Protein AF-0000000073254241 (afdb_homodimer)

Organism: Gibberella zeae (strain ATCC MYA-4620 / CBS 123657 / FGSC 9075 / NRRL 31084 / PH-1) (NCBI:txid229533)

Structure (mmCIF, N/CA/C/O backbone):
data_AF-0000000073254241-model_v1
#
loop_
_entity.id
_entity.type
_entity.pdbx_description
1 polymer 'Chromosome 3, complete genome'
#
loop_
_atom_site.group_PDB
_atom_site.id
_atom_site.type_symbol
_atom_site.label_atom_id
_atom_site.label_alt_id
_atom_site.label_comp_id
_atom_site.label_asym_id
_atom_site.label_entity_id
_atom_site.label_seq_id
_atom_site.pdbx_PDB_ins_code
_atom_site.Cartn_x
_atom_site.Cartn_y
_atom_site.Cartn_z
_atom_site.occupancy
_atom_site.B_iso_or_equiv
_atom_site.auth_seq_id
_atom_site.auth_comp_id
_atom_site.auth_asym_id
_atom_site.auth_atom_id
_atom_site.pdbx_PDB_model_num
ATOM 1 N N . MET A 1 1 ? 5.535 -63.312 48.656 1 21.28 1 MET A N 1
ATOM 2 C CA . MET A 1 1 ? 4.633 -62.281 48.156 1 21.28 1 MET A CA 1
ATOM 3 C C . MET A 1 1 ? 5.238 -60.875 48.312 1 21.28 1 MET A C 1
ATOM 5 O O . MET A 1 1 ? 4.641 -60.031 48.969 1 21.28 1 MET A O 1
ATOM 9 N N . ALA A 1 2 ? 6.594 -60.812 48.25 1 23.25 2 ALA A N 1
ATOM 10 C CA . ALA A 1 2 ? 7.57 -59.844 48.781 1 23.25 2 ALA A CA 1
ATOM 11 C C . ALA A 1 2 ? 7.418 -58.5 48.062 1 23.25 2 ALA A C 1
ATOM 13 O O . ALA A 1 2 ? 7.258 -58.438 46.844 1 23.25 2 ALA A O 1
ATOM 14 N N . GLN A 1 3 ? 6.992 -57.406 48.781 1 22.98 3 GLN A N 1
ATOM 15 C CA . GLN A 1 3 ? 6.508 -56.031 48.625 1 22.98 3 GLN A CA 1
ATOM 16 C C . GLN A 1 3 ? 7.594 -55.125 48.062 1 22.98 3 GLN A C 1
ATOM 18 O O . GLN A 1 3 ? 8.578 -54.844 48.75 1 22.98 3 GLN A O 1
ATOM 23 N N . THR A 1 4 ? 8.086 -55.438 46.844 1 27.8 4 THR A N 1
ATOM 24 C CA . THR A 1 4 ? 9.336 -54.875 46.312 1 27.8 4 THR A CA 1
ATOM 25 C C . THR A 1 4 ? 9.242 -53.344 46.219 1 27.8 4 THR A C 1
ATOM 27 O O . THR A 1 4 ? 8.375 -52.844 45.5 1 27.8 4 THR A O 1
ATOM 30 N N . ARG A 1 5 ? 9.727 -52.625 47.281 1 26.31 5 ARG A N 1
ATOM 31 C CA . ARG A 1 5 ? 9.656 -51.188 47.594 1 26.31 5 ARG A CA 1
ATOM 32 C C . ARG A 1 5 ? 10.297 -50.344 46.5 1 26.31 5 ARG A C 1
ATOM 34 O O . ARG A 1 5 ? 11.398 -50.656 46.062 1 26.31 5 ARG A O 1
ATOM 41 N N . PRO A 1 6 ? 9.484 -49.562 45.656 1 28.75 6 PRO A N 1
ATOM 42 C CA . PRO A 1 6 ? 9.828 -48.844 44.438 1 28.75 6 PRO A CA 1
ATOM 43 C C . PRO A 1 6 ? 10.867 -47.75 44.656 1 28.75 6 PRO A C 1
ATOM 45 O O . PRO A 1 6 ? 10.766 -47 45.625 1 28.75 6 PRO A O 1
ATOM 48 N N . HIS A 1 7 ? 12.18 -48.062 44.562 1 26.11 7 HIS A N 1
ATOM 49 C CA . HIS A 1 7 ? 13.367 -47.281 44.875 1 26.11 7 HIS A CA 1
ATOM 50 C C . HIS A 1 7 ? 13.305 -45.906 44.25 1 26.11 7 HIS A C 1
ATOM 52 O O . HIS A 1 7 ? 12.992 -45.781 43.062 1 26.11 7 HIS A O 1
ATOM 58 N N . ASP A 1 8 ? 13.023 -44.844 45 1 26.89 8 ASP A N 1
ATOM 59 C CA . ASP A 1 8 ? 12.797 -43.406 44.938 1 26.89 8 ASP A CA 1
ATOM 60 C C . ASP A 1 8 ? 14.016 -42.688 44.375 1 26.89 8 ASP A C 1
ATOM 62 O O . ASP A 1 8 ? 14.688 -41.938 45.094 1 26.89 8 ASP A O 1
ATOM 66 N N . PRO A 1 9 ? 14.695 -43.188 43.281 1 27.33 9 PRO A N 1
ATOM 67 C CA . PRO A 1 9 ? 16.062 -42.719 43.094 1 27.33 9 PRO A CA 1
ATOM 68 C C . PRO A 1 9 ? 16.156 -41.219 42.844 1 27.33 9 PRO A C 1
ATOM 70 O O . PRO A 1 9 ? 16.047 -40.75 41.719 1 27.33 9 PRO A O 1
ATOM 73 N N . GLN A 1 10 ? 15.375 -40.375 43.594 1 25.48 10 GLN A N 1
ATOM 74 C CA . GLN A 1 10 ? 15.289 -38.969 43.281 1 25.48 10 GLN A CA 1
ATOM 75 C C . GLN A 1 10 ? 16.641 -38.281 43.438 1 25.48 10 GLN A C 1
ATOM 77 O O . GLN A 1 10 ? 17.078 -38.031 44.562 1 25.48 10 GLN A O 1
ATOM 82 N N . GLY A 1 11 ? 17.703 -38.844 42.969 1 25 11 GLY A N 1
ATOM 83 C CA . GLY A 1 11 ? 18.969 -38.281 43.406 1 25 11 GLY A CA 1
ATOM 84 C C . GLY A 1 11 ? 19.078 -36.812 43.125 1 25 11 GLY A C 1
ATOM 85 O O . GLY A 1 11 ? 18.359 -36.25 42.281 1 25 11 GLY A O 1
ATOM 86 N N . PRO A 1 12 ? 19.453 -36.031 44.125 1 26.36 12 PRO A N 1
ATOM 87 C CA . PRO A 1 12 ? 19.453 -34.562 44.25 1 26.36 12 PRO A CA 1
ATOM 88 C C . PRO A 1 12 ? 20.281 -33.875 43.156 1 26.36 12 PRO A C 1
ATOM 90 O O . PRO A 1 12 ? 21.281 -34.438 42.719 1 26.36 12 PRO A O 1
ATOM 93 N N . LEU A 1 13 ? 19.625 -33.25 42.281 1 26.23 13 LEU A N 1
ATOM 94 C CA . LEU A 1 13 ? 20.172 -32.531 41.156 1 26.23 13 LEU A CA 1
ATOM 95 C C . LEU A 1 13 ? 21.312 -31.609 41.594 1 26.23 13 LEU A C 1
ATOM 97 O O . LEU A 1 13 ? 21.156 -30.859 42.562 1 26.23 13 LEU A O 1
ATOM 101 N N . ARG A 1 14 ? 22.5 -32.125 41.531 1 26.58 14 ARG A N 1
ATOM 102 C CA . ARG A 1 14 ? 23.781 -31.5 41.875 1 26.58 14 ARG A CA 1
ATOM 103 C C . ARG A 1 14 ? 23.844 -30.047 41.469 1 26.58 14 ARG A C 1
ATOM 105 O O . ARG A 1 14 ? 23.531 -29.703 40.312 1 26.58 14 ARG A O 1
ATOM 112 N N . ASN A 1 15 ? 23.672 -29.094 42.438 1 22.91 15 ASN A N 1
ATOM 113 C CA . ASN A 1 15 ? 23.719 -27.641 42.375 1 22.91 15 ASN A CA 1
ATOM 114 C C . ASN A 1 15 ? 25.031 -27.156 41.781 1 22.91 15 ASN A C 1
ATOM 116 O O . ASN A 1 15 ? 26.094 -27.266 42.406 1 22.91 15 ASN A O 1
ATOM 120 N N . VAL A 1 16 ? 25.344 -27.531 40.625 1 25.67 16 VAL A N 1
ATOM 121 C CA . VAL A 1 16 ? 26.641 -27.172 40.062 1 25.67 16 VAL A CA 1
ATOM 122 C C . VAL A 1 16 ? 26.828 -25.656 40.125 1 25.67 16 VAL A C 1
ATOM 124 O O . VAL A 1 16 ? 26.016 -24.891 39.594 1 25.67 16 VAL A O 1
ATOM 127 N N . SER A 1 17 ? 27.328 -25.172 41.25 1 24.12 17 SER A N 1
ATOM 128 C CA . SER A 1 17 ? 27.656 -23.781 41.531 1 24.12 17 SER A CA 1
ATOM 129 C C . SER A 1 17 ? 28.547 -23.203 40.438 1 24.12 17 SER A C 1
ATOM 131 O O . SER A 1 17 ? 29.625 -23.734 40.156 1 24.12 17 SER A O 1
ATOM 133 N N . LEU A 1 18 ? 28.031 -22.828 39.438 1 24.7 18 LEU A N 1
ATOM 134 C CA . LEU A 1 18 ? 28.75 -22.219 38.344 1 24.7 18 LEU A CA 1
ATOM 135 C C . LEU A 1 18 ? 29.656 -21.078 38.844 1 24.7 18 LEU A C 1
ATOM 137 O O . LEU A 1 18 ? 29.172 -20.078 39.344 1 24.7 18 LEU A O 1
ATOM 141 N N . ARG A 1 19 ? 30.828 -21.422 39.375 1 24.72 19 ARG A N 1
ATOM 142 C CA . ARG A 1 19 ? 31.844 -20.484 39.844 1 24.72 19 ARG A CA 1
ATOM 143 C C . ARG A 1 19 ? 32.312 -19.562 38.719 1 24.72 19 ARG A C 1
ATOM 145 O O . ARG A 1 19 ? 32.875 -20.016 37.719 1 24.72 19 ARG A O 1
ATOM 152 N N . VAL A 1 20 ? 31.641 -18.516 38.531 1 25.73 20 VAL A N 1
ATOM 153 C CA . VAL A 1 20 ? 32.031 -17.469 37.594 1 25.73 20 VAL A CA 1
ATOM 154 C C . VAL A 1 20 ? 33.281 -16.766 38.094 1 25.73 20 VAL A C 1
ATOM 156 O O . VAL A 1 20 ? 33.281 -16.156 39.156 1 25.73 20 VAL A O 1
ATOM 159 N N . SER A 1 21 ? 34.438 -17.281 37.844 1 28.47 21 SER A N 1
ATOM 160 C CA . SER A 1 21 ? 35.719 -16.672 38.281 1 28.47 21 SER A CA 1
ATOM 161 C C . SER A 1 21 ? 35.812 -15.219 37.844 1 28.47 21 SER A C 1
ATOM 163 O O . SER A 1 21 ? 35.531 -14.898 36.688 1 28.47 21 SER A O 1
ATOM 165 N N . GLN A 1 22 ? 35.75 -14.359 38.75 1 30.56 22 GLN A N 1
ATOM 166 C CA . GLN A 1 22 ? 35.906 -12.914 38.625 1 30.56 22 GLN A CA 1
ATOM 167 C C . GLN A 1 22 ? 37.281 -12.547 38.094 1 30.56 22 GLN A C 1
ATOM 169 O O . GLN A 1 22 ? 38.312 -12.852 38.719 1 30.56 22 GLN A O 1
ATOM 174 N N . VAL A 1 23 ? 37.531 -12.641 36.875 1 36.66 23 VAL A N 1
ATOM 175 C CA . VAL A 1 23 ? 38.844 -12.305 36.344 1 36.66 23 VAL A CA 1
ATOM 176 C C . VAL A 1 23 ? 39.219 -10.867 36.688 1 36.66 23 VAL A C 1
ATOM 178 O O . VAL A 1 23 ? 38.5 -9.93 36.312 1 36.66 23 VAL A O 1
ATOM 181 N N . PHE A 1 24 ? 39.906 -10.672 37.781 1 43.16 24 PHE A N 1
ATOM 182 C CA . PHE A 1 24 ? 40.406 -9.375 38.188 1 43.16 24 PHE A CA 1
ATOM 183 C C . PHE A 1 24 ? 41.562 -8.945 37.312 1 43.16 24 PHE A C 1
ATOM 185 O O . PHE A 1 24 ? 42.344 -9.781 36.875 1 43.16 24 PHE A O 1
ATOM 192 N N . SER A 1 25 ? 41.531 -7.809 36.812 1 55.34 25 SER A N 1
ATOM 193 C CA . SER A 1 25 ? 42.656 -7.258 36.062 1 55.34 25 SER A CA 1
ATOM 194 C C . SER A 1 25 ? 43.875 -7.027 36.938 1 55.34 25 SER A C 1
ATOM 196 O O . SER A 1 25 ? 43.75 -6.52 38.062 1 55.34 25 SER A O 1
ATOM 198 N N . ALA A 1 26 ? 44.938 -7.512 36.531 1 69.56 26 ALA A N 1
ATOM 199 C CA . ALA A 1 26 ? 46.219 -7.422 37.188 1 69.56 26 ALA A CA 1
ATOM 200 C C . ALA A 1 26 ? 46.688 -5.973 37.312 1 69.56 26 ALA A C 1
ATOM 202 O O . ALA A 1 26 ? 46.281 -5.125 36.5 1 69.56 26 ALA A O 1
ATOM 203 N N . CYS A 1 27 ? 47.375 -5.566 38.281 1 68.88 27 CYS A N 1
ATOM 204 C CA . CYS A 1 27 ? 47.906 -4.219 38.438 1 68.88 27 CYS A CA 1
ATOM 205 C C . CYS A 1 27 ? 48.938 -3.916 37.344 1 68.88 27 CYS A C 1
ATOM 207 O O . CYS A 1 27 ? 49.531 -4.832 36.781 1 68.88 27 CYS A O 1
ATOM 209 N N . SER A 1 28 ? 49.125 -2.652 36.906 1 73.62 28 SER A N 1
ATOM 210 C CA . SER A 1 28 ? 50 -2.23 35.812 1 73.62 28 SER A CA 1
ATOM 211 C C . SER A 1 28 ? 51.438 -2.76 36.031 1 73.62 28 SER A C 1
ATOM 213 O O . SER A 1 28 ? 52.125 -3.068 35.031 1 73.62 28 SER A O 1
ATOM 215 N N . PHE A 1 29 ? 51.812 -2.998 37.125 1 76.75 29 PHE A N 1
ATOM 216 C CA . PHE A 1 29 ? 53.156 -3.477 37.438 1 76.75 29 PHE A CA 1
ATOM 217 C C . PHE A 1 29 ? 53.281 -4.973 37.156 1 76.75 29 PHE A C 1
ATOM 219 O O . PHE A 1 29 ? 54.25 -5.422 36.531 1 76.75 29 PHE A O 1
ATOM 226 N N . CYS A 1 30 ? 52.344 -5.672 37.625 1 75.12 30 CYS A N 1
ATOM 227 C CA . CYS A 1 30 ? 52.344 -7.113 37.406 1 75.12 30 CYS A CA 1
ATOM 228 C C . CYS A 1 30 ? 52.125 -7.434 35.906 1 75.12 30 CYS A C 1
ATOM 230 O O . CYS A 1 30 ? 52.75 -8.367 35.406 1 75.12 30 CYS A O 1
ATOM 232 N N . LYS A 1 31 ? 51.344 -6.57 35.219 1 72.88 31 LYS A N 1
ATOM 233 C CA . LYS A 1 31 ? 51.094 -6.711 33.781 1 72.88 31 LYS A CA 1
ATOM 234 C C . LYS A 1 31 ? 52.344 -6.469 32.969 1 72.88 31 LYS A C 1
ATOM 236 O O . LYS A 1 31 ? 52.625 -7.195 32 1 72.88 31 LYS A O 1
ATOM 241 N N . SER A 1 32 ? 53.094 -5.547 33.375 1 73.06 32 SER A N 1
ATOM 242 C CA . SER A 1 32 ? 54.312 -5.203 32.625 1 73.06 32 SER A CA 1
ATOM 243 C C . SER A 1 32 ? 55.375 -6.266 32.812 1 73.06 32 SER A C 1
ATOM 245 O O . SER A 1 32 ? 56.188 -6.484 31.906 1 73.06 32 SER A O 1
ATOM 247 N N . ARG A 1 33 ? 55.312 -6.973 33.875 1 74 33 ARG A N 1
ATOM 248 C CA . ARG A 1 33 ? 56.375 -7.957 34.156 1 74 33 ARG A CA 1
ATOM 249 C C . ARG A 1 33 ? 55.844 -9.375 33.969 1 74 33 ARG A C 1
ATOM 251 O O . ARG A 1 33 ? 56.562 -10.344 34.219 1 74 33 ARG A O 1
ATOM 258 N N . LYS A 1 34 ? 54.594 -9.453 33.406 1 68.94 34 LYS A N 1
ATOM 259 C CA . LYS A 1 34 ? 53.906 -10.695 33.062 1 68.94 34 LYS A CA 1
ATOM 260 C C . LYS A 1 34 ? 53.938 -11.688 34.219 1 68.94 34 LYS A C 1
ATOM 262 O O . LYS A 1 34 ? 54.156 -12.883 34 1 68.94 34 LYS A O 1
ATOM 267 N N . ILE A 1 35 ? 53.844 -11.039 35.469 1 76.81 35 ILE A N 1
ATOM 268 C CA . ILE A 1 35 ? 53.812 -11.922 36.625 1 76.81 35 ILE A CA 1
ATOM 269 C C . ILE A 1 35 ? 52.375 -12.008 37.156 1 76.81 35 ILE A C 1
ATOM 271 O O . ILE A 1 35 ? 51.594 -11.102 36.969 1 76.81 35 ILE A O 1
ATOM 275 N N . LYS A 1 36 ? 52.031 -13.062 37.781 1 74.69 36 LYS A N 1
ATOM 276 C CA . LYS A 1 36 ? 50.688 -13.336 38.312 1 74.69 36 LYS A CA 1
ATOM 277 C C . LYS A 1 36 ? 50.375 -12.383 39.469 1 74.69 36 LYS A C 1
ATOM 279 O O . LYS A 1 36 ? 51.094 -12.312 40.469 1 74.69 36 LYS A O 1
ATOM 284 N N . CYS A 1 37 ? 49.344 -11.445 39.25 1 71.88 37 CYS A N 1
ATOM 285 C CA . CYS A 1 37 ? 48.906 -10.461 40.219 1 71.88 37 CYS A CA 1
ATOM 286 C C . CYS A 1 37 ? 47.781 -11.039 41.125 1 71.88 37 CYS A C 1
ATOM 288 O O . CYS A 1 37 ? 46.906 -11.75 40.625 1 71.88 37 CYS A O 1
ATOM 290 N N . ASP A 1 38 ? 47.781 -11.039 42.312 1 74.75 38 ASP A N 1
ATOM 291 C CA . ASP A 1 38 ? 46.812 -11.633 43.219 1 74.75 38 ASP A CA 1
ATOM 292 C C . ASP A 1 38 ? 45.594 -10.727 43.375 1 74.75 38 ASP A C 1
ATOM 294 O O . ASP A 1 38 ? 44.625 -11.086 44.062 1 74.75 38 ASP A O 1
ATOM 298 N N . GLY A 1 39 ? 45.562 -9.539 42.719 1 69 39 GLY A N 1
ATOM 299 C CA . GLY A 1 39 ? 44.438 -8.617 42.594 1 69 39 GLY A CA 1
ATOM 300 C C . GLY A 1 39 ? 43.938 -8.078 43.938 1 69 39 GLY A C 1
ATOM 301 O O . GLY A 1 39 ? 42.875 -7.508 44 1 69 39 GLY A O 1
ATOM 302 N N . ALA A 1 40 ? 44.719 -8.117 44.938 1 74.75 40 ALA A N 1
ATOM 303 C CA . ALA A 1 40 ? 44.281 -7.676 46.281 1 74.75 40 ALA A CA 1
ATOM 304 C C . ALA A 1 40 ? 44.25 -6.152 46.375 1 74.75 40 ALA A C 1
ATOM 306 O O . ALA A 1 40 ? 45.062 -5.469 45.719 1 74.75 40 ALA A O 1
ATOM 307 N N . THR A 1 41 ? 43.062 -5.488 46.875 1 72.12 41 THR A N 1
ATOM 308 C CA . THR A 1 41 ? 42.938 -4.059 47.156 1 72.12 41 THR A CA 1
ATOM 309 C C . THR A 1 41 ? 43.219 -3.756 48.625 1 72.12 41 THR A C 1
ATOM 311 O O . THR A 1 41 ? 42.875 -4.555 49.5 1 72.12 41 THR A O 1
ATOM 314 N N . PRO A 1 42 ? 44 -2.604 48.719 1 71.25 42 PRO A N 1
ATOM 315 C CA . PRO A 1 42 ? 44.281 -1.495 47.781 1 71.25 42 PRO A CA 1
ATOM 316 C C . PRO A 1 42 ? 45.531 -1.72 46.969 1 71.25 42 PRO A C 1
ATOM 318 O O . PRO A 1 42 ? 45.75 -1.028 45.969 1 71.25 42 PRO A O 1
ATOM 321 N N . ALA A 1 43 ? 46.344 -2.643 47.281 1 76 43 ALA A N 1
ATOM 322 C CA . ALA A 1 43 ? 47.562 -2.947 46.5 1 76 43 ALA A CA 1
ATOM 323 C C . ALA A 1 43 ? 47.781 -4.453 46.406 1 76 43 ALA A C 1
ATOM 325 O O . ALA A 1 43 ? 47.531 -5.191 47.375 1 76 43 ALA A O 1
ATOM 326 N N . CYS A 1 44 ? 48.188 -4.914 45.188 1 75.25 44 CYS A N 1
ATOM 327 C CA . CYS A 1 44 ? 48.406 -6.344 45 1 75.25 44 CYS A CA 1
ATOM 328 C C . CYS A 1 44 ? 49.594 -6.824 45.812 1 75.25 44 CYS A C 1
ATOM 330 O O . CYS A 1 44 ? 50.469 -6.027 46.156 1 75.25 44 CYS A O 1
ATOM 332 N N . GLY A 1 45 ? 49.562 -8.078 46.344 1 80.5 45 GLY A N 1
ATOM 333 C CA . GLY A 1 45 ? 50.594 -8.672 47.188 1 80.5 45 GLY A CA 1
ATOM 334 C C . GLY A 1 45 ? 52 -8.5 46.625 1 80.5 45 GLY A C 1
ATOM 335 O O . GLY A 1 45 ? 52.938 -8.336 47.375 1 80.5 45 GLY A O 1
ATOM 336 N N . ARG A 1 46 ? 52.094 -8.422 45.344 1 78 46 ARG A N 1
ATOM 337 C CA . ARG A 1 46 ? 53.406 -8.25 44.719 1 78 46 ARG A CA 1
ATOM 338 C C . ARG A 1 46 ? 53.875 -6.809 44.812 1 78 46 ARG A C 1
ATOM 340 O O . ARG A 1 46 ? 55.062 -6.559 45.094 1 78 46 ARG A O 1
ATOM 347 N N . CYS A 1 47 ? 52.969 -5.918 44.531 1 78.62 47 CYS A N 1
ATOM 348 C CA . CYS A 1 47 ? 53.312 -4.508 44.719 1 78.62 47 CYS A CA 1
ATOM 349 C C . CYS A 1 47 ? 53.688 -4.207 46.156 1 78.62 47 CYS A C 1
ATOM 351 O O . CYS A 1 47 ? 54.594 -3.434 46.438 1 78.62 47 CYS A O 1
ATOM 353 N N . VAL A 1 48 ? 53.031 -4.863 47.094 1 81.62 48 VAL A N 1
ATOM 354 C CA . VAL A 1 48 ? 53.344 -4.707 48.5 1 81.62 48 VAL A CA 1
ATOM 355 C C . VAL A 1 48 ? 54.719 -5.242 48.781 1 81.62 48 VAL A C 1
ATOM 357 O O . VAL A 1 48 ? 55.531 -4.586 49.469 1 81.62 48 VAL A O 1
ATOM 360 N N . ARG A 1 49 ? 55.094 -6.367 48.188 1 80.56 49 ARG A N 1
ATOM 361 C CA . ARG A 1 49 ? 56.375 -6.984 48.438 1 80.56 49 ARG A CA 1
ATOM 362 C C . ARG A 1 49 ? 57.5 -6.188 47.781 1 80.56 49 ARG A C 1
ATOM 364 O O . ARG A 1 49 ? 58.625 -6.145 48.281 1 80.56 49 ARG A O 1
ATOM 371 N N . SER A 1 50 ? 57.156 -5.613 46.656 1 78.25 50 SER A N 1
ATOM 372 C CA . SER A 1 50 ? 58.156 -4.855 45.938 1 78.25 50 SER A CA 1
ATOM 373 C C . SER A 1 50 ? 58.219 -3.41 46.406 1 78.25 50 SER A C 1
ATOM 375 O O . SER A 1 50 ? 58.938 -2.592 45.812 1 78.25 50 SER A O 1
ATOM 377 N N . GLY A 1 51 ? 57.438 -2.998 47.469 1 77.75 51 GLY A N 1
ATOM 378 C CA . GLY A 1 51 ? 57.438 -1.689 48.094 1 77.75 51 GLY A CA 1
ATOM 379 C C . GLY A 1 51 ? 56.688 -0.638 47.312 1 77.75 51 GLY A C 1
ATOM 380 O O . GLY A 1 51 ? 56.906 0.561 47.5 1 77.75 51 GLY A O 1
ATOM 381 N N . ARG A 1 52 ? 56 -0.978 46.312 1 72.56 52 ARG A N 1
ATOM 382 C CA . ARG A 1 52 ? 55.25 -0.045 45.469 1 72.56 52 ARG A CA 1
ATOM 383 C C . ARG A 1 52 ? 53.781 -0.022 45.844 1 72.56 52 ARG A C 1
ATOM 385 O O . ARG A 1 52 ? 52.906 0.169 45 1 72.56 52 ARG A O 1
ATOM 392 N N . GLN A 1 53 ? 53.375 -0.243 47 1 75.56 53 GLN A N 1
ATOM 393 C CA . GLN A 1 53 ? 52.031 -0.298 47.531 1 75.56 53 GLN A CA 1
ATOM 394 C C . GLN A 1 53 ? 51.25 0.978 47.188 1 75.56 53 GLN A C 1
ATOM 396 O O . GLN A 1 53 ? 50.062 0.924 46.844 1 75.56 53 GLN A O 1
ATOM 401 N N . GLU A 1 54 ? 51.719 2.188 47.312 1 74.25 54 GLU A N 1
ATOM 402 C CA . GLU A 1 54 ? 51.062 3.482 47.125 1 74.25 54 GLU A CA 1
ATOM 403 C C . GLU A 1 54 ? 50.875 3.789 45.625 1 74.25 54 GLU A C 1
ATOM 405 O O . GLU A 1 54 ? 50.031 4.594 45.25 1 74.25 54 GLU A O 1
ATOM 410 N N . THR A 1 55 ? 51.656 3.234 44.75 1 70.69 55 THR A N 1
ATOM 411 C CA . THR A 1 55 ? 51.594 3.506 43.344 1 70.69 55 THR A CA 1
ATOM 412 C C . THR A 1 55 ? 50.906 2.352 42.594 1 70.69 55 THR A C 1
ATOM 414 O O . THR A 1 55 ? 50.906 2.309 41.375 1 70.69 55 THR A O 1
ATOM 417 N N . CYS A 1 56 ? 50.406 1.357 43.312 1 70.25 56 CYS A N 1
ATOM 418 C CA . CYS A 1 56 ? 49.688 0.253 42.688 1 70.25 56 CYS A CA 1
ATOM 419 C C . CYS A 1 56 ? 48.438 0.747 41.969 1 70.25 56 CYS A C 1
ATOM 421 O O . CYS A 1 56 ? 47.625 1.45 42.562 1 70.25 56 CYS A O 1
ATOM 423 N N . SER A 1 57 ? 48.438 0.511 40.656 1 68.75 57 SER A N 1
ATOM 424 C CA . SER A 1 57 ? 47.344 1.05 39.844 1 68.75 57 SER A CA 1
ATOM 425 C C . SER A 1 57 ? 46 0.572 40.344 1 68.75 57 SER A C 1
ATOM 427 O O . SER A 1 57 ? 44.938 1.118 39.969 1 68.75 57 SER A O 1
ATOM 429 N N . LEU A 1 58 ? 46 -0.37 41.188 1 67 58 LEU A N 1
ATOM 430 C CA . LEU A 1 58 ? 44.75 -0.878 41.719 1 67 58 LEU A CA 1
ATOM 431 C C . LEU A 1 58 ? 44.219 0.038 42.844 1 67 58 LEU A C 1
ATOM 433 O O . LEU A 1 58 ? 43.031 0.003 43.156 1 67 58 LEU A O 1
ATOM 437 N N . MET A 1 59 ? 45 0.809 43.438 1 62.12 59 MET A N 1
ATOM 438 C CA . MET A 1 59 ? 44.625 1.766 44.469 1 62.12 59 MET A CA 1
ATOM 439 C C . MET A 1 59 ? 43.844 2.932 43.844 1 62.12 59 MET A C 1
ATOM 441 O O . MET A 1 59 ? 42.906 3.434 44.469 1 62.12 59 MET A O 1
ATOM 445 N N . THR A 1 60 ? 44.344 3.688 42.844 1 48.75 60 THR A N 1
ATOM 446 C CA . THR A 1 60 ? 43.781 4.895 42.25 1 48.75 60 THR A CA 1
ATOM 447 C C . THR A 1 60 ? 42.719 4.539 41.219 1 48.75 60 THR A C 1
ATOM 449 O O . THR A 1 60 ? 42.094 5.426 40.656 1 48.75 60 THR A O 1
ATOM 452 N N . ASP A 1 61 ? 42.656 3.412 40.656 1 39.97 61 ASP A N 1
ATOM 453 C CA . ASP A 1 61 ? 41.812 3.039 39.531 1 39.97 61 ASP A CA 1
ATOM 454 C C . ASP A 1 61 ? 40.344 2.936 39.969 1 39.97 61 ASP A C 1
ATOM 456 O O . ASP A 1 61 ? 39.812 1.834 40.125 1 39.97 61 ASP A O 1
ATOM 460 N N . THR A 1 62 ? 39.844 3.732 40.781 1 38.28 62 THR A N 1
ATOM 461 C CA . THR A 1 62 ? 38.406 3.875 40.938 1 38.28 62 THR A CA 1
ATOM 462 C C . THR A 1 62 ? 37.719 3.949 39.594 1 38.28 62 THR A C 1
ATOM 464 O O . THR A 1 62 ? 36.5 3.705 39.5 1 38.28 62 THR A O 1
ATOM 467 N N . SER A 1 63 ? 38.344 4.543 38.656 1 34.41 63 SER A N 1
ATOM 468 C CA . SER A 1 63 ? 37.812 4.852 37.344 1 34.41 63 SER A CA 1
ATOM 469 C C . SER A 1 63 ? 37.688 3.598 36.5 1 34.41 63 SER A C 1
ATOM 471 O O . SER A 1 63 ? 36.969 3.588 35.5 1 34.41 63 SER A O 1
ATOM 473 N N . SER A 1 64 ? 38.406 2.635 36.594 1 32.44 64 SER A N 1
ATOM 474 C CA . SER A 1 64 ? 38.375 1.4 35.812 1 32.44 64 SER A CA 1
ATOM 475 C C . SER A 1 64 ? 37.219 0.512 36.25 1 32.44 64 SER A C 1
ATOM 477 O O . SER A 1 64 ? 36.906 -0.481 35.594 1 32.44 64 SER A O 1
ATOM 479 N N . ARG A 1 65 ? 36.812 0.501 37.406 1 33.12 65 ARG A N 1
ATOM 480 C CA . ARG A 1 65 ? 35.625 -0.188 37.906 1 33.12 65 ARG A CA 1
ATOM 481 C C . ARG A 1 65 ? 34.344 0.346 37.219 1 33.12 65 ARG A C 1
ATOM 483 O O . ARG A 1 65 ? 33.312 -0.312 37.219 1 33.12 65 ARG A O 1
ATOM 490 N N . ALA A 1 66 ? 34.25 1.608 36.969 1 31.28 66 ALA A N 1
ATOM 491 C CA . ALA A 1 66 ? 33.156 2.293 36.281 1 31.28 66 ALA A CA 1
ATOM 492 C C . ALA A 1 66 ? 33 1.775 34.844 1 31.28 66 ALA A C 1
ATOM 494 O O . ALA A 1 66 ? 32.062 2.154 34.156 1 31.28 66 ALA A O 1
ATOM 495 N N . ARG A 1 67 ? 33.906 1.117 34.344 1 33.69 67 ARG A N 1
ATOM 496 C CA . ARG A 1 67 ? 33.969 0.525 33.031 1 33.69 67 ARG A CA 1
ATOM 497 C C . ARG A 1 67 ? 33.062 -0.704 32.938 1 33.69 67 ARG A C 1
ATOM 499 O O . ARG A 1 67 ? 32.875 -1.271 31.859 1 33.69 67 ARG A O 1
ATOM 506 N N . ASP A 1 68 ? 32.938 -1.361 34.125 1 31.53 68 ASP A N 1
ATOM 507 C CA . ASP A 1 68 ? 31.969 -2.439 34 1 31.53 68 ASP A CA 1
ATOM 508 C C . ASP A 1 68 ? 30.547 -1.903 34.094 1 31.53 68 ASP A C 1
ATOM 510 O O . ASP A 1 68 ? 30.141 -1.394 35.156 1 31.53 68 ASP A O 1
ATOM 514 N N . TYR A 1 69 ? 29.984 -1.514 33 1 32.19 69 TYR A N 1
ATOM 515 C CA . TYR A 1 69 ? 28.656 -0.934 32.812 1 32.19 69 TYR A CA 1
ATOM 516 C C . TYR A 1 69 ? 27.625 -1.695 33.656 1 32.19 69 TYR A C 1
ATOM 518 O O . TYR A 1 69 ? 26.734 -1.091 34.25 1 32.19 69 TYR A O 1
ATOM 526 N N . HIS A 1 70 ? 27.797 -2.939 33.812 1 33.75 70 HIS A N 1
ATOM 527 C CA . HIS A 1 70 ? 26.859 -3.73 34.625 1 33.75 70 HIS A CA 1
ATOM 528 C C . HIS A 1 70 ? 26.938 -3.34 36.094 1 33.75 70 HIS A C 1
ATOM 530 O O . HIS A 1 70 ? 25.891 -3.137 36.719 1 33.75 70 HIS A O 1
ATOM 536 N N . THR A 1 71 ? 28.109 -3.205 36.531 1 40.69 71 THR A N 1
ATOM 537 C CA . THR A 1 71 ? 28.234 -2.836 37.938 1 40.69 71 THR A CA 1
ATOM 538 C C . THR A 1 71 ? 27.781 -1.394 38.156 1 40.69 71 THR A C 1
ATOM 540 O O . THR A 1 71 ? 27.125 -1.087 39.156 1 40.69 71 THR A O 1
ATOM 543 N N . PHE A 1 72 ? 28.016 -0.532 37.188 1 38.84 72 PHE A N 1
ATOM 544 C CA . PHE A 1 72 ? 27.516 0.837 37.25 1 38.84 72 PHE A CA 1
ATOM 545 C C . PHE A 1 72 ? 25.984 0.861 37.188 1 38.84 72 PHE A C 1
ATOM 547 O O . PHE A 1 72 ? 25.344 1.554 37.969 1 38.84 72 PHE A O 1
ATOM 554 N N . LEU A 1 73 ? 25.375 0.046 36.312 1 42.28 73 LEU A N 1
ATOM 555 C CA . LEU A 1 73 ? 23.922 -0.02 36.25 1 42.28 73 LEU A CA 1
ATOM 556 C C . LEU A 1 73 ? 23.359 -0.644 37.531 1 42.28 73 LEU A C 1
ATOM 558 O O . LEU A 1 73 ? 22.359 -0.162 38.062 1 42.28 73 LEU A O 1
ATOM 562 N N . LEU A 1 74 ? 24.062 -1.538 38.094 1 44.25 74 LEU A N 1
ATOM 563 C CA . LEU A 1 74 ? 23.625 -2.145 39.344 1 44.25 74 LEU A CA 1
ATOM 564 C C . LEU A 1 74 ? 23.781 -1.167 40.5 1 44.25 74 LEU A C 1
ATOM 566 O O . LEU A 1 74 ? 22.891 -1.069 41.375 1 44.25 74 LEU A O 1
ATOM 570 N N . GLN A 1 75 ? 24.75 -0.346 40.375 1 48.09 75 GLN A N 1
ATOM 571 C CA . GLN A 1 75 ? 24.938 0.661 41.438 1 48.09 75 GLN A CA 1
ATOM 572 C C . GLN A 1 75 ? 23.938 1.807 41.281 1 48.09 75 GLN A C 1
ATOM 574 O O . GLN A 1 75 ? 23.391 2.295 42.25 1 48.09 75 GLN A O 1
ATOM 579 N N . ARG A 1 76 ? 23.672 2.189 40.062 1 44.91 76 ARG A N 1
ATOM 580 C CA . ARG A 1 76 ? 22.688 3.238 39.812 1 44.91 76 ARG A CA 1
ATOM 581 C C . ARG A 1 76 ? 21.281 2.762 40.156 1 44.91 76 ARG A C 1
ATOM 583 O O . ARG A 1 76 ? 20.484 3.51 40.719 1 44.91 76 ARG A O 1
ATOM 590 N N . ILE A 1 77 ? 20.969 1.521 39.875 1 48.09 77 ILE A N 1
ATOM 591 C CA . ILE A 1 77 ? 19.734 0.899 40.312 1 48.09 77 ILE A CA 1
ATOM 592 C C . ILE A 1 77 ? 19.703 0.836 41.844 1 48.09 77 ILE A C 1
ATOM 594 O O . ILE A 1 77 ? 18.703 1.185 42.469 1 48.09 77 ILE A O 1
ATOM 598 N N . ALA A 1 78 ? 20.844 0.517 42.406 1 51.22 78 ALA A N 1
ATOM 599 C CA . ALA A 1 78 ? 20.922 0.459 43.875 1 51.22 78 ALA A CA 1
ATOM 600 C C . ALA A 1 78 ? 20.797 1.851 44.5 1 51.22 78 ALA A C 1
ATOM 602 O O . ALA A 1 78 ? 20.078 2.033 45.469 1 51.22 78 ALA A O 1
ATOM 603 N N . ASN A 1 79 ? 21.359 2.818 43.844 1 50.12 79 ASN A N 1
ATOM 604 C CA . ASN A 1 79 ? 21.234 4.195 44.312 1 50.12 79 ASN A CA 1
ATOM 605 C C . ASN A 1 79 ? 19.828 4.727 44.094 1 50.12 79 ASN A C 1
ATOM 607 O O . ASN A 1 79 ? 19.266 5.406 44.969 1 50.12 79 ASN A O 1
ATOM 611 N N . ALA A 1 80 ? 19.203 4.438 42.938 1 48.59 80 ALA A N 1
ATOM 612 C CA . ALA A 1 80 ? 17.828 4.844 42.688 1 48.59 80 ALA A CA 1
ATOM 613 C C . ALA A 1 80 ? 16.859 4.137 43.625 1 48.59 80 ALA A C 1
ATOM 615 O O . ALA A 1 80 ? 15.93 4.754 44.125 1 48.59 80 ALA A O 1
ATOM 616 N N . LYS A 1 81 ? 17.125 2.932 43.938 1 49.62 81 LYS A N 1
ATOM 617 C CA . LYS A 1 81 ? 16.344 2.199 44.938 1 49.62 81 LYS A CA 1
ATOM 618 C C . LYS A 1 81 ? 16.547 2.781 46.312 1 49.62 81 LYS A C 1
ATOM 620 O O . LYS A 1 81 ? 15.586 2.918 47.094 1 49.62 81 LYS A O 1
ATOM 625 N N . ARG A 1 82 ? 17.75 3.189 46.531 1 52.47 82 ARG A N 1
ATOM 626 C CA . ARG A 1 82 ? 18.047 3.848 47.781 1 52.47 82 ARG A CA 1
ATOM 627 C C . ARG A 1 82 ? 17.328 5.195 47.875 1 52.47 82 ARG A C 1
ATOM 629 O O . ARG A 1 82 ? 16.734 5.52 48.906 1 52.47 82 ARG A O 1
ATOM 636 N N . ARG A 1 83 ? 17.328 5.902 46.781 1 48.78 83 ARG A N 1
ATOM 637 C CA . ARG A 1 83 ? 16.656 7.195 46.781 1 48.78 83 ARG A CA 1
ATOM 638 C C . ARG A 1 83 ? 15.141 7.02 46.875 1 48.78 83 ARG A C 1
ATOM 640 O O . ARG A 1 83 ? 14.461 7.781 47.562 1 48.78 83 ARG A O 1
ATOM 647 N N . LEU A 1 84 ? 14.625 6.027 46.25 1 46.75 84 LEU A N 1
ATOM 648 C CA . LEU A 1 84 ? 13.211 5.684 46.344 1 46.75 84 LEU A CA 1
ATOM 649 C C . LEU A 1 84 ? 12.859 5.227 47.781 1 46.75 84 LEU A C 1
ATOM 651 O O . LEU A 1 84 ? 11.836 5.633 48.312 1 46.75 84 LEU A O 1
ATOM 655 N N . ALA A 1 85 ? 13.711 4.473 48.312 1 48.44 85 ALA A N 1
ATOM 656 C CA . ALA A 1 85 ? 13.523 4.051 49.688 1 48.44 85 ALA A CA 1
ATOM 657 C C . ALA A 1 85 ? 13.633 5.238 50.656 1 48.44 85 ALA A C 1
ATOM 659 O O . ALA A 1 85 ? 12.852 5.359 51.594 1 48.44 85 ALA A O 1
ATOM 660 N N . GLU A 1 86 ? 14.539 6.129 50.375 1 49.28 86 GLU A N 1
ATOM 661 C CA . GLU A 1 86 ? 14.688 7.324 51.188 1 49.28 86 GLU A CA 1
ATOM 662 C C . GLU A 1 86 ? 13.469 8.242 51.062 1 49.28 86 GLU A C 1
ATOM 664 O O . GLU A 1 86 ? 13 8.812 52.062 1 49.28 86 GLU A O 1
ATOM 669 N N . ASN A 1 87 ? 13.008 8.344 49.844 1 42.72 87 ASN A N 1
ATOM 670 C CA . ASN A 1 87 ? 11.828 9.172 49.656 1 42.72 87 ASN A CA 1
ATOM 671 C C . ASN A 1 87 ? 10.586 8.539 50.281 1 42.72 87 ASN A C 1
ATOM 673 O O . ASN A 1 87 ? 9.734 9.234 50.844 1 42.72 87 ASN A O 1
ATOM 677 N N . GLN A 1 88 ? 10.484 7.266 50.188 1 42.47 88 GLN A N 1
ATOM 678 C CA . GLN A 1 88 ? 9.422 6.582 50.906 1 42.47 88 GLN A CA 1
ATOM 679 C C . GLN A 1 88 ? 9.562 6.773 52.406 1 42.47 88 GLN A C 1
ATOM 681 O O . GLN A 1 88 ? 8.562 6.914 53.125 1 42.47 88 GLN A O 1
ATOM 686 N N . ALA A 1 89 ? 10.797 6.828 52.781 1 40.84 89 ALA A N 1
ATOM 687 C CA . ALA A 1 89 ? 11.016 7.039 54.219 1 40.84 89 ALA A CA 1
ATOM 688 C C . ALA A 1 89 ? 10.656 8.461 54.625 1 40.84 89 ALA A C 1
ATOM 690 O O . ALA A 1 89 ? 10.172 8.695 55.719 1 40.84 89 ALA A O 1
ATOM 691 N N . ARG A 1 90 ? 10.945 9.375 53.75 1 40.12 90 ARG A N 1
ATOM 692 C CA . ARG A 1 90 ? 10.602 10.734 54.125 1 40.12 90 ARG A CA 1
ATOM 693 C C . ARG A 1 90 ? 9.086 10.922 54.219 1 40.12 90 ARG A C 1
ATOM 695 O O . ARG A 1 90 ? 8.602 11.812 54.906 1 40.12 90 ARG A O 1
ATOM 702 N N . HIS A 1 91 ? 8.383 10.234 53.25 1 34.22 91 HIS A N 1
ATOM 703 C CA . HIS A 1 91 ? 6.941 10.414 53.312 1 34.22 91 HIS A CA 1
ATOM 704 C C . HIS A 1 91 ? 6.359 9.812 54.594 1 34.22 91 HIS A C 1
ATOM 706 O O . HIS A 1 91 ? 5.156 9.914 54.844 1 34.22 91 HIS A O 1
ATOM 712 N N . ASP A 1 92 ? 7.09 8.922 55.219 1 33.34 92 ASP A N 1
ATOM 713 C CA . ASP A 1 92 ? 6.461 8.344 56.406 1 33.34 92 ASP A CA 1
ATOM 714 C C . ASP A 1 92 ? 6.348 9.383 57.531 1 33.34 92 ASP A C 1
ATOM 716 O O . ASP A 1 92 ? 5.773 9.102 58.562 1 33.34 92 ASP A O 1
ATOM 720 N N . ASN A 1 93 ? 7.23 10.367 57.594 1 28.95 93 ASN A N 1
ATOM 721 C CA . ASN A 1 93 ? 7.117 11.086 58.875 1 28.95 93 ASN A CA 1
ATOM 722 C C . ASN A 1 93 ? 5.891 12 58.875 1 28.95 93 ASN A C 1
ATOM 724 O O . ASN A 1 93 ? 5.828 12.945 59.656 1 28.95 93 ASN A O 1
ATOM 728 N N . ARG A 1 94 ? 5.281 12.406 57.688 1 27.45 94 ARG A N 1
ATOM 729 C CA . ARG A 1 94 ? 4.309 13.438 58.031 1 27.45 94 ARG A CA 1
ATOM 730 C C . ARG A 1 94 ? 3.217 12.859 58.938 1 27.45 94 ARG A C 1
ATOM 732 O O . ARG A 1 94 ? 2.955 11.656 58.906 1 27.45 94 ARG A O 1
ATOM 739 N N . THR A 1 95 ? 2.527 13.727 59.688 1 25.91 95 THR A N 1
ATOM 740 C CA . THR A 1 95 ? 1.587 13.703 60.812 1 25.91 95 THR A CA 1
ATOM 741 C C . THR A 1 95 ? 0.353 12.875 60.469 1 25.91 95 THR A C 1
ATOM 743 O O . THR A 1 95 ? -0.077 12.859 59.312 1 25.91 95 THR A O 1
ATOM 746 N N . PRO A 1 96 ? -0.281 12.109 61.406 1 28.22 96 PRO A N 1
ATOM 747 C CA . PRO A 1 96 ? -1.328 11.102 61.594 1 28.22 96 PRO A CA 1
ATOM 748 C C . PRO A 1 96 ? -2.693 11.57 61.094 1 28.22 96 PRO A C 1
ATOM 750 O O . PRO A 1 96 ? -3.713 10.938 61.406 1 28.22 96 PRO A O 1
ATOM 753 N N . SER A 1 97 ? -2.902 12.914 60.656 1 25.81 97 SER A N 1
ATOM 754 C CA . SER A 1 97 ? -4.309 13.25 60.844 1 25.81 97 SER A CA 1
ATOM 755 C C . SER A 1 97 ? -5.219 12.219 60.188 1 25.81 97 SER A C 1
ATOM 757 O O . SER A 1 97 ? -4.762 11.406 59.375 1 25.81 97 SER A O 1
ATOM 759 N N . SER A 1 98 ? -6.523 12.695 59.75 1 27.17 98 SER A N 1
ATOM 760 C C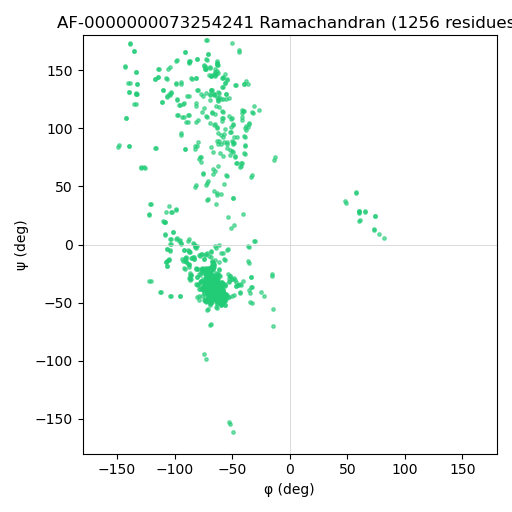A . SER A 1 98 ? -7.793 12 59.562 1 27.17 98 SER A CA 1
ATOM 761 C C . SER A 1 98 ? -7.684 10.938 58.469 1 27.17 98 SER A C 1
ATOM 763 O O . SER A 1 98 ? -7.016 11.148 57.438 1 27.17 98 SER A O 1
ATOM 765 N N . HIS A 1 99 ? -8.055 9.656 58.719 1 25.14 99 HIS A N 1
ATOM 766 C CA . HIS A 1 99 ? -7.906 8.266 58.312 1 25.14 99 HIS A CA 1
ATOM 767 C C . HIS A 1 99 ? -8.453 8.039 56.906 1 25.14 99 HIS A C 1
ATOM 769 O O . HIS A 1 99 ? -8.656 6.898 56.469 1 25.14 99 HIS A O 1
ATOM 775 N N . VAL A 1 100 ? -9.062 9.125 56.25 1 25.33 100 VAL A N 1
ATOM 776 C CA . VAL A 1 100 ? -9.93 8.539 55.219 1 25.33 100 VAL A CA 1
ATOM 777 C C . VAL A 1 100 ? -9.094 7.676 54.281 1 25.33 100 VAL A C 1
ATOM 779 O O . VAL A 1 100 ? -8.016 8.086 53.844 1 25.33 100 VAL A O 1
ATOM 782 N N . GLN A 1 101 ? -9.305 6.332 54.25 1 23.28 101 GLN A N 1
ATOM 783 C CA . GLN A 1 101 ? -8.828 5.086 53.656 1 23.28 101 GLN A CA 1
ATOM 784 C C . GLN A 1 101 ? -8.664 5.215 52.156 1 23.28 101 GLN A C 1
ATOM 786 O O . GLN A 1 101 ? -9.328 4.508 51.375 1 23.28 101 GLN A O 1
ATOM 791 N N . HIS A 1 102 ? -8.625 6.445 51.594 1 22.91 102 HIS A N 1
ATOM 792 C CA . HIS A 1 102 ? -8.734 6.266 50.156 1 22.91 102 HIS A CA 1
ATOM 793 C C . HIS A 1 102 ? -7.551 5.48 49.594 1 22.91 102 HIS A C 1
ATOM 795 O O . HIS A 1 102 ? -6.398 5.887 49.781 1 22.91 102 HIS A O 1
ATOM 801 N N . GLN A 1 103 ? -7.691 4.102 49.562 1 24.31 103 GLN A N 1
ATOM 802 C CA . GLN A 1 103 ? -6.84 3.053 49.031 1 24.31 103 GLN A CA 1
ATOM 803 C C . GLN A 1 103 ? -6.27 3.461 47.656 1 24.31 103 GLN A C 1
ATOM 805 O O . GLN A 1 103 ? -6.992 3.504 46.656 1 24.31 103 GLN A O 1
ATOM 810 N N . GLN A 1 104 ? -5.438 4.438 47.688 1 24.19 104 GLN A N 1
ATOM 811 C CA . GLN A 1 104 ? -4.879 4.922 46.406 1 24.19 104 GLN A CA 1
ATOM 812 C C . GLN A 1 104 ? -4.07 3.832 45.719 1 24.19 104 GLN A C 1
ATOM 814 O O . GLN A 1 104 ? -3.135 3.277 46.312 1 24.19 104 GLN A O 1
ATOM 819 N N . PRO A 1 105 ? -4.723 3.076 44.75 1 25.34 105 PRO A N 1
ATOM 820 C CA . PRO A 1 105 ? -4.105 1.989 43.969 1 25.34 105 PRO A CA 1
ATOM 821 C C . PRO A 1 105 ? -2.766 2.389 43.344 1 25.34 105 PRO A C 1
ATOM 823 O O . PRO A 1 105 ? -2.73 2.943 42.25 1 25.34 105 PRO A O 1
ATOM 826 N N . LYS A 1 106 ? -1.928 3.096 43.969 1 27.09 106 LYS A N 1
ATOM 827 C CA . LYS A 1 106 ? -0.659 3.607 43.438 1 27.09 106 LYS A CA 1
ATOM 828 C C . LYS A 1 106 ? 0.303 2.469 43.125 1 27.09 106 LYS A C 1
ATOM 830 O O . LYS A 1 106 ? 1.368 2.693 42.531 1 27.09 106 LYS A O 1
ATOM 835 N N . ALA A 1 107 ? 0.283 1.395 43.875 1 29.41 107 ALA A N 1
ATOM 836 C CA . ALA A 1 107 ? 1.398 0.452 43.906 1 29.41 107 ALA A CA 1
ATOM 837 C C . ALA A 1 107 ? 1.536 -0.275 42.562 1 29.41 107 ALA A C 1
ATOM 839 O O . ALA A 1 107 ? 2.607 -0.792 42.219 1 29.41 107 ALA A O 1
ATOM 840 N N . GLN A 1 108 ? 0.393 -0.487 41.875 1 28.48 108 GLN A N 1
ATOM 841 C CA . GLN A 1 108 ? 0.39 -1.396 40.75 1 28.48 108 GLN A CA 1
ATOM 842 C C . GLN A 1 108 ? 1.14 -0.792 39.562 1 28.48 108 GLN A C 1
ATOM 844 O O . GLN A 1 108 ? 1.377 -1.471 38.562 1 28.48 108 GLN A O 1
ATOM 849 N N . GLU A 1 109 ? 1.51 0.424 39.688 1 28.69 109 GLU A N 1
ATOM 850 C CA . GLU A 1 109 ? 2.045 1.119 38.5 1 28.69 109 GLU A CA 1
ATOM 851 C C . GLU A 1 109 ? 3.51 0.762 38.281 1 28.69 109 GLU A C 1
ATOM 853 O O . GLU A 1 109 ? 3.959 0.679 37.125 1 28.69 109 GLU A O 1
ATOM 858 N N . SER A 1 110 ? 4.266 0.543 39.406 1 31.8 110 SER A N 1
ATOM 859 C CA . SER A 1 110 ? 5.695 0.292 39.25 1 31.8 110 SER A CA 1
ATOM 860 C C . SER A 1 110 ? 5.957 -1.024 38.531 1 31.8 110 SER A C 1
ATOM 862 O O . SER A 1 110 ? 6.875 -1.117 37.719 1 31.8 110 SER A O 1
ATOM 864 N N . SER A 1 111 ? 5.133 -1.991 38.875 1 34.56 111 SER A N 1
ATOM 865 C CA . SER A 1 111 ? 5.344 -3.328 38.344 1 34.56 111 SER A CA 1
ATOM 866 C C . SER A 1 111 ? 5.098 -3.361 36.812 1 34.56 111 SER A C 1
ATOM 868 O O . SER A 1 111 ? 5.742 -4.125 36.094 1 34.56 111 SER A O 1
ATOM 870 N N . MET A 1 112 ? 4.27 -2.48 36.406 1 29 112 MET A N 1
ATOM 871 C CA . MET A 1 112 ? 3.9 -2.498 35 1 29 112 MET A CA 1
ATOM 872 C C . MET A 1 112 ? 5.004 -1.887 34.125 1 29 112 MET A C 1
ATOM 874 O O . MET A 1 112 ? 5.238 -2.332 33 1 29 112 MET A O 1
ATOM 878 N N . ILE A 1 113 ? 5.746 -0.921 34.656 1 29.34 113 ILE A N 1
ATOM 879 C CA . ILE A 1 113 ? 6.859 -0.331 33.906 1 29.34 113 ILE A CA 1
ATOM 880 C C . ILE A 1 113 ? 7.98 -1.354 33.75 1 29.34 113 ILE A C 1
ATOM 882 O O . ILE A 1 113 ? 8.547 -1.515 32.688 1 29.34 113 ILE A O 1
ATOM 886 N N . ASP A 1 114 ? 8.32 -2.041 34.875 1 34.53 114 ASP A N 1
ATOM 887 C CA . ASP A 1 114 ? 9.367 -3.055 34.812 1 34.53 114 ASP A CA 1
ATOM 888 C C . ASP A 1 114 ? 9.023 -4.152 33.812 1 34.53 114 ASP A C 1
ATOM 890 O O . ASP A 1 114 ? 9.891 -4.617 33.062 1 34.53 114 ASP A O 1
ATOM 894 N N . SER A 1 115 ? 7.766 -4.43 33.688 1 33.19 115 SER A N 1
ATOM 895 C CA . SER A 1 115 ? 7.32 -5.43 32.75 1 33.19 115 SER A CA 1
ATOM 896 C C . SER A 1 115 ? 7.41 -4.902 31.312 1 33.19 115 SER A C 1
ATOM 898 O O . SER A 1 115 ? 7.676 -5.664 30.375 1 33.19 115 SER A O 1
ATOM 900 N N . LEU A 1 116 ? 7.172 -3.684 31.125 1 29.66 116 LEU A N 1
ATOM 901 C CA . LEU A 1 116 ? 7.242 -3.086 29.797 1 29.66 116 LEU A CA 1
ATOM 902 C C . LEU A 1 116 ? 8.68 -3.041 29.297 1 29.66 116 LEU A C 1
ATOM 904 O O . LEU A 1 116 ? 8.953 -3.357 28.141 1 29.66 116 LEU A O 1
ATOM 908 N N . VAL A 1 117 ? 9.602 -2.488 30.203 1 33.16 117 VAL A N 1
ATOM 909 C CA . VAL A 1 117 ? 11.016 -2.545 29.844 1 33.16 117 VAL A CA 1
ATOM 910 C C . VAL A 1 117 ? 11.414 -3.988 29.531 1 33.16 117 VAL A C 1
ATOM 912 O O . VAL A 1 117 ? 12.102 -4.254 28.547 1 33.16 117 VAL A O 1
ATOM 915 N N . ASN A 1 118 ? 10.945 -4.875 30.375 1 33.62 118 ASN A N 1
ATOM 916 C CA . ASN A 1 118 ? 11.18 -6.289 30.125 1 33.62 118 ASN A CA 1
ATOM 917 C C . ASN A 1 118 ? 10.492 -6.754 28.844 1 33.62 118 ASN A C 1
ATOM 919 O O . ASN A 1 118 ? 11.047 -7.559 28.094 1 33.62 118 ASN A O 1
ATOM 923 N N . ASP A 1 119 ? 9.32 -6.25 28.719 1 31.97 119 ASP A N 1
ATOM 924 C CA . ASP A 1 119 ? 8.578 -6.645 27.531 1 31.97 119 ASP A CA 1
ATOM 925 C C . ASP A 1 119 ? 9.172 -6.012 26.266 1 31.97 119 ASP A C 1
ATOM 927 O O . ASP A 1 119 ? 9.203 -6.637 25.203 1 31.97 119 ASP A O 1
ATOM 931 N N . ILE A 1 120 ? 9.469 -4.734 26.297 1 32.38 120 ILE A N 1
ATOM 932 C CA . ILE A 1 120 ? 10.258 -4.195 25.188 1 32.38 120 ILE A CA 1
ATOM 933 C C . ILE A 1 120 ? 11.555 -4.98 25.047 1 32.38 120 ILE A C 1
ATOM 935 O O . ILE A 1 120 ? 11.977 -5.305 23.938 1 32.38 120 ILE A O 1
ATOM 939 N N . GLU A 1 121 ? 12.234 -5.176 26.297 1 31.06 121 GLU A N 1
ATOM 940 C CA . GLU A 1 121 ? 13.398 -6.051 26.297 1 31.06 121 GLU A CA 1
ATOM 941 C C . GLU A 1 121 ? 13.047 -7.453 25.812 1 31.06 121 GLU A C 1
ATOM 943 O O . GLU A 1 121 ? 13.891 -8.148 25.25 1 31.06 121 GLU A O 1
ATOM 948 N N . ALA A 1 122 ? 11.891 -7.867 26.234 1 29.67 122 ALA A N 1
ATOM 949 C CA . ALA A 1 122 ? 11.383 -9.164 25.797 1 29.67 122 ALA A CA 1
ATOM 950 C C . ALA A 1 122 ? 10.852 -9.078 24.359 1 29.67 122 ALA A C 1
ATOM 952 O O . ALA A 1 122 ? 10.32 -10.055 23.828 1 29.67 122 ALA A O 1
ATOM 953 N N . LEU A 1 123 ? 10.555 -7.914 24.078 1 29.44 123 LEU A N 1
ATOM 954 C CA . LEU A 1 123 ? 10.266 -7.879 22.656 1 29.44 123 LEU A CA 1
ATOM 955 C C . LEU A 1 123 ? 11.391 -8.523 21.859 1 29.44 123 LEU A C 1
ATOM 957 O O . LEU A 1 123 ? 12.562 -8.172 22.031 1 29.44 123 LEU A O 1
ATOM 961 N N . PRO A 1 124 ? 11.227 -9.711 21.531 1 28.12 124 PRO A N 1
ATOM 962 C CA . PRO A 1 124 ? 12.352 -10.344 20.828 1 28.12 124 PRO A CA 1
ATOM 963 C C . PRO A 1 124 ? 13.039 -9.406 19.844 1 28.12 124 PRO A C 1
ATOM 965 O O . PRO A 1 124 ? 12.383 -8.82 18.984 1 28.12 124 PRO A O 1
ATOM 968 N N . ILE A 1 125 ? 14 -8.609 20.438 1 28.14 125 ILE A N 1
ATOM 969 C CA . ILE A 1 125 ? 14.953 -8.102 19.469 1 28.14 125 ILE A CA 1
ATOM 970 C C . ILE A 1 125 ? 15.32 -9.203 18.484 1 28.14 125 ILE A C 1
ATOM 972 O O . ILE A 1 125 ? 15.953 -10.195 18.844 1 28.14 125 ILE A O 1
ATOM 976 N N . ILE A 1 126 ? 14.555 -9.57 17.719 1 27.78 126 ILE A N 1
ATOM 977 C CA . ILE A 1 126 ? 14.992 -10.492 16.672 1 27.78 126 ILE A CA 1
ATOM 978 C C . ILE A 1 126 ? 16.25 -9.953 16 1 27.78 126 ILE A C 1
ATOM 980 O O . ILE A 1 126 ? 16.234 -8.867 15.422 1 27.78 126 ILE A O 1
ATOM 984 N N . PRO A 1 127 ? 17.391 -10.312 16.625 1 27.16 127 PRO A N 1
ATOM 985 C CA . PRO A 1 127 ? 18.578 -9.898 15.883 1 27.16 127 PRO A CA 1
ATOM 986 C C . PRO A 1 127 ? 18.391 -9.984 14.375 1 27.16 127 PRO A C 1
ATOM 988 O O . PRO A 1 127 ? 17.766 -10.93 13.883 1 27.16 127 PRO A O 1
ATOM 991 N N . CYS A 1 128 ? 18.219 -8.914 13.891 1 27.75 128 CYS A N 1
ATOM 992 C CA . CYS A 1 128 ? 18.219 -8.859 12.438 1 27.75 128 CYS A CA 1
ATOM 993 C C . CYS A 1 128 ? 19.391 -9.633 11.852 1 27.75 128 CYS A C 1
ATOM 995 O O . CYS A 1 128 ? 20.547 -9.344 12.164 1 27.75 128 CYS A O 1
ATOM 997 N N . SER A 1 129 ? 19.359 -10.828 11.938 1 28.86 129 SER A N 1
ATOM 998 C CA . SER A 1 129 ? 20.391 -11.648 11.305 1 28.86 129 SER A CA 1
ATOM 999 C C . SER A 1 129 ? 20.844 -11.039 9.977 1 28.86 129 SER A C 1
ATOM 1001 O O . SER A 1 129 ? 21.531 -11.695 9.188 1 28.86 129 SER A O 1
ATOM 1003 N N . TYR A 1 130 ? 20.219 -9.961 9.633 1 28.7 130 TYR A N 1
ATOM 1004 C CA . TYR A 1 130 ? 20.766 -9.406 8.406 1 28.7 130 TYR A CA 1
ATOM 1005 C C . TYR A 1 130 ? 22.141 -8.797 8.648 1 28.7 130 TYR A C 1
ATOM 1007 O O . TYR A 1 130 ? 22.25 -7.688 9.18 1 28.7 130 TYR A O 1
ATOM 1015 N N . ALA A 1 131 ? 23.047 -9.461 9.188 1 28.48 131 ALA A N 1
ATOM 1016 C CA . ALA A 1 131 ? 24.438 -9.016 9.117 1 28.48 131 ALA A CA 1
ATOM 1017 C C . ALA A 1 131 ? 24.719 -8.297 7.805 1 28.48 131 ALA A C 1
ATOM 1019 O O . ALA A 1 131 ? 24.297 -8.75 6.738 1 28.48 131 ALA A O 1
ATOM 1020 N N . SER A 1 132 ? 25 -7.035 7.875 1 33.28 132 SER A N 1
ATOM 1021 C CA . SER A 1 132 ? 25.531 -6.055 6.934 1 33.28 132 SER A CA 1
ATOM 1022 C C . SER A 1 132 ? 26.578 -6.672 6.02 1 33.28 132 SER A C 1
ATOM 1024 O O . SER A 1 132 ? 27.219 -5.969 5.23 1 33.28 132 SER A O 1
ATOM 1026 N N . ASP A 1 133 ? 26.969 -7.711 6.375 1 30.61 133 ASP A N 1
ATOM 1027 C CA . ASP A 1 133 ? 28.141 -7.941 5.539 1 30.61 133 ASP A CA 1
ATOM 1028 C C . ASP A 1 133 ? 27.781 -7.957 4.059 1 30.61 133 ASP A C 1
ATOM 1030 O O . ASP A 1 133 ? 28.656 -8 3.193 1 30.61 133 ASP A O 1
ATOM 1034 N N . THR A 1 134 ? 26.469 -8.555 3.76 1 32.41 134 THR A N 1
ATOM 1035 C CA . THR A 1 134 ? 26.344 -8.82 2.33 1 32.41 134 THR A CA 1
ATOM 1036 C C . THR A 1 134 ? 25.672 -7.645 1.624 1 32.41 134 THR A C 1
ATOM 1038 O O . THR A 1 134 ? 24.781 -7.004 2.188 1 32.41 134 THR A O 1
ATOM 1041 N N . GLY A 1 135 ? 26.266 -6.766 0.766 1 36.72 135 GLY A N 1
ATOM 1042 C CA . GLY A 1 135 ? 26.219 -5.594 -0.095 1 36.72 135 GLY A CA 1
ATOM 1043 C C . GLY A 1 135 ? 24.844 -5.359 -0.708 1 36.72 135 GLY A C 1
ATOM 1044 O O . GLY A 1 135 ? 24.703 -4.602 -1.672 1 36.72 135 GLY A O 1
ATOM 1045 N N . GLY A 1 136 ? 23.703 -6.176 -0.407 1 38.44 136 GLY A N 1
ATOM 1046 C CA . GLY A 1 136 ? 22.5 -5.969 -1.195 1 38.44 136 GLY A CA 1
ATOM 1047 C C . GLY A 1 136 ? 21.594 -4.895 -0.627 1 38.44 136 GLY A C 1
ATOM 1048 O O . GLY A 1 136 ? 21.859 -4.363 0.455 1 38.44 136 GLY A O 1
ATOM 1049 N N . PRO A 1 137 ? 20.766 -4.309 -1.51 1 41.38 137 PRO A N 1
ATOM 1050 C CA . PRO A 1 137 ? 19.828 -3.279 -1.041 1 41.38 137 PRO A CA 1
ATOM 1051 C C . PRO A 1 137 ? 18.891 -3.787 0.049 1 41.38 137 PRO A C 1
ATOM 1053 O O . PRO A 1 137 ? 18.484 -4.953 0.032 1 41.38 137 PRO A O 1
ATOM 1056 N N . THR A 1 138 ? 18.859 -3.068 1.265 1 51.62 138 THR A N 1
ATOM 1057 C CA . THR A 1 138 ? 18.016 -3.352 2.416 1 51.62 138 THR A CA 1
ATOM 1058 C C . THR A 1 138 ? 16.656 -2.656 2.277 1 51.62 138 THR A C 1
ATOM 1060 O O . THR A 1 138 ? 16.5 -1.773 1.435 1 51.62 138 THR A O 1
ATOM 1063 N N . LEU A 1 139 ? 15.508 -3.051 2.943 1 51.22 139 LEU A N 1
ATOM 1064 C CA . LEU A 1 139 ? 14.211 -2.389 3.016 1 51.22 139 LEU A CA 1
ATOM 1065 C C . LEU A 1 139 ? 14.375 -0.888 3.227 1 51.22 139 LEU A C 1
ATOM 1067 O O . LEU A 1 139 ? 13.664 -0.089 2.609 1 51.22 139 LEU A O 1
ATOM 1071 N N . SER A 1 140 ? 15.344 -0.632 4.102 1 52.53 140 SER A N 1
ATOM 1072 C CA . SER A 1 140 ? 15.547 0.773 4.438 1 52.53 140 SER A CA 1
ATOM 1073 C C . SER A 1 140 ? 15.938 1.584 3.207 1 52.53 140 SER A C 1
ATOM 1075 O O . SER A 1 140 ? 15.445 2.695 3.008 1 52.53 140 SER A O 1
ATOM 1077 N N . THR A 1 141 ? 16.719 0.977 2.471 1 53.53 141 THR A N 1
ATOM 1078 C CA . THR A 1 141 ? 17.172 1.696 1.29 1 53.53 141 THR A CA 1
ATOM 1079 C C . THR A 1 141 ? 16.047 1.849 0.272 1 53.53 141 THR A C 1
ATOM 1081 O O . THR A 1 141 ? 15.898 2.91 -0.335 1 53.53 141 THR A O 1
ATOM 1084 N N . LEU A 1 142 ? 15.203 0.862 0.308 1 48.38 142 LEU A N 1
ATOM 1085 C CA . LEU A 1 142 ? 14.117 0.831 -0.658 1 48.38 142 LEU A CA 1
ATOM 1086 C C . LEU A 1 142 ? 13.047 1.861 -0.306 1 48.38 142 LEU A C 1
ATOM 1088 O O . LEU A 1 142 ? 12.578 2.6 -1.176 1 48.38 142 LEU A O 1
ATOM 1092 N N . VAL A 1 143 ? 12.633 1.894 0.963 1 55.38 143 VAL A N 1
ATOM 1093 C CA . VAL A 1 143 ? 11.609 2.809 1.455 1 55.38 143 VAL A CA 1
ATOM 1094 C C . VAL A 1 143 ? 12.055 4.25 1.23 1 55.38 143 VAL A C 1
ATOM 1096 O O . VAL A 1 143 ? 11.273 5.082 0.757 1 55.38 143 VAL A O 1
ATOM 1099 N N . LEU A 1 144 ? 13.25 4.426 1.42 1 56.88 144 LEU A N 1
ATOM 1100 C CA . LEU A 1 144 ? 13.758 5.789 1.363 1 56.88 144 LEU A CA 1
ATOM 1101 C C . LEU A 1 144 ? 13.93 6.25 -0.082 1 56.88 144 LEU A C 1
ATOM 1103 O O . LEU A 1 144 ? 13.68 7.414 -0.399 1 56.88 144 LEU A O 1
ATOM 1107 N N . ALA A 1 145 ? 14.109 5.297 -0.924 1 52.44 145 ALA A N 1
ATOM 1108 C CA . ALA A 1 145 ? 14.25 5.641 -2.336 1 52.44 145 ALA A CA 1
ATOM 1109 C C . ALA A 1 145 ? 12.906 5.988 -2.957 1 52.44 145 ALA A C 1
ATOM 1111 O O . ALA A 1 145 ? 12.812 6.891 -3.795 1 52.44 145 ALA A O 1
ATOM 1112 N N . THR A 1 146 ? 11.852 5.238 -2.545 1 49.69 146 THR A N 1
ATOM 1113 C CA . THR A 1 146 ? 10.5 5.449 -3.053 1 49.69 146 THR A CA 1
ATOM 1114 C C . THR A 1 146 ? 9.93 6.77 -2.543 1 49.69 146 THR A C 1
ATOM 1116 O O . THR A 1 146 ? 9.25 7.484 -3.279 1 49.69 146 THR A O 1
ATOM 1119 N N . ALA A 1 147 ? 10.289 6.992 -1.333 1 54.53 147 ALA A N 1
ATOM 1120 C CA . ALA A 1 147 ? 9.68 8.141 -0.67 1 54.53 147 ALA A CA 1
ATOM 1121 C C . ALA A 1 147 ? 10.477 9.414 -0.942 1 54.53 147 ALA A C 1
ATOM 1123 O O . ALA A 1 147 ? 9.969 10.523 -0.762 1 54.53 147 ALA A O 1
ATOM 1124 N N . GLY A 1 148 ? 11.734 9.211 -1.418 1 55.59 148 GLY A N 1
ATOM 1125 C CA . GLY A 1 148 ? 12.57 10.383 -1.634 1 55.59 148 GLY A CA 1
ATOM 1126 C C . GLY A 1 148 ? 12.148 11.203 -2.84 1 55.59 148 GLY A C 1
ATOM 1127 O O . GLY A 1 148 ? 11.859 10.648 -3.902 1 55.59 148 GLY A O 1
ATOM 1128 N N . THR A 1 149 ? 11.602 12.406 -2.656 1 47.06 149 THR A N 1
ATOM 1129 C CA . THR A 1 149 ? 11.195 13.258 -3.766 1 47.06 149 THR A CA 1
ATOM 1130 C C . THR A 1 149 ? 12.414 13.781 -4.523 1 47.06 149 THR A C 1
ATOM 1132 O O . THR A 1 149 ? 12.375 13.93 -5.746 1 47.06 149 THR A O 1
ATOM 1135 N N . ASP A 1 150 ? 13.406 14.375 -3.568 1 46.72 150 ASP A N 1
ATOM 1136 C CA . ASP A 1 150 ? 14.641 14.914 -4.145 1 46.72 150 ASP A CA 1
ATOM 1137 C C . ASP A 1 150 ? 15.82 13.977 -3.904 1 46.72 150 ASP A C 1
ATOM 1139 O O . ASP A 1 150 ? 15.812 13.195 -2.945 1 46.72 150 ASP A O 1
ATOM 1143 N N . GLN A 1 151 ? 16.672 13.547 -4.926 1 43.78 151 GLN A N 1
ATOM 1144 C CA . GLN A 1 151 ? 17.844 12.672 -4.836 1 43.78 151 GLN A CA 1
ATOM 1145 C C . GLN A 1 151 ? 18.562 12.867 -3.508 1 43.78 151 GLN A C 1
ATOM 1147 O O . GLN A 1 151 ? 19.297 13.844 -3.324 1 43.78 151 GLN A O 1
ATOM 1152 N N . ILE A 1 152 ? 17.953 12.648 -2.387 1 40.25 152 ILE A N 1
ATOM 1153 C CA . ILE A 1 152 ? 18.719 12.727 -1.15 1 40.25 152 ILE A CA 1
ATOM 1154 C C . ILE A 1 152 ? 19.984 11.891 -1.281 1 40.25 152 ILE A C 1
ATOM 1156 O O . ILE A 1 152 ? 19.922 10.672 -1.476 1 40.25 152 ILE A O 1
ATOM 1160 N N . SER A 1 153 ? 21.141 12.43 -1.783 1 39.03 153 SER A N 1
ATOM 1161 C CA . SER A 1 153 ? 22.453 11.797 -1.825 1 39.03 153 SER A CA 1
ATOM 1162 C C . SER A 1 153 ? 22.812 11.172 -0.481 1 39.03 153 SER A C 1
ATOM 1164 O O . SER A 1 153 ? 23.156 11.875 0.469 1 39.03 153 SER A O 1
ATOM 1166 N N . ILE A 1 154 ? 22.281 10.094 -0.137 1 41.22 154 ILE A N 1
ATOM 1167 C CA . ILE A 1 154 ? 22.672 9.461 1.119 1 41.22 154 ILE A CA 1
ATOM 1168 C C . ILE A 1 154 ? 24.203 9.453 1.236 1 41.22 154 ILE A C 1
ATOM 1170 O O . ILE A 1 154 ? 24.75 9.617 2.328 1 41.22 154 ILE A O 1
ATOM 1174 N N . HIS A 1 155 ? 24.938 9.266 0.042 1 37.34 155 HIS A N 1
ATOM 1175 C CA . HIS A 1 155 ? 26.391 9.141 0.099 1 37.34 155 HIS A CA 1
ATOM 1176 C C . HIS A 1 155 ? 27.047 10.484 0.406 1 37.34 155 HIS A C 1
ATOM 1178 O O . HIS A 1 155 ? 28.234 10.539 0.738 1 37.34 155 HIS A O 1
ATOM 1184 N N . GLN A 1 156 ? 26.406 11.508 0.176 1 37.41 156 GLN A N 1
ATOM 1185 C CA . GLN A 1 156 ? 27.109 12.758 0.433 1 37.41 156 GLN A CA 1
ATOM 1186 C C . GLN A 1 156 ? 27.297 12.984 1.93 1 37.41 156 GLN A C 1
ATOM 1188 O O . GLN A 1 156 ? 28.016 13.898 2.338 1 37.41 156 GLN A O 1
ATOM 1193 N N . ALA A 1 157 ? 26.5 12.383 2.631 1 39.22 157 ALA A N 1
ATOM 1194 C CA . ALA A 1 157 ? 26.734 12.57 4.059 1 39.22 157 ALA A CA 1
ATOM 1195 C C . ALA A 1 157 ? 28.188 12.25 4.422 1 39.22 157 ALA A C 1
ATOM 1197 O O . ALA A 1 157 ? 28.734 12.82 5.371 1 39.22 157 ALA A O 1
ATOM 1198 N N . GLN A 1 158 ? 28.719 11.305 3.658 1 39.12 158 GLN A N 1
ATOM 1199 C CA . GLN A 1 158 ? 30.047 10.867 4.07 1 39.12 158 GLN A CA 1
ATOM 1200 C C . GLN A 1 158 ? 31.094 11.93 3.746 1 39.12 158 GLN A C 1
ATOM 1202 O O . GLN A 1 158 ? 32.219 11.891 4.27 1 39.12 158 GLN A O 1
ATOM 1207 N N . GLN A 1 159 ? 30.812 12.68 2.775 1 38.56 159 GLN A N 1
ATOM 1208 C CA . GLN A 1 159 ? 31.984 13.445 2.385 1 38.56 159 GLN A CA 1
ATOM 1209 C C . GLN A 1 159 ? 32.25 14.594 3.357 1 38.56 159 GLN A C 1
ATOM 1211 O O . GLN A 1 159 ? 33.281 15.227 3.316 1 38.56 159 GLN A O 1
ATOM 1216 N N . ASP A 1 160 ? 31.172 15.234 3.863 1 40.41 160 ASP A N 1
ATOM 1217 C CA . ASP A 1 160 ? 31.656 16.391 4.613 1 40.41 160 ASP A CA 1
ATOM 1218 C C . ASP A 1 160 ? 32.188 15.977 5.98 1 40.41 160 ASP A C 1
ATOM 1220 O O . ASP A 1 160 ? 31.422 15.727 6.906 1 40.41 160 ASP A O 1
ATOM 1224 N N . GLU A 1 161 ? 33.281 15.422 6.078 1 43.5 161 GLU A N 1
ATOM 1225 C CA . GLU A 1 161 ? 34.188 14.938 7.121 1 43.5 161 GLU A CA 1
ATOM 1226 C C . GLU A 1 161 ? 33.969 15.695 8.43 1 43.5 161 GLU A C 1
ATOM 1228 O O . GLU A 1 161 ? 34.125 15.133 9.508 1 43.5 161 GLU A O 1
ATOM 1233 N N . MET A 1 162 ? 33.75 17.062 8.398 1 45.47 162 MET A N 1
ATOM 1234 C CA . MET A 1 162 ? 34 17.875 9.594 1 45.47 162 MET A CA 1
ATOM 1235 C C . MET A 1 162 ? 32.75 18 10.438 1 45.47 162 MET A C 1
ATOM 1237 O O . MET A 1 162 ? 32.781 18.578 11.523 1 45.47 162 MET A O 1
ATOM 1241 N N . THR A 1 163 ? 31.562 17.672 9.961 1 54.19 163 THR A N 1
ATOM 1242 C CA . THR A 1 163 ? 30.422 18.078 10.781 1 54.19 163 THR A CA 1
ATOM 1243 C C . THR A 1 163 ? 29.938 16.922 11.648 1 54.19 163 THR A C 1
ATOM 1245 O O . THR A 1 163 ? 29.766 15.797 11.156 1 54.19 163 THR A O 1
ATOM 1248 N N . PRO A 1 164 ? 29.891 17.188 12.945 1 66.06 164 PRO A N 1
ATOM 1249 C CA . PRO A 1 164 ? 29.469 16.156 13.898 1 66.06 164 PRO A CA 1
ATOM 1250 C C . PRO A 1 164 ? 28.109 15.547 13.562 1 66.06 164 PRO A C 1
ATOM 1252 O O . PRO A 1 164 ? 27.234 16.234 13.039 1 66.06 164 PRO A O 1
ATOM 1255 N N . CYS A 1 165 ? 27.938 14.352 13.742 1 76.69 165 CYS A N 1
ATOM 1256 C CA . CYS A 1 165 ? 26.719 13.578 13.516 1 76.69 165 CYS A CA 1
ATOM 1257 C C . CYS A 1 165 ? 25.594 14.055 14.422 1 76.69 165 CYS A C 1
ATOM 1259 O O . CYS A 1 165 ? 24.438 14.156 13.992 1 76.69 165 CYS A O 1
ATOM 1261 N N . LEU A 1 166 ? 26.031 14.414 15.664 1 85.69 166 LEU A N 1
ATOM 1262 C CA . LEU A 1 166 ? 25.047 14.828 16.672 1 85.69 166 LEU A CA 1
ATOM 1263 C C . LEU A 1 166 ? 25.234 16.297 17.031 1 85.69 166 LEU A C 1
ATOM 1265 O O . LEU A 1 166 ? 26.359 16.797 17.047 1 85.69 166 LEU A O 1
ATOM 1269 N N . PRO A 1 167 ? 24.156 16.969 17.281 1 88.75 167 PRO A N 1
ATOM 12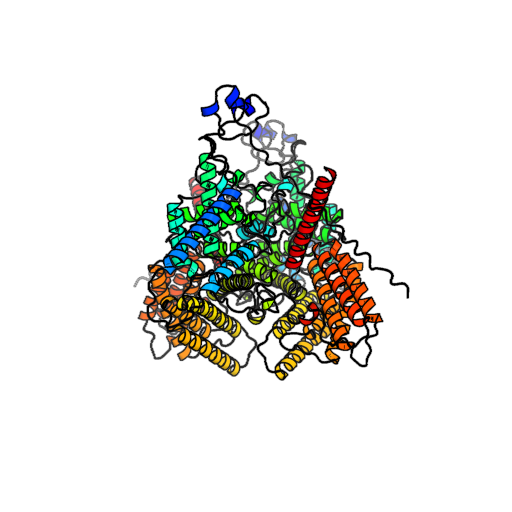70 C CA . PRO A 1 167 ? 24.281 18.312 17.844 1 88.75 167 PRO A CA 1
ATOM 1271 C C . PRO A 1 167 ? 24.703 18.312 19.312 1 88.75 167 PRO A C 1
ATOM 1273 O O . PRO A 1 167 ? 24.875 17.234 19.906 1 88.75 167 PRO A O 1
ATOM 1276 N N . LYS A 1 168 ? 24.906 19.516 19.828 1 87.75 168 LYS A N 1
ATOM 1277 C CA . LYS A 1 168 ? 25.188 19.625 21.266 1 87.75 168 LYS A CA 1
ATOM 1278 C C . LYS A 1 168 ? 24.047 19.016 22.078 1 87.75 168 LYS A C 1
ATOM 1280 O O . LYS A 1 168 ? 22.875 19.141 21.719 1 87.75 168 LYS A O 1
ATOM 1285 N N . GLU A 1 169 ? 24.391 18.359 23.188 1 89.75 169 GLU A N 1
ATOM 1286 C CA . GLU A 1 169 ? 23.406 17.656 24 1 89.75 169 GLU A CA 1
ATOM 1287 C C . GLU A 1 169 ? 22.312 18.609 24.5 1 89.75 169 GLU A C 1
ATOM 1289 O O . GLU A 1 169 ? 21.141 18.234 24.547 1 89.75 169 GLU A O 1
ATOM 1294 N N . SER A 1 170 ? 22.703 19.844 24.859 1 88.25 170 SER A N 1
ATOM 1295 C CA . SER A 1 170 ? 21.734 20.812 25.344 1 88.25 170 SER A CA 1
ATOM 1296 C C . SER A 1 170 ? 20.719 21.172 24.266 1 88.25 170 SER A C 1
ATOM 1298 O O . SER A 1 170 ? 19.516 21.266 24.531 1 88.25 170 SER A O 1
ATOM 1300 N N . THR A 1 171 ? 21.25 21.344 23.062 1 90.56 171 THR A N 1
ATOM 1301 C CA . THR A 1 171 ? 20.375 21.641 21.922 1 90.56 171 THR A CA 1
ATOM 1302 C C . THR A 1 171 ? 19.453 20.453 21.625 1 90.56 171 THR A C 1
ATOM 1304 O O . THR A 1 171 ? 18.266 20.625 21.359 1 90.56 171 THR A O 1
ATOM 1307 N N . ALA A 1 172 ? 20.016 19.281 21.688 1 92.81 172 ALA A N 1
ATOM 1308 C CA . ALA A 1 172 ? 19.234 18.062 21.453 1 92.81 172 ALA A CA 1
ATOM 1309 C C . ALA A 1 172 ? 18.125 17.906 22.469 1 92.81 172 ALA A C 1
ATOM 1311 O O . ALA A 1 172 ? 17.016 17.5 22.141 1 92.81 172 ALA A O 1
ATOM 1312 N N . LEU A 1 173 ? 18.438 18.203 23.703 1 93 173 LEU A N 1
ATOM 1313 C CA . LEU A 1 173 ? 17.453 18.125 24.766 1 93 173 LEU A CA 1
ATOM 1314 C C . LEU A 1 173 ? 16.312 19.109 24.531 1 93 173 LEU A C 1
ATOM 1316 O O . LEU A 1 173 ? 15.141 18.766 24.734 1 93 173 LEU A O 1
ATOM 1320 N N . SER A 1 174 ? 16.641 20.281 24.125 1 92.75 174 SER A N 1
ATOM 1321 C CA . SER A 1 174 ? 15.617 21.281 23.844 1 92.75 174 SER A CA 1
ATOM 1322 C C . SER A 1 174 ? 14.727 20.875 22.688 1 92.75 174 SER A C 1
ATOM 1324 O O . SER A 1 174 ? 13.508 21.062 22.719 1 92.75 174 SER A O 1
ATOM 1326 N N . LEU A 1 175 ? 15.305 20.328 21.672 1 92.94 175 LEU A N 1
ATOM 1327 C CA . LEU A 1 175 ? 14.547 19.859 20.516 1 92.94 175 LEU A CA 1
ATOM 1328 C C . LEU A 1 175 ? 13.648 18.688 20.891 1 92.94 175 LEU A C 1
ATOM 1330 O O . LEU A 1 175 ? 12.492 18.625 20.453 1 92.94 175 LEU A O 1
ATOM 1334 N N . ALA A 1 176 ? 14.242 17.75 21.641 1 95.06 176 ALA A N 1
ATOM 1335 C CA . ALA A 1 176 ? 13.453 16.609 22.078 1 95.06 176 ALA A CA 1
ATOM 1336 C C . ALA A 1 176 ? 12.25 17.062 22.906 1 95.06 176 ALA A C 1
ATOM 1338 O O . ALA A 1 176 ? 11.148 16.531 22.734 1 95.06 176 ALA A O 1
ATOM 1339 N N . LYS A 1 177 ? 12.477 17.984 23.75 1 91.81 177 LYS A N 1
ATOM 1340 C CA . LYS A 1 177 ? 11.383 18.516 24.562 1 91.81 177 LYS A CA 1
ATOM 1341 C C . LYS A 1 177 ? 10.32 19.172 23.703 1 91.81 177 LYS A C 1
ATOM 1343 O O . LYS A 1 177 ? 9.117 18.984 23.938 1 91.81 177 LYS A O 1
ATOM 1348 N N . HIS A 1 178 ? 10.766 19.953 22.75 1 91.12 178 HIS A N 1
ATOM 1349 C CA . HIS A 1 178 ? 9.828 20.562 21.812 1 91.12 178 HIS A CA 1
ATOM 1350 C C . HIS A 1 178 ? 9.008 19.5 21.094 1 91.12 178 HIS A C 1
ATOM 1352 O O . HIS A 1 178 ? 7.801 19.672 20.891 1 91.12 178 HIS A O 1
ATOM 1358 N N . TYR A 1 179 ? 9.625 18.469 20.688 1 94.5 179 TYR A N 1
ATOM 1359 C CA . TYR A 1 179 ? 8.945 17.375 20 1 94.5 179 TYR A CA 1
ATOM 1360 C C . TYR A 1 179 ? 7.84 16.797 20.891 1 94.5 179 TYR A C 1
ATOM 1362 O O . TYR A 1 179 ? 6.715 16.594 20.422 1 94.5 179 TYR A O 1
ATOM 1370 N N . PHE A 1 180 ? 8.086 16.5 22.109 1 92.06 180 PHE A N 1
ATOM 1371 C CA . PHE A 1 180 ? 7.141 15.836 23 1 92.06 180 PHE A CA 1
ATOM 1372 C C . PHE A 1 180 ? 6 16.781 23.375 1 92.06 180 PHE A C 1
ATOM 1374 O O . PHE A 1 180 ? 4.871 16.328 23.609 1 92.06 180 PHE A O 1
ATOM 1381 N N . ASP A 1 181 ? 6.262 18.047 23.266 1 87.75 181 ASP A N 1
ATOM 1382 C CA . ASP A 1 181 ? 5.234 19.016 23.625 1 87.75 181 ASP A CA 1
ATOM 1383 C C . ASP A 1 181 ? 4.309 19.312 22.453 1 87.75 181 ASP A C 1
ATOM 1385 O O . ASP A 1 181 ? 3.123 19.594 22.641 1 87.75 181 ASP A O 1
ATOM 1389 N N . ASN A 1 182 ? 4.844 19.219 21.25 1 86.19 182 ASN A N 1
ATOM 1390 C CA . ASN A 1 182 ? 4.086 19.781 20.141 1 86.19 182 ASN A CA 1
ATOM 1391 C C . ASN A 1 182 ? 3.77 18.719 19.094 1 86.19 182 ASN A C 1
ATOM 1393 O O . ASN A 1 182 ? 2.766 18.812 18.391 1 86.19 182 ASN A O 1
ATOM 1397 N N . VAL A 1 183 ? 4.629 17.75 18.938 1 91.31 183 VAL A N 1
ATOM 1398 C CA . VAL A 1 183 ? 4.473 16.812 17.828 1 91.31 183 VAL A CA 1
ATOM 1399 C C . VAL A 1 183 ? 3.922 15.484 18.359 1 91.31 183 VAL A C 1
ATOM 1401 O O . VAL A 1 183 ? 2.961 14.945 17.797 1 91.31 183 VAL A O 1
ATOM 1404 N N . TYR A 1 184 ? 4.453 15.008 19.453 1 92.19 184 TYR A N 1
ATOM 1405 C CA . TYR A 1 184 ? 4.16 13.688 20 1 92.19 184 TYR A CA 1
ATOM 1406 C C . TYR A 1 184 ? 2.674 13.539 20.297 1 92.19 184 TYR A C 1
ATOM 1408 O O . TYR A 1 184 ? 2.08 12.492 20.016 1 92.19 184 TYR A O 1
ATOM 1416 N N . PRO A 1 185 ? 2.018 14.562 20.797 1 87.81 185 PRO A N 1
ATOM 1417 C CA . PRO A 1 185 ? 0.609 14.391 21.156 1 87.81 185 PRO A CA 1
ATOM 1418 C C . PRO A 1 185 ? -0.292 14.164 19.953 1 87.81 185 PRO A C 1
ATOM 1420 O O . PRO A 1 185 ? -1.415 13.672 20.094 1 87.81 185 PRO A O 1
ATOM 1423 N N . ARG A 1 186 ? 0.17 14.492 18.844 1 87.12 186 ARG A N 1
ATOM 1424 C CA . ARG A 1 186 ? -0.643 14.305 17.656 1 87.12 186 ARG A CA 1
ATOM 1425 C C . ARG A 1 186 ? -0.751 12.828 17.297 1 87.12 186 ARG A C 1
ATOM 1427 O O . ARG A 1 186 ? -1.779 12.375 16.781 1 87.12 186 ARG A O 1
ATOM 1434 N N . LEU A 1 187 ? 0.318 12.148 17.516 1 91.06 187 LEU A N 1
ATOM 1435 C CA . LEU A 1 187 ? 0.352 10.719 17.219 1 91.06 187 LEU A CA 1
ATOM 1436 C C . LEU A 1 187 ? 1.295 9.992 18.172 1 91.06 187 LEU A C 1
ATOM 1438 O O . LEU A 1 187 ? 2.414 9.641 17.797 1 91.06 187 LEU A O 1
ATOM 1442 N N . PRO A 1 188 ? 0.844 9.641 19.312 1 92.81 188 PRO A N 1
ATOM 1443 C CA . PRO A 1 188 ? 1.702 9.008 20.328 1 92.81 188 PRO A CA 1
ATOM 1444 C C . PRO A 1 188 ? 1.896 7.512 20.078 1 92.81 188 PRO A C 1
ATOM 1446 O O . PRO A 1 188 ? 1.312 6.688 20.797 1 92.81 188 PRO A O 1
ATOM 1449 N N . PHE A 1 189 ? 2.84 7.145 19.25 1 93.38 189 PHE A N 1
ATOM 1450 C CA . PHE A 1 189 ? 2.93 5.754 18.828 1 93.38 189 PHE A CA 1
ATOM 1451 C C . PHE A 1 189 ? 4.105 5.051 19.5 1 93.38 189 PHE A C 1
ATOM 1453 O O . PHE A 1 189 ? 4.348 3.867 19.266 1 93.38 189 PHE A O 1
ATOM 1460 N N . PHE A 1 190 ? 4.922 5.734 20.281 1 89.88 190 PHE A N 1
ATOM 1461 C CA . PHE A 1 190 ? 6.031 5.086 20.969 1 89.88 190 PHE A CA 1
ATOM 1462 C C . PHE A 1 190 ? 6.109 5.551 22.422 1 89.88 190 PHE A C 1
ATOM 1464 O O . PHE A 1 190 ? 5.449 6.516 22.797 1 89.88 190 PHE A O 1
ATOM 1471 N N . SER A 1 191 ? 6.871 4.848 23.172 1 85.56 191 SER A N 1
ATOM 1472 C CA . SER A 1 191 ? 7.031 5.145 24.594 1 85.56 191 SER A CA 1
ATOM 1473 C C . SER A 1 191 ? 8.016 6.289 24.812 1 85.56 191 SER A C 1
ATOM 1475 O O . SER A 1 191 ? 9.117 6.281 24.266 1 85.56 191 SER A O 1
ATOM 1477 N N . ILE A 1 192 ? 7.559 7.254 25.703 1 87.88 192 ILE A N 1
ATOM 1478 C CA . ILE A 1 192 ? 8.414 8.391 26.016 1 87.88 192 ILE A CA 1
ATOM 1479 C C . ILE A 1 192 ? 9.609 7.922 26.844 1 87.88 192 ILE A C 1
ATOM 1481 O O . ILE A 1 192 ? 10.742 8.344 26.609 1 87.88 192 ILE A O 1
ATOM 1485 N N . GLN A 1 193 ? 9.344 7.012 27.734 1 82.81 193 GLN A N 1
ATOM 1486 C CA . GLN A 1 193 ? 10.414 6.465 28.562 1 82.81 193 GLN A CA 1
ATOM 1487 C C . GLN A 1 193 ? 11.445 5.73 27.703 1 82.81 193 GLN A C 1
ATOM 1489 O O . GLN A 1 193 ? 12.648 5.863 27.922 1 82.81 193 GLN A O 1
ATOM 1494 N N . GLY A 1 194 ? 10.898 4.984 26.781 1 82 194 GLY A N 1
ATOM 1495 C CA . GLY A 1 194 ? 11.805 4.281 25.875 1 82 194 GLY A CA 1
ATOM 1496 C C . GLY A 1 194 ? 12.695 5.215 25.078 1 82 194 GLY A C 1
ATOM 1497 O O . GLY A 1 194 ? 13.875 4.922 24.875 1 82 194 GLY A O 1
ATOM 1498 N N . PHE A 1 195 ? 12.203 6.348 24.719 1 90.12 195 PHE A N 1
ATOM 1499 C CA . PHE A 1 195 ? 12.984 7.312 23.969 1 90.12 195 PHE A CA 1
ATOM 1500 C C . PHE A 1 195 ? 14.125 7.879 24.812 1 90.12 195 PHE A C 1
ATOM 1502 O O . PHE A 1 195 ? 15.242 8.031 24.328 1 90.12 195 PHE A O 1
ATOM 1509 N N . TRP A 1 196 ? 13.805 8.227 26.031 1 88.06 196 TRP A N 1
ATOM 1510 C CA . TRP A 1 196 ? 14.82 8.867 26.859 1 88.06 196 TRP A CA 1
ATOM 1511 C C . TRP A 1 196 ? 15.945 7.891 27.188 1 88.06 196 TRP A C 1
ATOM 1513 O O . TRP A 1 196 ? 17.109 8.289 27.312 1 88.06 196 TRP A O 1
ATOM 1523 N N . VAL A 1 197 ? 15.609 6.57 27.219 1 82.25 197 VAL A N 1
ATOM 1524 C CA . VAL A 1 197 ? 16.656 5.555 27.375 1 82.25 197 VAL A CA 1
ATOM 1525 C C . VAL A 1 197 ? 17.547 5.555 26.141 1 82.25 197 VAL A C 1
ATOM 1527 O O . VAL A 1 197 ? 18.781 5.48 26.25 1 82.25 197 VAL A O 1
ATOM 1530 N N . GLN A 1 198 ? 16.984 5.641 24.969 1 87.19 198 GLN A N 1
ATOM 1531 C CA . GLN A 1 198 ? 17.75 5.699 23.734 1 87.19 198 GLN A CA 1
ATOM 1532 C C . GLN A 1 198 ? 18.578 6.98 23.656 1 87.19 198 GLN A C 1
ATOM 1534 O O . GLN A 1 198 ? 19.719 6.957 23.203 1 87.19 198 GLN A O 1
ATOM 1539 N N . PHE A 1 199 ? 17.969 8.102 24.109 1 91.56 199 PHE A N 1
ATOM 1540 C CA . PHE A 1 199 ? 18.641 9.398 24.109 1 91.56 199 PHE A CA 1
ATOM 1541 C C . PHE A 1 199 ? 19.906 9.359 24.969 1 91.56 199 PHE A C 1
ATOM 1543 O O . PHE A 1 199 ? 20.969 9.805 24.531 1 91.56 199 PHE A O 1
ATOM 1550 N N . GLN A 1 200 ? 19.781 8.75 26.109 1 87.62 200 GLN A N 1
ATOM 1551 C CA . GLN A 1 200 ? 20.922 8.633 27.016 1 87.62 200 GLN A CA 1
ATOM 1552 C C . GLN A 1 200 ? 21.984 7.723 26.438 1 87.62 200 GLN A C 1
ATOM 1554 O O . GLN A 1 200 ? 23.188 8.008 26.547 1 87.62 200 GLN A O 1
ATOM 1559 N N . HIS A 1 201 ? 21.516 6.695 25.828 1 82.19 201 HIS A N 1
ATOM 1560 C CA . HIS A 1 201 ? 22.453 5.773 25.188 1 82.19 201 HIS A CA 1
ATOM 1561 C C . HIS A 1 201 ? 23.266 6.473 24.109 1 82.19 201 HIS A C 1
ATOM 1563 O O . HIS A 1 201 ? 24.484 6.289 24.031 1 82.19 201 HIS A O 1
ATOM 1569 N N . VAL A 1 202 ? 22.688 7.234 23.25 1 87.12 202 VAL A N 1
ATOM 1570 C CA . VAL A 1 202 ? 23.312 7.895 22.109 1 87.12 202 VAL A CA 1
ATOM 1571 C C . VAL A 1 202 ? 24.281 8.969 22.609 1 87.12 202 VAL A C 1
ATOM 1573 O O . VAL A 1 202 ? 25.406 9.07 22.125 1 87.12 202 VAL A O 1
ATOM 1576 N N . PHE A 1 203 ? 23.969 9.75 23.578 1 87.69 203 PHE A N 1
ATOM 1577 C CA . PHE A 1 203 ? 24.781 10.883 24 1 87.69 203 PHE A CA 1
ATOM 1578 C C . PHE A 1 203 ? 25.766 10.469 25.094 1 87.69 203 PHE A C 1
ATOM 1580 O O . PHE A 1 203 ? 26.766 11.156 25.312 1 87.69 203 PHE A O 1
ATOM 1587 N N . SER A 1 204 ? 25.469 9.367 25.75 1 78 204 SER A N 1
ATOM 1588 C CA . SER A 1 204 ? 26.484 8.82 26.656 1 78 204 SER A CA 1
ATOM 1589 C C . SER A 1 204 ? 27.609 8.148 25.875 1 78 204 SER A C 1
ATOM 1591 O O . SER A 1 204 ? 28.781 8.242 26.25 1 78 204 SER A O 1
ATOM 1593 N N . GLY A 1 205 ? 27.203 7.395 24.812 1 61.53 205 GLY A N 1
ATOM 1594 C CA . GLY A 1 205 ? 28.188 6.75 23.953 1 61.53 205 GLY A CA 1
ATOM 1595 C C . GLY A 1 205 ? 29.031 7.738 23.156 1 61.53 205 GLY A C 1
ATOM 1596 O O . GLY A 1 205 ? 30.219 7.508 22.938 1 61.53 205 GLY A O 1
ATOM 1597 N N . ALA A 1 206 ? 28.516 8.82 22.703 1 52.56 206 ALA A N 1
ATOM 1598 C CA . ALA A 1 206 ? 29.219 9.859 21.953 1 52.56 206 ALA A CA 1
ATOM 1599 C C . ALA A 1 206 ? 30.25 10.562 22.844 1 52.56 206 ALA A C 1
ATOM 1601 O O . ALA A 1 206 ? 31.328 10.945 22.359 1 52.56 206 ALA A O 1
ATOM 1602 N N . SER A 1 207 ? 29.938 10.781 23.984 1 48.59 207 SER A N 1
ATOM 1603 C CA . SER A 1 207 ? 30.875 11.406 24.922 1 48.59 207 SER A CA 1
ATOM 1604 C C . SER A 1 207 ? 32.062 10.484 25.203 1 48.59 207 SER A C 1
ATOM 1606 O O . SER A 1 207 ? 33.188 10.953 25.391 1 48.59 207 SER A O 1
ATOM 1608 N N . ALA A 1 208 ? 31.859 9.195 25.109 1 44.28 208 ALA A N 1
ATOM 1609 C CA . ALA A 1 208 ? 32.938 8.242 25.359 1 44.28 208 ALA A CA 1
ATOM 1610 C C . ALA A 1 208 ? 33.906 8.203 24.203 1 44.28 208 ALA A C 1
ATOM 1612 O O . ALA A 1 208 ? 35.125 8.039 24.406 1 44.28 208 ALA A O 1
ATOM 1613 N N . SER A 1 209 ? 33.438 8.328 22.938 1 44.44 209 SER A N 1
ATOM 1614 C CA . SER A 1 209 ? 34.312 8.289 21.766 1 44.44 209 SER A CA 1
ATOM 1615 C C . SER A 1 209 ? 35.156 9.547 21.688 1 44.44 209 SER A C 1
ATOM 1617 O O . SER A 1 209 ? 36.281 9.492 21.188 1 44.44 209 SER A O 1
ATOM 1619 N N . VAL A 1 210 ? 34.719 10.648 22.109 1 43.31 210 VAL A N 1
ATOM 1620 C CA . VAL A 1 210 ? 35.5 11.891 22.078 1 43.31 210 VAL A CA 1
ATOM 1621 C C . VAL A 1 210 ? 36.656 11.812 23.078 1 43.31 210 VAL A C 1
ATOM 1623 O O . VAL A 1 210 ? 37.719 12.352 22.844 1 43.31 210 VAL A O 1
ATOM 1626 N N . GLN A 1 211 ? 36.531 11.195 24.203 1 39.47 211 GLN A N 1
ATOM 1627 C CA . GLN A 1 211 ? 37.594 11.219 25.203 1 39.47 211 GLN A CA 1
ATOM 1628 C C . GLN A 1 211 ? 38.75 10.297 24.812 1 39.47 211 GLN A C 1
ATOM 1630 O O . GLN A 1 211 ? 39.875 10.531 25.203 1 39.47 211 GLN A O 1
ATOM 1635 N N . ASP A 1 212 ? 38.562 9.164 24.219 1 37.34 212 ASP A N 1
ATOM 1636 C CA . ASP A 1 212 ? 39.688 8.273 23.922 1 37.34 212 ASP A CA 1
ATOM 1637 C C . ASP A 1 212 ? 40.375 8.664 22.625 1 37.34 212 ASP A C 1
ATOM 1639 O O . ASP A 1 212 ? 41.281 7.969 22.156 1 37.34 212 ASP A O 1
ATOM 1643 N N . ARG A 1 213 ? 39.781 9.586 21.812 1 38.22 213 ARG A N 1
ATOM 1644 C CA . ARG A 1 213 ? 40.438 9.883 20.547 1 38.22 213 ARG A CA 1
ATOM 1645 C C . ARG A 1 213 ? 41.656 10.781 20.781 1 38.22 213 ARG A C 1
ATOM 1647 O O . ARG A 1 213 ? 41.594 11.758 21.531 1 38.22 213 ARG A O 1
ATOM 1654 N N . HIS A 1 214 ? 42.875 10.328 20.531 1 33.69 214 HIS A N 1
ATOM 1655 C CA . HIS A 1 214 ? 43.969 11.211 20.094 1 33.69 214 HIS A CA 1
ATOM 1656 C C . HIS A 1 214 ? 43.469 12.281 19.141 1 33.69 214 HIS A C 1
ATOM 1658 O O . HIS A 1 214 ? 42.5 12.047 18.391 1 33.69 214 HIS A O 1
ATOM 1664 N N . PRO A 1 215 ? 43.844 13.68 19.047 1 34.81 215 PRO A N 1
ATOM 1665 C CA . PRO A 1 215 ? 43.375 14.852 18.297 1 34.81 215 PRO A CA 1
ATOM 1666 C C . PRO A 1 215 ? 43.125 14.547 16.828 1 34.81 215 PRO A C 1
ATOM 1668 O O . PRO A 1 215 ? 42.688 15.43 16.078 1 34.81 215 PRO A O 1
ATOM 1671 N N . GLN A 1 216 ? 43.875 13.656 16.094 1 31.84 216 GLN A N 1
ATOM 1672 C CA . GLN A 1 216 ? 43.969 13.75 14.648 1 31.84 216 GLN A CA 1
ATOM 1673 C C . GLN A 1 216 ? 42.688 13.328 13.977 1 31.84 216 GLN A C 1
ATOM 1675 O O . GLN A 1 216 ? 42.219 13.969 13.031 1 31.84 216 GLN A O 1
ATOM 1680 N N . ARG A 1 217 ? 42.594 11.906 13.43 1 33.75 217 ARG A N 1
ATOM 1681 C CA . ARG A 1 217 ? 41.594 11.586 12.398 1 33.75 217 ARG A CA 1
ATOM 1682 C C . ARG A 1 217 ? 40.219 11.383 13 1 33.75 217 ARG A C 1
ATOM 1684 O O . ARG A 1 217 ? 40.062 10.617 13.953 1 33.75 217 ARG A O 1
ATOM 1691 N N . PRO A 1 218 ? 39.344 12.305 12.797 1 32.72 218 PRO A N 1
ATOM 1692 C CA . PRO A 1 218 ? 37.969 12.148 13.234 1 32.72 218 PRO A CA 1
ATOM 1693 C C . PRO A 1 218 ? 37.406 10.75 12.977 1 32.72 218 PRO A C 1
ATOM 1695 O O . PRO A 1 218 ? 37.719 10.141 11.945 1 32.72 218 PRO A O 1
ATOM 1698 N N . PRO A 1 219 ? 37.219 9.898 14.039 1 33.53 219 PRO A N 1
ATOM 1699 C CA . PRO A 1 219 ? 36.781 8.555 13.703 1 33.53 219 PRO A CA 1
ATOM 1700 C C . PRO A 1 219 ? 35.719 8.547 12.594 1 33.53 219 PRO A C 1
ATOM 1702 O O . PRO A 1 219 ? 34.969 9.516 12.43 1 33.53 219 PRO A O 1
ATOM 1705 N N . ASP A 1 220 ? 36.062 7.961 11.445 1 31.55 220 ASP A N 1
ATOM 1706 C CA . ASP A 1 220 ? 35.125 7.777 10.344 1 31.55 220 ASP A CA 1
ATOM 1707 C C . ASP A 1 220 ? 33.719 7.391 10.875 1 31.55 220 ASP A C 1
ATOM 1709 O O . ASP A 1 220 ? 33.594 6.406 11.602 1 31.55 220 ASP A O 1
ATOM 1713 N N . PRO A 1 221 ? 32.969 8.359 11.047 1 31.7 221 PRO A N 1
ATOM 1714 C CA . PRO A 1 221 ? 31.609 8.117 11.562 1 31.7 221 PRO A CA 1
ATOM 1715 C C . PRO A 1 221 ? 31.016 6.789 11.078 1 31.7 221 PRO A C 1
ATOM 1717 O O . PRO A 1 221 ? 30.156 6.211 11.75 1 31.7 221 PRO A O 1
ATOM 1720 N N . ILE A 1 222 ? 31.359 6.488 9.812 1 33.16 222 ILE A N 1
ATOM 1721 C CA . ILE A 1 222 ? 30.859 5.223 9.289 1 33.16 222 ILE A CA 1
ATOM 1722 C C . ILE A 1 222 ? 31.484 4.059 10.055 1 33.16 222 ILE A C 1
ATOM 1724 O O . ILE A 1 222 ? 30.875 2.994 10.188 1 33.16 222 ILE A O 1
ATOM 1728 N N . SER A 1 223 ? 32.75 4.207 10.406 1 33.59 223 SER A N 1
ATOM 1729 C CA . SER A 1 223 ? 33.469 3.146 11.125 1 33.59 223 SER A CA 1
ATOM 1730 C C . SER A 1 223 ? 32.75 2.828 12.445 1 33.59 223 SER A C 1
ATOM 1732 O O . SER A 1 223 ? 32.938 1.733 12.992 1 33.59 223 SER A O 1
ATOM 1734 N N . ILE A 1 224 ? 32.438 3.891 13.117 1 33.06 224 ILE A N 1
ATOM 1735 C CA . ILE A 1 224 ? 31.625 3.693 14.32 1 33.06 224 ILE A CA 1
ATOM 1736 C C . ILE A 1 224 ? 30.266 3.109 13.938 1 33.06 224 ILE A C 1
ATOM 1738 O O . ILE A 1 224 ? 29.578 2.516 14.773 1 33.06 224 ILE A O 1
ATOM 1742 N N . LEU A 1 225 ? 29.891 3.418 12.734 1 33.5 225 LEU A N 1
ATOM 1743 C CA . LEU A 1 225 ? 28.562 3.123 12.219 1 33.5 225 LEU A CA 1
ATOM 1744 C C . LEU A 1 225 ? 28.469 1.671 11.766 1 33.5 225 LEU A C 1
ATOM 1746 O O . LEU A 1 225 ? 27.391 1.21 11.367 1 33.5 225 LEU A O 1
ATOM 1750 N N . SER A 1 226 ? 29.656 1.08 11.336 1 30.69 226 SER A N 1
ATOM 1751 C CA . SER A 1 226 ? 29.516 -0.317 10.945 1 30.69 226 SER A CA 1
ATOM 1752 C C . SER A 1 226 ? 29.141 -1.189 12.133 1 30.69 226 SER A C 1
ATOM 1754 O O . SER A 1 226 ? 29.797 -1.157 13.172 1 30.69 226 SER A O 1
ATOM 1756 N N . PRO A 1 227 ? 27.906 -1.589 12.234 1 30.92 227 PRO A N 1
ATOM 1757 C CA . PRO A 1 227 ? 27.719 -2.525 13.344 1 30.92 227 PRO A CA 1
ATOM 1758 C C . PRO A 1 227 ? 28.891 -3.498 13.5 1 30.92 227 PRO A C 1
ATOM 1760 O O . PRO A 1 227 ? 29.281 -4.156 12.531 1 30.92 227 PRO A O 1
ATOM 1763 N N . SER A 1 228 ? 29.953 -3.133 14.039 1 29.62 228 SER A N 1
ATOM 1764 C CA . SER A 1 228 ? 30.859 -4.23 14.344 1 29.62 228 SER A CA 1
ATOM 1765 C C . SER A 1 228 ? 30.094 -5.477 14.781 1 29.62 228 SER A C 1
ATOM 1767 O O . SER A 1 228 ? 28.969 -5.375 15.281 1 29.62 228 SER A O 1
ATOM 1769 N N . ALA A 1 229 ? 30.547 -6.672 14.273 1 31.11 229 ALA A N 1
ATOM 1770 C CA . ALA A 1 229 ? 30.062 -7.973 14.742 1 31.11 229 ALA A CA 1
ATOM 1771 C C . ALA A 1 229 ? 29.75 -7.941 16.234 1 31.11 229 ALA A C 1
ATOM 1773 O O . ALA A 1 229 ? 28.828 -8.609 16.688 1 31.11 229 ALA A O 1
ATOM 1774 N N . GLU A 1 230 ? 30.609 -7.293 16.984 1 31.45 230 GLU A N 1
ATOM 1775 C CA . GLU A 1 230 ? 30.547 -7.254 18.438 1 31.45 230 GLU A CA 1
ATOM 1776 C C . GLU A 1 230 ? 29.422 -6.355 18.922 1 31.45 230 GLU A C 1
ATOM 1778 O O . GLU A 1 230 ? 28.953 -6.488 20.062 1 31.45 230 GLU A O 1
ATOM 1783 N N . ASP A 1 231 ? 29.266 -5.395 18.25 1 31.89 231 ASP A N 1
ATOM 1784 C CA . ASP A 1 231 ? 28.219 -4.473 18.672 1 31.89 231 ASP A CA 1
ATOM 1785 C C . ASP A 1 231 ? 26.828 -5.086 18.484 1 31.89 231 ASP A C 1
ATOM 1787 O O . ASP A 1 231 ? 25.828 -4.473 18.828 1 31.89 231 ASP A O 1
ATOM 1791 N N . PHE A 1 232 ? 26.641 -5.98 17.625 1 30.75 232 PHE A N 1
ATOM 1792 C CA . PHE A 1 232 ? 25.516 -6.906 17.734 1 30.75 232 PHE A CA 1
ATOM 1793 C C . PHE A 1 232 ? 25.516 -7.59 19.109 1 30.75 232 PHE A C 1
ATOM 1795 O O . PHE A 1 232 ? 25.062 -8.727 19.234 1 30.75 232 PHE A O 1
ATOM 1802 N N . ASP A 1 233 ? 26.484 -7.348 19.938 1 30.17 233 ASP A N 1
ATOM 1803 C CA . ASP A 1 233 ? 26.391 -7.914 21.266 1 30.17 233 ASP A CA 1
ATOM 1804 C C . ASP A 1 233 ? 24.984 -7.746 21.844 1 30.17 233 ASP A C 1
ATOM 1806 O O . ASP A 1 233 ? 24.25 -6.863 21.422 1 30.17 233 ASP A O 1
ATOM 1810 N N . ARG A 1 234 ? 24.781 -8.57 23 1 31.16 234 ARG A N 1
ATOM 1811 C CA . ARG A 1 234 ? 23.562 -8.898 23.75 1 31.16 234 ARG A CA 1
ATOM 1812 C C . ARG A 1 234 ? 22.812 -7.637 24.141 1 31.16 234 ARG A C 1
ATOM 1814 O O . ARG A 1 234 ? 21.812 -7.707 24.859 1 31.16 234 ARG A O 1
ATOM 1821 N N . SER A 1 235 ? 23.344 -6.457 24.328 1 33.16 235 SER A N 1
ATOM 1822 C CA . SER A 1 235 ? 22.484 -5.402 24.875 1 33.16 235 SER A CA 1
ATOM 1823 C C . SER A 1 235 ? 21.422 -4.98 23.859 1 33.16 235 SER A C 1
ATOM 1825 O O . SER A 1 235 ? 21.688 -4.926 22.656 1 33.16 235 SER A O 1
ATOM 1827 N N . SER A 1 236 ? 20 -5.016 24.203 1 41.56 236 SER A N 1
ATOM 1828 C CA . SER A 1 236 ? 18.625 -5.012 23.719 1 41.56 236 SER A CA 1
ATOM 1829 C C . SER A 1 236 ? 18.406 -3.904 22.688 1 41.56 236 SER A C 1
ATOM 1831 O O . SER A 1 236 ? 17.625 -4.062 21.75 1 41.56 236 SER A O 1
ATOM 1833 N N . LEU A 1 237 ? 18.984 -2.762 23.078 1 49.94 237 LEU A N 1
ATOM 1834 C CA . LEU A 1 237 ? 18.656 -1.666 22.172 1 49.94 237 LEU A CA 1
ATOM 1835 C C . LEU A 1 237 ? 19.656 -1.587 21.031 1 49.94 237 LEU A C 1
ATOM 1837 O O . LEU A 1 237 ? 20.859 -1.446 21.266 1 49.94 237 LEU A O 1
ATOM 1841 N N . SER A 1 238 ? 19.281 -2 19.828 1 65.56 238 SER A N 1
ATOM 1842 C CA . SER A 1 238 ? 20.125 -1.891 18.641 1 65.56 238 SER A CA 1
ATOM 1843 C C . SER A 1 238 ? 20.703 -0.484 18.484 1 65.56 238 SER A C 1
ATOM 1845 O O . SER A 1 238 ? 19.969 0.503 18.594 1 65.56 238 SER A O 1
ATOM 1847 N N . HIS A 1 239 ? 22.047 -0.315 18.859 1 75.12 239 HIS A N 1
ATOM 1848 C CA . HIS A 1 239 ? 22.766 0.946 18.703 1 75.12 239 HIS A CA 1
ATOM 1849 C C . HIS A 1 239 ? 22.281 1.713 17.484 1 75.12 239 HIS A C 1
ATOM 1851 O O . HIS A 1 239 ? 21.922 2.887 17.578 1 75.12 239 HIS A O 1
ATOM 1857 N N . GLY A 1 240 ? 22.234 1.022 16.391 1 78.56 240 GLY A N 1
ATOM 1858 C CA . GLY A 1 240 ? 21.797 1.66 15.156 1 78.56 240 GLY A CA 1
ATOM 1859 C C . GLY A 1 240 ? 20.359 2.158 15.211 1 78.56 240 GLY A C 1
ATOM 1860 O O . GLY A 1 240 ? 20.062 3.25 14.727 1 78.56 240 GLY A O 1
ATOM 1861 N N . TYR A 1 241 ? 19.578 1.496 15.891 1 83.56 241 TYR A N 1
ATOM 1862 C CA . TYR A 1 241 ? 18.172 1.882 16.031 1 83.56 241 TYR A CA 1
ATOM 1863 C C . TYR A 1 241 ? 18.031 3.102 16.922 1 83.56 241 TYR A C 1
ATOM 1865 O O . TYR A 1 241 ? 17.219 3.992 16.656 1 83.56 241 TYR A O 1
ATOM 1873 N N . SER A 1 242 ? 18.844 3.109 17.984 1 87.25 242 SER A N 1
ATOM 1874 C CA . SER A 1 242 ? 18.781 4.234 18.906 1 87.25 242 SER A CA 1
ATOM 1875 C C . SER A 1 242 ? 19.219 5.531 18.234 1 87.25 242 SER A C 1
ATOM 1877 O O . SER A 1 242 ? 18.562 6.566 18.375 1 87.25 242 SER A O 1
ATOM 1879 N N . TYR A 1 243 ? 20.297 5.438 17.5 1 87.38 243 TYR A N 1
ATOM 1880 C CA . TYR A 1 243 ? 20.766 6.617 16.781 1 87.38 243 TYR A CA 1
ATOM 1881 C C . TYR A 1 243 ? 19.75 7.082 15.758 1 87.38 243 TYR A C 1
ATOM 1883 O O . TYR A 1 243 ? 19.469 8.281 15.641 1 87.38 243 TYR A O 1
ATOM 1891 N N . PHE A 1 244 ? 19.172 6.113 15.062 1 89.12 244 PHE A N 1
ATOM 1892 C CA . PHE A 1 244 ? 18.172 6.422 14.047 1 89.12 244 PHE A CA 1
ATOM 1893 C C . PHE A 1 244 ? 16.984 7.16 14.664 1 89.12 244 PHE A C 1
ATOM 1895 O O . PHE A 1 244 ? 16.562 8.203 14.156 1 89.12 244 PHE A O 1
ATOM 1902 N N . THR A 1 245 ? 16.516 6.703 15.758 1 92.88 245 THR A N 1
ATOM 1903 C CA . THR A 1 245 ? 15.328 7.238 16.406 1 92.88 245 THR A CA 1
ATOM 1904 C C . THR A 1 245 ? 15.594 8.641 16.953 1 92.88 245 THR A C 1
ATOM 1906 O O . THR A 1 245 ? 14.805 9.562 16.719 1 92.88 245 THR A O 1
ATOM 1909 N N . VAL A 1 246 ? 16.688 8.766 17.672 1 94.5 246 VAL A N 1
ATOM 1910 C CA . VAL A 1 246 ? 17 10.055 18.281 1 94.5 246 VAL A CA 1
ATOM 1911 C C . VAL A 1 246 ? 17.203 11.109 17.203 1 94.5 246 VAL A C 1
ATOM 1913 O O . VAL A 1 246 ? 16.641 12.203 17.281 1 94.5 246 VAL A O 1
ATOM 1916 N N . LEU A 1 247 ? 17.953 10.805 16.203 1 92.19 247 LEU A N 1
ATOM 1917 C CA . LEU A 1 247 ? 18.234 11.75 15.133 1 92.19 247 LEU A CA 1
ATOM 1918 C C . LEU A 1 247 ? 16.953 12.148 14.406 1 92.19 247 LEU A C 1
ATOM 1920 O O . LEU A 1 247 ? 16.766 13.312 14.055 1 92.19 247 LEU A O 1
ATOM 1924 N N . LEU A 1 248 ? 16.047 11.25 14.195 1 94.19 248 LEU A N 1
ATOM 1925 C CA . LEU A 1 248 ? 14.812 11.562 13.484 1 94.19 248 LEU A CA 1
ATOM 1926 C C . LEU A 1 248 ? 13.898 12.438 14.344 1 94.19 248 LEU A C 1
ATOM 1928 O O . LEU A 1 248 ? 13.242 13.352 13.828 1 94.19 248 LEU A O 1
ATOM 1932 N N . VAL A 1 249 ? 13.844 12.062 15.609 1 96.94 249 VAL A N 1
ATOM 1933 C CA . VAL A 1 249 ? 13.023 12.883 16.5 1 96.94 249 VAL A CA 1
ATOM 1934 C C . VAL A 1 249 ? 13.531 14.32 16.469 1 96.94 249 VAL A C 1
ATOM 1936 O O . VAL A 1 249 ? 12.734 15.266 16.406 1 96.94 249 VAL A O 1
ATOM 1939 N N . LEU A 1 250 ? 14.836 14.508 16.516 1 95.56 250 LEU A N 1
ATOM 1940 C CA . LEU A 1 250 ? 15.43 15.836 16.453 1 95.56 250 LEU A CA 1
ATOM 1941 C C . LEU A 1 250 ? 15.148 16.5 15.109 1 95.56 250 LEU A C 1
ATOM 1943 O O . LEU A 1 250 ? 14.844 17.688 15.055 1 95.56 250 LEU A O 1
ATOM 1947 N N . ALA A 1 251 ? 15.258 15.734 14.039 1 94.5 251 ALA A N 1
ATOM 1948 C CA . ALA A 1 251 ? 15 16.25 12.703 1 94.5 251 ALA A CA 1
ATOM 1949 C C . ALA A 1 251 ? 13.547 16.703 12.555 1 94.5 251 ALA A C 1
ATOM 1951 O O . ALA A 1 251 ? 13.273 17.75 11.969 1 94.5 251 ALA A O 1
ATOM 1952 N N . ILE A 1 252 ? 12.633 15.953 13.062 1 95.81 252 ILE A N 1
ATOM 1953 C CA . ILE A 1 252 ? 11.211 16.266 13 1 95.81 252 ILE A CA 1
ATOM 1954 C C . ILE A 1 252 ? 10.922 17.531 13.82 1 95.81 252 ILE A C 1
ATOM 1956 O O . ILE A 1 252 ? 10.195 18.422 13.359 1 95.81 252 ILE A O 1
ATOM 1960 N N . SER A 1 253 ? 11.5 17.531 14.984 1 94.56 253 SER A N 1
ATOM 1961 C CA . SER A 1 253 ? 11.336 18.703 15.836 1 94.56 253 SER A CA 1
ATOM 1962 C C . SER A 1 253 ? 11.852 19.953 15.148 1 94.56 253 SER A C 1
ATOM 1964 O O . SER A 1 253 ? 11.156 20.969 15.109 1 94.56 253 SER A O 1
ATOM 1966 N N . ALA A 1 254 ? 13.023 19.891 14.602 1 92.12 254 ALA A N 1
ATOM 1967 C CA . ALA A 1 254 ? 13.602 21.031 13.883 1 92.12 254 ALA A CA 1
ATOM 1968 C C . ALA A 1 254 ? 12.727 21.438 12.703 1 92.12 254 ALA A C 1
ATOM 1970 O O . ALA A 1 254 ? 12.508 22.625 12.453 1 92.12 254 ALA A O 1
ATOM 1971 N N . SER A 1 255 ? 12.227 20.469 11.992 1 91.81 255 SER A N 1
ATOM 1972 C CA . SER A 1 255 ? 11.367 20.734 10.844 1 91.81 255 SER A CA 1
ATOM 1973 C C . SER A 1 255 ? 10.094 21.453 11.25 1 91.81 255 SER A C 1
ATOM 1975 O O . SER A 1 255 ? 9.578 22.297 10.516 1 91.81 255 SER A O 1
ATOM 1977 N N . SER A 1 256 ? 9.547 21.078 12.375 1 90.19 256 SER A N 1
ATOM 1978 C CA . SER A 1 256 ? 8.297 21.656 12.836 1 90.19 256 SER A CA 1
ATOM 1979 C C . SER A 1 256 ? 8.469 23.141 13.188 1 90.19 256 SER A C 1
ATOM 1981 O O . SER A 1 256 ? 7.496 23.891 13.234 1 90.19 256 SER A O 1
ATOM 1983 N N . LEU A 1 257 ? 9.711 23.484 13.422 1 86.31 257 LEU A N 1
ATOM 1984 C CA . LEU A 1 257 ? 10.008 24.875 13.766 1 86.31 257 LEU A CA 1
ATOM 1985 C C . LEU A 1 257 ? 10.289 25.703 12.516 1 86.31 257 LEU A C 1
ATOM 1987 O O . LEU A 1 257 ? 10.266 26.938 12.562 1 86.31 257 LEU A O 1
ATOM 1991 N N . SER A 1 258 ? 10.508 25 11.43 1 82.5 258 SER A N 1
ATOM 1992 C CA . SER A 1 258 ? 10.883 25.688 10.195 1 82.5 258 SER A CA 1
ATOM 1993 C C . SER A 1 258 ? 9.656 26.25 9.477 1 82.5 258 SER A C 1
ATOM 1995 O O . SER A 1 258 ? 8.594 25.625 9.484 1 82.5 258 SER A O 1
ATOM 1997 N N . ARG A 1 259 ? 9.852 27.406 8.898 1 74.38 259 ARG A N 1
ATOM 1998 C CA . ARG A 1 259 ? 8.758 28.031 8.164 1 74.38 259 ARG A CA 1
ATOM 1999 C C . ARG A 1 259 ? 8.977 27.938 6.656 1 74.38 259 ARG A C 1
ATOM 2001 O O . ARG A 1 259 ? 8.047 28.125 5.875 1 74.38 259 ARG A O 1
ATOM 2008 N N . SER A 1 260 ? 10.18 27.688 6.332 1 74.5 260 SER A N 1
ATOM 2009 C CA . SER A 1 260 ? 10.484 27.578 4.906 1 74.5 260 SER A CA 1
ATOM 2010 C C . SER A 1 260 ? 11.523 26.5 4.645 1 74.5 260 SER A C 1
ATOM 2012 O O . SER A 1 260 ? 12.344 26.188 5.512 1 74.5 260 SER A O 1
ATOM 2014 N N . ALA A 1 261 ? 11.438 25.984 3.461 1 75.56 261 ALA A N 1
ATOM 2015 C CA . ALA A 1 261 ? 12.375 24.922 3.074 1 75.56 261 ALA A CA 1
ATOM 2016 C C . ALA A 1 261 ? 13.789 25.469 2.934 1 75.56 261 ALA A C 1
ATOM 2018 O O . ALA A 1 261 ? 14.766 24.719 3.031 1 75.56 261 ALA A O 1
ATOM 2019 N N . ASP A 1 262 ? 13.906 26.703 2.775 1 70.31 262 ASP A N 1
ATOM 2020 C CA . ASP A 1 262 ? 15.219 27.297 2.512 1 70.31 262 ASP A CA 1
ATOM 2021 C C . ASP A 1 262 ? 15.797 27.938 3.771 1 70.31 262 ASP A C 1
ATOM 2023 O O . ASP A 1 262 ? 16.875 28.531 3.734 1 70.31 262 ASP A O 1
ATOM 2027 N N . SER A 1 263 ? 15.211 27.688 4.812 1 74.19 263 SER A N 1
ATOM 2028 C CA . SER A 1 263 ? 15.68 28.281 6.059 1 74.19 263 SER A CA 1
ATOM 2029 C C . SER A 1 263 ? 16.859 27.516 6.633 1 74.19 263 SER A C 1
ATOM 2031 O O . SER A 1 263 ? 17.094 26.359 6.27 1 74.19 263 SER A O 1
ATOM 2033 N N . VAL A 1 264 ? 17.578 28.172 7.461 1 76.81 264 VAL A N 1
ATOM 2034 C CA . VAL A 1 264 ? 18.703 27.562 8.148 1 76.81 264 VAL A CA 1
ATOM 2035 C C . VAL A 1 264 ? 18.219 26.391 9 1 76.81 264 VAL A C 1
ATOM 2037 O O . VAL A 1 264 ? 18.891 25.359 9.086 1 76.81 264 VAL A O 1
ATOM 2040 N N . ILE A 1 265 ? 17.078 26.562 9.508 1 81.38 265 ILE A N 1
ATOM 2041 C CA . ILE A 1 265 ? 16.5 25.531 10.367 1 81.38 265 ILE A CA 1
ATOM 2042 C C . ILE A 1 265 ? 16.156 24.297 9.531 1 81.38 265 ILE A C 1
ATOM 2044 O O . ILE A 1 265 ? 16.391 23.156 9.961 1 81.38 265 ILE A O 1
ATOM 2048 N N . SER A 1 266 ? 15.664 24.547 8.391 1 83.88 266 SER A N 1
ATOM 2049 C CA . SER A 1 266 ? 15.328 23.438 7.488 1 83.88 266 SER A CA 1
ATOM 2050 C C . SER A 1 266 ? 16.578 22.688 7.055 1 83.88 266 SER A C 1
ATOM 2052 O O . SER A 1 266 ? 16.562 21.453 6.938 1 83.88 266 SER A O 1
ATOM 2054 N N . ALA A 1 267 ? 17.609 23.438 6.867 1 83.44 267 ALA A N 1
ATOM 2055 C CA . ALA A 1 267 ? 18.875 22.812 6.492 1 83.44 267 ALA A CA 1
ATOM 2056 C C . ALA A 1 267 ? 19.406 21.922 7.621 1 83.44 267 ALA A C 1
ATOM 2058 O O . ALA A 1 267 ? 19.953 20.859 7.367 1 83.44 267 ALA A O 1
ATOM 2059 N N . GLN A 1 268 ? 19.25 22.453 8.805 1 84.31 268 GLN A N 1
ATOM 2060 C CA . GLN A 1 268 ? 19.672 21.672 9.953 1 84.31 268 GLN A CA 1
ATOM 2061 C C . GLN A 1 268 ? 18.828 20.406 10.102 1 84.31 268 GLN A C 1
ATOM 2063 O O . GLN A 1 268 ? 19.359 19.344 10.445 1 84.31 268 GLN A O 1
ATOM 2068 N N . ALA A 1 269 ? 17.547 20.5 9.922 1 89.69 269 ALA A N 1
ATOM 2069 C CA . ALA A 1 269 ? 16.656 19.344 9.977 1 89.69 269 ALA A CA 1
ATOM 2070 C C . ALA A 1 269 ? 17.047 18.312 8.938 1 89.69 269 ALA A C 1
ATOM 2072 O O . ALA A 1 269 ? 17.078 17.109 9.227 1 89.69 269 ALA A O 1
ATOM 2073 N N . GLU A 1 270 ? 17.391 18.781 7.754 1 85.06 270 GLU A N 1
ATOM 2074 C CA . GLU A 1 270 ? 17.797 17.875 6.68 1 85.06 270 GLU A CA 1
ATOM 2075 C C . GLU A 1 270 ? 19.109 17.172 7.02 1 85.06 270 GLU A C 1
ATOM 2077 O O . GLU A 1 270 ? 19.297 16 6.699 1 85.06 270 GLU A O 1
ATOM 2082 N N . ARG A 1 271 ? 19.984 17.906 7.602 1 82.81 271 ARG A N 1
ATOM 2083 C CA . ARG A 1 271 ? 21.25 17.312 8.008 1 82.81 271 ARG A CA 1
ATOM 2084 C C . ARG A 1 271 ? 21.031 16.203 9.039 1 82.81 271 ARG A C 1
ATOM 2086 O O . ARG A 1 271 ? 21.625 15.125 8.938 1 82.81 271 ARG A O 1
ATOM 2093 N N . LEU A 1 272 ? 20.25 16.5 10.008 1 87.69 272 LEU A N 1
ATOM 2094 C CA . LEU A 1 272 ? 19.938 15.5 11.031 1 87.69 272 LEU A CA 1
ATOM 2095 C C . LEU A 1 272 ? 19.297 14.266 10.406 1 87.69 272 LEU A C 1
ATOM 2097 O O . LEU A 1 272 ? 19.609 13.133 10.789 1 87.69 272 LEU A O 1
ATOM 2101 N N . PHE A 1 273 ? 18.453 14.445 9.484 1 88.19 273 PHE A N 1
ATOM 2102 C CA . PHE A 1 273 ? 17.781 13.359 8.781 1 88.19 273 PHE A CA 1
ATOM 2103 C C . PHE A 1 273 ? 18.781 12.508 8.016 1 88.19 273 PHE A C 1
ATOM 2105 O O . PHE A 1 273 ? 18.766 11.281 8.102 1 88.19 273 PHE A O 1
ATOM 2112 N N . ARG A 1 274 ? 19.594 13.164 7.332 1 78.5 274 ARG A N 1
ATOM 2113 C CA . ARG A 1 274 ? 20.609 12.453 6.57 1 78.5 274 ARG A CA 1
ATOM 2114 C C . ARG A 1 274 ? 21.516 11.641 7.496 1 78.5 274 ARG A C 1
ATOM 2116 O O . ARG A 1 274 ? 21.922 10.523 7.152 1 78.5 274 ARG A O 1
ATOM 2123 N N . ASN A 1 275 ? 21.844 12.234 8.602 1 80.75 275 ASN A N 1
ATOM 2124 C CA . ASN A 1 275 ? 22.625 11.5 9.594 1 80.75 275 ASN A CA 1
ATOM 2125 C C . ASN A 1 275 ? 21.875 10.266 10.086 1 80.75 275 ASN A C 1
ATOM 2127 O O . ASN A 1 275 ? 22.484 9.227 10.344 1 80.75 275 ASN A O 1
ATOM 2131 N N . ALA A 1 276 ? 20.594 10.391 10.25 1 84.19 276 ALA A N 1
ATOM 2132 C CA . ALA A 1 276 ? 19.781 9.266 10.703 1 84.19 276 ALA A CA 1
ATOM 2133 C C . ALA A 1 276 ? 19.812 8.125 9.688 1 84.19 276 ALA A C 1
ATOM 2135 O O . ALA A 1 276 ? 19.812 6.953 10.062 1 84.19 276 ALA A O 1
ATOM 2136 N N . LEU A 1 277 ? 19.844 8.477 8.406 1 76.62 277 LEU A N 1
ATOM 2137 C CA . LEU A 1 277 ? 19.781 7.48 7.336 1 76.62 277 LEU A CA 1
ATOM 2138 C C . LEU A 1 277 ? 21.031 6.605 7.332 1 76.62 277 LEU A C 1
ATOM 2140 O O . LEU A 1 277 ? 21.016 5.504 6.781 1 76.62 277 LEU A O 1
ATOM 2144 N N . ALA A 1 278 ? 22.031 7.098 7.891 1 70.5 278 ALA A N 1
ATOM 2145 C CA . ALA A 1 278 ? 23.234 6.289 8.016 1 70.5 278 ALA A CA 1
ATOM 2146 C C . ALA A 1 278 ? 22.984 5.035 8.844 1 70.5 278 ALA A C 1
ATOM 2148 O O . ALA A 1 278 ? 23.672 4.027 8.688 1 70.5 278 ALA A O 1
ATOM 2149 N N . PHE A 1 279 ? 21.922 5.117 9.656 1 73.06 279 PHE A N 1
ATOM 2150 C CA . PHE A 1 279 ? 21.625 4.004 10.547 1 73.06 279 PHE A CA 1
ATOM 2151 C C . PHE A 1 279 ? 20.375 3.254 10.078 1 73.06 279 PHE A C 1
ATOM 2153 O O . PHE A 1 279 ? 19.797 2.463 10.828 1 73.06 279 PHE A O 1
ATOM 2160 N N . ARG A 1 280 ? 19.969 3.383 8.867 1 74.69 280 ARG A N 1
ATOM 2161 C CA . ARG A 1 280 ? 18.688 2.898 8.359 1 74.69 280 ARG A CA 1
ATOM 2162 C C . ARG A 1 280 ? 18.641 1.375 8.367 1 74.69 280 ARG A C 1
ATOM 2164 O O . ARG A 1 280 ? 17.578 0.782 8.57 1 74.69 280 ARG A O 1
ATOM 2171 N N . GLU A 1 281 ? 19.719 0.715 8.18 1 67.31 281 GLU A N 1
ATOM 2172 C CA . GLU A 1 281 ? 19.734 -0.741 8.078 1 67.31 281 GLU A CA 1
ATOM 2173 C C . GLU A 1 281 ? 19.406 -1.391 9.422 1 67.31 281 GLU A C 1
ATOM 2175 O O . GLU A 1 281 ? 18.859 -2.5 9.461 1 67.31 281 GLU A O 1
ATOM 2180 N N . SER A 1 282 ? 19.672 -0.646 10.414 1 69.44 282 SER A N 1
ATOM 2181 C CA . SER A 1 282 ? 19.422 -1.174 11.75 1 69.44 282 SER A CA 1
ATOM 2182 C C . SER A 1 282 ? 18.016 -0.822 12.219 1 69.44 282 SER A C 1
ATOM 2184 O O . SER A 1 282 ? 17.516 -1.381 13.195 1 69.44 282 SER A O 1
ATOM 2186 N N . ALA A 1 283 ? 17.453 0.014 11.5 1 77.94 283 ALA A N 1
ATOM 2187 C CA . ALA A 1 283 ? 16.188 0.543 12 1 77.94 283 ALA A CA 1
ATOM 2188 C C . ALA A 1 283 ? 15.008 0.086 11.133 1 77.94 283 ALA A C 1
ATOM 2190 O O . ALA A 1 283 ? 13.938 -0.235 11.648 1 77.94 283 ALA A O 1
ATOM 2191 N N . ILE A 1 284 ? 15.227 0.102 9.906 1 75.81 284 ILE A N 1
ATOM 2192 C CA . ILE A 1 284 ? 14.148 -0.276 9 1 75.81 284 ILE A CA 1
ATOM 2193 C C . ILE A 1 284 ? 14.219 -1.776 8.719 1 75.81 284 ILE A C 1
ATOM 2195 O O . ILE A 1 284 ? 14.742 -2.201 7.688 1 75.81 284 ILE A O 1
ATOM 2199 N N . ILE A 1 285 ? 13.695 -2.527 9.578 1 66.69 285 ILE A N 1
ATOM 2200 C CA . ILE A 1 285 ? 13.711 -3.984 9.539 1 66.69 285 ILE A CA 1
ATOM 2201 C C . ILE A 1 285 ? 12.32 -4.508 9.164 1 66.69 285 ILE A C 1
ATOM 2203 O O . ILE A 1 285 ? 11.32 -4.125 9.773 1 66.69 285 ILE A O 1
ATOM 2207 N N . PRO A 1 286 ? 12.312 -5.352 8.156 1 64.25 286 PRO A N 1
ATOM 2208 C CA . PRO A 1 286 ? 11.008 -5.891 7.777 1 64.25 286 PRO A CA 1
ATOM 2209 C C . PRO A 1 286 ? 10.438 -6.844 8.828 1 64.25 286 PRO A C 1
ATOM 2211 O O . PRO A 1 286 ? 11.195 -7.457 9.586 1 64.25 286 PRO A O 1
ATOM 2214 N N . SER A 1 287 ? 9.18 -6.906 8.867 1 63.03 287 SER A N 1
ATOM 2215 C CA . SER A 1 287 ? 8.422 -7.875 9.656 1 63.03 287 SER A CA 1
ATOM 2216 C C . SER A 1 287 ? 8.734 -7.738 11.141 1 63.03 287 SER A C 1
ATOM 2218 O O . SER A 1 287 ? 8.875 -8.742 11.844 1 63.03 287 SER A O 1
ATOM 2220 N N . ASN A 1 288 ? 9.07 -6.527 11.5 1 71.5 288 ASN A N 1
ATOM 2221 C CA . ASN A 1 288 ? 9.328 -6.195 12.898 1 71.5 288 ASN A CA 1
ATOM 2222 C C . ASN A 1 288 ? 8.625 -4.902 13.305 1 71.5 288 ASN A C 1
ATOM 2224 O O . ASN A 1 288 ? 8.477 -3.99 12.492 1 71.5 288 ASN A O 1
ATOM 2228 N N . ILE A 1 289 ? 8.25 -4.875 14.562 1 81 289 ILE A N 1
ATOM 2229 C CA . ILE A 1 289 ? 7.531 -3.701 15.055 1 81 289 ILE A CA 1
ATOM 2230 C C . ILE A 1 289 ? 8.461 -2.488 15.031 1 81 289 ILE A C 1
ATOM 2232 O O . ILE A 1 289 ? 8.016 -1.366 14.773 1 81 289 ILE A O 1
ATOM 2236 N N . ILE A 1 290 ? 9.797 -2.715 15.258 1 80.25 290 ILE A N 1
ATOM 2237 C CA . ILE A 1 290 ? 10.789 -1.648 15.188 1 80.25 290 ILE A CA 1
ATOM 2238 C C . ILE A 1 290 ? 10.781 -1.027 13.797 1 80.25 290 ILE A C 1
ATOM 2240 O O . ILE A 1 290 ? 10.914 0.19 13.648 1 80.25 290 ILE A O 1
ATOM 2244 N N . GLY A 1 291 ? 10.633 -1.896 12.836 1 81.56 291 GLY A N 1
ATOM 2245 C CA . GLY A 1 291 ? 10.555 -1.406 11.469 1 81.56 291 GLY A CA 1
ATOM 2246 C C . GLY A 1 291 ? 9.359 -0.504 11.227 1 81.56 291 GLY A C 1
ATOM 2247 O O . GLY A 1 291 ? 9.477 0.521 10.555 1 81.56 291 GLY A O 1
ATOM 2248 N N . VAL A 1 292 ? 8.195 -0.884 11.773 1 87.69 292 VAL A N 1
ATOM 2249 C CA . VAL A 1 292 ? 6.984 -0.08 11.625 1 87.69 292 VAL A CA 1
ATOM 2250 C C . VAL A 1 292 ? 7.176 1.27 12.312 1 87.69 292 VAL A C 1
ATOM 2252 O O . VAL A 1 292 ? 6.801 2.311 11.773 1 87.69 292 VAL A O 1
ATOM 2255 N N . GLN A 1 293 ? 7.777 1.242 13.477 1 89.69 293 GLN A N 1
ATOM 2256 C CA . GLN A 1 293 ? 8.047 2.475 14.211 1 89.69 293 GLN A CA 1
ATOM 2257 C C . GLN A 1 293 ? 8.984 3.389 13.43 1 89.69 293 GLN A C 1
ATOM 2259 O O . GLN A 1 293 ? 8.773 4.602 13.375 1 89.69 293 GLN A O 1
ATOM 2264 N N . SER A 1 294 ? 9.984 2.832 12.914 1 86.5 294 SER A N 1
ATOM 2265 C CA . SER A 1 294 ? 10.938 3.602 12.117 1 86.5 294 SER A CA 1
ATOM 2266 C C . SER A 1 294 ? 10.258 4.238 10.906 1 86.5 294 SER A C 1
ATOM 2268 O O . SER A 1 294 ? 10.539 5.391 10.57 1 86.5 294 SER A O 1
ATOM 2270 N N . ILE A 1 295 ? 9.375 3.5 10.258 1 88 295 ILE A N 1
ATOM 2271 C CA . ILE A 1 295 ? 8.641 4.02 9.109 1 88 295 ILE A CA 1
ATOM 2272 C C . ILE A 1 295 ? 7.738 5.168 9.555 1 88 295 ILE A C 1
ATOM 2274 O O . ILE A 1 295 ? 7.578 6.152 8.836 1 88 295 ILE A O 1
ATOM 2278 N N . LEU A 1 296 ? 7.176 5.023 10.695 1 93.56 296 LEU A N 1
ATOM 2279 C CA . LEU A 1 296 ? 6.316 6.078 11.219 1 93.56 296 LEU A CA 1
ATOM 2280 C C . LEU A 1 296 ? 7.109 7.363 11.445 1 93.56 296 LEU A C 1
ATOM 2282 O O . LEU A 1 296 ? 6.621 8.461 11.148 1 93.56 296 LEU A O 1
ATOM 2286 N N . PHE A 1 297 ? 8.336 7.234 11.984 1 92.69 297 PHE A N 1
ATOM 2287 C CA . PHE A 1 297 ? 9.188 8.406 12.133 1 92.69 297 PHE A CA 1
ATOM 2288 C C . PHE A 1 297 ? 9.484 9.039 10.781 1 92.69 297 PHE A C 1
ATOM 2290 O O . PHE A 1 297 ? 9.461 10.266 10.641 1 92.69 297 PHE A O 1
ATOM 2297 N N . LEU A 1 298 ? 9.703 8.242 9.859 1 89.06 298 LEU A N 1
ATOM 2298 C CA . LEU A 1 298 ? 9.992 8.742 8.516 1 89.06 298 LEU A CA 1
ATOM 2299 C C . LEU A 1 298 ? 8.773 9.43 7.918 1 89.06 298 LEU A C 1
ATOM 2301 O O . LEU A 1 298 ? 8.898 10.445 7.227 1 89.06 298 LEU A O 1
ATOM 2305 N N . ILE A 1 299 ? 7.609 8.859 8.109 1 91.75 299 ILE A N 1
ATOM 2306 C CA . ILE A 1 299 ? 6.379 9.469 7.617 1 91.75 299 ILE A CA 1
ATOM 2307 C C . ILE A 1 299 ? 6.195 10.844 8.25 1 91.75 299 ILE A C 1
ATOM 2309 O O . ILE A 1 299 ? 5.867 11.812 7.562 1 91.75 299 ILE A O 1
ATOM 2313 N N . GLN A 1 300 ? 6.43 10.922 9.531 1 94.75 300 GLN A N 1
ATOM 2314 C CA . GLN A 1 300 ? 6.309 12.211 10.211 1 94.75 300 GLN A CA 1
ATOM 2315 C C . GLN A 1 300 ? 7.254 13.242 9.602 1 94.75 300 GLN A C 1
ATOM 2317 O O . GLN A 1 300 ? 6.871 14.391 9.383 1 94.75 300 GLN A O 1
ATOM 2322 N N . PHE A 1 301 ? 8.453 12.82 9.43 1 91.12 301 PHE A N 1
ATOM 2323 C CA . PHE A 1 301 ? 9.414 13.727 8.82 1 91.12 301 PHE A CA 1
ATOM 2324 C C . PHE A 1 301 ? 8.984 14.117 7.414 1 91.12 301 PHE A C 1
ATOM 2326 O O . PHE A 1 301 ? 9.078 15.281 7.031 1 91.12 301 PHE A O 1
ATOM 2333 N N . ALA A 1 302 ? 8.492 13.148 6.66 1 89.12 302 ALA A N 1
ATOM 2334 C CA . ALA A 1 302 ? 8.086 13.367 5.273 1 89.12 302 ALA A CA 1
ATOM 2335 C C . ALA A 1 302 ? 6.914 14.344 5.188 1 89.12 302 ALA A C 1
ATOM 2337 O O . ALA A 1 302 ? 6.82 15.133 4.246 1 89.12 302 ALA A O 1
ATOM 2338 N N . THR A 1 303 ? 6 14.25 6.078 1 92.19 303 THR A N 1
ATOM 2339 C CA . THR A 1 303 ? 4.824 15.109 6.055 1 92.19 303 THR A CA 1
ATOM 2340 C C . THR A 1 303 ? 5.211 16.562 6.301 1 92.19 303 THR A C 1
ATOM 2342 O O . THR A 1 303 ? 4.523 17.484 5.844 1 92.19 303 THR A O 1
ATOM 2345 N N . LEU A 1 304 ? 6.293 16.75 7.023 1 90.69 304 LEU A N 1
ATOM 2346 C CA . LEU A 1 304 ? 6.797 18.094 7.277 1 90.69 304 LEU A CA 1
ATOM 2347 C C . LEU A 1 304 ? 7.707 18.547 6.145 1 90.69 304 LEU A C 1
ATOM 2349 O O . LEU A 1 304 ? 7.852 19.75 5.914 1 90.69 304 LEU A O 1
ATOM 2353 N N . ASN A 1 305 ? 8.312 17.594 5.465 1 87.06 305 ASN A N 1
ATOM 2354 C CA . ASN A 1 305 ? 9.273 17.891 4.41 1 87.06 305 ASN A CA 1
ATOM 2355 C C . ASN A 1 305 ? 8.953 17.141 3.127 1 87.06 305 ASN A C 1
ATOM 2357 O O . ASN A 1 305 ? 9.75 16.328 2.662 1 87.06 305 ASN A O 1
ATOM 2361 N N . PRO A 1 306 ? 7.836 17.453 2.508 1 85.56 306 PRO A N 1
ATOM 2362 C CA . PRO A 1 306 ? 7.387 16.703 1.336 1 85.56 306 PRO A CA 1
ATOM 2363 C C . PRO A 1 306 ? 8.32 16.859 0.14 1 85.56 306 PRO A C 1
ATOM 2365 O O . PRO A 1 306 ? 8.281 16.047 -0.788 1 85.56 306 PRO A O 1
ATOM 2368 N N . SER A 1 307 ? 9.148 17.844 0.167 1 77.31 307 SER A N 1
ATOM 2369 C CA . SER A 1 307 ? 10.086 18.016 -0.932 1 77.31 307 SER A CA 1
ATOM 2370 C C . SER A 1 307 ? 11.234 17.016 -0.848 1 77.31 307 SER A C 1
ATOM 2372 O O . SER A 1 307 ? 11.891 16.734 -1.852 1 77.31 307 SER A O 1
ATOM 2374 N N . LEU A 1 308 ? 11.422 16.5 0.398 1 76.31 308 LEU A N 1
ATOM 2375 C CA . LEU A 1 308 ? 12.523 15.57 0.607 1 76.31 308 LEU A CA 1
ATOM 2376 C C . LEU A 1 308 ? 12.047 14.125 0.493 1 76.31 308 LEU A C 1
ATOM 2378 O O . LEU A 1 308 ? 12.727 13.289 -0.102 1 76.31 308 LEU A O 1
ATOM 2382 N N . LEU A 1 309 ? 10.945 13.82 1.093 1 79.81 309 LEU A N 1
ATOM 2383 C CA . LEU A 1 309 ? 10.391 12.477 1.123 1 79.81 309 LEU A CA 1
ATOM 2384 C C . LEU A 1 309 ? 8.898 12.492 0.79 1 79.81 309 LEU A C 1
ATOM 2386 O O . LEU A 1 309 ? 8.164 13.359 1.259 1 79.81 309 LEU A O 1
ATOM 2390 N N . ASP A 1 310 ? 8.492 11.547 -0.002 1 80.5 310 ASP A N 1
ATOM 2391 C CA . ASP A 1 310 ? 7.082 11.422 -0.335 1 80.5 310 ASP A CA 1
ATOM 2392 C C . ASP A 1 310 ? 6.352 10.555 0.691 1 80.5 310 ASP A C 1
ATOM 2394 O O . ASP A 1 310 ? 6.516 9.336 0.71 1 80.5 310 ASP A O 1
ATOM 2398 N N . ALA A 1 311 ? 5.543 11.109 1.421 1 87.44 311 ALA A N 1
ATOM 2399 C CA . ALA A 1 311 ? 4.836 10.422 2.504 1 87.44 311 ALA A CA 1
ATOM 2400 C C . ALA A 1 311 ? 3.852 9.398 1.956 1 87.44 311 ALA A C 1
ATOM 2402 O O . ALA A 1 311 ? 3.562 8.391 2.611 1 87.44 311 ALA A O 1
ATOM 2403 N N . TRP A 1 312 ? 3.318 9.57 0.712 1 88.56 312 TRP A N 1
ATOM 2404 C CA . TRP A 1 312 ? 2.338 8.664 0.117 1 88.56 312 TRP A CA 1
ATOM 2405 C C . TRP A 1 312 ? 2.885 7.246 0.034 1 88.56 312 TRP A C 1
ATOM 2407 O O . TRP A 1 312 ? 2.232 6.297 0.475 1 88.56 312 TRP A O 1
ATOM 2417 N N . TYR A 1 313 ? 4.074 7.09 -0.406 1 83.12 313 TYR A N 1
ATOM 2418 C CA . TYR A 1 313 ? 4.684 5.777 -0.585 1 83.12 313 TYR A CA 1
ATOM 2419 C C . TYR A 1 313 ? 5.102 5.184 0.755 1 83.12 313 TYR A C 1
ATOM 2421 O O . TYR A 1 313 ? 4.949 3.98 0.98 1 83.12 313 TYR A O 1
ATOM 2429 N N . LEU A 1 314 ? 5.625 6.055 1.664 1 84.94 314 LEU A N 1
ATOM 2430 C CA . LEU A 1 314 ? 6.035 5.578 2.98 1 84.94 314 LEU A CA 1
ATOM 2431 C C . LEU A 1 314 ? 4.84 5.027 3.754 1 84.94 314 LEU A C 1
ATOM 2433 O O . LEU A 1 314 ? 4.953 3.998 4.426 1 84.94 314 LEU A O 1
ATOM 2437 N N . ILE A 1 315 ? 3.756 5.703 3.646 1 91.25 315 ILE A N 1
ATOM 2438 C CA . ILE A 1 315 ? 2.539 5.25 4.312 1 91.25 315 ILE A CA 1
ATOM 2439 C C . ILE A 1 315 ? 2.121 3.891 3.754 1 91.25 315 ILE A C 1
ATOM 2441 O O . ILE A 1 315 ? 1.724 3 4.508 1 91.25 315 ILE A O 1
ATOM 2445 N N . GLY A 1 316 ? 2.223 3.744 2.461 1 88.69 316 GLY A N 1
ATOM 2446 C CA . GLY A 1 316 ? 1.919 2.461 1.851 1 88.69 316 GLY A CA 1
ATOM 2447 C C . GLY A 1 316 ? 2.764 1.325 2.398 1 88.69 316 GLY A C 1
ATOM 2448 O O . GLY A 1 316 ? 2.24 0.26 2.732 1 88.69 316 GLY A O 1
ATOM 2449 N N . VAL A 1 317 ? 4.043 1.547 2.465 1 84.38 317 VAL A N 1
ATOM 2450 C CA . VAL A 1 317 ? 4.957 0.54 2.998 1 84.38 317 VAL A CA 1
ATOM 2451 C C . VAL A 1 317 ? 4.598 0.234 4.449 1 84.38 317 VAL A C 1
ATOM 2453 O O . VAL A 1 317 ? 4.578 -0.929 4.859 1 84.38 317 VAL A O 1
ATOM 2456 N N . GLY A 1 318 ? 4.371 1.308 5.215 1 88.12 318 GLY A N 1
ATOM 2457 C CA . GLY A 1 318 ? 3.973 1.114 6.598 1 88.12 318 GLY A CA 1
ATOM 2458 C C . GLY A 1 318 ? 2.732 0.252 6.75 1 88.12 318 GLY A C 1
ATOM 2459 O O . GLY A 1 318 ? 2.68 -0.622 7.617 1 88.12 318 GLY A O 1
ATOM 2460 N N . MET A 1 319 ? 1.75 0.465 5.926 1 92.5 319 MET A N 1
ATOM 2461 C CA . MET A 1 319 ? 0.512 -0.307 5.977 1 92.5 319 MET A CA 1
ATOM 2462 C C . MET A 1 319 ? 0.769 -1.77 5.629 1 92.5 319 MET A C 1
ATOM 2464 O O . MET A 1 319 ? 0.248 -2.67 6.289 1 92.5 319 MET A O 1
ATOM 2468 N N . ARG A 1 320 ? 1.557 -2.029 4.602 1 88 320 ARG A N 1
ATOM 2469 C CA . ARG A 1 320 ? 1.879 -3.396 4.203 1 88 320 ARG A CA 1
ATOM 2470 C C . ARG A 1 320 ? 2.629 -4.125 5.312 1 88 320 ARG A C 1
ATOM 2472 O O . ARG A 1 320 ? 2.416 -5.32 5.531 1 88 320 ARG A O 1
ATOM 2479 N N . MET A 1 321 ? 3.512 -3.408 5.977 1 85.12 321 MET A N 1
ATOM 2480 C CA . MET A 1 321 ? 4.238 -3.998 7.098 1 85.12 321 MET A CA 1
ATOM 2481 C C . MET A 1 321 ? 3.289 -4.375 8.227 1 85.12 321 MET A C 1
ATOM 2483 O O . MET A 1 321 ? 3.434 -5.434 8.844 1 85.12 321 MET A O 1
ATOM 2487 N N . CYS A 1 322 ? 2.35 -3.498 8.484 1 91.06 322 CYS A N 1
ATOM 2488 C CA . CYS A 1 322 ? 1.379 -3.766 9.539 1 91.06 322 CYS A CA 1
ATOM 2489 C C . CYS A 1 322 ? 0.565 -5.016 9.227 1 91.06 322 CYS A C 1
ATOM 2491 O O . CYS A 1 322 ? 0.361 -5.863 10.094 1 91.06 322 CYS A O 1
ATOM 2493 N N . VAL A 1 323 ? 0.134 -5.168 8.016 1 89.88 323 VAL A N 1
ATOM 2494 C CA . VAL A 1 323 ? -0.671 -6.32 7.617 1 89.88 323 VAL A CA 1
ATOM 2495 C C . VAL A 1 323 ? 0.178 -7.586 7.66 1 89.88 323 VAL A C 1
ATOM 2497 O O . VAL A 1 323 ? -0.286 -8.641 8.109 1 89.88 323 VAL A O 1
ATOM 2500 N N . ASP A 1 324 ? 1.417 -7.43 7.199 1 83.56 324 ASP A N 1
ATOM 2501 C CA . ASP A 1 324 ? 2.348 -8.555 7.219 1 83.56 324 ASP A CA 1
ATOM 2502 C C . ASP A 1 324 ? 2.551 -9.07 8.641 1 83.56 324 ASP A C 1
ATOM 2504 O O . ASP A 1 324 ? 2.693 -10.281 8.852 1 83.56 324 ASP A O 1
ATOM 2508 N N . LEU A 1 325 ? 2.484 -8.117 9.602 1 83.06 325 LEU A N 1
ATOM 2509 C CA . LEU A 1 325 ? 2.703 -8.453 11 1 83.06 325 LEU A CA 1
ATOM 2510 C C . LEU A 1 325 ? 1.384 -8.797 11.688 1 83.06 325 LEU A C 1
ATOM 2512 O O . LEU A 1 325 ? 1.371 -9.172 12.867 1 83.06 325 LEU A O 1
ATOM 2516 N N . GLY A 1 326 ? 0.31 -8.656 11 1 87.44 326 GLY A N 1
ATOM 2517 C CA . GLY A 1 326 ? -0.998 -8.953 11.562 1 87.44 326 GLY A CA 1
ATOM 2518 C C . GLY A 1 326 ? -1.479 -7.898 12.547 1 87.44 326 GLY A C 1
ATOM 2519 O O . GLY A 1 326 ? -2.305 -8.188 13.414 1 87.44 326 GLY A O 1
ATOM 2520 N N . LEU A 1 327 ? -0.975 -6.633 12.43 1 91.88 327 LEU A N 1
ATOM 2521 C CA . LEU A 1 327 ? -1.329 -5.59 13.383 1 91.88 327 LEU A CA 1
ATOM 2522 C C . LEU A 1 327 ? -2.754 -5.102 13.148 1 91.88 327 LEU A C 1
ATOM 2524 O O . LEU A 1 327 ? -3.33 -4.426 14.008 1 91.88 327 LEU A O 1
ATOM 2528 N N . HIS A 1 328 ? -3.371 -5.449 12.039 1 92.19 328 HIS A N 1
ATOM 2529 C CA . HIS A 1 328 ? -4.727 -5.008 11.727 1 92.19 328 HIS A CA 1
ATOM 2530 C C . HIS A 1 328 ? -5.762 -5.883 12.43 1 92.19 328 HIS A C 1
ATOM 2532 O O . HIS A 1 328 ? -6.965 -5.664 12.289 1 92.19 328 HIS A O 1
ATOM 2538 N N . GLN A 1 329 ? -5.242 -6.898 13.141 1 88.69 329 GLN A N 1
ATOM 2539 C CA . GLN A 1 329 ? -6.09 -7.781 13.938 1 88.69 329 GLN A CA 1
ATOM 2540 C C . GLN A 1 329 ? -5.504 -8 15.328 1 88.69 329 GLN A C 1
ATOM 2542 O O . GLN A 1 329 ? -4.316 -8.312 15.469 1 88.69 329 GLN A O 1
ATOM 2547 N N . ASP A 1 330 ? -6.355 -7.797 16.297 1 88.75 330 ASP A N 1
ATOM 2548 C CA . ASP A 1 330 ? -5.914 -8.164 17.625 1 88.75 330 ASP A CA 1
ATOM 2549 C C . ASP A 1 330 ? -5.77 -9.68 17.766 1 88.75 330 ASP A C 1
ATOM 2551 O O . ASP A 1 330 ? -6.602 -10.438 17.266 1 88.75 330 ASP A O 1
ATOM 2555 N N . PRO A 1 331 ? -4.641 -10.062 18.328 1 80.94 331 PRO A N 1
ATOM 2556 C CA . PRO A 1 331 ? -4.52 -11.5 18.562 1 80.94 331 PRO A CA 1
ATOM 2557 C C . PRO A 1 331 ? -5.637 -12.055 19.453 1 80.94 331 PRO A C 1
ATOM 2559 O O . PRO A 1 331 ? -6.074 -11.383 20.391 1 80.94 331 PRO A O 1
ATOM 2562 N N . GLN A 1 332 ? -6.148 -13.195 19.016 1 76.5 332 GLN A N 1
ATOM 2563 C CA . GLN A 1 332 ? -7.184 -13.852 19.797 1 76.5 332 GLN A CA 1
ATOM 2564 C C . GLN A 1 332 ? -6.664 -15.133 20.438 1 76.5 332 GLN A C 1
ATOM 2566 O O . GLN A 1 332 ? -6.02 -15.945 19.766 1 76.5 332 GLN A O 1
ATOM 2571 N N . PRO A 1 333 ? -6.906 -15.352 21.703 1 77.06 333 PRO A N 1
ATOM 2572 C CA . PRO A 1 333 ? -7.523 -14.406 22.641 1 77.06 333 PRO A CA 1
ATOM 2573 C C . PRO A 1 333 ? -6.59 -13.258 23.031 1 77.06 333 PRO A C 1
ATOM 2575 O O . PRO A 1 333 ? -5.367 -13.43 23.016 1 77.06 333 PRO A O 1
ATOM 2578 N N . THR A 1 334 ? -7.125 -12.18 23.328 1 81.5 334 THR A N 1
ATOM 2579 C CA . THR A 1 334 ? -6.344 -10.977 23.609 1 81.5 334 THR A CA 1
ATOM 2580 C C . THR A 1 334 ? -5.461 -11.18 24.828 1 81.5 334 THR A C 1
ATOM 2582 O O . THR A 1 334 ? -4.402 -10.555 24.953 1 81.5 334 THR A O 1
ATOM 2585 N N . ASP A 1 335 ? -5.867 -12.078 25.703 1 81.25 335 ASP A N 1
ATOM 2586 C CA . ASP A 1 335 ? -5.145 -12.305 26.953 1 81.25 335 ASP A CA 1
ATOM 2587 C C . ASP A 1 335 ? -3.873 -13.117 26.703 1 81.25 335 ASP A C 1
ATOM 2589 O O . ASP A 1 335 ? -3.012 -13.211 27.578 1 81.25 335 ASP A O 1
ATOM 2593 N N . SER A 1 336 ? -3.715 -13.609 25.5 1 76 336 SER A N 1
ATOM 2594 C CA . SER A 1 336 ? -2.543 -14.422 25.188 1 76 336 SER A CA 1
ATOM 2595 C C . SER A 1 336 ? -1.315 -13.547 24.953 1 76 336 SER A C 1
ATOM 2597 O O . SER A 1 336 ? -0.186 -14.039 24.953 1 76 336 SER A O 1
ATOM 2599 N N . VAL A 1 337 ? -1.504 -12.25 24.875 1 78.25 337 VAL A N 1
ATOM 2600 C CA . VAL A 1 337 ? -0.416 -11.328 24.594 1 78.25 337 VAL A CA 1
ATOM 2601 C C . VAL A 1 337 ? -0.203 -10.391 25.781 1 78.25 337 VAL A C 1
ATOM 2603 O O . VAL A 1 337 ? -1.162 -10 26.453 1 78.25 337 VAL A O 1
ATOM 2606 N N . GLU A 1 338 ? 1.029 -10.102 26.016 1 78.62 338 GLU A N 1
ATOM 2607 C CA . GLU A 1 338 ? 1.357 -9.148 27.062 1 78.62 338 GLU A CA 1
ATOM 2608 C C . GLU A 1 338 ? 0.657 -7.809 26.844 1 78.62 338 GLU A C 1
ATOM 2610 O O . GLU A 1 338 ? 0.565 -7.332 25.703 1 78.62 338 GLU A O 1
ATOM 2615 N N . VAL A 1 339 ? 0.195 -7.262 27.891 1 82.94 339 VAL A N 1
ATOM 2616 C CA . VAL A 1 339 ? -0.604 -6.043 27.844 1 82.94 339 VAL A CA 1
ATOM 2617 C C . VAL A 1 339 ? 0.199 -4.922 27.188 1 82.94 339 VAL A C 1
ATOM 2619 O O . VAL A 1 339 ? -0.334 -4.16 26.375 1 82.94 339 VAL A O 1
ATOM 2622 N N . SER A 1 340 ? 1.427 -4.758 27.5 1 81.81 340 SER A N 1
ATOM 2623 C CA . SER A 1 340 ? 2.271 -3.707 26.938 1 81.81 340 SER A CA 1
ATOM 2624 C C . SER A 1 340 ? 2.471 -3.896 25.438 1 81.81 340 SER A C 1
ATOM 2626 O O . SER A 1 340 ? 2.461 -2.926 24.688 1 81.81 340 SER A O 1
ATOM 2628 N N . LEU A 1 341 ? 2.695 -5.117 25.109 1 83.75 341 LEU A N 1
ATOM 2629 C CA . LEU A 1 341 ? 2.863 -5.414 23.688 1 83.75 341 LEU A CA 1
ATOM 2630 C C . LEU A 1 341 ? 1.574 -5.148 22.922 1 83.75 341 LEU A C 1
ATOM 2632 O O . LEU A 1 341 ? 1.606 -4.617 21.812 1 83.75 341 LEU A O 1
ATOM 2636 N N . LEU A 1 342 ? 0.509 -5.57 23.5 1 88 342 LEU A N 1
ATOM 2637 C CA . LEU A 1 342 ? -0.785 -5.328 22.875 1 88 342 LEU A CA 1
ATOM 2638 C C . LEU A 1 342 ? -1.02 -3.834 22.688 1 88 342 LEU A C 1
ATOM 2640 O O . LEU A 1 342 ? -1.488 -3.41 21.625 1 88 342 LEU A O 1
ATOM 2644 N N . GLU A 1 343 ? -0.644 -3.039 23.688 1 89.06 343 GLU A N 1
ATOM 2645 C CA . GLU A 1 343 ? -0.767 -1.588 23.594 1 89.06 343 GLU A CA 1
ATOM 2646 C C . GLU A 1 343 ? 0.106 -1.021 22.484 1 89.06 343 GLU A C 1
ATOM 2648 O O . GLU A 1 343 ? -0.339 -0.169 21.719 1 89.06 343 GLU A O 1
ATOM 2653 N N . THR A 1 344 ? 1.301 -1.501 22.406 1 87.94 344 THR A N 1
ATOM 2654 C CA . THR A 1 344 ? 2.227 -1.034 21.391 1 87.94 344 THR A CA 1
ATOM 2655 C C . THR A 1 344 ? 1.706 -1.377 20 1 87.94 344 THR A C 1
ATOM 2657 O O . THR A 1 344 ? 1.758 -0.547 19.078 1 87.94 344 THR A O 1
ATOM 2660 N N . ARG A 1 345 ? 1.189 -2.594 19.859 1 90.62 345 ARG A N 1
ATOM 2661 C CA . ARG A 1 345 ? 0.627 -3.039 18.578 1 90.62 345 ARG A CA 1
ATOM 2662 C C . ARG A 1 345 ? -0.509 -2.123 18.141 1 90.62 345 ARG A C 1
ATOM 2664 O O . ARG A 1 345 ? -0.552 -1.698 16.984 1 90.62 345 ARG A O 1
ATOM 2671 N N . ARG A 1 346 ? -1.332 -1.828 19.062 1 94.19 346 ARG A N 1
ATOM 2672 C CA . ARG A 1 346 ? -2.502 -1.014 18.75 1 94.19 346 ARG A CA 1
ATOM 2673 C C . ARG A 1 346 ? -2.1 0.419 18.422 1 94.19 346 ARG A C 1
ATOM 2675 O O . ARG A 1 346 ? -2.629 1.014 17.484 1 94.19 346 ARG A O 1
ATOM 2682 N N . ARG A 1 347 ? -1.151 0.974 19.125 1 94.81 347 ARG A N 1
ATOM 2683 C CA . ARG A 1 347 ? -0.685 2.332 18.875 1 94.81 347 ARG A CA 1
ATOM 2684 C C . ARG A 1 347 ? -0.032 2.436 17.5 1 94.81 347 ARG A C 1
ATOM 2686 O O . ARG A 1 347 ? -0.26 3.402 16.766 1 94.81 347 ARG A O 1
ATOM 2693 N N . LEU A 1 348 ? 0.755 1.427 17.188 1 94.62 348 LEU A N 1
ATOM 2694 C CA . LEU A 1 348 ? 1.412 1.415 15.875 1 94.62 348 LEU A CA 1
ATOM 2695 C C . LEU A 1 348 ? 0.386 1.321 14.75 1 94.62 348 LEU A C 1
ATOM 2697 O O . LEU A 1 348 ? 0.424 2.109 13.805 1 94.62 348 LEU A O 1
ATOM 2701 N N . TRP A 1 349 ? -0.546 0.448 14.875 1 96.94 349 TRP A N 1
ATOM 2702 C CA . TRP A 1 349 ? -1.561 0.255 13.844 1 96.94 349 TRP A CA 1
ATOM 2703 C C . TRP A 1 349 ? -2.35 1.538 13.609 1 96.94 349 TRP A C 1
ATOM 2705 O O . TRP A 1 349 ? -2.463 2.006 12.477 1 96.94 349 TRP A O 1
ATOM 2715 N N . TRP A 1 350 ? -2.848 2.074 14.664 1 97.69 350 TRP A N 1
ATOM 2716 C CA . TRP A 1 350 ? -3.76 3.205 14.531 1 97.69 350 TRP A CA 1
ATOM 2717 C C . TRP A 1 350 ? -3.012 4.457 14.078 1 97.69 350 TRP A C 1
ATOM 2719 O O . TRP A 1 350 ? -3.598 5.348 13.461 1 97.69 350 TRP A O 1
ATOM 2729 N N . SER A 1 351 ? -1.72 4.527 14.383 1 97.25 351 SER A N 1
ATOM 2730 C CA . SER A 1 351 ? -0.931 5.641 13.867 1 97.25 351 SER A CA 1
ATOM 2731 C C . SER A 1 351 ? -0.755 5.543 12.352 1 97.25 351 SER A C 1
ATOM 2733 O O . SER A 1 351 ? -0.892 6.539 11.641 1 97.25 351 SER A O 1
ATOM 2735 N N . VAL A 1 352 ? -0.432 4.328 11.844 1 96.69 352 VAL A N 1
ATOM 2736 C CA . VAL A 1 352 ? -0.327 4.133 10.406 1 96.69 352 VAL A CA 1
ATOM 2737 C C . VAL A 1 352 ? -1.688 4.371 9.75 1 96.69 352 VAL A C 1
ATOM 2739 O O . VAL A 1 352 ? -1.773 4.996 8.695 1 96.69 352 VAL A O 1
ATOM 2742 N N . TYR A 1 353 ? -2.725 3.904 10.406 1 97.88 353 TYR A N 1
ATOM 2743 C CA . TYR A 1 353 ? -4.09 4.125 9.945 1 97.88 353 TYR A CA 1
ATOM 2744 C C . TYR A 1 353 ? -4.387 5.617 9.812 1 97.88 353 TYR A C 1
ATOM 2746 O O . TYR A 1 353 ? -4.965 6.051 8.812 1 97.88 353 TYR A O 1
ATOM 2754 N N . ALA A 1 354 ? -3.99 6.344 10.82 1 97.25 354 ALA A N 1
ATOM 2755 C CA . ALA A 1 354 ? -4.258 7.777 10.836 1 97.25 354 ALA A CA 1
ATOM 2756 C C . ALA A 1 354 ? -3.561 8.477 9.672 1 97.25 354 ALA A C 1
ATOM 2758 O O . ALA A 1 354 ? -4.148 9.352 9.023 1 97.25 354 ALA A O 1
ATOM 2759 N N . PHE A 1 355 ? -2.379 8.102 9.414 1 96.56 355 PHE A N 1
ATOM 2760 C CA . PHE A 1 355 ? -1.646 8.695 8.297 1 96.56 355 PHE A CA 1
ATOM 2761 C C . PHE A 1 355 ? -2.297 8.336 6.969 1 96.56 355 PHE A C 1
ATOM 2763 O O . PHE A 1 355 ? -2.422 9.18 6.082 1 96.56 355 PHE A O 1
ATOM 2770 N N . ASP A 1 356 ? -2.676 7.078 6.836 1 96.62 356 ASP A N 1
ATOM 2771 C CA . ASP A 1 356 ? -3.297 6.637 5.59 1 96.62 356 ASP A CA 1
ATOM 2772 C C . ASP A 1 356 ? -4.59 7.402 5.32 1 96.62 356 ASP A C 1
ATOM 2774 O O . ASP A 1 356 ? -4.801 7.91 4.215 1 96.62 356 ASP A O 1
ATOM 2778 N N . ARG A 1 357 ? -5.43 7.465 6.324 1 97.12 357 ARG A N 1
ATOM 2779 C CA . ARG A 1 357 ? -6.723 8.117 6.129 1 97.12 357 ARG A CA 1
ATOM 2780 C C . ARG A 1 357 ? -6.555 9.609 5.902 1 97.12 357 ARG A C 1
ATOM 2782 O O . ARG A 1 357 ? -7.223 10.195 5.047 1 97.12 357 ARG A O 1
ATOM 2789 N N . SER A 1 358 ? -5.656 10.25 6.688 1 94.81 358 SER A N 1
ATOM 2790 C CA . SER A 1 358 ? -5.422 11.68 6.508 1 94.81 358 SER A CA 1
ATOM 2791 C C . SER A 1 358 ? -4.945 11.984 5.09 1 94.81 358 SER A C 1
ATOM 2793 O O . SER A 1 358 ? -5.434 12.922 4.457 1 94.81 358 SER A O 1
ATOM 2795 N N . MET A 1 359 ? -4.043 11.172 4.602 1 94.5 359 MET A N 1
ATOM 2796 C CA . MET A 1 359 ? -3.477 11.383 3.271 1 94.5 359 MET A CA 1
ATOM 2797 C C . MET A 1 359 ? -4.492 11.047 2.186 1 94.5 359 MET A C 1
ATOM 2799 O O . MET A 1 359 ? -4.695 11.82 1.254 1 94.5 359 MET A O 1
ATOM 2803 N N . SER A 1 360 ? -5.137 9.906 2.299 1 94.62 360 SER A N 1
ATOM 2804 C CA . SER A 1 360 ? -6.074 9.438 1.282 1 94.62 360 SER A CA 1
ATOM 2805 C C . SER A 1 360 ? -7.27 10.383 1.165 1 94.62 360 SER A C 1
ATOM 2807 O O . SER A 1 360 ? -7.605 10.836 0.068 1 94.62 360 SER A O 1
ATOM 2809 N N . LEU A 1 361 ? -7.883 10.766 2.244 1 93.81 361 LEU A N 1
ATOM 2810 C CA . LEU A 1 361 ? -9.047 11.648 2.236 1 93.81 361 LEU A CA 1
ATOM 2811 C C . LEU A 1 361 ? -8.664 13.055 1.81 1 93.81 361 LEU A C 1
ATOM 2813 O O . LEU A 1 361 ? -9.398 13.711 1.07 1 93.81 361 LEU A O 1
ATOM 2817 N N . GLY A 1 362 ? -7.496 13.484 2.332 1 91.06 362 GLY A N 1
ATOM 2818 C CA . GLY A 1 362 ? -7.035 14.812 1.965 1 91.06 362 GLY A CA 1
ATOM 2819 C C . GLY A 1 362 ? -6.758 14.961 0.48 1 91.06 362 GLY A C 1
ATOM 2820 O O . GLY A 1 362 ? -6.965 16.031 -0.092 1 91.06 362 GLY A O 1
ATOM 2821 N N . CYS A 1 363 ? -6.375 13.875 -0.16 1 90.62 363 CYS A N 1
ATOM 2822 C CA . CYS A 1 363 ? -6.012 13.906 -1.571 1 90.62 363 CYS A CA 1
ATOM 2823 C C . CYS A 1 363 ? -7.125 13.328 -2.434 1 90.62 363 CYS A C 1
ATOM 2825 O O . CYS A 1 363 ? -7.008 13.281 -3.66 1 90.62 363 CYS A O 1
ATOM 2827 N N . GLY A 1 364 ? -8.188 12.922 -1.82 1 90.75 364 GLY A N 1
ATOM 2828 C CA . GLY A 1 364 ? -9.266 12.281 -2.564 1 90.75 364 GLY A CA 1
ATOM 2829 C C . GLY A 1 364 ? -8.867 10.945 -3.166 1 90.75 364 GLY A C 1
ATOM 2830 O O . GLY A 1 364 ? -9.32 10.594 -4.254 1 90.75 364 GLY A O 1
ATOM 2831 N N . ARG A 1 365 ? -7.941 10.289 -2.539 1 91.5 365 ARG A N 1
ATOM 2832 C CA . ARG A 1 365 ? -7.465 8.992 -3.002 1 91.5 365 ARG A CA 1
ATOM 2833 C C . ARG A 1 365 ? -8.141 7.859 -2.24 1 91.5 365 ARG A C 1
ATOM 2835 O O . ARG A 1 365 ? -8.68 8.07 -1.15 1 91.5 365 ARG A O 1
ATOM 2842 N N . PRO A 1 366 ? -8.141 6.656 -2.854 1 92.25 366 PRO A N 1
ATOM 2843 C CA . PRO A 1 366 ? -8.703 5.52 -2.117 1 92.25 366 PRO A CA 1
ATOM 2844 C C . PRO A 1 366 ? -7.895 5.164 -0.873 1 92.25 366 PRO A C 1
ATOM 2846 O O . PRO A 1 366 ? -6.664 5.289 -0.873 1 92.25 366 PRO A O 1
ATOM 2849 N N . THR A 1 367 ? -8.656 4.754 0.092 1 93.94 367 THR A N 1
ATOM 2850 C CA . THR A 1 367 ? -7.992 4.281 1.301 1 93.94 367 THR A CA 1
ATOM 2851 C C . THR A 1 367 ? -7.352 2.916 1.066 1 93.94 367 THR A C 1
ATOM 2853 O O . THR A 1 367 ? -7.789 2.156 0.2 1 93.94 367 THR A O 1
ATOM 2856 N N . GLU A 1 368 ? -6.312 2.562 1.712 1 92.31 368 GLU A N 1
ATOM 2857 C CA . GLU A 1 368 ? -5.547 1.346 1.46 1 92.31 368 GLU A CA 1
ATOM 2858 C C . GLU A 1 368 ? -6.344 0.103 1.847 1 92.31 368 GLU A C 1
ATOM 2860 O O . GLU A 1 368 ? -6.531 -0.801 1.029 1 92.31 368 GLU A O 1
ATOM 2865 N N . ILE A 1 369 ? -6.609 -0.147 3.08 1 91.06 369 ILE A N 1
ATOM 2866 C CA . ILE A 1 369 ? -7.359 -1.318 3.52 1 91.06 369 ILE A CA 1
ATOM 2867 C C . ILE A 1 369 ? -8.758 -0.897 3.975 1 91.06 369 ILE A C 1
ATOM 2869 O O . ILE A 1 369 ? -8.922 0.173 4.562 1 91.06 369 ILE A O 1
ATOM 2873 N N . SER A 1 370 ? -9.656 -1.744 3.67 1 89.81 370 SER A N 1
ATOM 2874 C CA . SER A 1 370 ? -11.031 -1.462 4.062 1 89.81 370 SER A CA 1
ATOM 2875 C C . SER A 1 370 ? -11.203 -1.538 5.574 1 89.81 370 SER A C 1
ATOM 2877 O O . SER A 1 370 ? -10.586 -2.377 6.234 1 89.81 370 SER A O 1
ATOM 2879 N N . ASP A 1 371 ? -12.07 -0.679 6.07 1 89.81 371 ASP A N 1
ATOM 2880 C CA . ASP A 1 371 ? -12.344 -0.665 7.504 1 89.81 371 ASP A CA 1
ATOM 2881 C C . ASP A 1 371 ? -12.938 -1.991 7.965 1 89.81 371 ASP A C 1
ATOM 2883 O O . ASP A 1 371 ? -12.742 -2.406 9.109 1 89.81 371 ASP A O 1
ATOM 2887 N N . SER A 1 372 ? -13.609 -2.686 7.09 1 84.75 372 SER A N 1
ATOM 2888 C CA . SER A 1 372 ? -14.242 -3.953 7.434 1 84.75 372 SER A CA 1
ATOM 2889 C C . SER A 1 372 ? -13.203 -5.035 7.703 1 84.75 372 SER A C 1
ATOM 2891 O O . SER A 1 372 ? -13.492 -6.035 8.359 1 84.75 372 SER A O 1
ATOM 2893 N N . ALA A 1 373 ? -12.008 -4.852 7.203 1 87.81 373 ALA A N 1
ATOM 2894 C CA . ALA A 1 373 ? -10.945 -5.836 7.379 1 87.81 373 ALA A CA 1
ATOM 2895 C C . ALA A 1 373 ? -10.172 -5.574 8.672 1 87.81 373 ALA A C 1
ATOM 2897 O O . ALA A 1 373 ? -9.297 -6.359 9.039 1 87.81 373 ALA A O 1
ATOM 2898 N N . ILE A 1 374 ? -10.492 -4.477 9.375 1 91.88 374 ILE A N 1
ATOM 2899 C CA . ILE A 1 374 ? -9.758 -4.062 10.562 1 91.88 374 ILE A CA 1
ATOM 2900 C C . ILE A 1 374 ? -10.469 -4.57 11.812 1 91.88 374 ILE A C 1
ATOM 2902 O O . ILE A 1 374 ? -11.648 -4.297 12.016 1 91.88 374 ILE A O 1
ATOM 2906 N N . ASN A 1 375 ? -9.812 -5.363 12.609 1 88.75 375 ASN A N 1
ATOM 2907 C CA . ASN A 1 375 ? -10.328 -5.848 13.883 1 88.75 375 ASN A CA 1
ATOM 2908 C C . ASN A 1 375 ? -9.359 -5.562 15.023 1 88.75 375 ASN A C 1
ATOM 2910 O O . ASN A 1 375 ? -8.82 -6.488 15.633 1 88.75 375 ASN A O 1
ATOM 2914 N N . VAL A 1 376 ? -9.203 -4.285 15.305 1 94.5 376 VAL A N 1
ATOM 2915 C CA . VAL A 1 376 ? -8.273 -3.814 16.328 1 94.5 376 VAL A CA 1
ATOM 2916 C C . VAL A 1 376 ? -8.961 -2.781 17.219 1 94.5 376 VAL A C 1
ATOM 2918 O O . VAL A 1 376 ? -9.594 -1.846 16.719 1 94.5 376 VAL A O 1
ATOM 2921 N N . SER A 1 377 ? -8.875 -2.973 18.469 1 95.5 377 SER A N 1
ATOM 2922 C CA . SER A 1 377 ? -9.391 -1.968 19.406 1 95.5 377 SER A CA 1
ATOM 2923 C C . SER A 1 377 ? -8.469 -0.759 19.484 1 95.5 377 SER A C 1
ATOM 2925 O O . SER A 1 377 ? -7.27 -0.869 19.203 1 95.5 377 SER A O 1
ATOM 2927 N N . LEU A 1 378 ? -9.031 0.405 19.828 1 96.5 378 LEU A N 1
ATOM 2928 C CA . LEU A 1 378 ? -8.211 1.595 20.016 1 96.5 378 LEU A CA 1
ATOM 2929 C C . LEU A 1 378 ? -7.27 1.415 21.203 1 96.5 378 LEU A C 1
ATOM 2931 O O . LEU A 1 378 ? -7.582 0.687 22.141 1 96.5 378 LEU A O 1
ATOM 2935 N N . PRO A 1 379 ? -6.113 2.016 21.141 1 94.31 379 PRO A N 1
ATOM 2936 C CA . PRO A 1 379 ? -5.199 1.944 22.281 1 94.31 379 PRO A CA 1
ATOM 2937 C C . PRO A 1 379 ? -5.77 2.598 23.531 1 94.31 379 PRO A C 1
ATOM 2939 O O . PRO A 1 379 ? -6.648 3.461 23.438 1 94.31 379 PRO A O 1
ATOM 2942 N N . THR A 1 380 ? -5.312 2.205 24.672 1 91.69 380 THR A N 1
ATOM 2943 C CA . THR A 1 380 ? -5.773 2.775 25.938 1 91.69 380 THR A CA 1
ATOM 2944 C C . THR A 1 380 ? -4.961 4.02 26.297 1 91.69 380 THR A C 1
ATOM 2946 O O . THR A 1 380 ? -5.461 4.918 26.969 1 91.69 380 THR A O 1
ATOM 2949 N N . PHE A 1 381 ? -3.77 4.09 25.891 1 90.06 381 PHE A N 1
ATOM 2950 C CA . PHE A 1 381 ? -2.812 5.152 26.156 1 90.06 381 PHE A CA 1
ATOM 2951 C C . PHE A 1 381 ? -2.578 5.289 27.656 1 90.06 381 PHE A C 1
ATOM 2953 O O . PHE A 1 381 ? -2.396 6.398 28.172 1 90.06 381 PHE A O 1
ATOM 2960 N N . ARG A 1 382 ? -2.729 4.281 28.328 1 81.38 382 ARG A N 1
ATOM 2961 C CA . ARG A 1 382 ? -2.543 4.305 29.781 1 81.38 382 ARG A CA 1
ATOM 2962 C C . ARG A 1 382 ? -1.215 3.664 30.172 1 81.38 382 ARG A C 1
ATOM 2964 O O . ARG A 1 382 ? -0.787 3.764 31.328 1 81.38 382 ARG A O 1
ATOM 2971 N N . ILE A 1 383 ? -0.632 3.162 29.172 1 73.31 383 ILE A N 1
ATOM 2972 C CA . ILE A 1 383 ? 0.614 2.453 29.438 1 73.31 383 ILE A CA 1
ATOM 2973 C C . ILE A 1 383 ? 1.789 3.238 28.859 1 73.31 383 ILE A C 1
ATOM 2975 O O . ILE A 1 383 ? 1.789 3.586 27.672 1 73.31 383 ILE A O 1
ATOM 2979 N N . GLU A 1 384 ? 2.789 3.619 29.656 1 64.5 384 GLU A N 1
ATOM 2980 C CA . GLU A 1 384 ? 4.074 4.176 29.234 1 64.5 384 GLU A CA 1
ATOM 2981 C C . GLU A 1 384 ? 3.92 5.613 28.734 1 64.5 384 GLU A C 1
ATOM 2983 O O . GLU A 1 384 ? 4.727 6.09 27.938 1 64.5 384 GLU A O 1
ATOM 2988 N N . ILE A 1 385 ? 2.711 6.238 29.031 1 70.38 385 ILE A N 1
ATOM 2989 C CA . ILE A 1 385 ? 2.512 7.637 28.672 1 70.38 385 ILE A CA 1
ATOM 2990 C C . ILE A 1 385 ? 1.876 8.383 29.844 1 70.38 385 ILE A C 1
ATOM 2992 O O . ILE A 1 385 ? 0.872 7.934 30.406 1 70.38 385 ILE A O 1
ATOM 2996 N N . PRO A 1 386 ? 2.592 9.336 30.234 1 75.81 386 PRO A N 1
ATOM 2997 C CA . PRO A 1 386 ? 1.994 10.133 31.312 1 75.81 386 PRO A CA 1
ATOM 2998 C C . PRO A 1 386 ? 0.888 11.062 30.812 1 75.81 386 PRO A C 1
ATOM 3000 O O . PRO A 1 386 ? 0.987 12.281 30.953 1 75.81 386 PRO A O 1
ATOM 3003 N N . ALA A 1 387 ? -0.122 10.469 30.266 1 81.31 387 ALA A N 1
ATOM 3004 C CA . ALA A 1 387 ? -1.183 11.305 29.703 1 81.31 387 ALA A CA 1
ATOM 3005 C C . ALA A 1 387 ? -2.352 11.422 30.672 1 81.31 387 ALA A C 1
ATOM 3007 O O . ALA A 1 387 ? -2.709 10.453 31.344 1 81.31 387 ALA A O 1
ATOM 3008 N N . THR A 1 388 ? -2.863 12.586 30.781 1 85.69 388 THR A N 1
ATOM 3009 C CA . THR A 1 388 ? -4.059 12.844 31.578 1 85.69 388 THR A CA 1
ATOM 3010 C C . THR A 1 388 ? -5.297 12.266 30.906 1 85.69 388 THR A C 1
ATOM 3012 O O . THR A 1 388 ? -5.281 11.992 29.703 1 85.69 388 THR A O 1
ATOM 3015 N N . PRO A 1 389 ? -6.32 12.039 31.609 1 87.88 389 PRO A N 1
ATOM 3016 C CA . PRO A 1 389 ? -7.547 11.5 31.016 1 87.88 389 PRO A CA 1
ATOM 3017 C C . PRO A 1 389 ? -8.078 12.375 29.875 1 87.88 389 PRO A C 1
ATOM 3019 O O . PRO A 1 389 ? -8.602 11.852 28.891 1 87.88 389 PRO A O 1
ATOM 3022 N N . ILE A 1 390 ? -7.918 13.648 30.031 1 88.62 390 ILE A N 1
ATOM 3023 C CA . ILE A 1 390 ? -8.406 14.562 29 1 88.62 390 ILE A CA 1
ATOM 3024 C C . ILE A 1 390 ? -7.555 14.422 27.75 1 88.62 390 ILE A C 1
ATOM 3026 O O . ILE A 1 390 ? -8.078 14.484 26.625 1 88.62 390 ILE A O 1
ATOM 3030 N N . GLN A 1 391 ? -6.281 14.297 27.969 1 87.94 391 GLN A N 1
ATOM 3031 C CA . GLN A 1 391 ? -5.395 14.086 26.844 1 87.94 391 GLN A CA 1
ATOM 3032 C C . GLN A 1 391 ? -5.703 12.773 26.125 1 87.94 391 GLN A C 1
ATOM 3034 O O . GLN A 1 391 ? -5.742 12.719 24.891 1 87.94 391 GLN A O 1
ATOM 3039 N N . ILE A 1 392 ? -5.941 11.758 26.922 1 91.06 392 ILE A N 1
ATOM 3040 C CA . ILE A 1 392 ? -6.277 10.445 26.375 1 91.06 392 ILE A CA 1
ATOM 3041 C C . ILE A 1 392 ? -7.578 10.531 25.578 1 91.06 392 ILE A C 1
ATOM 3043 O O . ILE A 1 392 ? -7.672 9.992 24.484 1 91.06 392 ILE A O 1
ATOM 3047 N N . HIS A 1 393 ? -8.523 11.203 26.141 1 91.56 393 HIS A N 1
ATOM 3048 C CA . HIS A 1 393 ? -9.781 11.398 25.453 1 91.56 393 HIS A CA 1
ATOM 3049 C C . HIS A 1 393 ? -9.57 12.117 24.125 1 91.56 393 HIS A C 1
ATOM 3051 O O . HIS A 1 393 ? -10.211 11.789 23.125 1 91.56 393 HIS A O 1
ATOM 3057 N N . GLY A 1 394 ? -8.711 13.086 24.141 1 90.62 394 GLY A N 1
ATOM 3058 C CA . GLY A 1 394 ? -8.375 13.789 22.906 1 90.62 394 GLY A CA 1
ATOM 3059 C C . GLY A 1 394 ? -7.742 12.891 21.859 1 90.62 394 GLY A C 1
ATOM 3060 O O . GLY A 1 394 ? -8.094 12.961 20.688 1 90.62 394 GLY A O 1
ATOM 3061 N N . TYR A 1 395 ? -6.832 12.023 22.312 1 90.81 395 TYR A N 1
ATOM 3062 C CA . TYR A 1 395 ? -6.215 11.07 21.391 1 90.81 395 TYR A CA 1
ATOM 3063 C C . TYR A 1 395 ? -7.27 10.18 20.75 1 90.81 395 TYR A C 1
ATOM 3065 O O . TYR A 1 395 ? -7.281 10.008 19.516 1 90.81 395 TYR A O 1
ATOM 3073 N N . LEU A 1 396 ? -8.133 9.648 21.516 1 94.12 396 LEU A N 1
ATOM 3074 C CA . LEU A 1 396 ? -9.133 8.695 21.062 1 94.12 396 LEU A CA 1
ATOM 3075 C C . LEU A 1 396 ? -10.102 9.352 20.078 1 94.12 396 LEU A C 1
ATOM 3077 O O . LEU A 1 396 ? -10.477 8.75 19.078 1 94.12 396 LEU A O 1
ATOM 3081 N N . GLN A 1 397 ? -10.484 10.578 20.375 1 93.88 397 GLN A N 1
ATOM 3082 C CA . GLN A 1 397 ? -11.453 11.266 19.531 1 93.88 397 GLN A CA 1
ATOM 3083 C C . GLN A 1 397 ? -10.867 11.562 18.156 1 93.88 397 GLN A C 1
ATOM 3085 O O . GLN A 1 397 ? -11.586 11.562 17.156 1 93.88 397 GLN A O 1
ATOM 3090 N N . ARG A 1 398 ? -9.609 11.781 18.141 1 93 398 ARG A N 1
ATOM 3091 C CA . ARG A 1 398 ? -8.977 12.008 16.844 1 93 398 ARG A CA 1
ATOM 3092 C C . ARG A 1 398 ? -9.078 10.773 15.961 1 93 398 ARG A C 1
ATOM 3094 O O . ARG A 1 398 ? -9.406 10.867 14.773 1 93 398 ARG A O 1
ATOM 3101 N N . TYR A 1 399 ? -8.797 9.625 16.547 1 95.56 399 TYR A N 1
ATOM 3102 C CA . TYR A 1 399 ? -8.898 8.375 15.781 1 95.56 399 TYR A CA 1
ATOM 3103 C C . TYR A 1 399 ? -10.336 8.094 15.391 1 95.56 399 TYR A C 1
ATOM 3105 O O . TYR A 1 399 ? -10.609 7.641 14.273 1 95.56 399 TYR A O 1
ATOM 3113 N N . ARG A 1 400 ? -11.234 8.383 16.266 1 96.62 400 ARG A N 1
ATOM 3114 C CA . ARG A 1 400 ? -12.641 8.148 15.977 1 96.62 400 ARG A CA 1
ATOM 3115 C C . ARG A 1 400 ? -13.125 9.055 14.844 1 96.62 400 ARG A C 1
ATOM 3117 O O . ARG A 1 400 ? -13.938 8.648 14.016 1 96.62 400 ARG A O 1
ATOM 3124 N N . ALA A 1 401 ? -12.664 10.312 14.867 1 96.56 401 ALA A N 1
ATOM 3125 C CA . ALA A 1 401 ? -13.008 11.227 13.781 1 96.56 401 ALA A CA 1
ATOM 3126 C C . ALA A 1 401 ? -12.562 10.664 12.43 1 96.56 401 ALA A C 1
ATOM 3128 O O . ALA A 1 401 ? -13.32 10.703 11.461 1 96.56 401 ALA A O 1
ATOM 3129 N N . LEU A 1 402 ? -11.359 10.125 12.406 1 96.75 402 LEU A N 1
ATOM 3130 C CA . LEU A 1 402 ? -10.82 9.578 11.172 1 96.75 402 LEU A CA 1
ATOM 3131 C C . LEU A 1 402 ? -11.594 8.336 10.742 1 96.75 402 LEU A C 1
ATOM 3133 O O . LEU A 1 402 ? -11.805 8.117 9.547 1 96.75 402 LEU A O 1
ATOM 3137 N N . GLN A 1 403 ? -12.023 7.52 11.688 1 97.06 403 GLN A N 1
ATOM 3138 C CA . GLN A 1 403 ? -12.828 6.348 11.367 1 97.06 403 GLN A CA 1
ATOM 3139 C C . GLN A 1 403 ? -14.156 6.75 10.719 1 97.06 403 GLN A C 1
ATOM 3141 O O . GLN A 1 403 ? -14.57 6.148 9.727 1 97.06 403 GLN A O 1
ATOM 3146 N N . ILE A 1 404 ? -14.766 7.777 11.297 1 97.62 404 ILE A N 1
ATOM 3147 C CA . ILE A 1 404 ? -16.047 8.242 10.773 1 97.62 404 ILE A CA 1
ATOM 3148 C C . ILE A 1 404 ? -15.852 8.844 9.383 1 97.62 404 ILE A C 1
ATOM 3150 O O . ILE A 1 404 ? -16.641 8.578 8.469 1 97.62 404 ILE A O 1
ATOM 3154 N N . GLN A 1 405 ? -14.828 9.641 9.273 1 97.5 405 GLN A N 1
ATOM 3155 C CA . GLN A 1 405 ? -14.539 10.242 7.973 1 97.5 405 GLN A CA 1
ATOM 3156 C C . GLN A 1 405 ? -14.25 9.172 6.926 1 97.5 405 GLN A C 1
ATOM 3158 O O . GLN A 1 405 ? -14.664 9.289 5.773 1 97.5 405 GLN A O 1
ATOM 3163 N N . SER A 1 406 ? -13.484 8.141 7.312 1 96.44 406 SER A N 1
ATOM 3164 C CA . SER A 1 406 ? -13.211 7.012 6.422 1 96.44 406 SER A CA 1
ATOM 3165 C C . SER A 1 406 ? -14.5 6.324 5.996 1 96.44 406 SER A C 1
ATOM 3167 O O . SER A 1 406 ? -14.68 6.004 4.816 1 96.44 406 SER A O 1
ATOM 3169 N N . GLU A 1 407 ? -15.352 6.113 6.898 1 95 407 GLU A N 1
ATOM 3170 C CA . GLU A 1 407 ? -16.641 5.484 6.605 1 95 407 GLU A CA 1
ATOM 3171 C C . GLU A 1 407 ? -17.453 6.34 5.648 1 95 407 GLU A C 1
ATOM 3173 O O . GLU A 1 407 ? -18.062 5.816 4.711 1 95 407 GLU A O 1
ATOM 3178 N N . ILE A 1 408 ? -17.484 7.613 5.906 1 95.56 408 ILE A N 1
ATOM 3179 C CA . ILE A 1 408 ? -18.219 8.539 5.039 1 95.56 408 ILE A CA 1
ATOM 3180 C C . ILE A 1 408 ? -17.656 8.461 3.621 1 95.56 408 ILE A C 1
ATOM 3182 O O . ILE A 1 408 ? -18.406 8.281 2.658 1 95.56 408 ILE A O 1
ATOM 3186 N N . TYR A 1 409 ? -16.359 8.586 3.543 1 94.5 409 TYR A N 1
ATOM 3187 C CA . TYR A 1 409 ? -15.695 8.633 2.246 1 94.5 409 TYR A CA 1
ATOM 3188 C C . TYR A 1 409 ? -15.953 7.359 1.45 1 94.5 409 TYR A C 1
ATOM 3190 O O . TYR A 1 409 ? -16.328 7.418 0.277 1 94.5 409 TYR A O 1
ATOM 3198 N N . ASN A 1 410 ? -15.805 6.207 2.049 1 89.88 410 ASN A N 1
ATOM 3199 C CA . ASN A 1 410 ? -15.938 4.926 1.367 1 89.88 410 ASN A CA 1
ATOM 3200 C C . ASN A 1 410 ? -17.391 4.605 1.043 1 89.88 410 ASN A C 1
ATOM 3202 O O . ASN A 1 410 ? -17.688 4.07 -0.025 1 89.88 410 ASN A O 1
ATOM 3206 N N . SER A 1 411 ? -18.312 4.941 1.933 1 89.75 411 SER A N 1
ATOM 3207 C CA . SER A 1 411 ? -19.734 4.672 1.706 1 89.75 411 SER A CA 1
ATOM 3208 C C . SER A 1 411 ? -20.281 5.504 0.548 1 89.75 411 SER A C 1
ATOM 3210 O O . SER A 1 411 ? -21.125 5.031 -0.219 1 89.75 411 SER A O 1
ATOM 3212 N N . LEU A 1 412 ? -19.781 6.699 0.454 1 90.12 412 LEU A N 1
ATOM 3213 C CA . LEU A 1 412 ? -20.328 7.609 -0.547 1 90.12 412 LEU A CA 1
ATOM 3214 C C . LEU A 1 412 ? -19.656 7.402 -1.897 1 90.12 412 LEU A C 1
ATOM 3216 O O . LEU A 1 412 ? -20.109 7.93 -2.914 1 90.12 412 LEU A O 1
ATOM 3220 N N . SER A 1 413 ? -18.578 6.652 -1.929 1 82.62 413 SER A N 1
ATOM 3221 C CA . SER A 1 413 ? -17.906 6.336 -3.18 1 82.62 413 SER A CA 1
ATOM 3222 C C . SER A 1 413 ? -18.5 5.105 -3.846 1 82.62 413 SER A C 1
ATOM 3224 O O . SER A 1 413 ? -18.188 4.785 -4.992 1 82.62 413 SER A O 1
ATOM 3226 N N . ASN A 1 414 ? -19.406 4.43 -3.201 1 75.19 414 ASN A N 1
ATOM 3227 C CA . ASN A 1 414 ? -20.031 3.219 -3.717 1 75.19 414 ASN A CA 1
ATOM 3228 C C . ASN A 1 414 ? -21.156 3.545 -4.695 1 75.19 414 ASN A C 1
ATOM 3230 O O . ASN A 1 414 ? -21.938 4.469 -4.465 1 75.19 414 ASN A O 1
ATOM 3234 N N . THR A 1 415 ? -21.109 3.072 -5.984 1 66.12 415 THR A N 1
ATOM 3235 C CA . THR A 1 415 ? -22.109 3.346 -7.02 1 66.12 415 THR A CA 1
ATOM 3236 C C . THR A 1 415 ? -23.297 2.398 -6.891 1 66.12 415 THR A C 1
ATOM 3238 O O . THR A 1 415 ? -24.312 2.57 -7.57 1 66.12 415 THR A O 1
ATOM 3241 N N . ALA A 1 416 ? -23.219 1.38 -6.133 1 56.03 416 ALA A N 1
ATOM 3242 C CA . ALA A 1 416 ? -24.141 0.259 -6.273 1 56.03 416 ALA A CA 1
ATOM 3243 C C . ALA A 1 416 ? -25.562 0.689 -5.969 1 56.03 416 ALA A C 1
ATOM 3245 O O . ALA A 1 416 ? -26.531 0.076 -6.449 1 56.03 416 ALA A O 1
ATOM 3246 N N . SER A 1 417 ? -25.75 1.765 -5.082 1 59.91 417 SER A N 1
ATOM 3247 C CA . SER A 1 417 ? -27.172 1.806 -4.707 1 59.91 417 SER A CA 1
ATOM 3248 C C . SER A 1 417 ? -27.953 2.76 -5.602 1 59.91 417 SER A C 1
ATOM 3250 O O . SER A 1 417 ? -27.641 3.949 -5.676 1 59.91 417 SER A O 1
ATOM 3252 N N . THR A 1 418 ? -28.531 2.199 -6.637 1 63.56 418 THR A N 1
ATOM 3253 C CA . THR A 1 418 ? -29.422 2.963 -7.508 1 63.56 418 THR A CA 1
ATOM 3254 C C . THR A 1 418 ? -30.625 3.479 -6.73 1 63.56 418 THR A C 1
ATOM 3256 O O . THR A 1 418 ? -31.422 4.27 -7.25 1 63.56 418 THR A O 1
ATOM 3259 N N . ASN A 1 419 ? -30.609 3.143 -5.555 1 79.44 419 ASN A N 1
ATOM 3260 C CA . ASN A 1 419 ? -31.797 3.566 -4.801 1 79.44 419 ASN A CA 1
ATOM 3261 C C . ASN A 1 419 ? -31.516 4.848 -4.016 1 79.44 419 ASN A C 1
ATOM 3263 O O . ASN A 1 419 ? -30.781 4.836 -3.031 1 79.44 419 ASN A O 1
ATOM 3267 N N . MET A 1 420 ? -32.125 5.902 -4.402 1 82.5 420 MET A N 1
ATOM 3268 C CA . MET A 1 420 ? -31.938 7.238 -3.838 1 82.5 420 MET A CA 1
ATOM 3269 C C . MET A 1 420 ? -32.375 7.273 -2.375 1 82.5 420 MET A C 1
ATOM 3271 O O . MET A 1 420 ? -31.75 7.965 -1.561 1 82.5 420 MET A O 1
ATOM 3275 N N . THR A 1 421 ? -33.375 6.551 -2.09 1 84 421 THR A N 1
ATOM 3276 C CA . THR A 1 421 ? -33.875 6.523 -0.717 1 84 421 THR A CA 1
ATOM 3277 C C . THR A 1 421 ? -32.844 5.891 0.214 1 84 421 THR A C 1
ATOM 3279 O O . THR A 1 421 ? -32.594 6.398 1.311 1 84 421 THR A O 1
ATOM 3282 N N . LEU A 1 422 ? -32.281 4.871 -0.248 1 83.12 422 LEU A N 1
ATOM 3283 C CA . LEU A 1 422 ? -31.25 4.195 0.551 1 83.12 422 LEU A CA 1
ATOM 3284 C C . LEU A 1 422 ? -30.016 5.062 0.697 1 83.12 422 LEU A C 1
ATOM 3286 O O . LEU A 1 422 ? -29.375 5.062 1.75 1 83.12 422 LEU A O 1
ATOM 3290 N N . ALA A 1 423 ? -29.688 5.789 -0.341 1 87.44 423 ALA A N 1
ATOM 3291 C CA . ALA A 1 423 ? -28.547 6.695 -0.304 1 87.44 423 ALA A CA 1
ATOM 3292 C C . ALA A 1 423 ? -28.75 7.801 0.727 1 87.44 423 ALA A C 1
ATOM 3294 O O . ALA A 1 423 ? -27.859 8.109 1.506 1 87.44 423 ALA A O 1
ATOM 3295 N N . ARG A 1 424 ? -29.953 8.344 0.817 1 89.88 424 ARG A N 1
ATOM 3296 C CA . ARG A 1 424 ? -30.266 9.43 1.75 1 89.88 424 ARG A CA 1
ATOM 3297 C C . ARG A 1 424 ? -30.281 8.922 3.188 1 89.88 424 ARG A C 1
ATOM 3299 O O . ARG A 1 424 ? -29.859 9.625 4.105 1 89.88 424 ARG A O 1
ATOM 3306 N N . GLU A 1 425 ? -30.766 7.73 3.316 1 90.5 425 GLU A N 1
ATOM 3307 C CA . GLU A 1 425 ? -30.766 7.133 4.648 1 90.5 425 GLU A CA 1
ATOM 3308 C C . GLU A 1 425 ? -29.344 6.926 5.148 1 90.5 425 GLU A C 1
ATOM 3310 O O . GLU A 1 425 ? -29.047 7.148 6.328 1 90.5 425 GLU A O 1
ATOM 3315 N N . THR A 1 426 ? -28.484 6.48 4.293 1 90.75 426 THR A N 1
ATOM 3316 C CA . THR A 1 426 ? -27.094 6.285 4.637 1 90.75 426 THR A CA 1
ATOM 3317 C C . THR A 1 426 ? -26.438 7.605 5.051 1 90.75 426 THR A C 1
ATOM 3319 O O . THR A 1 426 ? -25.703 7.664 6.039 1 90.75 426 THR A O 1
ATOM 3322 N N . ILE A 1 427 ? -26.719 8.672 4.336 1 93 427 ILE A N 1
ATOM 3323 C CA . ILE A 1 427 ? -26.156 9.984 4.621 1 93 427 ILE A CA 1
ATOM 3324 C C . ILE A 1 427 ? -26.656 10.477 5.977 1 93 427 ILE A C 1
ATOM 3326 O O . ILE A 1 427 ? -25.891 11.039 6.762 1 93 427 ILE A O 1
ATOM 3330 N N . MET A 1 428 ? -27.922 10.227 6.25 1 94.25 428 MET A N 1
ATOM 3331 C CA . MET A 1 428 ? -28.5 10.648 7.523 1 94.25 428 MET A CA 1
ATOM 3332 C C . MET A 1 428 ? -27.844 9.898 8.688 1 94.25 428 MET A C 1
ATOM 3334 O O . MET A 1 428 ? -27.562 10.492 9.734 1 94.25 428 MET A O 1
ATOM 3338 N N . GLN A 1 429 ? -27.625 8.633 8.461 1 95.19 429 GLN A N 1
ATOM 3339 C CA . GLN A 1 429 ? -26.984 7.84 9.5 1 95.19 429 GLN A CA 1
ATOM 3340 C C . GLN A 1 429 ? -25.547 8.32 9.758 1 95.19 429 GLN A C 1
ATOM 3342 O O . GLN A 1 429 ? -25.125 8.43 10.906 1 95.19 429 GLN A O 1
ATOM 3347 N N . LEU A 1 430 ? -24.828 8.586 8.727 1 96.38 430 LEU A N 1
ATOM 3348 C CA . LEU A 1 430 ? -23.453 9.055 8.844 1 96.38 430 LEU A CA 1
ATOM 3349 C C . LEU A 1 430 ? -23.406 10.445 9.477 1 96.38 430 LEU A C 1
ATOM 3351 O O . LEU A 1 430 ? -22.5 10.742 10.258 1 96.38 430 LEU A O 1
ATOM 3355 N N . SER A 1 431 ? -24.391 11.273 9.172 1 96.88 431 SER A N 1
ATOM 3356 C CA . SER A 1 431 ? -24.484 12.602 9.766 1 96.88 431 SER A CA 1
ATOM 3357 C C . SER A 1 431 ? -24.719 12.516 11.273 1 96.88 431 SER A C 1
ATOM 3359 O O . SER A 1 431 ? -24.156 13.297 12.039 1 96.88 431 SER A O 1
ATOM 3361 N N . ARG A 1 432 ? -25.516 11.602 11.648 1 97.38 432 ARG A N 1
ATOM 3362 C CA . ARG A 1 432 ? -25.781 11.406 13.07 1 97.38 432 ARG A CA 1
ATOM 3363 C C . ARG A 1 432 ? -24.531 10.945 13.805 1 97.38 432 ARG A C 1
ATOM 3365 O O . ARG A 1 432 ? -24.25 11.398 14.914 1 97.38 432 ARG A O 1
ATOM 3372 N N . LYS A 1 433 ? -23.812 10.047 13.18 1 97.31 433 LYS A N 1
ATOM 3373 C CA . LYS A 1 433 ? -22.562 9.578 13.773 1 97.31 433 LYS A CA 1
ATOM 3374 C C . LYS A 1 433 ? -21.578 10.727 13.961 1 97.31 433 LYS A C 1
ATOM 3376 O O . LYS A 1 433 ? -20.922 10.82 15 1 97.31 433 LYS A O 1
ATOM 3381 N N . LEU A 1 434 ? -21.453 11.586 12.953 1 97.69 434 LEU A N 1
ATOM 3382 C CA . LEU A 1 434 ? -20.547 12.727 13.008 1 97.69 434 LEU A CA 1
ATOM 3383 C C . LEU A 1 434 ? -20.969 13.719 14.078 1 97.69 434 LEU A C 1
ATOM 3385 O O . LEU A 1 434 ? -20.125 14.25 14.812 1 97.69 434 LEU A O 1
ATOM 3389 N N . SER A 1 435 ? -22.266 13.922 14.18 1 97 435 SER A N 1
ATOM 3390 C CA . SER A 1 435 ? -22.797 14.836 15.188 1 97 435 SER A CA 1
ATOM 3391 C C . SER A 1 435 ? -22.578 14.289 16.594 1 97 435 SER A C 1
ATOM 3393 O O . SER A 1 435 ? -22.281 15.039 17.531 1 97 435 SER A O 1
ATOM 3395 N N . ALA A 1 436 ? -22.766 13.016 16.719 1 97.44 436 ALA A N 1
ATOM 3396 C CA . ALA A 1 436 ? -22.516 12.383 18.016 1 97.44 436 ALA A CA 1
ATOM 3397 C C . ALA A 1 436 ? -21.062 12.531 18.422 1 97.44 436 ALA A C 1
ATOM 3399 O O . ALA A 1 436 ? -20.75 12.734 19.609 1 97.44 436 ALA A O 1
ATOM 3400 N N . TRP A 1 437 ? -20.188 12.367 17.516 1 97.25 437 TRP A N 1
ATOM 3401 C CA . TRP A 1 437 ? -18.75 12.555 17.781 1 97.25 437 TRP A CA 1
ATOM 3402 C C . TRP A 1 437 ? -18.469 13.984 18.219 1 97.25 437 TRP A C 1
ATOM 3404 O O . TRP A 1 437 ? -17.688 14.203 19.141 1 97.25 437 TRP A O 1
ATOM 3414 N N . LYS A 1 438 ? -19.031 15.008 17.547 1 96.06 438 LYS A N 1
ATOM 3415 C CA . LYS A 1 438 ? -18.828 16.406 17.906 1 96.06 438 LYS A CA 1
ATOM 3416 C C . LYS A 1 438 ? -19.297 16.688 19.328 1 96.06 438 LYS A C 1
ATOM 3418 O O . LYS A 1 438 ? -18.609 17.375 20.094 1 96.06 438 LYS A O 1
ATOM 3423 N N . GLU A 1 439 ? -20.406 16.094 19.672 1 95.5 439 GLU A N 1
ATOM 3424 C CA . GLU A 1 439 ? -20.953 16.266 21.016 1 95.5 439 GLU A CA 1
ATOM 3425 C C . GLU A 1 439 ? -20.047 15.633 22.062 1 95.5 439 GLU A C 1
ATOM 3427 O O . GLU A 1 439 ? -19.812 16.203 23.125 1 95.5 439 GLU A O 1
ATOM 3432 N N . ALA A 1 440 ? -19.547 14.508 21.766 1 94.12 440 ALA A N 1
ATOM 3433 C CA . ALA A 1 440 ? -18.688 13.789 22.703 1 94.12 440 ALA A CA 1
ATOM 3434 C C . ALA A 1 440 ? -17.344 14.508 22.859 1 94.12 440 ALA A C 1
ATOM 3436 O O . ALA A 1 440 ? -16.656 14.328 23.859 1 94.12 440 ALA A O 1
ATOM 3437 N N . SER A 1 441 ? -16.984 15.352 21.891 1 93.19 441 SER A N 1
ATOM 3438 C CA . SER A 1 441 ? -15.68 16.016 21.875 1 93.19 441 SER A CA 1
ATOM 3439 C C . SER A 1 441 ? -15.781 17.438 22.422 1 93.19 441 SER A C 1
ATOM 3441 O O . SER A 1 441 ? -14.789 18.156 22.484 1 93.19 441 SER A O 1
ATOM 3443 N N . SER A 1 442 ? -16.906 17.906 22.922 1 89.44 442 SER A N 1
ATOM 3444 C CA . SER A 1 442 ? -17.172 19.297 23.281 1 89.44 442 SER A CA 1
ATOM 3445 C C . SER A 1 442 ? -16.344 19.734 24.484 1 89.44 442 SER A C 1
ATOM 3447 O O . SER A 1 442 ? -16.016 20.906 24.625 1 89.44 442 SER A O 1
ATOM 3449 N N . GLN A 1 443 ? -15.859 18.812 25.312 1 86.19 443 GLN A N 1
ATOM 3450 C CA . GLN A 1 443 ? -15.164 19.156 26.547 1 86.19 443 GLN A CA 1
ATOM 3451 C C . GLN A 1 443 ? -13.656 19.203 26.328 1 86.19 443 GLN A C 1
ATOM 3453 O O . GLN A 1 443 ? -12.906 19.578 27.234 1 86.19 443 GLN A O 1
ATOM 3458 N N . LEU A 1 444 ? -13.258 18.953 25.172 1 87 444 LEU A N 1
ATOM 3459 C CA . LEU A 1 444 ? -11.828 18.875 24.922 1 87 444 LEU A CA 1
ATOM 3460 C C . LEU A 1 444 ? -11.234 20.25 24.656 1 87 444 LEU A C 1
ATOM 3462 O O . LEU A 1 444 ? -11.867 21.094 24.016 1 87 444 LEU A O 1
ATOM 3466 N N . PRO A 1 445 ? -10.039 20.484 25.141 1 79.31 445 PRO A N 1
ATOM 3467 C CA . PRO A 1 445 ? -9.422 21.797 25.031 1 79.31 445 PRO A CA 1
ATOM 3468 C C . PRO A 1 445 ? -8.953 22.125 23.609 1 79.31 445 PRO A C 1
ATOM 3470 O O . PRO A 1 445 ? -8.789 23.297 23.266 1 79.31 445 PRO A O 1
ATOM 3473 N N . THR A 1 446 ? -8.578 21.234 22.75 1 77.56 446 THR A N 1
ATOM 3474 C CA . THR A 1 446 ? -8.07 21.453 21.406 1 77.56 446 THR A CA 1
ATOM 3475 C C . THR A 1 446 ? -9.219 21.75 20.438 1 77.56 446 THR A C 1
ATOM 3477 O O . THR A 1 446 ? -9.414 21.031 19.453 1 77.56 446 THR A O 1
ATOM 3480 N N . ARG A 1 447 ? -9.75 22.906 20.531 1 79.62 447 ARG A N 1
ATOM 3481 C CA . ARG A 1 447 ? -10.984 23.25 19.844 1 79.62 447 ARG A CA 1
ATOM 3482 C C . ARG A 1 447 ? -10.734 23.453 18.344 1 79.62 447 ARG A C 1
ATOM 3484 O O . ARG A 1 447 ? -11.531 23.031 17.516 1 79.62 447 ARG A O 1
ATOM 3491 N N . THR A 1 448 ? -9.594 24 18.062 1 83.94 448 THR A N 1
ATOM 3492 C CA . THR A 1 448 ? -9.305 24.312 16.656 1 83.94 448 THR A CA 1
ATOM 3493 C C . THR A 1 448 ? -9.172 23.031 15.836 1 83.94 448 THR A C 1
ATOM 3495 O O . THR A 1 448 ? -9.742 22.922 14.75 1 83.94 448 THR A O 1
ATOM 3498 N N . LEU A 1 449 ? -8.43 22.062 16.328 1 85 449 LEU A N 1
ATOM 3499 C CA . LEU A 1 449 ? -8.211 20.812 15.602 1 85 449 LEU A CA 1
ATOM 3500 C C . LEU A 1 449 ? -9.508 20 15.508 1 85 449 LEU A C 1
ATOM 3502 O O . LEU A 1 449 ? -9.789 19.391 14.469 1 85 449 LEU A O 1
ATOM 3506 N N . LEU A 1 450 ? -10.289 20.047 16.547 1 90.44 450 LEU A N 1
ATOM 3507 C CA . LEU A 1 450 ? -11.555 19.328 16.578 1 90.44 450 LEU A CA 1
ATOM 3508 C C . LEU A 1 450 ? -12.547 19.922 15.578 1 90.44 450 LEU A C 1
ATOM 3510 O O . LEU A 1 450 ? -13.266 19.203 14.891 1 90.44 450 LEU A O 1
ATOM 3514 N N . GLU A 1 451 ? -12.508 21.219 15.555 1 93.19 451 GLU A N 1
ATOM 3515 C CA . GLU A 1 451 ? -13.391 21.906 14.609 1 93.19 451 GLU A CA 1
ATOM 3516 C C . GLU A 1 451 ? -12.984 21.609 13.164 1 93.19 451 GLU A C 1
ATOM 3518 O O . GLU A 1 451 ? -13.844 21.484 12.289 1 93.19 451 GLU A O 1
ATOM 3523 N N . SER A 1 452 ? -11.711 21.578 12.953 1 93.69 452 SER A N 1
ATOM 3524 C CA . SER A 1 452 ? -11.242 21.25 11.609 1 93.69 452 SER A CA 1
ATOM 3525 C C . SER A 1 452 ? -11.695 19.859 11.188 1 93.69 452 SER A C 1
ATOM 3527 O O . SER A 1 452 ? -12.086 19.656 10.039 1 93.69 452 SER A O 1
ATOM 3529 N N . GLU A 1 453 ? -11.648 18.891 12.086 1 94.88 453 GLU A N 1
ATOM 3530 C CA . GLU A 1 453 ? -12.094 17.531 11.781 1 94.88 453 GLU A CA 1
ATOM 3531 C C . GLU A 1 453 ? -13.594 17.484 11.523 1 94.88 453 GLU A C 1
ATOM 3533 O O . GLU A 1 453 ? -14.062 16.75 10.656 1 94.88 453 GLU A O 1
ATOM 3538 N N . TRP A 1 454 ? -14.32 18.266 12.32 1 96.31 454 TRP A N 1
ATOM 3539 C CA . TRP A 1 454 ? -15.766 18.359 12.125 1 96.31 454 TRP A CA 1
ATOM 3540 C C . TRP A 1 454 ? -16.094 18.906 10.742 1 96.31 454 TRP A C 1
ATOM 3542 O O . TRP A 1 454 ? -16.891 18.328 10.008 1 96.31 454 TRP A O 1
ATOM 3552 N N . LEU A 1 455 ? -15.492 19.969 10.391 1 97.25 455 LEU A N 1
ATOM 3553 C CA . LEU A 1 455 ? -15.758 20.625 9.109 1 97.25 455 LEU A CA 1
ATOM 3554 C C . LEU A 1 455 ? -15.336 19.719 7.949 1 97.25 455 LEU A C 1
ATOM 3556 O O . LEU A 1 455 ? -16.031 19.656 6.93 1 97.25 455 LEU A O 1
ATOM 3560 N N . MET A 1 456 ? -14.211 19.047 8.109 1 97.19 456 MET A N 1
ATOM 3561 C CA . MET A 1 456 ? -13.789 18.094 7.098 1 97.19 456 MET A CA 1
ATOM 3562 C C . MET A 1 456 ? -14.844 17 6.922 1 97.19 456 MET A C 1
ATOM 3564 O O . MET A 1 456 ? -15.172 16.625 5.793 1 97.19 456 MET A O 1
ATOM 3568 N N . GLY A 1 457 ? -15.352 16.516 8.023 1 97.75 457 GLY A N 1
ATOM 3569 C CA . GLY A 1 457 ? -16.406 15.508 7.973 1 97.75 457 GLY A CA 1
ATOM 3570 C C . GLY A 1 457 ? -17.656 15.992 7.277 1 97.75 457 GLY A C 1
ATOM 3571 O O . GLY A 1 457 ? -18.266 15.266 6.484 1 97.75 457 GLY A O 1
ATOM 3572 N N . ARG A 1 458 ? -18 17.234 7.578 1 97.69 458 ARG A N 1
ATOM 3573 C CA . ARG A 1 458 ? -19.188 17.812 6.961 1 97.69 458 ARG A CA 1
ATOM 3574 C C . ARG A 1 458 ? -19 17.969 5.457 1 97.69 458 ARG A C 1
ATOM 3576 O O . ARG A 1 458 ? -19.922 17.703 4.68 1 97.69 458 ARG A O 1
ATOM 3583 N N . MET A 1 459 ? -17.859 18.406 5.051 1 97.44 459 MET A N 1
ATOM 3584 C CA . MET A 1 459 ? -17.594 18.562 3.623 1 97.44 459 MET A CA 1
ATOM 3585 C C . MET A 1 459 ? -17.625 17.219 2.914 1 97.44 459 MET A C 1
ATOM 3587 O O . MET A 1 459 ? -18.188 17.094 1.829 1 97.44 459 MET A O 1
ATOM 3591 N N . LEU A 1 460 ? -17.031 16.172 3.52 1 96.69 460 LEU A N 1
ATOM 3592 C CA . LEU A 1 460 ? -17.031 14.836 2.943 1 96.69 460 LEU A CA 1
ATOM 3593 C C . LEU A 1 460 ? -18.469 14.32 2.797 1 96.69 460 LEU A C 1
ATOM 3595 O O . LEU A 1 460 ? -18.797 13.641 1.818 1 96.69 460 LEU A O 1
ATOM 3599 N N . LEU A 1 461 ? -19.297 14.703 3.738 1 96.62 461 LEU A N 1
ATOM 3600 C CA . LEU A 1 461 ? -20.688 14.234 3.771 1 96.62 461 LEU A CA 1
ATOM 3601 C C . LEU A 1 461 ? -21.516 14.922 2.697 1 96.62 461 LEU A C 1
ATOM 3603 O O . LEU A 1 461 ? -22.375 14.297 2.078 1 96.62 461 LEU A O 1
ATOM 3607 N N . LEU A 1 462 ? -21.219 16.172 2.436 1 95.75 462 LEU A N 1
ATOM 3608 C CA . LEU A 1 462 ? -22.141 17 1.66 1 95.75 462 LEU A CA 1
ATOM 3609 C C . LEU A 1 462 ? -21.625 17.188 0.235 1 95.75 462 LEU A C 1
ATOM 3611 O O . LEU A 1 462 ? -22.375 17.625 -0.641 1 95.75 462 LEU A O 1
ATOM 3615 N N . ARG A 1 463 ? -20.406 16.844 -0.033 1 93.5 463 ARG A N 1
ATOM 3616 C CA . ARG A 1 463 ? -19.859 17.016 -1.371 1 93.5 463 ARG A CA 1
ATOM 3617 C C . ARG A 1 463 ? -20.594 16.172 -2.389 1 93.5 463 ARG A C 1
ATOM 3619 O O . ARG A 1 463 ? -21.234 15.172 -2.027 1 93.5 463 ARG A O 1
ATOM 3626 N N . PRO A 1 464 ? -20.578 16.609 -3.678 1 89.94 464 PRO A N 1
ATOM 3627 C CA . PRO A 1 464 ? -21.094 15.703 -4.703 1 89.94 464 PRO A CA 1
ATOM 3628 C C . PRO A 1 464 ? -20.312 14.398 -4.797 1 89.94 464 PRO A C 1
ATOM 3630 O O . PRO A 1 464 ? -19.078 14.406 -4.719 1 89.94 464 PRO A O 1
ATOM 3633 N N . CYS A 1 465 ? -20.984 13.328 -4.797 1 88.31 465 CYS A N 1
ATOM 3634 C CA . CYS A 1 465 ? -20.344 12.016 -4.816 1 88.31 465 CYS A CA 1
ATOM 3635 C C . CYS A 1 465 ? -21.078 11.062 -5.754 1 88.31 465 CYS A C 1
ATOM 3637 O O . CYS A 1 465 ? -22.125 11.406 -6.297 1 88.31 465 CYS A O 1
ATOM 3639 N N . ARG A 1 466 ? -20.594 9.977 -5.977 1 82.44 466 ARG A N 1
ATOM 3640 C CA . ARG A 1 466 ? -21.156 8.992 -6.902 1 82.44 466 ARG A CA 1
ATOM 3641 C C . ARG A 1 466 ? -22.5 8.484 -6.418 1 82.44 466 ARG A C 1
ATOM 3643 O O . ARG A 1 466 ? -23.422 8.266 -7.223 1 82.44 466 ARG A O 1
ATOM 3650 N N . LEU A 1 467 ? -22.641 8.297 -5.117 1 84.94 467 LEU A N 1
ATOM 3651 C CA . LEU A 1 467 ? -23.891 7.801 -4.547 1 84.94 467 LEU A CA 1
ATOM 3652 C C . LEU A 1 467 ? -25.016 8.82 -4.715 1 84.94 467 LEU A C 1
ATOM 3654 O O . LEU A 1 467 ? -26.156 8.453 -4.965 1 84.94 467 LEU A O 1
ATOM 3658 N N . LEU A 1 468 ? -24.641 10.078 -4.523 1 87.38 468 LEU A N 1
ATOM 3659 C CA . LEU A 1 468 ? -25.594 11.188 -4.633 1 87.38 468 LEU A CA 1
ATOM 3660 C C . LEU A 1 468 ? -24.953 12.375 -5.348 1 87.38 468 LEU A C 1
ATOM 3662 O O . LEU A 1 468 ? -24.531 13.336 -4.707 1 87.38 468 LEU A O 1
ATOM 3666 N N . PRO A 1 469 ? -25 12.336 -6.652 1 83.81 469 PRO A N 1
ATOM 3667 C CA . PRO A 1 469 ? -24.328 13.391 -7.418 1 83.81 469 PRO A CA 1
ATOM 3668 C C . PRO A 1 469 ? -25.031 14.742 -7.312 1 83.81 469 PRO A C 1
ATOM 3670 O O . PRO A 1 469 ? -24.375 15.781 -7.434 1 83.81 469 PRO A O 1
ATOM 3673 N N . GLU A 1 470 ? -26.344 14.719 -7.113 1 85.19 470 GLU A N 1
ATOM 3674 C CA . GLU A 1 470 ? -27.094 15.969 -6.996 1 85.19 470 GLU A CA 1
ATOM 3675 C C . GLU A 1 470 ? -27.469 16.25 -5.547 1 85.19 470 GLU A C 1
ATOM 3677 O O . GLU A 1 470 ? -27.953 15.375 -4.836 1 85.19 470 GLU A O 1
ATOM 3682 N N . ARG A 1 471 ? -27.141 17.469 -5.172 1 90.94 471 ARG A N 1
ATOM 3683 C CA . ARG A 1 471 ? -27.422 17.875 -3.799 1 90.94 471 ARG A CA 1
ATOM 3684 C C . ARG A 1 471 ? -28.484 18.984 -3.76 1 90.94 471 ARG A C 1
ATOM 3686 O O . ARG A 1 471 ? -28.656 19.719 -4.734 1 90.94 471 ARG A O 1
ATOM 3693 N N . THR A 1 472 ? -29.234 19 -2.631 1 90.88 472 THR A N 1
ATOM 3694 C CA . THR A 1 472 ? -30.234 20.031 -2.463 1 90.88 472 THR A CA 1
ATOM 3695 C C . THR A 1 472 ? -29.578 21.391 -2.213 1 90.88 472 THR A C 1
ATOM 3697 O O . THR A 1 472 ? -28.422 21.453 -1.812 1 90.88 472 THR A O 1
ATOM 3700 N N . MET A 1 473 ? -30.328 22.484 -2.369 1 89.62 473 MET A N 1
ATOM 3701 C CA . MET A 1 473 ? -29.812 23.844 -2.164 1 89.62 473 MET A CA 1
ATOM 3702 C C . MET A 1 473 ? -29.406 24.047 -0.71 1 89.62 473 MET A C 1
ATOM 3704 O O . MET A 1 473 ? -28.422 24.734 -0.432 1 89.62 473 MET A O 1
ATOM 3708 N N . ASP A 1 474 ? -30.109 23.422 0.168 1 91.5 474 ASP A N 1
ATOM 3709 C CA . ASP A 1 474 ? -29.781 23.531 1.585 1 91.5 474 ASP A CA 1
ATOM 3710 C C . ASP A 1 474 ? -28.453 22.859 1.896 1 91.5 474 ASP A C 1
ATOM 3712 O O . ASP A 1 474 ? -27.641 23.375 2.68 1 91.5 474 ASP A O 1
ATOM 3716 N N . GLU A 1 475 ? -28.281 21.719 1.329 1 93.75 475 GLU A N 1
ATOM 3717 C CA . GLU A 1 475 ? -27.031 20.984 1.524 1 93.75 475 GLU A CA 1
ATOM 3718 C C . GLU A 1 475 ? -25.859 21.734 0.925 1 93.75 475 GLU A C 1
ATOM 3720 O O . GLU A 1 475 ? -24.766 21.766 1.506 1 93.75 475 GLU A O 1
ATOM 3725 N N . LEU A 1 476 ? -26.062 22.359 -0.197 1 92.75 476 LEU A N 1
ATOM 3726 C CA . LEU A 1 476 ? -25.016 23.125 -0.854 1 92.75 476 LEU A CA 1
ATOM 3727 C C . LEU A 1 476 ? -24.656 24.359 -0.038 1 92.75 476 LEU A C 1
ATOM 3729 O O . LEU A 1 476 ? -23.5 24.766 0.012 1 92.75 476 LEU A O 1
ATOM 3733 N N . ASN A 1 477 ? -25.656 24.953 0.54 1 92.31 477 ASN A N 1
ATOM 3734 C CA . ASN A 1 477 ? -25.406 26.078 1.417 1 92.31 477 ASN A CA 1
ATOM 3735 C C . ASN A 1 477 ? -24.578 25.688 2.631 1 92.31 477 ASN A C 1
ATOM 3737 O O . ASN A 1 477 ? -23.656 26.406 3.021 1 92.31 477 ASN A O 1
ATOM 3741 N N . GLU A 1 478 ? -24.922 24.594 3.211 1 95.25 478 GLU A N 1
ATOM 3742 C CA . GLU A 1 478 ? -24.141 24.094 4.336 1 95.25 478 GLU A CA 1
ATOM 3743 C C . GLU A 1 478 ? -22.719 23.734 3.908 1 95.25 478 GLU A C 1
ATOM 3745 O O . GLU A 1 478 ? -21.766 23.938 4.664 1 95.25 478 GLU A O 1
ATOM 3750 N N . LEU A 1 479 ? -22.625 23.125 2.756 1 95.5 479 LEU A N 1
ATOM 3751 C CA . LEU A 1 479 ? -21.328 22.797 2.199 1 95.5 479 LEU A CA 1
ATOM 3752 C C . LEU A 1 479 ? -20.469 24.047 2.037 1 95.5 479 LEU A C 1
ATOM 3754 O O . LEU A 1 479 ? -19.281 24.047 2.383 1 95.5 479 LEU A O 1
ATOM 3758 N N . TRP A 1 480 ? -21.047 25.156 1.553 1 93 480 TRP A N 1
ATOM 3759 C CA . TRP A 1 480 ? -20.375 26.422 1.406 1 93 480 TRP A CA 1
ATOM 3760 C C . TRP A 1 480 ? -19.844 26.922 2.75 1 93 480 TRP A C 1
ATOM 3762 O O . TRP A 1 480 ? -18.672 27.281 2.875 1 93 480 TRP A O 1
ATOM 3772 N N . HIS A 1 481 ? -20.625 26.891 3.725 1 93.94 481 HIS A N 1
ATOM 3773 C CA . HIS A 1 481 ? -20.25 27.391 5.039 1 93.94 481 HIS A CA 1
ATOM 3774 C C . HIS A 1 481 ? -19.188 26.516 5.684 1 93.94 481 HIS A C 1
ATOM 3776 O O . HIS A 1 481 ? -18.297 27.016 6.371 1 93.94 481 HIS A O 1
ATOM 3782 N N . SER A 1 482 ? -19.312 25.219 5.496 1 96.5 482 SER A N 1
ATOM 3783 C CA . SER A 1 482 ? -18.297 24.297 6.008 1 96.5 482 SER A CA 1
ATOM 3784 C C . SER A 1 482 ? -16.953 24.547 5.34 1 96.5 482 SER A C 1
ATOM 3786 O O . SER A 1 482 ? -15.906 24.531 6.004 1 96.5 482 SER A O 1
ATOM 3788 N N . ALA A 1 483 ? -16.984 24.781 4.07 1 96.44 483 ALA A N 1
ATOM 3789 C CA . ALA A 1 483 ? -15.758 25.031 3.32 1 96.44 483 ALA A CA 1
ATOM 3790 C C . ALA A 1 483 ? -15.094 26.328 3.758 1 96.44 483 ALA A C 1
ATOM 3792 O O . ALA A 1 483 ? -13.883 26.359 4.02 1 96.44 483 ALA A O 1
ATOM 3793 N N . ILE A 1 484 ? -15.906 27.422 3.891 1 94.69 484 ILE A N 1
ATOM 3794 C CA . ILE A 1 484 ? -15.383 28.719 4.301 1 94.69 484 ILE A CA 1
ATOM 3795 C C . ILE A 1 484 ? -14.844 28.625 5.727 1 94.69 484 ILE A C 1
ATOM 3797 O O . ILE A 1 484 ? -13.789 29.203 6.031 1 94.69 484 ILE A O 1
ATOM 3801 N N . GLY A 1 485 ? -15.617 27.938 6.527 1 95.44 485 GLY A N 1
ATOM 3802 C CA . GLY A 1 485 ? -15.141 27.734 7.883 1 95.44 485 GLY A CA 1
ATOM 3803 C C . GLY A 1 485 ? -13.82 26.984 7.949 1 95.44 485 GLY A C 1
ATOM 3804 O O . GLY A 1 485 ? -12.938 27.344 8.734 1 95.44 485 GLY A O 1
ATOM 3805 N N . PHE A 1 486 ? -13.664 25.969 7.195 1 97.25 486 PHE A N 1
ATOM 3806 C CA . PHE A 1 486 ? -12.445 25.172 7.148 1 97.25 486 PHE A CA 1
ATOM 3807 C C . PHE A 1 486 ? -11.266 26 6.68 1 97.25 486 PHE A C 1
ATOM 3809 O O . PHE A 1 486 ? -10.188 25.953 7.277 1 97.25 486 PHE A O 1
ATOM 3816 N N . ILE A 1 487 ? -11.445 26.766 5.598 1 96.31 487 ILE A N 1
ATOM 3817 C CA . ILE A 1 487 ? -10.391 27.609 5.055 1 96.31 487 ILE A CA 1
ATOM 3818 C C . ILE A 1 487 ? -9.977 28.656 6.098 1 96.31 487 ILE A C 1
ATOM 3820 O O . ILE A 1 487 ? -8.781 28.922 6.273 1 96.31 487 ILE A O 1
ATOM 3824 N N . GLY A 1 488 ? -10.945 29.234 6.758 1 94.69 488 GLY A N 1
ATOM 3825 C CA . GLY A 1 488 ? -10.641 30.188 7.809 1 94.69 488 GLY A CA 1
ATOM 3826 C C . GLY A 1 488 ? -9.797 29.609 8.93 1 94.69 488 GLY A C 1
ATOM 3827 O O . GLY A 1 488 ? -8.859 30.234 9.406 1 94.69 488 GLY A O 1
ATOM 3828 N N . LEU A 1 489 ? -10.148 28.469 9.305 1 94.81 489 LEU A N 1
ATOM 3829 C CA . LEU A 1 489 ? -9.406 27.781 10.367 1 94.81 489 LEU A CA 1
ATOM 3830 C C . LEU A 1 489 ? -7.977 27.484 9.922 1 94.81 489 LEU A C 1
ATOM 3832 O O . LEU A 1 489 ? -7.031 27.656 10.695 1 94.81 489 LEU A O 1
ATOM 3836 N N . TYR A 1 490 ? -7.789 26.969 8.75 1 94.75 490 TYR A N 1
ATOM 3837 C CA . TYR A 1 490 ? -6.469 26.625 8.234 1 94.75 490 TYR A CA 1
ATOM 3838 C C . TYR A 1 490 ? -5.613 27.875 8.055 1 94.75 490 TYR A C 1
ATOM 3840 O O . TYR A 1 490 ? -4.387 27.828 8.188 1 94.75 490 TYR A O 1
ATOM 3848 N N . ARG A 1 491 ? -6.234 28.984 7.719 1 93.31 491 ARG A N 1
ATOM 3849 C CA . ARG A 1 491 ? -5.484 30.25 7.652 1 93.31 491 ARG A CA 1
ATOM 3850 C C . ARG A 1 491 ? -4.828 30.562 8.992 1 93.31 491 ARG A C 1
ATOM 3852 O O . ARG A 1 491 ? -3.65 30.922 9.039 1 93.31 491 ARG A O 1
ATOM 3859 N N . VAL A 1 492 ? -5.578 30.375 10.008 1 91.81 492 VAL A N 1
ATOM 3860 C CA . VAL A 1 492 ? -5.062 30.641 11.344 1 91.81 492 VAL A CA 1
ATOM 3861 C C . VAL A 1 492 ? -3.92 29.672 11.656 1 91.81 492 VAL A C 1
ATOM 3863 O O . VAL A 1 492 ? -2.895 30.062 12.211 1 91.81 492 VAL A O 1
ATOM 3866 N N . LEU A 1 493 ? -4.082 28.438 11.328 1 90.88 493 LEU A N 1
ATOM 3867 C CA . LEU A 1 493 ? -3.066 27.422 11.586 1 90.88 493 LEU A CA 1
ATOM 3868 C C . LEU A 1 493 ? -1.782 27.734 10.828 1 90.88 493 LEU A C 1
ATOM 3870 O O . LEU A 1 493 ? -0.683 27.516 11.344 1 90.88 493 LEU A O 1
ATOM 3874 N N . VAL A 1 494 ? -1.9 28.188 9.633 1 91.31 494 VAL A N 1
ATOM 3875 C CA . VAL A 1 494 ? -0.736 28.531 8.828 1 91.31 494 VAL A CA 1
ATOM 3876 C C . VAL A 1 494 ? -0.044 29.766 9.422 1 91.31 494 VAL A C 1
ATOM 3878 O O . VAL A 1 494 ? 1.186 29.812 9.5 1 91.31 494 VAL A O 1
ATOM 3881 N N . GLU A 1 495 ? -0.816 30.75 9.836 1 89.38 495 GLU A N 1
ATOM 3882 C CA . GLU A 1 495 ? -0.268 31.969 10.406 1 89.38 495 GLU A CA 1
ATOM 3883 C C . GLU A 1 495 ? 0.49 31.672 11.703 1 89.38 495 GLU A C 1
ATOM 3885 O O . GLU A 1 495 ? 1.503 32.312 11.992 1 89.38 495 GLU A O 1
ATOM 3890 N N . THR A 1 496 ? 0.058 30.641 12.422 1 86.81 496 THR A N 1
ATOM 3891 C CA . THR A 1 496 ? 0.697 30.297 13.688 1 86.81 496 THR A CA 1
ATOM 3892 C C . THR A 1 496 ? 1.738 29.203 13.484 1 86.81 496 THR A C 1
ATOM 3894 O O . THR A 1 496 ? 2.287 28.672 14.453 1 86.81 496 THR A O 1
ATOM 3897 N N . ASN A 1 497 ? 1.996 28.75 12.289 1 85.88 497 ASN A N 1
ATOM 3898 C CA . ASN A 1 497 ? 2.943 27.703 11.93 1 85.88 497 ASN A CA 1
ATOM 3899 C C . ASN A 1 497 ? 2.625 26.391 12.648 1 85.88 497 ASN A C 1
ATOM 3901 O O . ASN A 1 497 ? 3.521 25.75 13.188 1 85.88 497 ASN A O 1
ATOM 3905 N N . SER A 1 498 ? 1.316 26.078 12.617 1 86.38 498 SER A N 1
ATOM 3906 C CA . SER A 1 498 ? 0.873 24.891 13.344 1 86.38 498 SER A CA 1
ATOM 3907 C C . SER A 1 498 ? 0.452 23.781 12.383 1 86.38 498 SER A C 1
ATOM 3909 O O . SER A 1 498 ? -0.356 22.922 12.734 1 86.38 498 SER A O 1
ATOM 3911 N N . ILE A 1 499 ? 0.895 23.844 11.148 1 88.69 499 ILE A N 1
ATOM 3912 C CA . ILE A 1 499 ? 0.613 22.812 10.164 1 88.69 499 ILE A CA 1
ATOM 3913 C C . ILE A 1 499 ? 1.739 21.781 10.172 1 88.69 499 ILE A C 1
ATOM 3915 O O . ILE A 1 499 ? 2.887 22.094 9.859 1 88.69 499 ILE A O 1
ATOM 3919 N N . PHE A 1 500 ? 1.339 20.547 10.445 1 85 500 PHE A N 1
ATOM 3920 C CA . PHE A 1 500 ? 2.355 19.5 10.555 1 85 500 PHE A CA 1
ATOM 3921 C C . PHE A 1 500 ? 2.307 18.578 9.344 1 85 500 PHE A C 1
ATOM 3923 O O . PHE A 1 500 ? 3.225 17.781 9.133 1 85 500 PHE A O 1
ATOM 3930 N N . TYR A 1 501 ? 1.321 18.625 8.625 1 90.12 501 TYR A N 1
ATOM 3931 C CA . TYR A 1 501 ? 1.19 17.844 7.402 1 90.12 501 TYR A CA 1
ATOM 3932 C C . TYR A 1 501 ? 1.077 18.766 6.188 1 90.12 501 TYR A C 1
ATOM 3934 O O . TYR A 1 501 ? -0.014 18.953 5.645 1 90.12 501 TYR A O 1
ATOM 3942 N N . VAL A 1 502 ? 2.182 19.172 5.754 1 90.88 502 VAL A N 1
ATOM 3943 C CA . VAL A 1 502 ? 2.242 20.266 4.797 1 90.88 502 VAL A CA 1
ATOM 3944 C C . VAL A 1 502 ? 1.56 19.859 3.492 1 90.88 502 VAL A C 1
ATOM 3946 O O . VAL A 1 502 ? 0.662 20.562 3.012 1 90.88 502 VAL A O 1
ATOM 3949 N N . GLN A 1 503 ? 1.96 18.734 2.906 1 90.75 503 GLN A N 1
ATOM 3950 C CA . GLN A 1 503 ? 1.373 18.281 1.649 1 90.75 503 GLN A CA 1
ATOM 3951 C C . GLN A 1 503 ? -0.129 18.062 1.794 1 90.75 503 GLN A C 1
ATOM 3953 O O . GLN A 1 503 ? -0.913 18.484 0.946 1 90.75 503 GLN A O 1
ATOM 3958 N N . VAL A 1 504 ? -0.518 17.344 2.799 1 93.19 504 VAL A N 1
ATOM 3959 C CA . VAL A 1 504 ? -1.921 17.031 3.037 1 93.19 504 VAL A CA 1
ATOM 3960 C C . VAL A 1 504 ? -2.727 18.312 3.197 1 93.19 504 VAL A C 1
ATOM 3962 O O . VAL A 1 504 ? -3.828 18.438 2.658 1 93.19 504 VAL A O 1
ATOM 3965 N N . ALA A 1 505 ? -2.156 19.234 3.957 1 93.94 505 ALA A N 1
ATOM 3966 C CA . ALA A 1 505 ? -2.832 20.516 4.18 1 93.94 505 ALA A CA 1
ATOM 3967 C C . ALA A 1 505 ? -3.033 21.266 2.865 1 93.94 505 ALA A C 1
ATOM 3969 O O . ALA A 1 505 ? -4.109 21.797 2.613 1 93.94 505 ALA A O 1
ATOM 3970 N N . CYS A 1 506 ? -2.008 21.281 2.068 1 93.38 506 CYS A N 1
ATOM 3971 C CA . CYS A 1 506 ? -2.086 21.953 0.772 1 93.38 506 CYS A CA 1
ATOM 3972 C C . CYS A 1 506 ? -3.166 21.312 -0.1 1 93.38 506 CYS A C 1
ATOM 3974 O O . CYS A 1 506 ? -3.979 22.031 -0.695 1 93.38 506 CYS A O 1
ATOM 3976 N N . GLU A 1 507 ? -3.174 20.062 -0.142 1 93.88 507 GLU A N 1
ATOM 3977 C CA . GLU A 1 507 ? -4.141 19.328 -0.953 1 93.88 507 GLU A CA 1
ATOM 3978 C C . GLU A 1 507 ? -5.559 19.516 -0.428 1 93.88 507 GLU A C 1
ATOM 3980 O O . GLU A 1 507 ? -6.496 19.688 -1.208 1 93.88 507 GLU A O 1
ATOM 3985 N N . LYS A 1 508 ? -5.727 19.469 0.85 1 94.56 508 LYS A N 1
ATOM 3986 C CA . LYS A 1 508 ? -7.035 19.656 1.467 1 94.56 508 LYS A CA 1
ATOM 3987 C C . LYS A 1 508 ? -7.594 21.047 1.152 1 94.56 508 LYS A C 1
ATOM 3989 O O . LYS A 1 508 ? -8.781 21.188 0.85 1 94.56 508 LYS A O 1
ATOM 3994 N N . VAL A 1 509 ? -6.734 22.016 1.291 1 96.12 509 VAL A N 1
ATOM 3995 C CA . VAL A 1 509 ? -7.184 23.375 1.074 1 96.12 509 VAL A CA 1
ATOM 3996 C C . VAL A 1 509 ? -7.535 23.578 -0.397 1 96.12 509 VAL A C 1
ATOM 3998 O O . VAL A 1 509 ? -8.516 24.266 -0.72 1 96.12 509 VAL A O 1
ATOM 4001 N N . TYR A 1 510 ? -6.711 23.047 -1.266 1 95.56 510 TYR A N 1
ATOM 4002 C CA . TYR A 1 510 ? -7.035 23.109 -2.688 1 95.56 510 TYR A CA 1
ATOM 4003 C C . TYR A 1 510 ? -8.398 22.484 -2.961 1 95.56 510 TYR A C 1
ATOM 4005 O O . TYR A 1 510 ? -9.242 23.078 -3.629 1 95.56 510 TYR A O 1
ATOM 4013 N N . TRP A 1 511 ? -8.57 21.328 -2.496 1 94.88 511 TRP A N 1
ATOM 4014 C CA . TRP A 1 511 ? -9.836 20.609 -2.664 1 94.88 511 TRP A CA 1
ATOM 4015 C C . TRP A 1 511 ? -10.992 21.391 -2.057 1 94.88 511 TRP A C 1
ATOM 4017 O O . TRP A 1 511 ? -12.07 21.469 -2.641 1 94.88 511 TRP A O 1
ATOM 4027 N N . THR A 1 512 ? -10.797 21.953 -0.867 1 96.31 512 THR A N 1
ATOM 4028 C CA . THR A 1 512 ? -11.812 22.75 -0.204 1 96.31 512 THR A CA 1
ATOM 4029 C C . THR A 1 512 ? -12.172 23.984 -1.048 1 96.31 512 THR A C 1
ATOM 4031 O O . THR A 1 512 ? -13.336 24.375 -1.11 1 96.31 512 THR A O 1
ATOM 4034 N N . GLY A 1 513 ? -11.125 24.562 -1.641 1 94 513 GLY A N 1
ATOM 4035 C CA . GLY A 1 513 ? -11.383 25.656 -2.568 1 94 513 GLY A CA 1
ATOM 4036 C C . GLY A 1 513 ? -12.281 25.266 -3.725 1 94 513 GLY A C 1
ATOM 4037 O O . GLY A 1 513 ? -13.18 26.016 -4.105 1 94 513 GLY A O 1
ATOM 4038 N N . LEU A 1 514 ? -12.055 24.078 -4.254 1 93.06 514 LEU A N 1
ATOM 4039 C CA . LEU A 1 514 ? -12.898 23.578 -5.332 1 93.06 514 LEU A CA 1
ATOM 4040 C C . LEU A 1 514 ? -14.336 23.391 -4.855 1 93.06 514 LEU A C 1
ATOM 4042 O O . LEU A 1 514 ? -15.273 23.734 -5.574 1 93.06 514 LEU A O 1
ATOM 4046 N N . ILE A 1 515 ? -14.453 22.875 -3.678 1 93.81 515 ILE A N 1
ATOM 4047 C CA . ILE A 1 515 ? -15.766 22.625 -3.082 1 93.81 515 ILE A CA 1
ATOM 4048 C C . ILE A 1 515 ? -16.5 23.953 -2.896 1 93.81 515 ILE A C 1
ATOM 4050 O O . ILE A 1 515 ? -17.703 24.047 -3.182 1 93.81 515 ILE A O 1
ATOM 4054 N N . ALA A 1 516 ? -15.805 24.938 -2.406 1 92.88 516 ALA A N 1
ATOM 4055 C CA . ALA A 1 516 ? -16.391 26.25 -2.207 1 92.88 516 ALA A CA 1
ATOM 4056 C C . ALA A 1 516 ? -16.859 26.859 -3.533 1 92.88 516 ALA A C 1
ATOM 4058 O O . ALA A 1 516 ? -17.953 27.406 -3.627 1 92.88 516 ALA A O 1
ATOM 4059 N N . LEU A 1 517 ? -16.031 26.719 -4.543 1 89.25 517 LEU A N 1
ATOM 4060 C CA . LEU A 1 517 ? -16.375 27.25 -5.855 1 89.25 517 LEU A CA 1
ATOM 4061 C C . LEU A 1 517 ? -17.547 26.516 -6.461 1 89.25 517 LEU A C 1
ATOM 4063 O O . LEU A 1 517 ? -18.406 27.125 -7.105 1 89.25 517 LEU A O 1
ATOM 4067 N N . TYR A 1 518 ? -17.531 25.25 -6.277 1 89.5 518 TYR A N 1
ATOM 4068 C CA . TYR A 1 518 ? -18.656 24.438 -6.754 1 89.5 518 TYR A CA 1
ATOM 4069 C C . TYR A 1 518 ? -19.953 24.859 -6.102 1 89.5 518 TYR A C 1
ATOM 4071 O O . TYR A 1 518 ? -20.969 25.031 -6.781 1 89.5 518 TYR A O 1
ATOM 4079 N N . SER A 1 519 ? -19.953 24.953 -4.824 1 89.88 519 SER A N 1
ATOM 4080 C CA . SER A 1 519 ? -21.141 25.375 -4.086 1 89.88 519 SER A CA 1
ATOM 4081 C C . SER A 1 519 ? -21.578 26.781 -4.5 1 89.88 519 SER A C 1
ATOM 4083 O O . SER A 1 519 ? -22.781 27.031 -4.676 1 89.88 519 SER A O 1
ATOM 4085 N N . PHE A 1 520 ? -20.672 27.609 -4.637 1 85 520 PHE A N 1
ATOM 4086 C CA . PHE A 1 520 ? -20.953 28.969 -5.055 1 85 520 PHE A CA 1
ATOM 4087 C C . PHE A 1 520 ? -21.609 28.984 -6.426 1 85 520 PHE A C 1
ATOM 4089 O O . PHE A 1 520 ? -22.578 29.734 -6.652 1 85 520 PHE A O 1
ATOM 4096 N N . TRP A 1 521 ? -21.031 28.188 -7.312 1 81.88 521 TRP A N 1
ATOM 4097 C CA . TRP A 1 521 ? -21.547 28.109 -8.672 1 81.88 521 TRP A CA 1
ATOM 4098 C C . TRP A 1 521 ? -23 27.672 -8.68 1 81.88 521 TRP A C 1
ATOM 4100 O O . TRP A 1 521 ? -23.812 28.188 -9.453 1 81.88 521 TRP A O 1
ATOM 4110 N N . SER A 1 522 ? -23.328 26.781 -7.855 1 81.31 522 SER A N 1
ATOM 4111 C CA . SER A 1 522 ? -24.688 26.25 -7.797 1 81.31 522 SER A CA 1
ATOM 4112 C C . SER A 1 522 ? -25.625 27.219 -7.094 1 81.31 522 SER A C 1
ATOM 4114 O O . SER A 1 522 ? -26.812 27.266 -7.414 1 81.31 522 SER A O 1
ATOM 4116 N N . LEU A 1 523 ? -25.172 27.953 -6.168 1 83.94 523 LEU A N 1
ATOM 4117 C CA . LEU A 1 523 ? -26 28.828 -5.336 1 83.94 523 LEU A CA 1
ATOM 4118 C C . LEU A 1 523 ? -26.172 30.203 -5.988 1 83.94 523 LEU A C 1
ATOM 4120 O O . LEU A 1 523 ? -27.062 30.953 -5.613 1 83.94 523 LEU A O 1
ATOM 4124 N N . ARG A 1 524 ? -25.359 30.516 -6.898 1 77.06 524 ARG A N 1
ATOM 4125 C CA . ARG A 1 524 ? -25.375 31.844 -7.508 1 77.06 524 ARG A CA 1
ATOM 4126 C C . ARG A 1 524 ? -26.719 32.156 -8.156 1 77.06 524 ARG A C 1
ATOM 4128 O O . ARG A 1 524 ? -27.125 33.312 -8.258 1 77.06 524 ARG A O 1
ATOM 4135 N N . THR A 1 525 ? -27.266 31.062 -8.641 1 69.81 525 THR A N 1
ATOM 4136 C CA . THR A 1 525 ? -28.547 31.234 -9.312 1 69.81 525 THR A CA 1
ATOM 4137 C C . THR A 1 525 ? -29.688 31.281 -8.297 1 69.81 525 THR A C 1
ATOM 4139 O O . THR A 1 525 ? -30.844 31.547 -8.648 1 69.81 525 THR A O 1
ATOM 4142 N N . GLY A 1 526 ? -29.328 31.141 -7.023 1 66.25 526 GLY A N 1
ATOM 4143 C CA . GLY A 1 526 ? -30.391 31.062 -6.027 1 66.25 526 GLY A CA 1
ATOM 4144 C C . GLY A 1 526 ? -30.766 32.438 -5.473 1 66.25 526 GLY A C 1
ATOM 4145 O O . GLY A 1 526 ? -30.141 33.438 -5.797 1 66.25 526 GLY A O 1
ATOM 4146 N N . PRO A 1 527 ? -31.906 32.5 -4.789 1 59.97 527 PRO A N 1
ATOM 4147 C CA . PRO A 1 527 ? -32.5 33.75 -4.301 1 59.97 527 PRO A CA 1
ATOM 4148 C C . PRO A 1 527 ? -31.578 34.469 -3.316 1 59.97 527 PRO A C 1
ATOM 4150 O O . PRO A 1 527 ? -31.641 35.719 -3.197 1 59.97 527 PRO A O 1
ATOM 4153 N N . ASP A 1 528 ? -30.875 33.656 -2.438 1 57.47 528 ASP A N 1
ATOM 4154 C CA . ASP A 1 528 ? -30.078 34.281 -1.384 1 57.47 528 ASP A CA 1
ATOM 4155 C C . ASP A 1 528 ? -28.719 34.75 -1.918 1 57.47 528 ASP A C 1
ATOM 4157 O O . ASP A 1 528 ? -27.891 35.25 -1.164 1 57.47 528 ASP A O 1
ATOM 4161 N N . ASN A 1 529 ? -28.594 35.469 -2.955 1 54.62 529 ASN A N 1
ATOM 4162 C CA . ASN A 1 529 ? -27.422 36 -3.648 1 54.62 529 ASN A CA 1
ATOM 4163 C C . ASN A 1 529 ? -26.156 35.875 -2.803 1 54.62 529 ASN A C 1
ATOM 4165 O O . ASN A 1 529 ? -26.016 36.531 -1.777 1 54.62 529 ASN A O 1
ATOM 4169 N N . LEU A 1 530 ? -25.578 34.594 -2.623 1 59.41 530 LEU A N 1
ATOM 4170 C CA . LEU A 1 530 ? -24.297 34.594 -1.926 1 59.41 530 LEU A CA 1
ATOM 4171 C C . LEU A 1 530 ? -23.453 35.812 -2.348 1 59.41 530 LEU A C 1
ATOM 4173 O O . LEU A 1 530 ? -23.266 36.062 -3.543 1 59.41 530 LEU A O 1
ATOM 4177 N N . ARG A 1 531 ? -23.5 36.875 -1.461 1 58.44 531 ARG A N 1
ATOM 4178 C CA . ARG A 1 531 ? -22.797 38.125 -1.705 1 58.44 531 ARG A CA 1
ATOM 4179 C C . ARG A 1 531 ? -21.422 37.844 -2.322 1 58.44 531 ARG A C 1
ATOM 4181 O O . ARG A 1 531 ? -20.688 36.969 -1.874 1 58.44 531 ARG A O 1
ATOM 4188 N N . THR A 1 532 ? -21.234 38.281 -3.549 1 57.94 532 THR A N 1
ATOM 4189 C CA . THR A 1 532 ? -19.984 38.281 -4.312 1 57.94 532 THR A CA 1
ATOM 4190 C C . THR A 1 532 ? -18.797 38.5 -3.393 1 57.94 532 THR A C 1
ATOM 4192 O O . THR A 1 532 ? -17.703 37.969 -3.637 1 57.94 532 THR A O 1
ATOM 4195 N N . LEU A 1 533 ? -19.047 39.219 -2.264 1 60.38 533 LEU A N 1
ATOM 4196 C CA . LEU A 1 533 ? -17.922 39.531 -1.391 1 60.38 533 LEU A CA 1
ATOM 4197 C C . LEU A 1 533 ? -17.391 38.312 -0.684 1 60.38 533 LEU A C 1
ATOM 4199 O O . LEU A 1 533 ? -16.188 38.156 -0.506 1 60.38 533 LEU A O 1
ATOM 4203 N N . ASN A 1 534 ? -18.156 37.406 -0.455 1 76.44 534 ASN A N 1
ATOM 4204 C CA . ASN A 1 534 ? -17.75 36.219 0.284 1 76.44 534 ASN A CA 1
ATOM 4205 C C . ASN A 1 534 ? -16.859 35.312 -0.562 1 76.44 534 ASN A C 1
ATOM 4207 O O . ASN A 1 534 ? -15.961 34.656 -0.035 1 76.44 534 ASN A O 1
ATOM 4211 N N . ILE A 1 535 ? -16.938 35.469 -1.762 1 79.12 535 ILE A N 1
ATOM 4212 C CA . ILE A 1 535 ? -16.125 34.625 -2.643 1 79.12 535 ILE A CA 1
ATOM 4213 C C . ILE A 1 535 ? -14.695 35.156 -2.695 1 79.12 535 ILE A C 1
ATOM 4215 O O . ILE A 1 535 ? -13.734 34.406 -2.746 1 79.12 535 ILE A O 1
ATOM 4219 N N . TRP A 1 536 ? -14.555 36.531 -2.619 1 82.12 536 TRP A N 1
ATOM 4220 C CA . TRP A 1 536 ? -13.227 37.125 -2.699 1 82.12 536 TRP A CA 1
ATOM 4221 C C . TRP A 1 536 ? -12.406 36.812 -1.458 1 82.12 536 TRP A C 1
ATOM 4223 O O . TRP A 1 536 ? -11.211 36.5 -1.556 1 82.12 536 TRP A O 1
ATOM 4233 N N . VAL A 1 537 ? -13.07 36.875 -0.373 1 84.31 537 VAL A N 1
ATOM 4234 C CA . VAL A 1 537 ? -12.367 36.562 0.868 1 84.31 537 VAL A CA 1
ATOM 4235 C C . VAL A 1 537 ? -11.914 35.094 0.853 1 84.31 537 VAL A C 1
ATOM 4237 O O . VAL A 1 537 ? -10.789 34.781 1.242 1 84.31 537 VAL A O 1
ATOM 4240 N N . MET A 1 538 ? -12.773 34.281 0.437 1 89 538 MET A N 1
ATOM 4241 C CA . MET A 1 538 ? -12.461 32.844 0.356 1 89 538 MET A CA 1
ATOM 4242 C C . MET A 1 538 ? -11.281 32.594 -0.581 1 89 538 MET A C 1
ATOM 4244 O O . MET A 1 538 ? -10.375 31.828 -0.261 1 89 538 MET A O 1
ATOM 4248 N N . VAL A 1 539 ? -11.258 33.281 -1.679 1 89.06 539 VAL A N 1
ATOM 4249 C CA . VAL A 1 539 ? -10.195 33.094 -2.67 1 89.06 539 VAL A CA 1
ATOM 4250 C C . VAL A 1 539 ? -8.875 33.625 -2.105 1 89.06 539 VAL A C 1
ATOM 4252 O O . VAL A 1 539 ? -7.836 33 -2.236 1 89.06 539 VAL A O 1
ATOM 4255 N N . ARG A 1 540 ? -8.953 34.781 -1.51 1 89.5 540 ARG A N 1
ATOM 4256 C CA . ARG A 1 540 ? -7.758 35.375 -0.929 1 89.5 540 ARG A CA 1
ATOM 4257 C C . ARG A 1 540 ? -7.152 34.469 0.144 1 89.5 540 ARG A C 1
ATOM 4259 O O . ARG A 1 540 ? -5.941 34.25 0.168 1 89.5 540 ARG A O 1
ATOM 4266 N N . ASP A 1 541 ? -8.008 34 1.016 1 92.88 541 ASP A N 1
ATOM 4267 C CA . ASP A 1 541 ? -7.527 33.125 2.09 1 92.88 541 ASP A CA 1
ATOM 4268 C C . ASP A 1 541 ? -6.953 31.844 1.532 1 92.88 541 ASP A C 1
ATOM 4270 O O . ASP A 1 541 ? -5.91 31.359 1.996 1 92.88 541 ASP A O 1
ATOM 4274 N N . THR A 1 542 ? -7.652 31.219 0.588 1 95 542 THR A N 1
ATOM 4275 C CA . THR A 1 542 ? -7.176 30 -0.032 1 95 542 THR A CA 1
ATOM 4276 C C . THR A 1 542 ? -5.812 30.219 -0.685 1 95 542 THR A C 1
ATOM 4278 O O . THR A 1 542 ? -4.891 29.422 -0.488 1 95 542 THR A O 1
ATOM 4281 N N . MET A 1 543 ? -5.664 31.328 -1.372 1 92.75 543 MET A N 1
ATOM 4282 C CA . MET A 1 543 ? -4.41 31.641 -2.049 1 92.75 543 MET A CA 1
ATOM 4283 C C . MET A 1 543 ? -3.299 31.906 -1.038 1 92.75 543 MET A C 1
ATOM 4285 O O . MET A 1 543 ? -2.158 31.484 -1.243 1 92.75 543 MET A O 1
ATOM 4289 N N . PHE A 1 544 ? -3.643 32.594 -0.044 1 93 544 PHE A N 1
ATOM 4290 C CA . PHE A 1 544 ? -2.668 32.875 1.006 1 93 544 PHE A CA 1
ATOM 4291 C C . PHE A 1 544 ? -2.115 31.562 1.58 1 93 544 PHE A C 1
ATOM 4293 O O . PHE A 1 544 ? -0.901 31.422 1.738 1 93 544 PHE A O 1
ATOM 4300 N N . ILE A 1 545 ? -2.971 30.625 1.921 1 95.81 545 ILE A N 1
ATOM 4301 C CA . ILE A 1 545 ? -2.576 29.344 2.518 1 95.81 545 ILE A CA 1
ATOM 4302 C C . ILE A 1 545 ? -1.712 28.562 1.533 1 95.81 545 ILE A C 1
ATOM 4304 O O . ILE A 1 545 ? -0.637 28.078 1.893 1 95.81 545 ILE A O 1
ATOM 4308 N N . LEU A 1 546 ? -2.195 28.406 0.288 1 94.5 546 LEU A N 1
ATOM 4309 C CA . LEU A 1 546 ? -1.472 27.641 -0.723 1 94.5 546 LEU A CA 1
ATOM 4310 C C . LEU A 1 546 ? -0.089 28.234 -0.968 1 94.5 546 LEU A C 1
ATOM 4312 O O . LEU A 1 546 ? 0.9 27.516 -1.051 1 94.5 546 LEU A O 1
ATOM 4316 N N . ARG A 1 547 ? 0.029 29.578 -1.007 1 91.5 547 ARG A N 1
ATOM 4317 C CA . ARG A 1 547 ? 1.311 30.234 -1.228 1 91.5 547 ARG A CA 1
ATOM 4318 C C . ARG A 1 547 ? 2.248 30.016 -0.045 1 91.5 547 ARG A C 1
ATOM 4320 O O . ARG A 1 547 ? 3.438 29.75 -0.23 1 91.5 547 ARG A O 1
ATOM 4327 N N . SER A 1 548 ? 1.682 30.172 1.098 1 91.19 548 SER A N 1
ATOM 4328 C CA . SER A 1 548 ? 2.486 29.984 2.301 1 91.19 548 SER A CA 1
ATOM 4329 C C . SER A 1 548 ? 3.041 28.578 2.391 1 91.19 548 SER A C 1
ATOM 4331 O O . SER A 1 548 ? 4.223 28.375 2.691 1 91.19 548 SER A O 1
ATOM 4333 N N . LEU A 1 549 ? 2.197 27.609 2.158 1 91.12 549 LEU A N 1
ATOM 4334 C CA . LEU A 1 549 ? 2.607 26.219 2.275 1 91.12 549 LEU A CA 1
ATOM 4335 C C . LEU A 1 549 ? 3.516 25.812 1.118 1 91.12 549 LEU A C 1
ATOM 4337 O O . LEU A 1 549 ? 4.324 24.891 1.247 1 91.12 549 LEU A O 1
ATOM 4341 N N . SER A 1 550 ? 3.381 26.5 -0.012 1 88.94 550 SER A N 1
ATOM 4342 C CA . SER A 1 550 ? 4.195 26.203 -1.188 1 88.94 550 SER A CA 1
ATOM 4343 C C . SER A 1 550 ? 5.664 26.531 -0.938 1 88.94 550 SER A C 1
ATOM 4345 O O . SER A 1 550 ? 6.539 26.047 -1.661 1 88.94 550 SER A O 1
ATOM 4347 N N . GLU A 1 551 ? 5.957 27.266 0.043 1 86.12 551 GLU A N 1
ATOM 4348 C CA . GLU A 1 551 ? 7.336 27.562 0.417 1 86.12 551 GLU A CA 1
ATOM 4349 C C . GLU A 1 551 ? 8.039 26.312 0.944 1 86.12 551 GLU A C 1
ATOM 4351 O O . GLU A 1 551 ? 9.273 26.219 0.891 1 86.12 551 GLU A O 1
ATOM 4356 N N . ARG A 1 552 ? 7.223 25.406 1.377 1 85.81 552 ARG A N 1
ATOM 4357 C CA . ARG A 1 552 ? 7.781 24.188 1.947 1 85.81 552 ARG A CA 1
ATOM 4358 C C . ARG A 1 552 ? 7.617 23 0.992 1 85.81 552 ARG A C 1
ATOM 4360 O O . ARG A 1 552 ? 8.258 21.969 1.161 1 85.81 552 ARG A O 1
ATOM 4367 N N . TRP A 1 553 ? 6.836 23.156 0.052 1 87.94 553 TRP A N 1
ATOM 4368 C CA . TRP A 1 553 ? 6.523 22.094 -0.889 1 87.94 553 TRP A CA 1
ATOM 4369 C C . TRP A 1 553 ? 6.379 22.641 -2.307 1 87.94 553 TRP A C 1
ATOM 4371 O O . TRP A 1 553 ? 5.363 23.25 -2.645 1 87.94 553 TRP A O 1
ATOM 4381 N N . GLU A 1 554 ? 7.281 22.359 -3.107 1 79.75 554 GLU A N 1
ATOM 4382 C CA . GLU A 1 554 ? 7.383 22.938 -4.441 1 79.75 554 GLU A CA 1
ATOM 4383 C C . GLU A 1 554 ? 6.141 22.641 -5.273 1 79.75 554 GLU A C 1
ATOM 4385 O O . GLU A 1 554 ? 5.691 23.484 -6.055 1 79.75 554 GLU A O 1
ATOM 4390 N N . GLN A 1 555 ? 5.566 21.484 -5.195 1 85.69 555 GLN A N 1
ATOM 4391 C CA . GLN A 1 555 ? 4.391 21.141 -5.98 1 85.69 555 GLN A CA 1
ATOM 4392 C C . GLN A 1 555 ? 3.174 21.953 -5.551 1 85.69 555 GLN A C 1
ATOM 4394 O O . GLN A 1 555 ? 2.186 22.031 -6.285 1 85.69 555 GLN A O 1
ATOM 4399 N N . GLY A 1 556 ? 3.273 22.516 -4.355 1 87.75 556 GLY A N 1
ATOM 4400 C CA . GLY A 1 556 ? 2.217 23.422 -3.916 1 87.75 556 GLY A CA 1
ATOM 4401 C C . GLY A 1 556 ? 2.061 24.625 -4.809 1 87.75 556 GLY A C 1
ATOM 4402 O O . GLY A 1 556 ? 0.967 25.188 -4.918 1 87.75 556 GLY A O 1
ATOM 4403 N N . LYS A 1 557 ? 3.135 25 -5.449 1 86.25 557 LYS A N 1
ATOM 4404 C CA . LYS A 1 557 ? 3.08 26.125 -6.375 1 86.25 557 LYS A CA 1
ATOM 4405 C C . LYS A 1 557 ? 2.178 25.828 -7.566 1 86.25 557 LYS A C 1
ATOM 4407 O O . LYS A 1 557 ? 1.486 26.703 -8.07 1 86.25 557 LYS A O 1
ATOM 4412 N N . LEU A 1 558 ? 2.223 24.625 -7.914 1 87.25 558 LEU A N 1
ATOM 4413 C CA . LEU A 1 558 ? 1.364 24.188 -9.008 1 87.25 558 LEU A CA 1
ATOM 4414 C C . LEU A 1 558 ? -0.107 24.281 -8.617 1 87.25 558 LEU A C 1
ATOM 4416 O O . LEU A 1 558 ? -0.942 24.703 -9.414 1 87.25 558 LEU A O 1
ATOM 4420 N N . LEU A 1 559 ? -0.403 23.875 -7.402 1 90.5 559 LEU A N 1
ATOM 4421 C CA . LEU A 1 559 ? -1.777 23.953 -6.922 1 90.5 559 LEU A CA 1
ATOM 4422 C C . LEU A 1 559 ? -2.242 25.406 -6.844 1 90.5 559 LEU A C 1
ATOM 4424 O O . LEU A 1 559 ? -3.395 25.703 -7.16 1 90.5 559 LEU A O 1
ATOM 4428 N N . CYS A 1 560 ? -1.3 26.25 -6.473 1 89.56 560 CYS A N 1
ATOM 4429 C CA . CYS A 1 560 ? -1.593 27.688 -6.43 1 89.56 560 CYS A CA 1
ATOM 4430 C C . CYS A 1 560 ? -1.927 28.219 -7.816 1 89.56 560 CYS A C 1
ATOM 4432 O O . CYS A 1 560 ? -2.924 28.922 -7.996 1 89.56 560 CYS A O 1
ATOM 4434 N N . SER A 1 561 ? -1.146 27.844 -8.742 1 88.25 561 SER A N 1
ATOM 4435 C CA . SER A 1 561 ? -1.34 28.312 -10.109 1 88.25 561 SER A CA 1
ATOM 4436 C C . SER A 1 561 ? -2.633 27.766 -10.703 1 88.25 561 SER A C 1
ATOM 4438 O O . SER A 1 561 ? -3.359 28.484 -11.391 1 88.25 561 SER A O 1
ATOM 4440 N N . ARG A 1 562 ? -2.896 26.578 -10.43 1 88.88 562 ARG A N 1
ATOM 4441 C CA . ARG A 1 562 ? -4.105 25.938 -10.945 1 88.88 562 ARG A CA 1
ATOM 4442 C C . ARG A 1 562 ? -5.355 26.578 -10.336 1 88.88 562 ARG A C 1
ATOM 4444 O O . ARG A 1 562 ? -6.355 26.766 -11.023 1 88.88 562 ARG A O 1
ATOM 4451 N N . PHE A 1 563 ? -5.266 26.844 -9.062 1 91.62 563 PHE A N 1
ATOM 4452 C CA . PHE A 1 563 ? -6.406 27.469 -8.406 1 91.62 563 PHE A CA 1
ATOM 4453 C C . PHE A 1 563 ? -6.637 28.875 -8.938 1 91.62 563 PHE A C 1
ATOM 4455 O O . PHE A 1 563 ? -7.777 29.281 -9.148 1 91.62 563 PHE A O 1
ATOM 4462 N N . ASP A 1 564 ? -5.582 29.562 -9.141 1 87.06 564 ASP A N 1
ATOM 4463 C CA . ASP A 1 564 ? -5.656 30.906 -9.688 1 87.06 564 ASP A CA 1
ATOM 4464 C C . ASP A 1 564 ? -6.281 30.906 -11.078 1 87.06 564 ASP A C 1
ATOM 4466 O O . ASP A 1 564 ? -7.121 31.75 -11.391 1 87.06 564 ASP A O 1
ATOM 4470 N N . SER A 1 565 ? -5.836 29.984 -11.883 1 86.19 565 SER A N 1
ATOM 4471 C CA . SER A 1 565 ? -6.379 29.844 -13.234 1 86.19 565 SER A CA 1
ATOM 4472 C C . SER A 1 565 ? -7.867 29.516 -13.195 1 86.19 565 SER A C 1
ATOM 4474 O O . SER A 1 565 ? -8.641 30.016 -14.016 1 86.19 565 SER A O 1
ATOM 4476 N N . LEU A 1 566 ? -8.203 28.672 -12.328 1 86.38 566 LEU A N 1
ATOM 4477 C CA . LEU A 1 566 ? -9.602 28.266 -12.195 1 86.38 566 LEU A CA 1
ATOM 4478 C C . LEU A 1 566 ? -10.461 29.453 -11.742 1 86.38 566 LEU A C 1
ATOM 4480 O O . LEU A 1 566 ? -11.555 29.672 -12.273 1 86.38 566 LEU A O 1
ATOM 4484 N N . MET A 1 567 ? -9.977 30.188 -10.805 1 83.5 567 MET A N 1
ATOM 4485 C CA . MET A 1 567 ? -10.703 31.344 -10.281 1 83.5 567 MET A CA 1
ATOM 4486 C C . MET A 1 567 ? -10.875 32.406 -11.359 1 83.5 567 MET A C 1
ATOM 4488 O O . MET A 1 567 ? -11.93 33.031 -11.453 1 83.5 567 MET A O 1
ATOM 4492 N N . THR A 1 568 ? -9.82 32.531 -12.117 1 81.19 568 THR A N 1
ATOM 4493 C CA . THR A 1 568 ? -9.891 33.5 -13.211 1 81.19 568 THR A CA 1
ATOM 4494 C C . THR A 1 568 ? -10.969 33.125 -14.219 1 81.19 568 THR A C 1
ATOM 4496 O O . THR A 1 568 ? -11.742 33.969 -14.672 1 81.19 568 THR A O 1
ATOM 4499 N N . LYS A 1 569 ? -11.031 31.891 -14.461 1 80.19 569 LYS A N 1
ATOM 4500 C CA . LYS A 1 569 ? -12.039 31.391 -15.391 1 80.19 569 LYS A CA 1
ATOM 4501 C C . LYS A 1 569 ? -13.445 31.562 -14.82 1 80.19 569 LYS A C 1
ATOM 4503 O O . LYS A 1 569 ? -14.367 31.938 -15.547 1 80.19 569 LYS A O 1
ATOM 4508 N N . VAL A 1 570 ? -13.609 31.281 -13.578 1 79.19 570 VAL A N 1
ATOM 4509 C CA . VAL A 1 570 ? -14.906 31.406 -12.914 1 79.19 570 VAL A CA 1
ATOM 4510 C C . VAL A 1 570 ? -15.344 32.875 -12.891 1 79.19 570 VAL A C 1
ATOM 4512 O O . VAL A 1 570 ? -16.5 33.156 -13.18 1 79.19 570 VAL A O 1
ATOM 4515 N N . LEU A 1 571 ? -14.461 33.781 -12.641 1 74.19 571 LEU A N 1
ATOM 4516 C CA . LEU A 1 571 ? -14.766 35.219 -12.57 1 74.19 571 LEU A CA 1
ATOM 4517 C C . LEU A 1 571 ? -15.062 35.781 -13.953 1 74.19 571 LEU A C 1
ATOM 4519 O O . LEU A 1 571 ? -15.914 36.656 -14.102 1 74.19 571 LEU A O 1
ATOM 4523 N N . GLU A 1 572 ? -14.367 35.25 -14.906 1 74.56 572 GLU A N 1
ATOM 4524 C CA . GLU A 1 572 ? -14.633 35.656 -16.281 1 74.56 572 GLU A CA 1
ATOM 4525 C C . GLU A 1 572 ? -16.047 35.281 -16.719 1 74.56 572 GLU A C 1
ATOM 4527 O O . GLU A 1 572 ? -16.734 36.062 -17.359 1 74.56 572 GLU A O 1
ATOM 4532 N N . ILE A 1 573 ? -16.359 34.156 -16.344 1 72.69 573 ILE A N 1
ATOM 4533 C CA . ILE A 1 573 ? -17.672 33.656 -16.703 1 72.69 573 ILE A CA 1
ATOM 4534 C C . ILE A 1 573 ? -18.75 34.438 -15.961 1 72.69 573 ILE A C 1
ATOM 4536 O O . ILE A 1 573 ? -19.797 34.75 -16.531 1 72.69 573 ILE A O 1
ATOM 4540 N N . MET A 1 574 ? -18.547 34.781 -14.742 1 69.94 574 MET A N 1
ATOM 4541 C CA . MET A 1 574 ? -19.516 35.531 -13.93 1 69.94 574 MET A CA 1
ATOM 4542 C C . MET A 1 574 ? -19.625 36.969 -14.406 1 69.94 574 MET A C 1
ATOM 4544 O O . MET A 1 574 ? -20.703 37.562 -14.344 1 69.94 574 MET A O 1
ATOM 4548 N N . GLY A 1 575 ? -18.406 37.656 -14.617 1 63.84 575 GLY A N 1
ATOM 4549 C CA . GLY A 1 575 ? -18.422 39 -15.117 1 63.84 575 GLY A CA 1
ATOM 4550 C C . GLY A 1 575 ? -19.078 39.125 -16.484 1 63.84 575 GLY A C 1
ATOM 4551 O O . GLY A 1 575 ? -19.641 40.188 -16.812 1 63.84 575 GLY A O 1
ATOM 4552 N N . THR A 1 576 ? -18.625 38.219 -17.328 1 57.19 576 THR A N 1
ATOM 4553 C CA . THR A 1 576 ? -19.328 38.281 -18.609 1 57.19 576 THR A CA 1
ATOM 4554 C C . THR A 1 576 ? -20.812 37.969 -18.438 1 57.19 576 THR A C 1
ATOM 4556 O O . THR A 1 576 ? -21.172 36.906 -17.938 1 57.19 576 THR A O 1
ATOM 4559 N N . ASN A 1 577 ? -21.562 38.938 -17.719 1 48.31 577 ASN A N 1
ATOM 4560 C CA . ASN A 1 577 ? -22.984 38.969 -17.422 1 48.31 577 ASN A CA 1
ATOM 4561 C C . ASN A 1 577 ? -23.766 37.969 -18.266 1 48.31 577 ASN A C 1
ATOM 4563 O O . ASN A 1 577 ? -25 37.938 -18.234 1 48.31 577 ASN A O 1
ATOM 4567 N N . HIS A 1 578 ? -23.609 38.094 -19.75 1 42.97 578 HIS A N 1
ATOM 4568 C CA . HIS A 1 578 ? -24.688 37.562 -20.594 1 42.97 578 HIS A CA 1
ATOM 4569 C C . HIS A 1 578 ? -25.047 36.125 -20.188 1 42.97 578 HIS A C 1
ATOM 4571 O O . HIS A 1 578 ? -24.297 35.469 -19.453 1 42.97 578 HIS A O 1
ATOM 4577 N N . ASP A 1 579 ? -26.203 35.562 -20.859 1 41.25 579 ASP A N 1
ATOM 4578 C CA . ASP A 1 579 ? -26.922 34.281 -20.906 1 41.25 579 ASP A CA 1
ATOM 4579 C C . ASP A 1 579 ? -25.953 33.125 -20.922 1 41.25 579 ASP A C 1
ATOM 4581 O O . ASP A 1 579 ? -25.891 32.375 -21.906 1 41.25 579 ASP A O 1
ATOM 4585 N N . VAL A 1 580 ? -24.891 33.281 -20.438 1 44.09 580 VAL A N 1
ATOM 4586 C CA . VAL A 1 580 ? -24 32.156 -20.625 1 44.09 580 VAL A CA 1
ATOM 4587 C C . VAL A 1 580 ? -24.641 30.891 -20.062 1 44.09 580 VAL A C 1
ATOM 4589 O O . VAL A 1 580 ? -25.047 30.859 -18.891 1 44.09 580 VAL A O 1
ATOM 4592 N N . ASP A 1 581 ? -25.266 30.125 -20.781 1 42.12 581 ASP A N 1
ATOM 4593 C CA . ASP A 1 581 ? -25.797 28.781 -20.562 1 42.12 581 ASP A CA 1
ATOM 4594 C C . ASP A 1 581 ? -24.969 28.047 -19.5 1 42.12 581 ASP A C 1
ATOM 4596 O O . ASP A 1 581 ? -23.766 28.234 -19.406 1 42.12 581 ASP A O 1
ATOM 4600 N N . VAL A 1 582 ? -25.516 27.688 -18.359 1 46.72 582 VAL A N 1
ATOM 4601 C CA . VAL A 1 582 ? -25.109 26.812 -17.281 1 46.72 582 VAL A CA 1
ATOM 4602 C C . VAL A 1 582 ? -23.953 25.922 -17.75 1 46.72 582 VAL A C 1
ATOM 4604 O O . VAL A 1 582 ? -23.297 25.281 -16.922 1 46.72 582 VAL A O 1
ATOM 4607 N N . SER A 1 583 ? -23.859 25.688 -19.062 1 47.59 583 SER A N 1
ATOM 4608 C CA . SER A 1 583 ? -23.078 24.562 -19.562 1 47.59 583 SER A CA 1
ATOM 4609 C C . SER A 1 583 ? -21.594 24.75 -19.328 1 47.59 583 SER A C 1
ATOM 4611 O O . SER A 1 583 ? -20.812 23.797 -19.422 1 47.59 583 SER A O 1
ATOM 4613 N N . GLU A 1 584 ? -21.109 26.016 -18.906 1 58.53 584 GLU A N 1
ATOM 4614 C CA . GLU A 1 584 ? -19.656 26.062 -19.078 1 58.53 584 GLU A CA 1
ATOM 4615 C C . GLU A 1 584 ? -18.938 25.938 -17.734 1 58.53 584 GLU A C 1
ATOM 4617 O O . GLU A 1 584 ? -18.078 26.75 -17.406 1 58.53 584 GLU A O 1
ATOM 4622 N N . ILE A 1 585 ? -19.438 25.188 -16.688 1 66.88 585 ILE A N 1
ATOM 4623 C CA . ILE A 1 585 ? -18.656 24.906 -15.484 1 66.88 585 ILE A CA 1
ATOM 4624 C C . ILE A 1 585 ? -17.312 24.312 -15.867 1 66.88 585 ILE A C 1
ATOM 4626 O O . ILE A 1 585 ? -17.219 23.438 -16.734 1 66.88 585 ILE A O 1
ATOM 4630 N N . PRO A 1 586 ? -16.281 25.047 -15.297 1 74.62 586 PRO A N 1
ATOM 4631 C CA . PRO A 1 586 ? -14.977 24.453 -15.586 1 74.62 586 PRO A CA 1
ATOM 4632 C C . PRO A 1 586 ? -14.945 22.938 -15.344 1 74.62 586 PRO A C 1
ATOM 4634 O O . PRO A 1 586 ? -15.602 22.453 -14.422 1 74.62 586 PRO A O 1
ATOM 4637 N N . THR A 1 587 ? -14.359 22.266 -16.203 1 73.62 587 THR A N 1
ATOM 4638 C CA . THR A 1 587 ? -14.305 20.812 -16.188 1 73.62 587 THR A CA 1
ATOM 4639 C C . THR A 1 587 ? -13.859 20.297 -14.828 1 73.62 587 THR A C 1
ATOM 4641 O O . THR A 1 587 ? -14.328 19.25 -14.375 1 73.62 587 THR A O 1
ATOM 4644 N N . ALA A 1 588 ? -13.055 21.125 -14.18 1 76.69 588 ALA A N 1
ATOM 4645 C CA . ALA A 1 588 ? -12.539 20.703 -12.883 1 76.69 588 ALA A CA 1
ATOM 4646 C C . ALA A 1 588 ? -13.656 20.625 -11.844 1 76.69 588 ALA A C 1
ATOM 4648 O O . ALA A 1 588 ? -13.602 19.812 -10.922 1 76.69 588 ALA A O 1
ATOM 4649 N N . LEU A 1 589 ? -14.633 21.453 -12.008 1 80.38 589 LEU A N 1
ATOM 4650 C CA . LEU A 1 589 ? -15.734 21.484 -11.055 1 80.38 589 LEU A CA 1
ATOM 4651 C C . LEU A 1 589 ? -16.797 20.453 -11.422 1 80.38 589 LEU A C 1
ATOM 4653 O O . LEU A 1 589 ? -17.516 19.953 -10.555 1 80.38 589 LEU A O 1
ATOM 4657 N N . GLN A 1 590 ? -16.891 20.094 -12.688 1 78.06 590 GLN A N 1
ATOM 4658 C CA . GLN A 1 590 ? -17.859 19.109 -13.156 1 78.06 590 GLN A CA 1
ATOM 4659 C C . GLN A 1 590 ? -17.5 17.703 -12.688 1 78.06 590 GLN A C 1
ATOM 4661 O O . GLN A 1 590 ? -18.375 16.875 -12.43 1 78.06 590 GLN A O 1
ATOM 4666 N N . SER A 1 591 ? -16.219 17.469 -12.547 1 78.06 591 SER A N 1
ATOM 4667 C CA . SER A 1 591 ? -15.758 16.125 -12.203 1 78.06 591 SER A CA 1
ATOM 4668 C C . SER A 1 591 ? -15.383 16.031 -10.734 1 78.06 591 SER A C 1
ATOM 4670 O O . SER A 1 591 ? -14.516 15.234 -10.359 1 78.06 591 SER A O 1
ATOM 4672 N N . LEU A 1 592 ? -16.016 16.859 -9.93 1 84.56 592 LEU A N 1
ATOM 4673 C CA . LEU A 1 592 ? -15.672 16.891 -8.508 1 84.56 592 LEU A CA 1
ATOM 4674 C C . LEU A 1 592 ? -16.047 15.578 -7.824 1 84.56 592 LEU A C 1
ATOM 4676 O O . LEU A 1 592 ? -15.445 15.203 -6.82 1 84.56 592 LEU A O 1
ATOM 4680 N N . ASP A 1 593 ? -17.094 14.875 -8.344 1 81.62 593 ASP A N 1
ATOM 4681 C CA . ASP A 1 593 ? -17.547 13.609 -7.766 1 81.62 593 ASP A CA 1
ATOM 4682 C C . ASP A 1 593 ? -16.484 12.523 -7.957 1 81.62 593 ASP A C 1
ATOM 4684 O O . ASP A 1 593 ? -16.5 11.508 -7.262 1 81.62 593 ASP A O 1
ATOM 4688 N N . GLN A 1 594 ? -15.547 12.781 -8.82 1 78.81 594 GLN A N 1
ATOM 4689 C CA . GLN A 1 594 ? -14.492 11.82 -9.086 1 78.81 594 GLN A CA 1
ATOM 4690 C C . GLN A 1 594 ? -13.117 12.422 -8.812 1 78.81 594 GLN A C 1
ATOM 4692 O O . GLN A 1 594 ? -12.117 12.016 -9.414 1 78.81 594 GLN A O 1
ATOM 4697 N N . TYR A 1 595 ? -13.117 13.336 -7.977 1 82.75 595 TYR A N 1
ATOM 4698 C CA . TYR A 1 595 ? -11.867 14.055 -7.734 1 82.75 595 TYR A CA 1
ATOM 4699 C C . TYR A 1 595 ? -10.828 13.141 -7.098 1 82.75 595 TYR A C 1
ATOM 4701 O O . TYR A 1 595 ? -11.133 12.406 -6.16 1 82.75 595 TYR A O 1
ATOM 4709 N N . THR A 1 596 ? -9.672 13.133 -7.664 1 81.12 596 THR A N 1
ATOM 4710 C CA . THR A 1 596 ? -8.445 12.547 -7.117 1 81.12 596 THR A CA 1
ATOM 4711 C C . THR A 1 596 ? -7.246 13.445 -7.406 1 81.12 596 THR A C 1
ATOM 4713 O O . THR A 1 596 ? -7.121 13.992 -8.508 1 81.12 596 THR A O 1
ATOM 4716 N N . SER A 1 597 ? -6.516 13.656 -6.32 1 83.88 597 SER A N 1
ATOM 4717 C CA . SER A 1 597 ? -5.344 14.508 -6.516 1 83.88 597 SER A CA 1
ATOM 4718 C C . SER A 1 597 ? -4.363 13.875 -7.496 1 83.88 597 SER A C 1
ATOM 4720 O O . SER A 1 597 ? -3.953 12.727 -7.316 1 83.88 597 SER A O 1
ATOM 4722 N N . LEU A 1 598 ? -4.043 14.617 -8.516 1 71.31 598 LEU A N 1
ATOM 4723 C CA . LEU A 1 598 ? -3.076 14.188 -9.523 1 71.31 598 LEU A CA 1
ATOM 4724 C C . LEU A 1 598 ? -1.906 15.164 -9.594 1 71.31 598 LEU A C 1
ATOM 4726 O O . LEU A 1 598 ? -1.419 15.469 -10.688 1 71.31 598 LEU A O 1
ATOM 4730 N N . THR A 1 599 ? -1.603 15.664 -8.453 1 73.81 599 THR A N 1
ATOM 4731 C CA . THR A 1 599 ? -0.563 16.688 -8.359 1 73.81 599 THR A CA 1
ATOM 4732 C C . THR A 1 599 ? 0.746 16.172 -8.953 1 73.81 599 THR A C 1
ATOM 4734 O O . THR A 1 599 ? 1.482 16.938 -9.586 1 73.81 599 THR A O 1
ATOM 4737 N N . THR A 1 600 ? 0.937 14.945 -8.773 1 70 600 THR A N 1
ATOM 4738 C CA . THR A 1 600 ? 2.164 14.359 -9.305 1 70 600 THR A CA 1
ATOM 4739 C C . THR A 1 600 ? 2.17 14.406 -10.828 1 70 600 THR A C 1
ATOM 4741 O O . THR A 1 600 ? 3.197 14.703 -11.445 1 70 600 THR A O 1
ATOM 4744 N N . ILE A 1 601 ? 1.048 14.109 -11.414 1 67.38 601 ILE A N 1
ATOM 4745 C CA . ILE A 1 601 ? 0.917 14.148 -12.867 1 67.38 601 ILE A CA 1
ATOM 4746 C C . ILE A 1 601 ? 1.036 15.594 -13.352 1 67.38 601 ILE A C 1
ATOM 4748 O O . ILE A 1 601 ? 1.719 15.867 -14.344 1 67.38 601 ILE A O 1
ATOM 4752 N N . TRP A 1 602 ? 0.426 16.484 -12.617 1 71.25 602 TRP A N 1
ATOM 4753 C CA . TRP A 1 602 ? 0.463 17.891 -12.984 1 71.25 602 TRP A CA 1
ATOM 4754 C C . TRP A 1 602 ? 1.883 18.438 -12.898 1 71.25 602 TRP A C 1
ATOM 4756 O O . TRP A 1 602 ? 2.301 19.25 -13.742 1 71.25 602 TRP A O 1
ATOM 4766 N N . ALA A 1 603 ? 2.529 18.016 -11.906 1 70.5 603 ALA A N 1
ATOM 4767 C CA . ALA A 1 603 ? 3.906 18.469 -11.711 1 70.5 603 ALA A CA 1
ATOM 4768 C C . ALA A 1 603 ? 4.816 17.938 -12.812 1 70.5 603 ALA A C 1
ATOM 4770 O O . ALA A 1 603 ? 5.691 18.641 -13.305 1 70.5 603 ALA A O 1
ATOM 4771 N N . SER A 1 604 ? 4.578 16.75 -13.188 1 65.81 604 SER A N 1
ATOM 4772 C CA . SER A 1 604 ? 5.359 16.156 -14.266 1 65.81 604 SER A CA 1
ATOM 4773 C C . SER A 1 604 ? 5.082 16.844 -15.594 1 65.81 604 SER A C 1
ATOM 4775 O O . SER A 1 604 ? 6 17.078 -16.391 1 65.81 604 SER A O 1
ATOM 4777 N N . ALA A 1 605 ? 3.818 17.188 -15.797 1 66.12 605 ALA A N 1
ATOM 4778 C CA . ALA A 1 605 ? 3.43 17.891 -17.016 1 66.12 605 ALA A CA 1
ATOM 4779 C C . ALA A 1 605 ? 4.023 19.297 -17.062 1 66.12 605 ALA A C 1
ATOM 4781 O O . ALA A 1 605 ? 4.449 19.766 -18.125 1 66.12 605 ALA A O 1
ATOM 4782 N N . ALA A 1 606 ? 4.082 19.938 -15.906 1 67.25 606 ALA A N 1
ATOM 4783 C CA . ALA A 1 606 ? 4.629 21.297 -15.812 1 67.25 606 ALA A CA 1
ATOM 4784 C C . ALA A 1 606 ? 6.133 21.297 -16.062 1 67.25 606 ALA A C 1
ATOM 4786 O O . ALA A 1 606 ? 6.66 22.219 -16.703 1 67.25 606 ALA A O 1
ATOM 4787 N N . ARG A 1 607 ? 6.75 20.344 -15.594 1 61.97 607 ARG A N 1
ATOM 4788 C CA . ARG A 1 607 ? 8.188 20.203 -15.812 1 61.97 607 ARG A CA 1
ATOM 4789 C C . ARG A 1 607 ? 8.492 20.016 -17.297 1 61.97 607 ARG A C 1
ATOM 4791 O O . ARG A 1 607 ? 9.469 20.562 -17.812 1 61.97 607 ARG A O 1
ATOM 4798 N N . ASP A 1 608 ? 7.633 19.281 -17.953 1 57.44 608 ASP A N 1
ATOM 4799 C CA . ASP A 1 608 ? 7.801 19.047 -19.391 1 57.44 608 ASP A CA 1
ATOM 4800 C C . ASP A 1 608 ? 7.578 20.328 -20.188 1 57.44 608 ASP A C 1
ATOM 4802 O O . ASP A 1 608 ? 8.273 20.578 -21.172 1 57.44 608 ASP A O 1
ATOM 4806 N N . GLU A 1 609 ? 6.59 21.047 -19.641 1 56.78 609 GLU A N 1
ATOM 4807 C CA . GLU A 1 609 ? 6.324 22.312 -20.297 1 56.78 609 GLU A CA 1
ATOM 4808 C C . GLU A 1 609 ? 7.473 23.297 -20.078 1 56.78 609 GLU A C 1
ATOM 4810 O O . GLU A 1 609 ? 7.852 24.031 -21 1 56.78 609 GLU A O 1
ATOM 4815 N N . ASP A 1 610 ? 7.957 23.25 -18.859 1 53.31 610 ASP A N 1
ATOM 4816 C CA . ASP A 1 610 ? 9.086 24.125 -18.547 1 53.31 610 ASP A CA 1
ATOM 4817 C C . ASP A 1 610 ? 10.336 23.703 -19.312 1 53.31 610 ASP A C 1
ATOM 4819 O O . ASP A 1 610 ? 11.086 24.562 -19.797 1 53.31 610 ASP A O 1
ATOM 4823 N N . GLN A 1 611 ? 10.508 22.422 -19.312 1 49.03 611 GLN A N 1
ATOM 4824 C CA . GLN A 1 611 ? 11.648 21.922 -20.078 1 49.03 611 GLN A CA 1
ATOM 4825 C C . GLN A 1 611 ? 11.484 22.219 -21.562 1 49.03 611 GLN A C 1
ATOM 4827 O O . GLN A 1 611 ? 12.461 22.547 -22.25 1 49.03 611 GLN A O 1
ATOM 4832 N N . THR A 1 612 ? 10.211 21.969 -21.938 1 48.16 612 THR A N 1
ATOM 4833 C CA . THR A 1 612 ? 9.945 22.328 -23.328 1 48.16 612 THR A CA 1
ATOM 4834 C C . THR A 1 612 ? 10.094 23.828 -23.531 1 48.16 612 THR A C 1
ATOM 4836 O O . THR A 1 612 ? 10.578 24.281 -24.562 1 48.16 612 THR A O 1
ATOM 4839 N N . ASN A 1 613 ? 9.633 24.484 -22.422 1 47.44 613 ASN A N 1
ATOM 4840 C CA . ASN A 1 613 ? 9.797 25.922 -22.531 1 47.44 613 ASN A CA 1
ATOM 4841 C C . ASN A 1 613 ? 11.258 26.344 -22.359 1 47.44 613 ASN A C 1
ATOM 4843 O O . ASN A 1 613 ? 11.734 27.25 -23.031 1 47.44 613 ASN A O 1
ATOM 4847 N N . VAL A 1 614 ? 11.852 25.766 -21.359 1 44 614 VAL A N 1
ATOM 4848 C CA . VAL A 1 614 ? 13.273 26.062 -21.188 1 44 614 VAL A CA 1
ATOM 4849 C C . VAL A 1 614 ? 14.047 25.562 -22.422 1 44 614 VAL A C 1
ATOM 4851 O O . VAL A 1 614 ? 14.93 26.266 -22.922 1 44 614 VAL A O 1
ATOM 4854 N N . THR A 1 615 ? 13.695 24.406 -22.719 1 42.41 615 THR A N 1
ATOM 4855 C CA . THR A 1 615 ? 14.297 23.938 -23.969 1 42.41 615 THR A CA 1
ATOM 4856 C C . THR A 1 615 ? 13.883 24.828 -25.141 1 42.41 615 THR A C 1
ATOM 4858 O O . THR A 1 615 ? 14.672 25.078 -26.047 1 42.41 615 THR A O 1
ATOM 4861 N N . CYS A 1 616 ? 12.664 25.25 -24.984 1 39.5 616 CYS A N 1
ATOM 4862 C CA . CYS A 1 616 ? 12.297 26.266 -25.984 1 39.5 616 CYS A CA 1
ATOM 4863 C C . CYS A 1 616 ? 13.039 27.562 -25.734 1 39.5 616 CYS A C 1
ATOM 4865 O O . CYS A 1 616 ? 13.492 28.219 -26.688 1 39.5 616 CYS A O 1
ATOM 4867 N N . GLN A 1 617 ? 13.055 27.984 -24.516 1 39.69 617 GLN A N 1
ATOM 4868 C CA . GLN A 1 617 ? 13.844 29.188 -24.266 1 39.69 617 GLN A CA 1
ATOM 4869 C C . GLN A 1 617 ? 15.336 28.922 -24.453 1 39.69 617 GLN A C 1
ATOM 4871 O O . GLN A 1 617 ? 16.047 29.734 -25.062 1 39.69 617 GLN A O 1
ATOM 4876 N N . GLU A 1 618 ? 15.781 27.891 -23.844 1 38.41 618 GLU A N 1
ATOM 4877 C CA . GLU A 1 618 ? 17.172 27.547 -24.141 1 38.41 618 GLU A CA 1
ATOM 4878 C C . GLU A 1 618 ? 17.344 27.219 -25.625 1 38.41 618 GLU A C 1
ATOM 4880 O O . GLU A 1 618 ? 18.344 27.625 -26.234 1 38.41 618 GLU A O 1
ATOM 4885 N N . THR A 1 619 ? 16.328 26.609 -26.062 1 37.03 619 THR A N 1
ATOM 4886 C CA . THR A 1 619 ? 16.344 26.547 -27.516 1 37.03 619 THR A CA 1
ATOM 4887 C C . THR A 1 619 ? 16.156 27.938 -28.125 1 37.03 619 THR A C 1
ATOM 4889 O O . THR A 1 619 ? 16.797 28.281 -29.125 1 37.03 619 THR A O 1
ATOM 4892 N N . ASN A 1 620 ? 15.336 28.656 -27.438 1 37.03 620 ASN A N 1
ATOM 4893 C CA . ASN A 1 620 ? 15.297 30.047 -27.906 1 37.03 620 ASN A CA 1
ATOM 4894 C C . ASN A 1 620 ? 16.562 30.797 -27.531 1 37.03 620 ASN A C 1
ATOM 4896 O O . ASN A 1 620 ? 17.109 31.562 -28.328 1 37.03 620 ASN A O 1
ATOM 4900 N N . THR A 1 621 ? 16.984 30.719 -26.312 1 37.12 621 THR A N 1
ATOM 4901 C CA . THR A 1 621 ? 18.266 31.344 -26.016 1 37.12 621 THR A CA 1
ATOM 4902 C C . THR A 1 621 ? 19.391 30.672 -26.797 1 37.12 621 THR A C 1
ATOM 4904 O O . THR A 1 621 ? 20.266 31.344 -27.328 1 37.12 621 THR A O 1
ATOM 4907 N N . LEU A 1 622 ? 19.281 29.375 -26.828 1 32.94 622 LEU A N 1
ATOM 4908 C CA . LEU A 1 622 ? 20.25 28.75 -27.75 1 32.94 622 LEU A CA 1
ATOM 4909 C C . LEU A 1 622 ? 19.953 29.156 -29.188 1 32.94 622 LEU A C 1
ATOM 4911 O O . LEU A 1 622 ? 20.859 29.438 -29.953 1 32.94 622 LEU A O 1
ATOM 4915 N N . ARG A 1 623 ? 18.734 29.344 -29.406 1 32.12 623 ARG A N 1
ATOM 4916 C CA . ARG A 1 623 ? 18.406 29.984 -30.672 1 32.12 623 ARG A CA 1
ATOM 4917 C C . ARG A 1 623 ? 18.844 31.438 -30.688 1 32.12 623 ARG A C 1
ATOM 4919 O O . ARG A 1 623 ? 19.422 31.922 -31.672 1 32.12 623 ARG A O 1
ATOM 4926 N N . LYS A 1 624 ? 18.578 32.062 -29.609 1 35.69 624 LYS A N 1
ATOM 4927 C CA . LYS A 1 624 ? 19.078 33.438 -29.609 1 35.69 624 LYS A CA 1
ATOM 4928 C C . LYS A 1 624 ? 20.609 33.469 -29.609 1 35.69 624 LYS A C 1
ATOM 4930 O O . LYS A 1 624 ? 21.219 34.25 -30.344 1 35.69 624 LYS A O 1
ATOM 4935 N N . LEU A 1 625 ? 21.125 32.625 -28.766 1 32.59 625 LEU A N 1
ATOM 4936 C CA . LEU A 1 625 ? 22.578 32.594 -28.844 1 32.59 625 LEU A CA 1
ATOM 4937 C C . LEU A 1 625 ? 23.031 32.156 -30.234 1 32.59 625 LEU A C 1
ATOM 4939 O O . LEU A 1 625 ? 24 32.688 -30.781 1 32.59 625 LEU A O 1
ATOM 4943 N N . ILE A 1 626 ? 22.188 31.219 -30.656 1 33.5 626 ILE A N 1
ATOM 4944 C CA . ILE A 1 626 ? 22.516 30.844 -32.031 1 33.5 626 ILE A CA 1
ATOM 4945 C C . ILE A 1 626 ? 22.188 31.984 -32.969 1 33.5 626 ILE A C 1
ATOM 4947 O O . ILE A 1 626 ? 22.969 32.281 -33.875 1 33.5 626 ILE A O 1
ATOM 4951 N N . VAL A 1 627 ? 21.188 32.688 -32.656 1 33 627 VAL A N 1
ATOM 4952 C CA . VAL A 1 627 ? 20.922 33.875 -33.469 1 33 627 VAL A CA 1
ATOM 4953 C C . VAL A 1 627 ? 21.984 34.938 -33.219 1 33 627 VAL A C 1
ATOM 4955 O O . VAL A 1 627 ? 22.469 35.594 -34.156 1 33 627 VAL A O 1
ATOM 4958 N N . ASP A 1 628 ? 22.297 35.156 -32 1 33.41 628 ASP A N 1
ATOM 4959 C CA . ASP A 1 628 ? 23.312 36.188 -31.812 1 33.41 628 ASP A CA 1
ATOM 4960 C C . ASP A 1 628 ? 24.656 35.75 -32.375 1 33.41 628 ASP A C 1
ATOM 4962 O O . ASP A 1 628 ? 25.531 36.594 -32.625 1 33.41 628 ASP A O 1
ATOM 4966 N N . MET A 1 629 ? 24.797 34.469 -32.406 1 28 629 MET A N 1
ATOM 4967 C CA . MET A 1 629 ? 26.047 34.062 -33.062 1 28 629 MET A CA 1
ATOM 4968 C C . MET A 1 629 ? 25.953 34.25 -34.562 1 28 629 MET A C 1
ATOM 4970 O O . MET A 1 629 ? 26.953 34.188 -35.25 1 28 629 MET A O 1
ATOM 4974 N N . ILE A 1 630 ? 24.75 34.562 -35.062 1 26.97 630 ILE A N 1
ATOM 4975 C CA . ILE A 1 630 ? 24.812 35.125 -36.406 1 26.97 630 ILE A CA 1
ATOM 4976 C C . ILE A 1 630 ? 24.922 36.625 -36.344 1 26.97 630 ILE A C 1
ATOM 4978 O O . ILE A 1 630 ? 24.203 37.281 -35.594 1 26.97 630 ILE A O 1
ATOM 4982 N N . MET B 1 1 ? -15.836 59.781 -49.656 1 20.44 1 MET B N 1
ATOM 4983 C CA . MET B 1 1 ? -15.688 58.656 -50.562 1 20.44 1 MET B CA 1
ATOM 4984 C C . MET B 1 1 ? -14.352 57.969 -50.375 1 20.44 1 MET B C 1
ATOM 4986 O O . MET B 1 1 ? -13.969 57.094 -51.156 1 20.44 1 MET B O 1
ATOM 4990 N N . ALA B 1 2 ? -13.422 58.594 -49.656 1 24.09 2 ALA B N 1
ATOM 4991 C CA . ALA B 1 2 ? -12 58.312 -49.875 1 24.09 2 ALA B CA 1
ATOM 4992 C C . ALA B 1 2 ? -11.633 56.906 -49.406 1 24.09 2 ALA B C 1
ATOM 4994 O O . ALA B 1 2 ? -11.914 56.5 -48.281 1 24.09 2 ALA B O 1
ATOM 4995 N N . GLN B 1 3 ? -11.445 55.969 -50.375 1 22.67 3 GLN B N 1
ATOM 4996 C CA . GLN B 1 3 ? -11.352 54.5 -50.438 1 22.67 3 GLN B CA 1
ATOM 4997 C C . GLN B 1 3 ? -10.023 54 -49.844 1 22.67 3 GLN B C 1
ATOM 4999 O O . GLN B 1 3 ? -8.977 54.156 -50.469 1 22.67 3 GLN B O 1
ATOM 5004 N N . THR B 1 4 ? -9.695 54.438 -48.625 1 27.61 4 THR B N 1
ATOM 5005 C CA . THR B 1 4 ? -8.352 54.281 -48.062 1 27.61 4 THR B CA 1
ATOM 5006 C C . THR B 1 4 ? -7.953 52.812 -48.062 1 27.61 4 THR B C 1
ATOM 5008 O O . THR B 1 4 ? -8.617 52 -47.406 1 27.61 4 THR B O 1
ATOM 5011 N N . ARG B 1 5 ? -7.133 52.344 -49.062 1 23.62 5 ARG B N 1
ATOM 5012 C CA . ARG B 1 5 ? -6.703 51 -49.531 1 23.62 5 ARG B CA 1
ATOM 5013 C C . ARG B 1 5 ? -5.922 50.281 -48.438 1 23.62 5 ARG B C 1
ATOM 5015 O O . ARG B 1 5 ? -5.164 50.906 -47.688 1 23.62 5 ARG B O 1
ATOM 5022 N N . PRO B 1 6 ? -6.34 49.031 -48 1 27.59 6 PRO B N 1
ATOM 5023 C CA . PRO B 1 6 ? -6.004 48.094 -46.938 1 27.59 6 PRO B CA 1
ATOM 5024 C C . PRO B 1 6 ? -4.59 47.531 -47.062 1 27.59 6 PRO B C 1
ATOM 5026 O O . PRO B 1 6 ? -4.266 46.875 -48.062 1 27.59 6 PRO B O 1
ATOM 5029 N N . HIS B 1 7 ? -3.549 48.406 -46.969 1 25.94 7 HIS B N 1
ATOM 5030 C CA . HIS B 1 7 ? -2.188 48.031 -47.344 1 25.94 7 HIS B CA 1
ATOM 5031 C C . HIS B 1 7 ? -1.778 46.719 -46.656 1 25.94 7 HIS B C 1
ATOM 5033 O O . HIS B 1 7 ? -1.884 46.594 -45.438 1 25.94 7 HIS B O 1
ATOM 5039 N N . ASP B 1 8 ? -1.822 45.562 -47.375 1 25.91 8 ASP B N 1
ATOM 5040 C CA . ASP B 1 8 ? -1.63 44.125 -47.156 1 25.91 8 ASP B CA 1
ATOM 5041 C C . ASP B 1 8 ? -0.185 43.812 -46.781 1 25.91 8 ASP B C 1
ATOM 5043 O O . ASP B 1 8 ? 0.699 43.812 -47.656 1 25.91 8 ASP B O 1
ATOM 5047 N N . PRO B 1 9 ? 0.458 44.562 -45.844 1 27.56 9 PRO B N 1
ATOM 5048 C CA . PRO B 1 9 ? 1.92 44.5 -45.781 1 27.56 9 PRO B CA 1
ATOM 5049 C C . PRO B 1 9 ? 2.43 43.062 -45.562 1 27.56 9 PRO B C 1
ATOM 5051 O O . PRO B 1 9 ? 2.504 42.594 -44.438 1 27.56 9 PRO B O 1
ATOM 5054 N N . GLN B 1 10 ? 1.98 42.062 -46.406 1 25 10 GLN B N 1
ATOM 5055 C CA . GLN B 1 10 ? 2.289 40.625 -46.25 1 25 10 GLN B CA 1
ATOM 5056 C C . GLN B 1 10 ? 3.785 40.375 -46.406 1 25 10 GLN B C 1
ATOM 5058 O O . GLN B 1 10 ? 4.27 40.125 -47.531 1 25 10 GLN B O 1
ATOM 5063 N N . GLY B 1 11 ? 4.645 41.281 -45.969 1 24.88 11 GLY B N 1
ATOM 5064 C CA . GLY B 1 11 ? 5.961 41.031 -46.531 1 24.88 11 GLY B CA 1
ATOM 5065 C C . GLY B 1 11 ? 6.473 39.625 -46.25 1 24.88 11 GLY B C 1
ATOM 5066 O O . GLY B 1 11 ? 6.004 38.969 -45.312 1 24.88 11 GLY B O 1
ATOM 5067 N N . PRO B 1 12 ? 6.926 38.906 -47.281 1 25.59 12 PRO B N 1
ATOM 5068 C CA . PRO B 1 12 ? 7.266 37.5 -47.375 1 25.59 12 PRO B CA 1
ATOM 5069 C C . PRO B 1 12 ? 8.359 37.094 -46.375 1 25.59 12 PRO B C 1
ATOM 5071 O O . PRO B 1 12 ? 9.25 37.875 -46.094 1 25.59 12 PRO B O 1
ATOM 5074 N N . LEU B 1 13 ? 7.992 36.438 -45.406 1 25.66 13 LEU B N 1
ATOM 5075 C CA . LEU B 1 13 ? 8.828 35.906 -44.312 1 25.66 13 LEU B CA 1
ATOM 5076 C C . LEU B 1 13 ? 10.078 35.25 -44.875 1 25.66 13 LEU B C 1
ATOM 5078 O O . LEU B 1 13 ? 10 34.438 -45.812 1 25.66 13 LEU B O 1
ATOM 5082 N N . ARG B 1 14 ? 11.117 36 -44.969 1 26.12 14 ARG B N 1
ATOM 5083 C CA . ARG B 1 14 ? 12.453 35.656 -45.438 1 26.12 14 ARG B CA 1
ATOM 5084 C C . ARG B 1 14 ? 12.852 34.25 -45.031 1 26.12 14 ARG B C 1
ATOM 5086 O O . ARG B 1 14 ? 12.766 33.906 -43.844 1 26.12 14 ARG B O 1
ATOM 5093 N N . ASN B 1 15 ? 12.758 33.281 -45.969 1 22.41 15 ASN B N 1
ATOM 5094 C CA . ASN B 1 15 ? 13.094 31.844 -45.906 1 22.41 15 ASN B CA 1
ATOM 5095 C C . ASN B 1 15 ? 14.547 31.625 -45.469 1 22.41 15 ASN B C 1
ATOM 5097 O O . ASN B 1 15 ? 15.477 31.938 -46.219 1 22.41 15 ASN B O 1
ATOM 5101 N N . VAL B 1 16 ? 14.898 32.062 -44.344 1 25.33 16 VAL B N 1
ATOM 5102 C CA . VAL B 1 16 ? 16.312 31.969 -43.969 1 25.33 16 VAL B CA 1
ATOM 5103 C C . VAL B 1 16 ? 16.781 30.531 -44.094 1 25.33 16 VAL B C 1
ATOM 5105 O O . VAL B 1 16 ? 16.203 29.625 -43.5 1 25.33 16 VAL B O 1
ATOM 5108 N N . SER B 1 17 ? 17.234 30.156 -45.281 1 23.67 17 SER B N 1
ATOM 5109 C CA . SER B 1 17 ? 17.797 28.859 -45.656 1 23.67 17 SER B CA 1
ATOM 5110 C C . SER B 1 17 ? 18.906 28.453 -44.688 1 23.67 17 SER B C 1
ATOM 5112 O O . SER B 1 17 ? 19.906 29.172 -44.531 1 23.67 17 SER B O 1
ATOM 5114 N N . LEU B 1 18 ? 18.594 28.031 -43.625 1 24.58 18 LEU B N 1
ATOM 5115 C CA . LEU B 1 18 ? 19.562 27.562 -42.656 1 24.58 18 LEU B CA 1
ATOM 5116 C C . LEU B 1 18 ? 20.562 26.594 -43.281 1 24.58 18 LEU B C 1
ATOM 5118 O O . LEU B 1 18 ? 20.188 25.531 -43.75 1 24.58 18 LEU B O 1
ATOM 5122 N N . ARG B 1 19 ? 21.594 27.141 -44 1 24.61 19 ARG B N 1
ATOM 5123 C CA . ARG B 1 19 ? 22.688 26.391 -44.594 1 24.61 19 ARG B CA 1
ATOM 5124 C C . ARG B 1 19 ? 23.406 25.516 -43.562 1 24.61 19 ARG B C 1
ATOM 5126 O O . ARG B 1 19 ? 24 26.031 -42.625 1 24.61 19 ARG B O 1
ATOM 5133 N N . VAL B 1 20 ? 22.891 24.406 -43.312 1 26 20 VAL B N 1
ATOM 5134 C CA . VAL B 1 20 ? 23.516 23.406 -42.469 1 26 20 VAL B CA 1
ATOM 5135 C C . VAL B 1 20 ? 24.781 22.875 -43.125 1 26 20 VAL B C 1
ATOM 5137 O O . VAL B 1 20 ? 24.719 22.297 -44.219 1 26 20 VAL B O 1
ATOM 5140 N N . SER B 1 21 ? 25.875 23.547 -43.062 1 28.06 21 SER B N 1
ATOM 5141 C CA . SER B 1 21 ? 27.125 23.109 -43.656 1 28.06 21 SER B CA 1
ATOM 5142 C C . SER B 1 21 ? 27.453 21.672 -43.25 1 28.06 21 SER B C 1
ATOM 5144 O O . SER B 1 21 ? 27.359 21.312 -42.062 1 28.06 21 SER B O 1
ATOM 5146 N N . GLN B 1 22 ? 27.344 20.812 -44.156 1 30.39 22 GLN B N 1
ATOM 5147 C CA . GLN B 1 22 ? 27.688 19.391 -44.125 1 30.39 22 GLN B CA 1
ATOM 5148 C C . GLN B 1 22 ? 29.156 19.203 -43.781 1 30.39 22 GLN B C 1
ATOM 5150 O O . GLN B 1 22 ? 30.047 19.609 -44.531 1 30.39 22 GLN B O 1
ATOM 5155 N N . VAL B 1 23 ? 29.547 19.344 -42.625 1 36.38 23 VAL B N 1
ATOM 5156 C CA . VAL B 1 23 ? 30.953 19.188 -42.25 1 36.38 23 VAL B CA 1
ATOM 5157 C C . VAL B 1 23 ? 31.438 17.797 -42.656 1 36.38 23 VAL B C 1
ATOM 5159 O O . VAL B 1 23 ? 30.906 16.797 -42.156 1 36.38 23 VAL B O 1
ATOM 5162 N N . PHE B 1 24 ? 31.906 17.641 -43.844 1 43.06 24 PHE B N 1
ATOM 5163 C CA . PHE B 1 24 ? 32.5 16.391 -44.281 1 43.06 24 PHE B CA 1
ATOM 5164 C C . PHE B 1 24 ? 33.812 16.125 -43.562 1 43.06 24 PHE B C 1
ATOM 5166 O O . PHE B 1 24 ? 34.531 17.047 -43.25 1 43.06 24 PHE B O 1
ATOM 5173 N N . SER B 1 25 ? 33.969 14.984 -43.094 1 54.41 25 SER B N 1
ATOM 5174 C CA . SER B 1 25 ? 35.219 14.586 -42.5 1 54.41 25 SER B CA 1
ATOM 5175 C C . SER B 1 25 ? 36.312 14.469 -43.531 1 54.41 25 SER B C 1
ATOM 5177 O O . SER B 1 25 ? 36.094 13.93 -44.625 1 54.41 25 SER B O 1
ATOM 5179 N N . ALA B 1 26 ? 37.375 15.062 -43.281 1 68.62 26 ALA B N 1
ATOM 5180 C CA . ALA B 1 26 ? 38.562 15.109 -44.125 1 68.62 26 ALA B CA 1
ATOM 5181 C C . ALA B 1 26 ? 39.188 13.719 -44.312 1 68.62 26 ALA B C 1
ATOM 5183 O O . ALA B 1 26 ? 38.969 12.836 -43.469 1 68.62 26 ALA B O 1
ATOM 5184 N N . CYS B 1 27 ? 39.75 13.375 -45.344 1 67.81 27 CYS B N 1
ATOM 5185 C CA . CYS B 1 27 ? 40.406 12.094 -45.594 1 67.81 27 CYS B CA 1
ATOM 5186 C C . CYS B 1 27 ? 41.594 11.906 -44.656 1 67.81 27 CYS B C 1
ATOM 5188 O O . CYS B 1 27 ? 42.156 12.883 -44.156 1 67.81 27 CYS B O 1
ATOM 5190 N N . SER B 1 28 ? 41.969 10.664 -44.25 1 73.12 28 SER B N 1
ATOM 5191 C CA . SER B 1 28 ? 43 10.344 -43.281 1 73.12 28 SER B CA 1
ATOM 5192 C C . SER B 1 28 ? 44.312 11.031 -43.625 1 73.12 28 SER B C 1
ATOM 5194 O O . SER B 1 28 ? 45.094 11.422 -42.75 1 73.12 28 SER B O 1
ATOM 5196 N N . PHE B 1 29 ? 44.531 11.297 -44.781 1 76.31 29 PHE B N 1
ATOM 5197 C CA . PHE B 1 29 ? 45.781 11.914 -45.219 1 76.31 29 PHE B CA 1
ATOM 5198 C C . PHE B 1 29 ? 45.75 13.414 -44.969 1 76.31 29 PHE B C 1
ATOM 5200 O O . PHE B 1 29 ? 46.719 13.977 -44.469 1 76.31 29 PHE B O 1
ATOM 5207 N N . CYS B 1 30 ? 44.688 13.977 -45.312 1 74.75 30 CYS B N 1
ATOM 5208 C CA . CYS B 1 30 ? 44.562 15.414 -45.062 1 74.75 30 CYS B CA 1
ATOM 5209 C C . CYS B 1 30 ? 44.5 15.727 -43.594 1 74.75 30 CYS B C 1
ATOM 5211 O O . CYS B 1 30 ? 45.031 16.734 -43.125 1 74.75 30 CYS B O 1
ATOM 5213 N N . LYS B 1 31 ? 43.906 14.797 -42.781 1 72.31 31 LYS B N 1
ATOM 5214 C CA . LYS B 1 31 ? 43.781 14.914 -41.344 1 72.31 31 LYS B CA 1
ATOM 5215 C C . LYS B 1 31 ? 45.156 14.82 -40.688 1 72.31 31 LYS B C 1
ATOM 5217 O O . LYS B 1 31 ? 45.469 15.578 -39.75 1 72.31 31 LYS B O 1
ATOM 5222 N N . SER B 1 32 ? 45.938 13.969 -41.156 1 72.38 32 SER B N 1
ATOM 5223 C CA . SER B 1 32 ? 47.25 13.766 -40.531 1 72.38 32 SER B CA 1
ATOM 5224 C C . SER B 1 32 ? 48.188 14.938 -40.844 1 72.38 32 SER B C 1
ATOM 5226 O O . SER B 1 32 ? 49.094 15.25 -40.062 1 72.38 32 SER B O 1
ATOM 5228 N N . ARG B 1 33 ? 47.938 15.625 -41.875 1 73.56 33 ARG B N 1
ATOM 5229 C CA . ARG B 1 33 ? 48.812 16.719 -42.281 1 73.56 33 ARG B CA 1
ATOM 5230 C C . ARG B 1 33 ? 48.156 18.078 -42.031 1 73.56 33 ARG B C 1
ATOM 5232 O O . ARG B 1 33 ? 48.719 19.109 -42.344 1 73.56 33 ARG B O 1
ATOM 5239 N N . LYS B 1 34 ? 47 18 -41.344 1 68.38 34 LYS B N 1
ATOM 5240 C CA . LYS B 1 34 ? 46.219 19.156 -40.906 1 68.38 34 LYS B CA 1
ATOM 5241 C C . LYS B 1 34 ? 46.031 20.141 -42.062 1 68.38 34 LYS B C 1
ATOM 5243 O O . LYS B 1 34 ? 46.125 21.359 -41.875 1 68.38 34 LYS B O 1
ATOM 5248 N N . ILE B 1 35 ? 45.844 19.516 -43.312 1 76.62 35 ILE B N 1
ATOM 5249 C CA . ILE B 1 35 ? 45.594 20.375 -44.438 1 76.62 35 ILE B CA 1
ATOM 5250 C C . ILE B 1 35 ? 44.125 20.312 -44.844 1 76.62 35 ILE B C 1
ATOM 5252 O O . ILE B 1 35 ? 43.438 19.312 -44.531 1 76.62 35 ILE B O 1
ATOM 5256 N N . LYS B 1 36 ? 43.594 21.297 -45.375 1 73.94 36 LYS B N 1
ATOM 5257 C CA . LYS B 1 36 ? 42.188 21.422 -45.75 1 73.94 36 LYS B CA 1
ATOM 5258 C C . LYS B 1 36 ? 41.844 20.438 -46.844 1 73.94 36 LYS B C 1
ATOM 5260 O O . LYS B 1 36 ? 42.438 20.438 -47.938 1 73.94 36 LYS B O 1
ATOM 5265 N N . CYS B 1 37 ? 40.969 19.391 -46.5 1 71.31 37 CYS B N 1
ATOM 5266 C CA . CYS B 1 37 ? 40.5 18.359 -47.438 1 71.31 37 CYS B CA 1
ATOM 5267 C C . CYS B 1 37 ? 39.25 18.797 -48.188 1 71.31 37 CYS B C 1
ATOM 5269 O O . CYS B 1 37 ? 38.375 19.406 -47.594 1 71.31 37 CYS B O 1
ATOM 5271 N N . ASP B 1 38 ? 39.125 18.781 -49.344 1 74.25 38 ASP B N 1
ATOM 5272 C CA . ASP B 1 38 ? 38 19.266 -50.125 1 74.25 38 ASP B CA 1
ATOM 5273 C C . ASP B 1 38 ? 36.875 18.219 -50.188 1 74.25 38 ASP B C 1
ATOM 5275 O O . ASP B 1 38 ? 35.812 18.469 -50.75 1 74.25 38 ASP B O 1
ATOM 5279 N N . GLY B 1 39 ? 37.062 17.047 -49.531 1 68.56 39 GLY B N 1
ATOM 5280 C CA . GLY B 1 39 ? 36.094 16.016 -49.312 1 68.56 39 GLY B CA 1
ATOM 5281 C C . GLY B 1 39 ? 35.531 15.422 -50.594 1 68.56 39 GLY B C 1
ATOM 5282 O O . GLY B 1 39 ? 34.5 14.742 -50.562 1 68.56 39 GLY B O 1
ATOM 5283 N N . ALA B 1 40 ? 36.156 15.547 -51.688 1 74.44 40 ALA B N 1
ATOM 5284 C CA . ALA B 1 40 ? 35.625 15.062 -52.969 1 74.44 40 ALA B CA 1
ATOM 5285 C C . ALA B 1 40 ? 35.75 13.547 -53.062 1 74.44 40 ALA B C 1
ATOM 5287 O O . ALA B 1 40 ? 36.688 12.953 -52.562 1 74.44 40 ALA B O 1
ATOM 5288 N N . THR B 1 41 ? 34.562 12.742 -53.406 1 71.62 41 THR B N 1
ATOM 5289 C CA . THR B 1 41 ? 34.594 11.305 -53.688 1 71.62 41 THR B CA 1
ATOM 5290 C C . THR B 1 41 ? 34.719 11.039 -55.188 1 71.62 41 THR B C 1
ATOM 5292 O O . THR B 1 41 ? 34.188 11.805 -56 1 71.62 41 THR B O 1
ATOM 5295 N N . PRO B 1 42 ? 35.594 9.984 -55.375 1 70.75 42 PRO B N 1
ATOM 5296 C CA . PRO B 1 42 ? 36.094 8.914 -54.5 1 70.75 42 PRO B CA 1
ATOM 5297 C C . PRO B 1 42 ? 37.406 9.281 -53.812 1 70.75 42 PRO B C 1
ATOM 5299 O O . PRO B 1 42 ? 37.812 8.617 -52.875 1 70.75 42 PRO B O 1
ATOM 5302 N N . ALA B 1 43 ? 38.062 10.266 -54.219 1 75.31 43 ALA B N 1
ATOM 5303 C CA . ALA B 1 43 ? 39.312 10.703 -53.594 1 75.31 43 ALA B CA 1
ATOM 5304 C C . ALA B 1 43 ? 39.375 12.219 -53.5 1 75.31 43 ALA B C 1
ATOM 5306 O O . ALA B 1 43 ? 38.938 12.93 -54.406 1 75.31 43 ALA B O 1
ATOM 5307 N N . CYS B 1 44 ? 39.875 12.734 -52.344 1 74.88 44 CYS B N 1
ATOM 5308 C CA . CYS B 1 44 ? 39.938 14.18 -52.188 1 74.88 44 CYS B CA 1
ATOM 5309 C C . CYS B 1 44 ? 41 14.789 -53.094 1 74.88 44 CYS B C 1
ATOM 5311 O O . CYS B 1 44 ? 41.906 14.086 -53.562 1 74.88 44 CYS B O 1
ATOM 5313 N N . GLY B 1 45 ? 40.75 16.031 -53.625 1 80.12 45 GLY B N 1
ATOM 5314 C CA . GLY B 1 45 ? 41.594 16.734 -54.594 1 80.12 45 GLY B CA 1
ATOM 5315 C C . GLY B 1 45 ? 43.062 16.703 -54.188 1 80.12 45 GLY B C 1
ATOM 5316 O O . GLY B 1 45 ? 43.938 16.656 -55.062 1 80.12 45 GLY B O 1
ATOM 5317 N N . ARG B 1 46 ? 43.312 16.672 -52.906 1 77.31 46 ARG B N 1
ATOM 5318 C CA . ARG B 1 46 ? 44.719 16.656 -52.438 1 77.31 46 ARG B CA 1
ATOM 5319 C C . ARG B 1 46 ? 45.344 15.266 -52.625 1 77.31 46 ARG B C 1
ATOM 5321 O O . ARG B 1 46 ? 46.5 15.148 -53.031 1 77.31 46 ARG B O 1
ATOM 5328 N N . CYS B 1 47 ? 44.562 14.273 -52.25 1 77.88 47 CYS B N 1
ATOM 5329 C CA . CYS B 1 47 ? 45.031 12.906 -52.469 1 77.88 47 CYS B CA 1
ATOM 5330 C C . CYS B 1 47 ? 45.25 12.648 -53.938 1 77.88 47 CYS B C 1
ATOM 5332 O O . CYS B 1 47 ? 46.219 11.977 -54.344 1 77.88 47 CYS B O 1
ATOM 5334 N N . VAL B 1 48 ? 44.438 13.211 -54.812 1 81.12 48 VAL B N 1
ATOM 5335 C CA . VAL B 1 48 ? 44.594 13.086 -56.25 1 81.12 48 VAL B CA 1
ATOM 5336 C C . VAL B 1 48 ? 45.875 13.773 -56.688 1 81.12 48 VAL B C 1
ATOM 5338 O O . VAL B 1 48 ? 46.656 13.211 -57.469 1 81.12 48 VAL B O 1
ATOM 5341 N N . ARG B 1 49 ? 46.156 14.945 -56.094 1 80.19 49 ARG B N 1
ATOM 5342 C CA . ARG B 1 49 ? 47.344 15.703 -56.5 1 80.19 49 ARG B CA 1
ATOM 5343 C C . ARG B 1 49 ? 48.625 15.031 -55.969 1 80.19 49 ARG B C 1
ATOM 5345 O O . ARG B 1 49 ? 49.688 15.117 -56.594 1 80.19 49 ARG B O 1
ATOM 5352 N N . SER B 1 50 ? 48.469 14.422 -54.844 1 77.44 50 SER B N 1
ATOM 5353 C CA . SER B 1 50 ? 49.625 13.773 -54.219 1 77.44 50 SER B CA 1
ATOM 5354 C C . SER B 1 50 ? 49.781 12.344 -54.719 1 77.44 50 SER B C 1
ATOM 5356 O O . SER B 1 50 ? 50.656 11.609 -54.25 1 77.44 50 SER B O 1
ATOM 5358 N N . GLY B 1 51 ? 48.938 11.828 -55.688 1 77.44 51 GLY B N 1
ATOM 5359 C CA . GLY B 1 51 ? 49.031 10.531 -56.344 1 77.44 51 GLY B CA 1
ATOM 5360 C C . GLY B 1 51 ? 48.438 9.406 -55.5 1 77.44 51 GLY B C 1
ATOM 5361 O O . GLY B 1 51 ? 48.781 8.234 -55.719 1 77.44 51 GLY B O 1
ATOM 5362 N N . ARG B 1 52 ? 47.844 9.656 -54.406 1 72.25 52 ARG B N 1
ATOM 5363 C CA . ARG B 1 52 ? 47.312 8.648 -53.5 1 72.25 52 ARG B CA 1
ATOM 5364 C C . ARG B 1 52 ? 45.812 8.469 -53.719 1 72.25 52 ARG B C 1
ATOM 5366 O O . ARG B 1 52 ? 45.094 8.195 -52.781 1 72.25 52 ARG B O 1
ATOM 5373 N N . GLN B 1 53 ? 45.281 8.641 -54.812 1 75.31 53 GLN B N 1
ATOM 5374 C CA . GLN B 1 53 ? 43.875 8.555 -55.188 1 75.31 53 GLN B CA 1
ATOM 5375 C C . GLN B 1 53 ? 43.281 7.215 -54.75 1 75.31 53 GLN B C 1
ATOM 5377 O O . GLN B 1 53 ? 42.156 7.152 -54.281 1 75.31 53 GLN B O 1
ATOM 5382 N N . GLU B 1 54 ? 43.844 6.062 -54.906 1 73.94 54 GLU B N 1
ATOM 5383 C CA . GLU B 1 54 ? 43.344 4.711 -54.656 1 73.94 54 GLU B CA 1
ATOM 5384 C C . GLU B 1 54 ? 43.375 4.398 -53.156 1 73.94 54 GLU B C 1
ATOM 5386 O O . GLU B 1 54 ? 42.625 3.531 -52.688 1 73.94 54 GLU B O 1
ATOM 5391 N N . THR B 1 55 ? 44.188 5.039 -52.406 1 70.25 55 THR B N 1
ATOM 5392 C CA . THR B 1 55 ? 44.312 4.773 -51 1 70.25 55 THR B CA 1
ATOM 5393 C C . THR B 1 55 ? 43.594 5.844 -50.156 1 70.25 55 THR B C 1
ATOM 5395 O O . THR B 1 55 ? 43.75 5.902 -48.938 1 70.25 55 THR B O 1
ATOM 5398 N N . CYS B 1 56 ? 42.906 6.762 -50.812 1 69.94 56 CYS B N 1
ATOM 5399 C CA . CYS B 1 56 ? 42.188 7.781 -50.094 1 69.94 56 CYS B CA 1
ATOM 5400 C C . CYS B 1 56 ? 41.062 7.16 -49.25 1 69.94 56 CYS B C 1
ATOM 5402 O O . CYS B 1 56 ? 40.281 6.367 -49.75 1 69.94 56 CYS B O 1
ATOM 5404 N N . SER B 1 57 ? 41.219 7.41 -47.938 1 68.06 57 SER B N 1
ATOM 5405 C CA . SER B 1 57 ? 40.281 6.758 -47 1 68.06 57 SER B CA 1
ATOM 5406 C C . SER B 1 57 ? 38.844 7.086 -47.344 1 68.06 57 SER B C 1
ATOM 5408 O O . SER B 1 57 ? 37.906 6.43 -46.844 1 68.06 57 SER B O 1
ATOM 5410 N N . LEU B 1 58 ? 38.625 8.008 -48.156 1 66.38 58 LEU B N 1
ATOM 5411 C CA . LEU B 1 58 ? 37.281 8.383 -48.562 1 66.38 58 LEU B CA 1
ATOM 5412 C C . LEU B 1 58 ? 36.75 7.418 -49.625 1 66.38 58 LEU B C 1
ATOM 5414 O O . LEU B 1 58 ? 35.531 7.336 -49.812 1 66.38 58 LEU B O 1
ATOM 5418 N N . MET B 1 59 ? 37.562 6.723 -50.312 1 61.5 59 MET B N 1
ATOM 5419 C CA . MET B 1 59 ? 37.156 5.734 -51.281 1 61.5 59 MET B CA 1
ATOM 5420 C C . MET B 1 59 ? 36.562 4.492 -50.625 1 61.5 59 MET B C 1
ATOM 5422 O O . MET B 1 59 ? 35.625 3.893 -51.125 1 61.5 59 MET B O 1
ATOM 5426 N N . THR B 1 60 ? 37.219 3.773 -49.688 1 48.38 60 THR B N 1
ATOM 5427 C CA . THR B 1 60 ? 36.875 2.52 -49.031 1 48.38 60 THR B CA 1
ATOM 5428 C C . THR B 1 60 ? 35.906 2.766 -47.875 1 48.38 60 THR B C 1
ATOM 5430 O O . THR B 1 60 ? 35.438 1.818 -47.25 1 48.38 60 THR B O 1
ATOM 5433 N N . ASP B 1 61 ? 35.781 3.875 -47.344 1 40 61 ASP B N 1
ATOM 5434 C CA . ASP B 1 61 ? 35.031 4.191 -46.125 1 40 61 ASP B CA 1
ATOM 5435 C C . ASP B 1 61 ? 33.531 4.09 -46.375 1 40 61 ASP B C 1
ATOM 5437 O O . ASP B 1 61 ? 32.812 5.105 -46.406 1 40 61 ASP B O 1
ATOM 5441 N N . THR B 1 62 ? 33.031 3.188 -47.094 1 38.09 62 THR B N 1
ATOM 5442 C CA . THR B 1 62 ? 31.625 2.861 -47.062 1 38.09 62 THR B CA 1
ATOM 5443 C C . THR B 1 62 ? 31.141 2.738 -45.594 1 38.09 62 THR B C 1
ATOM 5445 O O . THR B 1 62 ? 29.938 2.785 -45.344 1 38.09 62 THR B O 1
ATOM 5448 N N . SER B 1 63 ? 32 2.301 -44.781 1 33.97 63 SER B N 1
ATOM 5449 C CA . SER B 1 63 ? 31.719 1.971 -43.406 1 33.97 63 SER B CA 1
ATOM 5450 C C . SER B 1 63 ? 31.5 3.229 -42.562 1 33.97 63 SER B C 1
ATOM 5452 O O . SER B 1 63 ? 30.953 3.158 -41.438 1 33.97 63 SER B O 1
ATOM 5454 N N . SER B 1 64 ? 32 4.289 -42.812 1 32.28 64 SER B N 1
ATOM 5455 C CA . SER B 1 64 ? 31.859 5.535 -42.094 1 32.28 64 SER B CA 1
ATOM 5456 C C . SER B 1 64 ? 30.484 6.156 -42.312 1 32.28 64 SER B C 1
ATOM 5458 O O . SER B 1 64 ? 30.094 7.113 -41.656 1 32.28 64 SER B O 1
ATOM 5460 N N . ARG B 1 65 ? 29.922 5.996 -43.406 1 32.91 65 ARG B N 1
ATOM 5461 C CA . ARG B 1 65 ? 28.562 6.434 -43.688 1 32.91 65 ARG B CA 1
ATOM 5462 C C . ARG B 1 65 ? 27.562 5.758 -42.75 1 32.91 65 ARG B C 1
ATOM 5464 O O . ARG B 1 65 ? 26.438 6.227 -42.594 1 32.91 65 ARG B O 1
ATOM 5471 N N . ALA B 1 66 ? 27.766 4.504 -42.406 1 30.14 66 ALA B N 1
ATOM 5472 C CA . ALA B 1 66 ? 26.906 3.707 -41.562 1 30.14 66 ALA B CA 1
ATOM 5473 C C . ALA B 1 66 ? 26.875 4.281 -40.125 1 30.14 66 ALA B C 1
ATOM 5475 O O . ALA B 1 66 ? 26.141 3.785 -39.281 1 30.14 66 ALA B O 1
ATOM 5476 N N . ARG B 1 67 ? 27.703 5.109 -39.812 1 33.44 67 ARG B N 1
ATOM 5477 C CA . ARG B 1 67 ? 27.797 5.793 -38.531 1 33.44 67 ARG B CA 1
ATOM 5478 C C . ARG B 1 67 ? 26.656 6.789 -38.344 1 33.44 67 ARG B C 1
ATOM 5480 O O . ARG B 1 67 ? 26.484 7.348 -37.25 1 33.44 67 ARG B O 1
ATOM 5487 N N . ASP B 1 68 ? 26.219 7.32 -39.531 1 30.95 68 ASP B N 1
ATOM 5488 C CA . ASP B 1 68 ? 25.047 8.172 -39.281 1 30.95 68 ASP B CA 1
ATOM 5489 C C . ASP B 1 68 ? 23.781 7.34 -39.188 1 30.95 68 ASP B C 1
ATOM 5491 O O . ASP B 1 68 ? 23.312 6.773 -40.156 1 30.95 68 ASP B O 1
ATOM 5495 N N . TYR B 1 69 ? 23.516 6.77 -38.062 1 31.91 69 TYR B N 1
ATOM 5496 C CA . TYR B 1 69 ? 22.391 5.926 -37.688 1 31.91 69 TYR B CA 1
ATOM 5497 C C . TYR B 1 69 ? 21.094 6.48 -38.281 1 31.91 69 TYR B C 1
ATOM 5499 O O . TYR B 1 69 ? 20.25 5.723 -38.75 1 31.91 69 TYR B O 1
ATOM 5507 N N . HIS B 1 70 ? 21 7.734 -38.438 1 33.53 70 HIS B N 1
ATOM 5508 C CA . HIS B 1 70 ? 19.828 8.352 -39.031 1 33.53 70 HIS B CA 1
ATOM 5509 C C . HIS B 1 70 ? 19.703 7.988 -40.5 1 33.53 70 HIS B C 1
ATOM 5511 O O . HIS B 1 70 ? 18.625 7.605 -40.969 1 33.53 70 HIS B O 1
ATOM 5517 N N . THR B 1 71 ? 20.781 8.047 -41.125 1 40.62 71 THR B N 1
ATOM 5518 C CA . THR B 1 71 ? 20.719 7.719 -42.531 1 40.62 71 THR B CA 1
ATOM 5519 C C . THR B 1 71 ? 20.5 6.223 -42.75 1 40.62 71 THR B C 1
ATOM 5521 O O . THR B 1 71 ? 19.734 5.812 -43.625 1 40.62 71 THR B O 1
ATOM 5524 N N . PHE B 1 72 ? 21.016 5.422 -41.875 1 39.31 72 PHE B N 1
ATOM 5525 C CA . PHE B 1 72 ? 20.781 3.986 -41.906 1 39.31 72 PHE B CA 1
ATOM 5526 C C . PHE B 1 72 ? 19.328 3.674 -41.594 1 39.31 72 PHE B C 1
ATOM 5528 O O . PHE B 1 72 ? 18.688 2.883 -42.281 1 39.31 72 PHE B O 1
ATOM 5535 N N . LEU B 1 73 ? 18.734 4.352 -40.594 1 41.75 73 LEU B N 1
ATOM 5536 C CA . LEU B 1 73 ? 17.328 4.141 -40.25 1 41.75 73 LEU B CA 1
ATOM 5537 C C . LEU B 1 73 ? 16.438 4.656 -41.375 1 41.75 73 LEU B C 1
ATOM 5539 O O . LEU B 1 73 ? 15.461 4.004 -41.75 1 41.75 73 LEU B O 1
ATOM 5543 N N . LEU B 1 74 ? 16.859 5.668 -42.062 1 44.03 74 LEU B N 1
ATOM 5544 C CA . LEU B 1 74 ? 16.094 6.191 -43.188 1 44.03 74 LEU B CA 1
ATOM 5545 C C . LEU B 1 74 ? 16.219 5.266 -44.406 1 44.03 74 LEU B C 1
ATOM 5547 O O . LEU B 1 74 ? 15.234 5.02 -45.094 1 44.03 74 LEU B O 1
ATOM 5551 N N . GLN B 1 75 ? 17.312 4.621 -44.469 1 47.91 75 GLN B N 1
ATOM 5552 C CA . GLN B 1 75 ? 17.484 3.678 -45.562 1 47.91 75 GLN B CA 1
ATOM 5553 C C . GLN B 1 75 ? 16.75 2.367 -45.281 1 47.91 75 GLN B C 1
ATOM 5555 O O . GLN B 1 75 ? 16.125 1.8 -46.188 1 47.91 75 GLN B O 1
ATOM 5560 N N . ARG B 1 76 ? 16.766 1.923 -44.094 1 44.38 76 ARG B N 1
ATOM 5561 C CA . ARG B 1 76 ? 16.062 0.701 -43.719 1 44.38 76 ARG B CA 1
ATOM 5562 C C . ARG B 1 76 ? 14.555 0.906 -43.781 1 44.38 76 ARG B C 1
ATOM 5564 O O . ARG B 1 76 ? 13.82 0.03 -44.25 1 44.38 76 ARG B O 1
ATOM 5571 N N . ILE B 1 77 ? 14.055 2.068 -43.406 1 47.47 77 ILE B N 1
ATOM 5572 C CA . ILE B 1 77 ? 12.664 2.453 -43.625 1 47.47 77 ILE B CA 1
ATOM 5573 C C . ILE B 1 77 ? 12.352 2.521 -45.094 1 47.47 77 ILE B C 1
ATOM 5575 O O . ILE B 1 77 ? 11.336 2.002 -45.562 1 47.47 77 ILE B O 1
ATOM 5579 N N . ALA B 1 78 ? 13.289 3.025 -45.844 1 50.62 78 ALA B N 1
ATOM 5580 C CA . ALA B 1 78 ? 13.102 3.115 -47.312 1 50.62 78 ALA B CA 1
ATOM 5581 C C . ALA B 1 78 ? 13.102 1.73 -47.938 1 50.62 78 ALA B C 1
ATOM 5583 O O . ALA B 1 78 ? 12.273 1.436 -48.812 1 50.62 78 ALA B O 1
ATOM 5584 N N . ASN B 1 79 ? 13.953 0.886 -47.438 1 49.97 79 ASN B N 1
ATOM 5585 C CA . ASN B 1 79 ? 13.984 -0.482 -47.938 1 49.97 79 ASN B CA 1
ATOM 5586 C C . ASN B 1 79 ? 12.75 -1.269 -47.5 1 49.97 79 ASN B C 1
ATOM 5588 O O . ASN B 1 79 ? 12.18 -2.023 -48.312 1 49.97 79 ASN B O 1
ATOM 5592 N N . ALA B 1 80 ? 12.297 -1.123 -46.25 1 48.12 80 ALA B N 1
ATOM 5593 C CA . ALA B 1 80 ? 11.094 -1.791 -45.781 1 48.12 80 ALA B CA 1
ATOM 5594 C C . ALA B 1 80 ? 9.852 -1.265 -46.5 1 48.12 80 ALA B C 1
ATOM 5596 O O . ALA B 1 80 ? 8.969 -2.041 -46.875 1 48.12 80 ALA B O 1
ATOM 5597 N N . LYS B 1 81 ? 9.836 -0.024 -46.812 1 49.41 81 LYS B N 1
ATOM 5598 C CA . LYS B 1 81 ? 8.766 0.565 -47.625 1 49.41 81 LYS B CA 1
ATOM 5599 C C . LYS B 1 81 ? 8.812 0.054 -49.062 1 49.41 81 LYS B C 1
ATOM 5601 O O . LYS B 1 81 ? 7.777 -0.245 -49.656 1 49.41 81 LYS B O 1
ATOM 5606 N N . ARG B 1 82 ? 10.016 -0.141 -49.469 1 51.78 82 ARG B N 1
ATOM 5607 C CA . ARG B 1 82 ? 10.18 -0.712 -50.812 1 51.78 82 ARG B CA 1
ATOM 5608 C C . ARG B 1 82 ? 9.719 -2.166 -50.844 1 51.78 82 ARG B C 1
ATOM 5610 O O . ARG B 1 82 ? 9.016 -2.578 -51.781 1 51.78 82 ARG B O 1
ATOM 5617 N N . ARG B 1 83 ? 10.039 -2.881 -49.812 1 48.66 83 ARG B N 1
ATOM 5618 C CA . ARG B 1 83 ? 9.617 -4.277 -49.75 1 48.66 83 ARG B CA 1
ATOM 5619 C C . ARG B 1 83 ? 8.109 -4.387 -49.562 1 48.66 83 ARG B C 1
ATOM 5621 O O . ARG B 1 83 ? 7.465 -5.25 -50.156 1 48.66 83 ARG B O 1
ATOM 5628 N N . LEU B 1 84 ? 7.516 -3.506 -48.812 1 46.19 84 LEU B N 1
ATOM 5629 C CA . LEU B 1 84 ? 6.066 -3.432 -48.656 1 46.19 84 LEU B CA 1
ATOM 5630 C C . LEU B 1 84 ? 5.398 -3.027 -49.969 1 46.19 84 LEU B C 1
ATOM 5632 O O . LEU B 1 84 ? 4.379 -3.604 -50.344 1 46.19 84 LEU B O 1
ATOM 5636 N N . ALA B 1 85 ? 6.008 -2.135 -50.625 1 48.38 85 ALA B N 1
ATOM 5637 C CA . ALA B 1 85 ? 5.504 -1.733 -51.938 1 48.38 85 ALA B CA 1
ATOM 5638 C C . ALA B 1 85 ? 5.648 -2.865 -52.938 1 48.38 85 ALA B C 1
ATOM 5640 O O . ALA B 1 85 ? 4.746 -3.107 -53.75 1 48.38 85 ALA B O 1
ATOM 5641 N N . GLU B 1 86 ? 6.723 -3.58 -52.875 1 48.88 86 GLU B N 1
ATOM 5642 C CA . GLU B 1 86 ? 6.926 -4.711 -53.781 1 48.88 86 GLU B CA 1
ATOM 5643 C C . GLU B 1 86 ? 5.938 -5.836 -53.469 1 48.88 86 GLU B C 1
ATOM 5645 O O . GLU B 1 86 ? 5.414 -6.469 -54.406 1 48.88 86 GLU B O 1
ATOM 5650 N N . ASN B 1 87 ? 5.719 -6.051 -52.188 1 42.56 87 ASN B N 1
ATOM 5651 C CA . ASN B 1 87 ? 4.754 -7.09 -51.844 1 42.56 87 ASN B CA 1
ATOM 5652 C C . ASN B 1 87 ? 3.334 -6.684 -52.25 1 42.56 87 ASN B C 1
ATOM 5654 O O . ASN B 1 87 ? 2.537 -7.52 -52.656 1 42.56 87 ASN B O 1
ATOM 5658 N N . GLN B 1 88 ? 3.018 -5.438 -52.062 1 42.19 88 GLN B N 1
ATOM 5659 C CA . GLN B 1 88 ? 1.73 -4.953 -52.562 1 42.19 88 GLN B CA 1
ATOM 5660 C C . GLN B 1 88 ? 1.632 -5.09 -54.094 1 42.19 88 GLN B C 1
ATOM 5662 O O . GLN B 1 88 ? 0.563 -5.395 -54.625 1 42.19 88 GLN B O 1
ATOM 5667 N N . ALA B 1 89 ? 2.771 -4.918 -54.688 1 40.69 89 ALA B N 1
ATOM 5668 C CA . ALA B 1 89 ? 2.764 -5.047 -56.125 1 40.69 89 ALA B CA 1
ATOM 5669 C C . ALA B 1 89 ? 2.594 -6.504 -56.562 1 40.69 89 ALA B C 1
ATOM 5671 O O . ALA B 1 89 ? 2.004 -6.789 -57.594 1 40.69 89 ALA B O 1
ATOM 5672 N N . ARG B 1 90 ? 3.18 -7.383 -55.781 1 39.84 90 ARG B N 1
ATOM 5673 C CA . ARG B 1 90 ? 3.023 -8.773 -56.188 1 39.84 90 ARG B CA 1
ATOM 5674 C C . ARG B 1 90 ? 1.58 -9.234 -56.031 1 39.84 90 ARG B C 1
ATOM 5676 O O . ARG B 1 90 ? 1.147 -10.188 -56.688 1 39.84 90 ARG B O 1
ATOM 5683 N N . HIS B 1 91 ? 0.924 -8.695 -54.938 1 33.91 91 HIS B N 1
ATOM 5684 C CA . HIS B 1 91 ? -0.451 -9.148 -54.781 1 33.91 91 HIS B CA 1
ATOM 5685 C C . HIS B 1 91 ? -1.344 -8.648 -55.906 1 33.91 91 HIS B C 1
ATOM 5687 O O . HIS B 1 91 ? -2.535 -8.961 -55.938 1 33.91 91 HIS B O 1
ATOM 5693 N N . ASP B 1 92 ? -0.91 -7.629 -56.625 1 32.97 92 ASP B N 1
ATOM 5694 C CA . ASP B 1 92 ? -1.835 -7.152 -57.625 1 32.97 92 ASP B CA 1
ATOM 5695 C C . ASP B 1 92 ? -1.966 -8.164 -58.781 1 32.97 92 ASP B C 1
ATOM 5697 O O . ASP B 1 92 ? -2.814 -8.016 -59.656 1 32.97 92 ASP B O 1
ATOM 5701 N N . ASN B 1 93 ? -0.942 -8.945 -59.094 1 28.91 93 ASN B N 1
ATOM 5702 C CA . ASN B 1 93 ? -1.134 -9.625 -60.375 1 28.91 93 ASN B CA 1
ATOM 5703 C C . ASN B 1 93 ? -2.121 -10.781 -60.25 1 28.91 93 ASN B C 1
ATOM 5705 O O . ASN B 1 93 ? -2.15 -11.672 -61.094 1 28.91 93 ASN B O 1
ATOM 5709 N N . ARG B 1 94 ? -2.391 -11.367 -59 1 28.06 94 ARG B N 1
ATOM 5710 C CA . ARG B 1 94 ? -3.146 -12.586 -59.25 1 28.06 94 ARG B CA 1
ATOM 5711 C C . ARG B 1 94 ? -4.496 -12.266 -59.906 1 28.06 94 ARG B C 1
ATOM 5713 O O . ARG B 1 94 ? -5.031 -11.172 -59.719 1 28.06 94 ARG B O 1
ATOM 5720 N N . THR B 1 95 ? -5.074 -13.219 -60.625 1 25.84 95 THR B N 1
ATOM 5721 C CA . THR B 1 95 ? -6.188 -13.359 -61.531 1 25.84 95 THR B CA 1
ATOM 5722 C C . THR B 1 95 ? -7.496 -12.922 -60.906 1 25.84 95 THR B C 1
ATOM 5724 O O . THR B 1 95 ? -7.68 -13.07 -59.688 1 25.84 95 THR B O 1
ATOM 5727 N N . PRO B 1 96 ? -8.508 -12.328 -61.625 1 27.98 96 PRO B N 1
ATOM 5728 C CA . PRO B 1 96 ? -9.797 -11.633 -61.531 1 27.98 96 PRO B CA 1
ATOM 5729 C C . PRO B 1 96 ? -10.859 -12.484 -60.844 1 27.98 96 PRO B C 1
ATOM 5731 O O . PRO B 1 96 ? -12.047 -12.141 -60.875 1 27.98 96 PRO B O 1
ATOM 5734 N N . SER B 1 97 ? -10.633 -13.836 -60.5 1 25.53 97 SER B N 1
ATOM 5735 C CA . SER B 1 97 ? -11.922 -14.523 -60.469 1 25.53 97 SER B CA 1
ATOM 5736 C C . SER B 1 97 ? -12.93 -13.789 -59.594 1 25.53 97 SER B C 1
ATOM 5738 O O . SER B 1 97 ? -12.562 -12.914 -58.812 1 25.53 97 SER B O 1
ATOM 5740 N N . SER B 1 98 ? -14 -14.578 -59 1 26.92 98 SER B N 1
ATOM 5741 C CA . SER B 1 98 ? -15.336 -14.219 -58.562 1 26.92 98 SER B CA 1
ATOM 5742 C C . SER B 1 98 ? -15.289 -13.188 -57.438 1 26.92 98 SER B C 1
ATOM 5744 O O . SER B 1 98 ? -14.438 -13.258 -56.562 1 26.92 98 SER B O 1
ATOM 5746 N N . HIS B 1 99 ? -15.992 -12.008 -57.531 1 24.78 99 HIS B N 1
ATOM 5747 C CA . HIS B 1 99 ? -16.062 -10.617 -57.094 1 24.78 99 HIS B CA 1
ATOM 5748 C C . HIS B 1 99 ? -16.391 -10.516 -55.625 1 24.78 99 HIS B C 1
ATOM 5750 O O . HIS B 1 99 ? -16.719 -9.438 -55.125 1 24.78 99 HIS B O 1
ATOM 5756 N N . VAL B 1 100 ? -16.719 -11.703 -54.938 1 25.28 100 VAL B N 1
ATOM 5757 C CA . VAL B 1 100 ? -17.531 -11.312 -53.781 1 25.28 100 VAL B CA 1
ATOM 5758 C C . VAL B 1 100 ? -16.734 -10.344 -52.906 1 25.28 100 VAL B C 1
ATOM 5760 O O . VAL B 1 100 ? -15.547 -10.57 -52.625 1 25.28 100 VAL B O 1
ATOM 5763 N N . GLN B 1 101 ? -17.141 -9.047 -52.75 1 23.19 101 GLN B N 1
ATOM 5764 C CA . GLN B 1 101 ? -16.797 -7.742 -52.188 1 23.19 101 GLN B CA 1
ATOM 5765 C C . GLN B 1 101 ? -16.406 -7.855 -50.719 1 23.19 101 GLN B C 1
ATOM 5767 O O . GLN B 1 101 ? -16.922 -7.121 -49.875 1 23.19 101 GLN B O 1
ATOM 5772 N N . HIS B 1 102 ? -16.141 -9.07 -50.219 1 22.48 102 HIS B N 1
ATOM 5773 C CA . HIS B 1 102 ? -16.094 -8.93 -48.781 1 22.48 102 HIS B CA 1
ATOM 5774 C C . HIS B 1 102 ? -14.977 -7.98 -48.344 1 22.48 102 HIS B C 1
ATOM 5776 O O . HIS B 1 102 ? -13.805 -8.227 -48.656 1 22.48 102 HIS B O 1
ATOM 5782 N N . GLN B 1 103 ? -15.281 -6.633 -48.312 1 24.14 103 GLN B N 1
ATOM 5783 C CA . GLN B 1 103 ? -14.516 -5.461 -47.906 1 24.14 103 GLN B CA 1
ATOM 5784 C C . GLN B 1 103 ? -13.758 -5.73 -46.594 1 24.14 103 GLN B C 1
ATOM 5786 O O . GLN B 1 103 ? -14.367 -5.797 -45.531 1 24.14 103 GLN B O 1
ATOM 5791 N N . GLN B 1 104 ? -12.828 -6.605 -46.656 1 24.28 104 GLN B N 1
ATOM 5792 C CA . GLN B 1 104 ? -12.094 -6.949 -45.438 1 24.28 104 GLN B CA 1
ATOM 5793 C C . GLN B 1 104 ? -11.344 -5.738 -44.906 1 24.28 104 GLN B C 1
ATOM 5795 O O . GLN B 1 104 ? -10.57 -5.098 -45.594 1 24.28 104 GLN B O 1
ATOM 5800 N N . PRO B 1 105 ? -11.93 -5.039 -43.812 1 25.34 105 PRO B N 1
ATOM 5801 C CA . PRO B 1 105 ? -11.383 -3.848 -43.156 1 25.34 105 PRO B CA 1
ATOM 5802 C C . PRO B 1 105 ? -9.914 -4.008 -42.781 1 25.34 105 PRO B C 1
ATOM 5804 O O . PRO B 1 105 ? -9.609 -4.531 -41.719 1 25.34 105 PRO B O 1
ATOM 5807 N N . LYS B 1 106 ? -9.07 -4.562 -43.5 1 27.5 106 LYS B N 1
ATOM 5808 C CA . LYS B 1 106 ? -7.664 -4.832 -43.219 1 27.5 106 LYS B CA 1
ATOM 5809 C C . LYS B 1 106 ? -6.887 -3.535 -43 1 27.5 106 LYS B C 1
ATOM 5811 O O . LYS B 1 106 ? -5.734 -3.559 -42.594 1 27.5 106 LYS B O 1
ATOM 5816 N N . ALA B 1 107 ? -7.199 -2.482 -43.719 1 29.92 107 ALA B N 1
ATOM 5817 C CA . ALA B 1 107 ? -6.293 -1.353 -43.938 1 29.92 107 ALA B CA 1
ATOM 5818 C C . ALA B 1 107 ? -6.102 -0.579 -42.625 1 29.92 107 ALA B C 1
ATOM 5820 O O . ALA B 1 107 ? -5.125 0.159 -42.469 1 29.92 107 ALA B O 1
ATOM 5821 N N . GLN B 1 108 ? -7.164 -0.576 -41.781 1 28.59 108 GLN B N 1
ATOM 5822 C CA . GLN B 1 108 ? -7.168 0.333 -40.625 1 28.59 108 GLN B CA 1
ATOM 5823 C C . GLN B 1 108 ? -6.156 -0.1 -39.594 1 28.59 108 GLN B C 1
ATOM 5825 O O . GLN B 1 108 ? -5.898 0.63 -38.625 1 28.59 108 GLN B O 1
ATOM 5830 N N . GLU B 1 109 ? -5.605 -1.24 -39.75 1 28.73 109 GLU B N 1
ATOM 5831 C CA . GLU B 1 109 ? -4.785 -1.809 -38.688 1 28.73 109 GLU B CA 1
ATOM 5832 C C . GLU B 1 109 ? -3.381 -1.21 -38.688 1 28.73 109 GLU B C 1
ATOM 5834 O O . GLU B 1 109 ? -2.783 -1.003 -37.625 1 28.73 109 GLU B O 1
ATOM 5839 N N . SER B 1 110 ? -2.875 -0.907 -39.906 1 31.84 110 SER B N 1
ATOM 5840 C CA . SER B 1 110 ? -1.504 -0.416 -40 1 31.84 110 SER B CA 1
ATOM 5841 C C . SER B 1 110 ? -1.362 0.956 -39.344 1 31.84 110 SER B C 1
ATOM 5843 O O . SER B 1 110 ? -0.362 1.233 -38.688 1 31.84 110 SER B O 1
ATOM 5845 N N . SER B 1 111 ? -2.379 1.755 -39.562 1 34.84 111 SER B N 1
ATOM 5846 C CA . SER B 1 111 ? -2.32 3.127 -39.094 1 34.84 111 SER B CA 1
ATOM 5847 C C . SER B 1 111 ? -2.336 3.172 -37.562 1 34.84 111 SER B C 1
ATOM 5849 O O . SER B 1 111 ? -1.728 4.055 -36.969 1 34.84 111 SER B O 1
ATOM 5851 N N . MET B 1 112 ? -2.928 2.186 -37 1 29.2 112 MET B N 1
ATOM 5852 C CA . MET B 1 112 ? -3.068 2.186 -35.562 1 29.2 112 MET B CA 1
ATOM 5853 C C . MET B 1 112 ? -1.756 1.801 -34.875 1 29.2 112 MET B C 1
ATOM 5855 O O . MET B 1 112 ? -1.426 2.32 -33.812 1 29.2 112 MET B O 1
ATOM 5859 N N . ILE B 1 113 ? -0.95 0.96 -35.5 1 29.66 113 ILE B N 1
ATOM 5860 C CA . ILE B 1 113 ? 0.345 0.583 -34.938 1 29.66 113 ILE B CA 1
ATOM 5861 C C . ILE B 1 113 ? 1.296 1.777 -35 1 29.66 113 ILE B C 1
ATOM 5863 O O . ILE B 1 113 ? 1.987 2.07 -34.031 1 29.66 113 ILE B O 1
ATOM 5867 N N . ASP B 1 114 ? 1.344 2.469 -36.156 1 34.84 114 ASP B N 1
ATOM 5868 C CA . ASP B 1 114 ? 2.213 3.635 -36.281 1 34.84 114 ASP B CA 1
ATOM 5869 C C . ASP B 1 114 ? 1.861 4.707 -35.25 1 34.84 114 ASP B C 1
ATOM 5871 O O . ASP B 1 114 ? 2.75 5.328 -34.656 1 34.84 114 ASP B O 1
ATOM 5875 N N . SER B 1 115 ? 0.622 4.797 -34.938 1 33.5 115 SER B N 1
ATOM 5876 C CA . SER B 1 115 ? 0.181 5.762 -33.938 1 33.5 115 SER B CA 1
ATOM 5877 C C . SER B 1 115 ? 0.569 5.312 -32.531 1 33.5 115 SER B C 1
ATOM 5879 O O . SER B 1 115 ? 0.848 6.145 -31.672 1 33.5 115 SER B O 1
ATOM 5881 N N . LEU B 1 116 ? 0.569 4.066 -32.312 1 29.59 116 LEU B N 1
ATOM 5882 C CA . LEU B 1 116 ? 0.938 3.541 -31 1 29.59 116 LEU B CA 1
ATOM 5883 C C . LEU B 1 116 ? 2.426 3.738 -30.734 1 29.59 116 LEU B C 1
ATOM 5885 O O . LEU B 1 116 ? 2.816 4.137 -29.641 1 29.59 116 LEU B O 1
ATOM 5889 N N . VAL B 1 117 ? 3.264 3.318 -31.781 1 33.12 117 VAL B N 1
ATOM 5890 C CA . VAL B 1 117 ? 4.688 3.604 -31.641 1 33.12 117 VAL B CA 1
ATOM 5891 C C . VAL B 1 117 ? 4.898 5.102 -31.438 1 33.12 117 VAL B C 1
ATOM 5893 O O . VAL B 1 117 ? 5.68 5.508 -30.562 1 33.12 117 VAL B O 1
ATOM 5896 N N . ASN B 1 118 ? 4.176 5.867 -32.188 1 33.78 118 ASN B N 1
ATOM 5897 C CA . ASN B 1 118 ? 4.227 7.312 -32 1 33.78 118 ASN B CA 1
ATOM 5898 C C . ASN B 1 118 ? 3.691 7.719 -30.641 1 33.78 118 ASN B C 1
ATOM 5900 O O . ASN B 1 118 ? 4.234 8.625 -30 1 33.78 118 ASN B O 1
ATOM 5904 N N . ASP B 1 119 ? 2.641 7.059 -30.312 1 31.97 119 ASP B N 1
ATOM 5905 C CA . ASP B 1 119 ? 2.037 7.383 -29.031 1 31.97 119 ASP B CA 1
ATOM 5906 C C . ASP B 1 119 ? 2.906 6.887 -27.875 1 31.97 119 ASP B C 1
ATOM 5908 O O . ASP B 1 119 ? 3.008 7.547 -26.844 1 31.97 119 ASP B O 1
ATOM 5912 N N . ILE B 1 120 ? 3.387 5.676 -27.922 1 32.5 120 ILE B N 1
ATOM 5913 C CA . ILE B 1 120 ? 4.41 5.297 -26.953 1 32.5 120 ILE B CA 1
ATOM 5914 C C . ILE B 1 120 ? 5.582 6.273 -27.031 1 32.5 120 ILE B C 1
ATOM 5916 O O . ILE B 1 120 ? 6.117 6.691 -26 1 32.5 120 ILE B O 1
ATOM 5920 N N . GLU B 1 121 ? 6.016 6.527 -28.375 1 31.05 121 GLU B N 1
ATOM 5921 C CA . GLU B 1 121 ? 7.023 7.566 -28.578 1 31.05 121 GLU B CA 1
ATOM 5922 C C . GLU B 1 121 ? 6.543 8.914 -28.031 1 31.05 121 GLU B C 1
ATOM 5924 O O . GLU B 1 121 ? 7.352 9.742 -27.625 1 31.05 121 GLU B O 1
ATOM 5929 N N . ALA B 1 122 ? 5.281 9.117 -28.266 1 29.45 122 ALA B N 1
ATOM 5930 C CA . ALA B 1 122 ? 4.656 10.336 -27.75 1 29.45 122 ALA B CA 1
ATOM 5931 C C . ALA B 1 122 ? 4.387 10.227 -26.25 1 29.45 12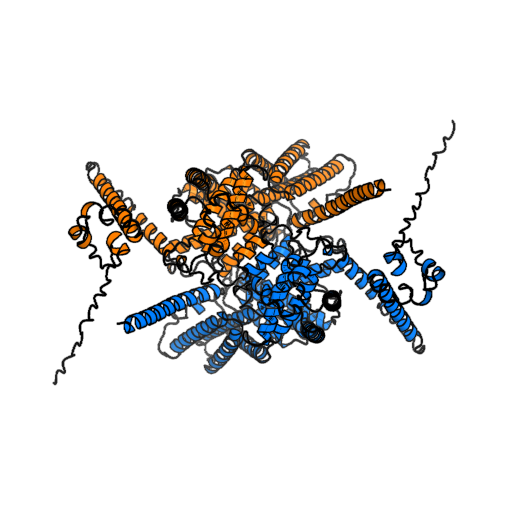2 ALA B C 1
ATOM 5933 O O . ALA B 1 122 ? 3.797 11.125 -25.656 1 29.45 122 ALA B O 1
ATOM 5934 N N . LEU B 1 123 ? 4.359 9.047 -25.922 1 29.25 123 LEU B N 1
ATOM 5935 C CA . LEU B 1 123 ? 4.309 9 -24.469 1 29.25 123 LEU B CA 1
ATOM 5936 C C . LEU B 1 123 ? 5.426 9.844 -23.859 1 29.25 123 LEU B C 1
ATOM 5938 O O . LEU B 1 123 ? 6.594 9.695 -24.234 1 29.25 123 LEU B O 1
ATOM 5942 N N . PRO B 1 124 ? 5.113 10.992 -23.516 1 28.16 124 PRO B N 1
ATOM 5943 C CA . PRO B 1 124 ? 6.211 11.828 -23.016 1 28.16 124 PRO B CA 1
ATOM 5944 C C . PRO B 1 124 ? 7.199 11.047 -22.156 1 28.16 124 PRO B C 1
ATOM 5946 O O . PRO B 1 124 ? 6.793 10.375 -21.203 1 28.16 124 PRO B O 1
ATOM 5949 N N . ILE B 1 125 ? 8.172 10.422 -22.906 1 28 125 ILE B N 1
ATOM 5950 C CA . ILE B 1 125 ? 9.344 10.125 -22.078 1 28 125 ILE B CA 1
ATOM 5951 C C . ILE B 1 125 ? 9.656 11.305 -21.172 1 28 125 ILE B C 1
ATOM 5953 O O . ILE B 1 125 ? 10.039 12.383 -21.656 1 28 125 ILE B O 1
ATOM 5957 N N . ILE B 1 126 ? 8.969 11.555 -20.312 1 27.53 126 ILE B N 1
ATOM 5958 C CA . ILE B 1 126 ? 9.383 12.586 -19.359 1 27.53 126 ILE B CA 1
ATOM 5959 C C . ILE B 1 126 ? 10.812 12.312 -18.906 1 27.53 126 ILE B C 1
ATOM 5961 O O . ILE B 1 126 ? 11.094 11.258 -18.328 1 27.53 126 ILE B O 1
ATOM 5965 N N . PRO B 1 127 ? 11.734 12.867 -19.703 1 27.16 127 PRO B N 1
ATOM 5966 C CA . PRO B 1 127 ? 13.094 12.695 -19.172 1 27.16 127 PRO B CA 1
ATOM 5967 C C . PRO B 1 127 ? 13.141 12.773 -17.656 1 27.16 127 PRO B C 1
ATOM 5969 O O . PRO B 1 127 ? 12.422 13.578 -17.047 1 27.16 127 PRO B O 1
ATOM 5972 N N . CYS B 1 128 ? 13.266 11.695 -17.172 1 27.42 128 CYS B N 1
ATOM 5973 C CA . CYS B 1 128 ? 13.523 11.672 -15.742 1 27.42 128 CYS B CA 1
ATOM 5974 C C . CYS B 1 128 ? 14.602 12.688 -15.367 1 27.42 128 CYS B C 1
ATOM 5976 O O . CYS B 1 128 ? 15.719 12.625 -15.875 1 27.42 128 CYS B O 1
ATOM 5978 N N . SER B 1 129 ? 14.32 13.844 -15.438 1 28.31 129 SER B N 1
ATOM 5979 C CA . SER B 1 129 ? 15.266 14.875 -15 1 28.31 129 SER B CA 1
ATOM 5980 C C . SER B 1 129 ? 16.047 14.414 -13.781 1 28.31 129 SER B C 1
ATOM 5982 O O . SER B 1 129 ? 16.719 15.219 -13.125 1 28.31 129 SER B O 1
ATOM 5984 N N . TYR B 1 130 ? 15.711 13.227 -13.352 1 28.36 130 TYR B N 1
ATOM 5985 C CA . TYR B 1 130 ? 16.578 12.82 -12.25 1 28.36 130 TYR B CA 1
ATOM 5986 C C . TYR B 1 130 ? 17.984 12.516 -12.75 1 28.36 130 TYR B C 1
ATOM 5988 O O . TYR B 1 130 ? 18.219 11.461 -13.336 1 28.36 130 TYR B O 1
ATOM 5996 N N . ALA B 1 131 ? 18.625 13.359 -13.406 1 28.22 131 ALA B N 1
ATOM 5997 C CA . ALA B 1 131 ? 20.062 13.234 -13.594 1 28.22 131 ALA B CA 1
ATOM 5998 C C . ALA B 1 131 ? 20.719 12.562 -12.383 1 28.22 131 ALA B C 1
ATOM 6000 O O . ALA B 1 131 ? 20.391 12.883 -11.242 1 28.22 131 ALA B O 1
ATOM 6001 N N . SER B 1 132 ? 21.234 11.406 -12.57 1 33.06 132 SER B N 1
ATOM 6002 C CA . SER B 1 132 ? 22.125 10.547 -11.789 1 33.06 132 SER B CA 1
ATOM 6003 C C . SER B 1 132 ? 23.156 11.375 -11.023 1 33.06 132 SER B C 1
ATOM 6005 O O . SER B 1 132 ? 24.031 10.82 -10.367 1 33.06 132 SER B O 1
ATOM 6007 N N . ASP B 1 133 ? 23.266 12.469 -11.398 1 30.42 133 ASP B N 1
ATOM 6008 C CA . ASP B 1 133 ? 24.484 12.953 -10.75 1 30.42 133 ASP B CA 1
ATOM 6009 C C . ASP B 1 133 ? 24.359 12.914 -9.234 1 30.42 133 ASP B C 1
ATOM 6011 O O . ASP B 1 133 ? 25.328 13.164 -8.516 1 30.42 133 ASP B O 1
ATOM 6015 N N . THR B 1 134 ? 23.016 13.258 -8.727 1 32.16 134 THR B N 1
ATOM 6016 C CA . THR B 1 134 ? 23.062 13.516 -7.289 1 32.16 134 THR B CA 1
ATOM 6017 C C . THR B 1 134 ? 22.766 12.242 -6.5 1 32.16 134 THR B C 1
ATOM 6019 O O . THR B 1 134 ? 21.953 11.422 -6.922 1 32.16 134 THR B O 1
ATOM 6022 N N . GLY B 1 135 ? 23.656 11.516 -5.75 1 36.5 135 GLY B N 1
ATOM 6023 C CA . GLY B 1 135 ? 24 10.375 -4.91 1 36.5 135 GLY B CA 1
ATOM 6024 C C . GLY B 1 135 ? 22.828 9.875 -4.082 1 36.5 135 GLY B C 1
ATOM 6025 O O . GLY B 1 135 ? 23.016 9.125 -3.119 1 36.5 135 GLY B O 1
ATOM 6026 N N . GLY B 1 136 ? 21.5 10.43 -4.168 1 38.78 136 GLY B N 1
ATOM 6027 C CA . GLY B 1 136 ? 20.531 9.992 -3.18 1 38.78 136 GLY B CA 1
ATOM 6028 C C . GLY B 1 136 ? 19.797 8.734 -3.596 1 38.78 136 GLY B C 1
ATOM 6029 O O . GLY B 1 136 ? 19.953 8.25 -4.719 1 38.78 136 GLY B O 1
ATOM 6030 N N . PRO B 1 137 ? 19.25 8 -2.588 1 41.31 137 PRO B N 1
ATOM 6031 C CA . PRO B 1 137 ? 18.484 6.789 -2.898 1 41.31 137 PRO B CA 1
ATOM 6032 C C . PRO B 1 137 ? 17.281 7.062 -3.791 1 41.31 137 PRO B C 1
ATOM 6034 O O . PRO B 1 137 ? 16.656 8.117 -3.68 1 41.31 137 PRO B O 1
ATOM 6037 N N . THR B 1 138 ? 17.188 6.32 -4.988 1 51.91 138 THR B N 1
ATOM 6038 C CA . THR B 1 138 ? 16.094 6.398 -5.965 1 51.91 138 THR B CA 1
ATOM 6039 C C . THR B 1 138 ? 14.961 5.449 -5.59 1 51.91 138 THR B C 1
ATOM 6041 O O . THR B 1 138 ? 15.133 4.574 -4.738 1 51.91 138 THR B O 1
ATOM 6044 N N . LEU B 1 139 ? 13.664 5.59 -6.027 1 51.5 139 LEU B N 1
ATOM 6045 C CA . LEU B 1 139 ? 12.531 4.684 -5.875 1 51.5 139 LEU B CA 1
ATOM 6046 C C . LEU B 1 139 ? 12.953 3.24 -6.133 1 51.5 139 LEU B C 1
ATOM 6048 O O . LEU B 1 139 ? 12.539 2.33 -5.41 1 51.5 139 LEU B O 1
ATOM 6052 N N . SER B 1 140 ? 13.773 3.154 -7.184 1 52.44 140 SER B N 1
ATOM 6053 C CA . SER B 1 140 ? 14.203 1.812 -7.562 1 52.44 140 SER B CA 1
ATOM 6054 C C . SER B 1 140 ? 14.953 1.126 -6.422 1 52.44 140 SER B C 1
ATOM 6056 O O . SER B 1 140 ? 14.727 -0.056 -6.152 1 52.44 140 SER B O 1
ATOM 6058 N N . THR B 1 141 ? 15.695 1.904 -5.824 1 53.47 141 THR B N 1
ATOM 6059 C CA . THR B 1 141 ? 16.5 1.325 -4.746 1 53.47 141 THR B CA 1
ATOM 6060 C C . THR B 1 141 ? 15.609 0.967 -3.553 1 53.47 141 THR B C 1
ATOM 6062 O O . THR B 1 141 ? 15.789 -0.089 -2.941 1 53.47 141 THR B O 1
ATOM 6065 N N . LEU B 1 142 ? 14.578 1.747 -3.426 1 49.22 142 LEU B N 1
ATOM 6066 C CA . LEU B 1 142 ? 13.68 1.568 -2.291 1 49.22 142 LEU B CA 1
ATOM 6067 C C . LEU B 1 142 ? 12.82 0.324 -2.473 1 49.22 142 LEU B C 1
ATOM 6069 O O . LEU B 1 142 ? 12.672 -0.475 -1.544 1 49.22 142 LEU B O 1
ATOM 6073 N N . VAL B 1 143 ? 12.234 0.179 -3.639 1 55.59 143 VAL B N 1
ATOM 6074 C CA . VAL B 1 143 ? 11.352 -0.939 -3.961 1 55.59 143 VAL B CA 1
ATOM 6075 C C . VAL B 1 143 ? 12.125 -2.254 -3.836 1 55.59 143 VAL B C 1
ATOM 6077 O O . VAL B 1 143 ? 11.625 -3.217 -3.25 1 55.59 143 VAL B O 1
ATOM 6080 N N . LEU B 1 144 ? 13.273 -2.18 -4.242 1 56.84 144 LEU B N 1
ATOM 6081 C CA . LEU B 1 144 ? 14.055 -3.408 -4.297 1 56.84 144 LEU B CA 1
ATOM 6082 C C . LEU B 1 144 ? 14.562 -3.795 -2.908 1 56.84 144 LEU B C 1
ATOM 6084 O O . LEU B 1 144 ? 14.625 -4.98 -2.576 1 56.84 144 LEU B O 1
ATOM 6088 N N . ALA B 1 145 ? 14.688 -2.797 -2.094 1 53.09 145 ALA B N 1
ATOM 6089 C CA . ALA B 1 145 ? 15.141 -3.078 -0.734 1 53.09 145 ALA B CA 1
ATOM 6090 C C . ALA B 1 145 ? 14.016 -3.688 0.1 1 53.09 145 ALA B C 1
ATOM 6092 O O . ALA B 1 145 ? 14.25 -4.574 0.921 1 53.09 145 ALA B O 1
ATOM 6093 N N . THR B 1 146 ? 12.781 -3.178 -0.122 1 50.22 146 THR B N 1
ATOM 6094 C CA . THR B 1 146 ? 11.609 -3.658 0.605 1 50.22 146 THR B CA 1
ATOM 6095 C C . THR B 1 146 ? 11.25 -5.078 0.18 1 50.22 146 THR B C 1
ATOM 6097 O O . THR B 1 146 ? 10.859 -5.902 1.011 1 50.22 146 THR B O 1
ATOM 6100 N N . ALA B 1 147 ? 11.438 -5.242 -1.061 1 54.56 147 ALA B N 1
ATOM 6101 C CA . ALA B 1 147 ? 10.977 -6.508 -1.627 1 54.56 147 ALA B CA 1
ATOM 6102 C C . ALA B 1 147 ? 12.062 -7.578 -1.526 1 54.56 147 ALA B C 1
ATOM 6104 O O . ALA B 1 147 ? 11.773 -8.773 -1.637 1 54.56 147 ALA B O 1
ATOM 6105 N N . GLY B 1 148 ? 13.297 -7.113 -1.296 1 56.16 148 GLY B N 1
ATOM 6106 C CA . GLY B 1 148 ? 14.383 -8.078 -1.253 1 56.16 148 GLY B CA 1
ATOM 6107 C C . GLY B 1 148 ? 14.359 -8.945 -0.008 1 56.16 148 GLY B C 1
ATOM 6108 O O . GLY B 1 148 ? 14.164 -8.445 1.101 1 56.16 148 GLY B O 1
ATOM 6109 N N . THR B 1 149 ? 14.047 -10.234 -0.117 1 47.47 149 THR B N 1
ATOM 6110 C CA . THR B 1 149 ? 14.023 -11.133 1.036 1 47.47 149 THR B CA 1
ATOM 6111 C C . THR B 1 149 ? 15.438 -11.375 1.556 1 47.47 149 THR B C 1
ATOM 6113 O O . THR B 1 149 ? 15.648 -11.492 2.764 1 47.47 149 THR B O 1
ATOM 6116 N N . ASP B 1 150 ? 16.328 -11.82 0.434 1 46.69 150 ASP B N 1
ATOM 6117 C CA . ASP B 1 150 ? 17.719 -12.094 0.782 1 46.69 150 ASP B CA 1
ATOM 6118 C C . ASP B 1 150 ? 18.625 -10.953 0.345 1 46.69 150 ASP B C 1
ATOM 6120 O O . ASP B 1 150 ? 18.297 -10.211 -0.581 1 46.69 150 ASP B O 1
ATOM 6124 N N . GLN B 1 151 ? 19.578 -10.367 1.188 1 43.62 151 GLN B N 1
ATOM 6125 C CA . GLN B 1 151 ? 20.531 -9.297 0.915 1 43.62 151 GLN B CA 1
ATOM 6126 C C . GLN B 1 151 ? 21.016 -9.344 -0.534 1 43.62 151 GLN B C 1
ATOM 6128 O O . GLN B 1 151 ? 21.875 -10.148 -0.884 1 43.62 151 GLN B O 1
ATOM 6133 N N . ILE B 1 152 ? 20.156 -9.266 -1.505 1 40.12 152 ILE B N 1
ATOM 6134 C CA . ILE B 1 152 ? 20.672 -9.188 -2.867 1 40.12 152 ILE B CA 1
ATOM 6135 C C . ILE B 1 152 ? 21.766 -8.117 -2.945 1 40.12 152 ILE B C 1
ATOM 6137 O O . ILE B 1 152 ? 21.5 -6.938 -2.699 1 40.12 152 ILE B O 1
ATOM 6141 N N . SER B 1 153 ? 23.062 -8.414 -2.668 1 38.97 153 SER B N 1
ATOM 6142 C CA . SER B 1 153 ? 24.234 -7.547 -2.844 1 38.97 153 SER B CA 1
ATOM 6143 C C . SER B 1 153 ? 24.234 -6.895 -4.223 1 38.97 153 SER B C 1
ATOM 6145 O O . SER B 1 153 ? 24.531 -7.551 -5.223 1 38.97 153 SER B O 1
ATOM 6147 N N . ILE B 1 154 ? 23.453 -5.938 -4.465 1 40.84 154 ILE B N 1
ATOM 6148 C CA . ILE B 1 154 ? 23.5 -5.277 -5.762 1 40.84 154 ILE B CA 1
ATOM 6149 C C . ILE B 1 154 ? 24.953 -4.98 -6.137 1 40.84 154 ILE B C 1
ATOM 6151 O O . ILE B 1 154 ? 25.328 -5.066 -7.309 1 40.84 154 ILE B O 1
ATOM 6155 N N . HIS B 1 155 ? 25.844 -4.625 -5.094 1 37 155 HIS B N 1
ATOM 6156 C CA . HIS B 1 155 ? 27.203 -4.23 -5.402 1 37 155 HIS B CA 1
ATOM 6157 C C . HIS B 1 155 ? 28.047 -5.43 -5.844 1 37 155 HIS B C 1
ATOM 6159 O O . HIS B 1 155 ? 29.156 -5.262 -6.359 1 37 155 HIS B O 1
ATOM 6165 N N . GLN B 1 156 ? 27.656 -6.555 -5.527 1 37.31 156 GLN B N 1
ATOM 6166 C CA . GLN B 1 156 ? 28.516 -7.652 -5.926 1 37.31 156 GLN B CA 1
ATOM 6167 C C . GLN B 1 156 ? 28.5 -7.859 -7.438 1 37.31 156 GLN B C 1
ATOM 6169 O O . GLN B 1 156 ? 29.281 -8.633 -7.98 1 37.31 156 GLN B O 1
ATOM 6174 N N . ALA B 1 157 ? 27.484 -7.398 -7.984 1 39.03 157 ALA B N 1
ATOM 6175 C CA . ALA B 1 157 ? 27.516 -7.543 -9.438 1 39.03 157 ALA B CA 1
ATOM 6176 C C . ALA B 1 157 ? 28.812 -6.957 -10.016 1 39.03 157 ALA B C 1
ATOM 6178 O O . ALA B 1 157 ? 29.297 -7.41 -11.055 1 39.03 157 ALA B O 1
ATOM 6179 N N . GLN B 1 158 ? 29.281 -5.918 -9.32 1 38.69 158 GLN B N 1
ATOM 6180 C CA . GLN B 1 158 ? 30.422 -5.238 -9.93 1 38.69 158 GLN B CA 1
ATOM 6181 C C . GLN B 1 158 ? 31.688 -6.078 -9.82 1 38.69 158 GLN B C 1
ATOM 6183 O O . GLN B 1 158 ? 32.656 -5.828 -10.523 1 38.69 158 GLN B O 1
ATOM 6188 N N . GLN B 1 159 ? 31.719 -6.863 -8.836 1 38.5 159 GLN B N 1
ATOM 6189 C CA . GLN B 1 159 ? 33.062 -7.398 -8.68 1 38.5 159 GLN B CA 1
ATOM 6190 C C . GLN B 1 159 ? 33.375 -8.469 -9.727 1 38.5 159 GLN B C 1
ATOM 6192 O O . GLN B 1 159 ? 34.5 -8.875 -9.898 1 38.5 159 GLN B O 1
ATOM 6197 N N . ASP B 1 160 ? 32.375 -9.312 -10.062 1 40.34 160 ASP B N 1
ATOM 6198 C CA . ASP B 1 160 ? 32.906 -10.352 -10.922 1 40.34 160 ASP B CA 1
ATOM 6199 C C . ASP B 1 160 ? 33.125 -9.844 -12.352 1 40.34 160 ASP B C 1
ATOM 6201 O O . ASP B 1 160 ? 32.156 -9.766 -13.125 1 40.34 160 ASP B O 1
ATOM 6205 N N . GLU B 1 161 ? 34.031 -9.055 -12.617 1 43.59 161 GLU B N 1
ATOM 6206 C CA . GLU B 1 161 ? 34.625 -8.398 -13.789 1 43.59 161 GLU B CA 1
ATOM 6207 C C . GLU B 1 161 ? 34.312 -9.188 -15.062 1 43.59 161 GLU B C 1
ATOM 6209 O O . GLU B 1 161 ? 34.188 -8.609 -16.141 1 43.59 161 GLU B O 1
ATOM 6214 N N . MET B 1 162 ? 34.438 -10.586 -15.047 1 45 162 MET B N 1
ATOM 6215 C CA . MET B 1 162 ? 34.625 -11.32 -16.297 1 45 162 MET B CA 1
ATOM 6216 C C . MET B 1 162 ? 33.281 -11.727 -16.891 1 45 162 MET B C 1
ATOM 6218 O O . MET B 1 162 ? 33.219 -12.297 -17.984 1 45 162 MET B O 1
ATOM 6222 N N . THR B 1 163 ? 32.156 -11.641 -16.219 1 54.28 163 THR B N 1
ATOM 6223 C CA . THR B 1 163 ? 30.984 -12.281 -16.828 1 54.28 163 THR B CA 1
ATOM 6224 C C . THR B 1 163 ? 30.125 -11.266 -17.562 1 54.28 163 THR B C 1
ATOM 6226 O O . THR B 1 163 ? 29.828 -10.195 -17.031 1 54.28 163 THR B O 1
ATOM 6229 N N . PRO B 1 164 ? 29.891 -11.578 -18.844 1 66.12 164 PRO B N 1
ATOM 6230 C CA . PRO B 1 164 ? 29.109 -10.68 -19.688 1 66.12 164 PRO B CA 1
ATOM 6231 C C . PRO B 1 164 ? 27.75 -10.352 -19.094 1 66.12 164 PRO B C 1
ATOM 6233 O O . PRO B 1 164 ? 27.141 -11.195 -18.438 1 66.12 164 PRO B O 1
ATOM 6236 N N . CYS B 1 165 ? 27.312 -9.211 -19.219 1 76.69 165 CYS B N 1
ATOM 6237 C CA . CYS B 1 165 ? 26.031 -8.703 -18.766 1 76.69 165 CYS B CA 1
ATOM 6238 C C . CYS B 1 165 ? 24.875 -9.414 -19.469 1 76.69 165 CYS B C 1
ATOM 6240 O O . CYS B 1 165 ? 23.859 -9.734 -18.844 1 76.69 165 CYS B O 1
ATOM 6242 N N . LEU B 1 166 ? 25.141 -9.703 -20.781 1 85.5 166 LEU B N 1
ATOM 6243 C CA . LEU B 1 166 ? 24.094 -10.32 -21.594 1 85.5 166 LEU B CA 1
ATOM 6244 C C . LEU B 1 166 ? 24.5 -11.734 -22.016 1 85.5 166 LEU B C 1
ATOM 6246 O O . LEU B 1 166 ? 25.672 -12.008 -22.25 1 85.5 166 LEU B O 1
ATOM 6250 N N . PRO B 1 167 ? 23.547 -12.609 -22.078 1 88.62 167 PRO B N 1
ATOM 6251 C CA . PRO B 1 167 ? 23.828 -13.922 -22.688 1 88.62 167 PRO B CA 1
ATOM 6252 C C . PRO B 1 167 ? 23.984 -13.859 -24.203 1 88.62 167 PRO B C 1
ATOM 6254 O O . PRO B 1 167 ? 23.812 -12.789 -24.797 1 88.62 167 PRO B O 1
ATOM 6257 N N . LYS B 1 168 ? 24.312 -15.016 -24.766 1 87.81 168 LYS B N 1
ATOM 6258 C CA . LYS B 1 168 ? 24.344 -15.086 -26.234 1 87.81 168 LYS B CA 1
ATOM 6259 C C . LYS B 1 168 ? 22.969 -14.727 -26.828 1 87.81 168 LYS B C 1
ATOM 6261 O O . LYS B 1 168 ? 21.938 -15.07 -26.25 1 87.81 168 LYS B O 1
ATOM 6266 N N . GLU B 1 169 ? 22.969 -14.047 -27.953 1 89.88 169 GLU B N 1
ATOM 6267 C CA . GLU B 1 169 ? 21.734 -13.57 -28.578 1 89.88 169 GLU B CA 1
ATOM 6268 C C . GLU B 1 169 ? 20.781 -14.727 -28.875 1 89.88 169 GLU B C 1
ATOM 6270 O O . GLU B 1 169 ? 19.562 -14.602 -28.703 1 89.88 169 GLU B O 1
ATOM 6275 N N . SER B 1 170 ? 21.344 -15.859 -29.328 1 88.44 170 SER B N 1
ATOM 6276 C CA . SER B 1 170 ? 20.516 -17.016 -29.641 1 88.44 170 SER B CA 1
ATOM 6277 C C . SER B 1 170 ? 19.812 -17.547 -28.391 1 88.44 170 SER B C 1
ATOM 6279 O O . SER B 1 170 ? 18.625 -17.875 -28.438 1 88.44 170 SER B O 1
ATOM 6281 N N . THR B 1 171 ? 20.562 -17.578 -27.312 1 90.62 171 THR B N 1
ATOM 6282 C CA . THR B 1 171 ? 20 -18.016 -26.047 1 90.62 171 THR B CA 1
ATOM 6283 C C . THR B 1 171 ? 18.938 -17.031 -25.562 1 90.62 171 THR B C 1
ATOM 6285 O O . THR B 1 171 ? 17.875 -17.438 -25.094 1 90.62 171 THR B O 1
ATOM 6288 N N . ALA B 1 172 ? 19.219 -15.781 -25.703 1 92.94 172 ALA B N 1
ATOM 6289 C CA . ALA B 1 172 ? 18.281 -14.742 -25.297 1 92.94 172 ALA B CA 1
ATOM 6290 C C . ALA B 1 172 ? 16.984 -14.828 -26.109 1 92.94 172 ALA B C 1
ATOM 6292 O O . ALA B 1 172 ? 15.891 -14.656 -25.562 1 92.94 172 ALA B O 1
ATOM 6293 N N . LEU B 1 173 ? 17.125 -15.094 -27.375 1 93.06 173 LEU B N 1
ATOM 6294 C CA . LEU B 1 173 ? 15.969 -15.219 -28.25 1 93.06 173 LEU B CA 1
ATOM 6295 C C . LEU B 1 173 ? 15.102 -16.406 -27.828 1 93.06 173 LEU B C 1
ATOM 6297 O O . LEU B 1 173 ? 13.875 -16.312 -27.812 1 93.06 173 LEU B O 1
ATOM 6301 N N . SER B 1 174 ? 15.727 -17.484 -27.516 1 92.88 174 SER B N 1
ATOM 6302 C CA . SER B 1 174 ? 15 -18.672 -27.078 1 92.88 174 SER B CA 1
ATOM 6303 C C . SER B 1 174 ? 14.266 -18.422 -25.766 1 92.88 174 SER B C 1
ATOM 6305 O O . SER B 1 174 ? 13.125 -18.859 -25.578 1 92.88 174 SER B O 1
ATOM 6307 N N . LEU B 1 175 ? 14.906 -17.766 -24.844 1 93.06 175 LEU B N 1
ATOM 6308 C CA . LEU B 1 175 ? 14.289 -17.438 -23.562 1 93.06 175 LEU B CA 1
ATOM 6309 C C . LEU B 1 175 ? 13.125 -16.484 -23.75 1 93.06 175 LEU B C 1
ATOM 6311 O O . LEU B 1 175 ? 12.078 -16.641 -23.125 1 93.06 175 LEU B O 1
ATOM 6315 N N . ALA B 1 176 ? 13.359 -15.461 -24.578 1 95.12 176 ALA B N 1
ATOM 6316 C CA . ALA B 1 176 ? 12.289 -14.5 -24.844 1 95.12 176 ALA B CA 1
ATOM 6317 C C . ALA B 1 176 ? 11.07 -15.188 -25.453 1 95.12 176 ALA B C 1
ATOM 6319 O O . ALA B 1 176 ? 9.938 -14.898 -25.078 1 95.12 176 ALA B O 1
ATOM 6320 N N . LYS B 1 177 ? 11.328 -16.078 -26.344 1 91.94 177 LYS B N 1
ATOM 6321 C CA . LYS B 1 177 ? 10.234 -16.828 -26.953 1 91.94 177 LYS B CA 1
ATOM 6322 C C . LYS B 1 177 ? 9.492 -17.656 -25.922 1 91.94 177 LYS B C 1
ATOM 6324 O O . LYS B 1 177 ? 8.258 -17.734 -25.938 1 91.94 177 LYS B O 1
ATOM 6329 N N . HIS B 1 178 ? 10.25 -18.312 -25.078 1 91.25 178 HIS B N 1
ATOM 6330 C CA . HIS B 1 178 ? 9.633 -19.078 -24 1 91.25 178 HIS B CA 1
ATOM 6331 C C . HIS B 1 178 ? 8.758 -18.188 -23.125 1 91.25 178 HIS B C 1
ATOM 6333 O O . HIS B 1 178 ? 7.668 -18.594 -22.719 1 91.25 178 HIS B O 1
ATOM 6339 N N . TYR B 1 179 ? 9.234 -17.047 -22.812 1 94.75 179 TYR B N 1
ATOM 6340 C CA . TYR B 1 179 ? 8.477 -16.094 -22.016 1 94.75 179 TYR B CA 1
ATOM 6341 C C . TYR B 1 179 ? 7.141 -15.766 -22.672 1 94.75 179 TYR B C 1
ATOM 6343 O O . TYR B 1 179 ? 6.098 -15.781 -22.016 1 94.75 179 TYR B O 1
ATOM 6351 N N . PHE B 1 180 ? 7.09 -15.461 -23.922 1 92.25 180 PHE B N 1
ATOM 6352 C CA . PHE B 1 180 ? 5.891 -15.016 -24.609 1 92.25 180 PHE B CA 1
ATOM 6353 C C . PHE B 1 180 ? 4.91 -16.172 -24.797 1 92.25 180 PHE B C 1
ATOM 6355 O O . PHE B 1 180 ? 3.695 -15.961 -24.812 1 92.25 180 PHE B O 1
ATOM 6362 N N . ASP B 1 181 ? 5.438 -17.359 -24.75 1 87.88 181 ASP B N 1
ATOM 6363 C CA . ASP B 1 181 ? 4.578 -18.516 -24.953 1 87.88 181 ASP B CA 1
ATOM 6364 C C . ASP B 1 181 ? 3.951 -18.969 -23.625 1 87.88 181 ASP B C 1
ATOM 6366 O O . ASP B 1 181 ? 2.83 -19.484 -23.609 1 87.88 181 ASP B O 1
ATOM 6370 N N . ASN B 1 182 ? 4.656 -18.719 -22.547 1 86.5 182 ASN B N 1
ATOM 6371 C CA . ASN B 1 182 ? 4.234 -19.406 -21.328 1 86.5 182 ASN B CA 1
ATOM 6372 C C . ASN B 1 182 ? 3.91 -18.406 -20.203 1 86.5 182 ASN B C 1
ATOM 6374 O O . ASN B 1 182 ? 3.088 -18.688 -19.344 1 86.5 182 ASN B O 1
ATOM 6378 N N . VAL B 1 183 ? 4.582 -17.297 -20.188 1 91.31 183 VAL B N 1
ATOM 6379 C CA . VAL B 1 183 ? 4.441 -16.391 -19.062 1 91.31 183 VAL B CA 1
ATOM 6380 C C . VAL B 1 183 ? 3.553 -15.211 -19.453 1 91.31 183 VAL B C 1
ATOM 6382 O O . VAL B 1 183 ? 2.619 -14.859 -18.734 1 91.31 183 VAL B O 1
ATOM 6385 N N . TYR B 1 184 ? 3.77 -14.656 -20.625 1 92.19 184 TYR B N 1
ATOM 6386 C CA . TYR B 1 184 ? 3.125 -13.438 -21.094 1 92.19 184 TYR B CA 1
ATOM 6387 C C . TYR B 1 184 ? 1.609 -13.594 -21.109 1 92.19 184 TYR B C 1
ATOM 6389 O O . TYR B 1 184 ? 0.88 -12.68 -20.703 1 92.19 184 TYR B O 1
ATOM 6397 N N . PRO B 1 185 ? 1.09 -14.727 -21.5 1 87.94 185 PRO B N 1
ATOM 6398 C CA . PRO B 1 185 ? -0.366 -14.852 -21.594 1 87.94 185 PRO B CA 1
ATOM 6399 C C . PRO B 1 185 ? -1.062 -14.781 -20.234 1 87.94 185 PRO B C 1
ATOM 6401 O O . PRO B 1 185 ? -2.268 -14.523 -20.172 1 87.94 185 PRO B O 1
ATOM 6404 N N . ARG B 1 186 ? -0.349 -14.992 -19.25 1 87.38 186 ARG B N 1
ATOM 6405 C CA . ARG B 1 186 ? -0.954 -14.945 -17.922 1 87.38 186 ARG B CA 1
ATOM 6406 C C . ARG B 1 186 ? -1.286 -13.508 -17.531 1 87.38 186 ARG B C 1
ATOM 6408 O O . ARG B 1 186 ? -2.273 -13.266 -16.828 1 87.38 186 ARG B O 1
ATOM 6415 N N . LEU B 1 187 ? -0.424 -12.648 -17.922 1 91.06 187 LEU B N 1
ATOM 6416 C CA . LEU B 1 187 ? -0.623 -11.234 -17.609 1 91.06 187 LEU B CA 1
ATOM 6417 C C . LEU B 1 187 ? -0.03 -10.352 -18.719 1 91.06 187 LEU B C 1
ATOM 6419 O O . LEU B 1 187 ? 1.05 -9.781 -18.547 1 91.06 187 LEU B O 1
ATOM 6423 N N . PRO B 1 188 ? -0.75 -10.102 -19.734 1 92.81 188 PRO B N 1
ATOM 6424 C CA . PRO B 1 188 ? -0.232 -9.336 -20.875 1 92.81 188 PRO B CA 1
ATOM 6425 C C . PRO B 1 188 ? -0.295 -7.828 -20.641 1 92.81 188 PRO B C 1
ATOM 6427 O O . PRO B 1 188 ? -1.152 -7.148 -21.219 1 92.81 188 PRO B O 1
ATOM 6430 N N . PHE B 1 189 ? 0.693 -7.266 -20 1 93.44 189 PHE B N 1
ATOM 6431 C CA . PHE B 1 189 ? 0.583 -5.875 -19.578 1 93.44 189 PHE B CA 1
ATOM 6432 C C . PHE B 1 189 ? 1.458 -4.973 -20.438 1 93.44 189 PHE B C 1
ATOM 6434 O O . PHE B 1 189 ? 1.5 -3.756 -20.219 1 93.44 189 PHE B O 1
ATOM 6441 N N . PHE B 1 190 ? 2.236 -5.492 -21.359 1 90 190 PHE B N 1
ATOM 6442 C CA . PHE B 1 190 ? 3.059 -4.652 -22.219 1 90 190 PHE B CA 1
ATOM 6443 C C . PHE B 1 190 ? 2.971 -5.121 -23.672 1 90 190 PHE B C 1
ATOM 6445 O O . PHE B 1 190 ? 2.455 -6.207 -23.938 1 90 190 PHE B O 1
ATOM 6452 N N . SER B 1 191 ? 3.428 -4.297 -24.531 1 85.62 191 SER B N 1
ATOM 6453 C CA . SER B 1 191 ? 3.387 -4.578 -25.953 1 85.62 191 SER B CA 1
ATOM 6454 C C . SER B 1 191 ? 4.52 -5.516 -26.375 1 85.62 191 SER B C 1
ATOM 6456 O O . SER B 1 191 ? 5.68 -5.277 -26.031 1 85.62 191 SER B O 1
ATOM 6458 N N . ILE B 1 192 ? 4.102 -6.57 -27.188 1 88.06 192 ILE B N 1
ATOM 6459 C CA . ILE B 1 192 ? 5.094 -7.523 -27.672 1 88.06 192 ILE B CA 1
ATOM 6460 C C . ILE B 1 192 ? 6.004 -6.84 -28.688 1 88.06 192 ILE B C 1
ATOM 6462 O O . ILE B 1 192 ? 7.223 -7.023 -28.656 1 88.06 192 ILE B O 1
ATOM 6466 N N . GLN B 1 193 ? 5.41 -6.008 -29.484 1 83 193 GLN B N 1
ATOM 6467 C CA . GLN B 1 193 ? 6.188 -5.281 -30.484 1 83 193 GLN B CA 1
ATOM 6468 C C . GLN B 1 193 ? 7.184 -4.336 -29.828 1 83 193 GLN B C 1
ATOM 6470 O O . GLN B 1 193 ? 8.336 -4.234 -30.266 1 83 193 GLN B O 1
ATOM 6475 N N . GLY B 1 194 ? 6.676 -3.695 -28.812 1 82.38 194 GLY B N 1
ATOM 6476 C CA . GLY B 1 194 ? 7.566 -2.811 -28.078 1 82.38 194 GLY B CA 1
ATOM 6477 C C . GLY B 1 194 ? 8.758 -3.529 -27.469 1 82.38 194 GLY B C 1
ATOM 6478 O O . GLY B 1 194 ? 9.875 -3.004 -27.469 1 82.38 194 GLY B O 1
ATOM 6479 N N . PHE B 1 195 ? 8.57 -4.734 -27.062 1 90.12 195 PHE B N 1
ATOM 6480 C CA . PHE B 1 195 ? 9.648 -5.512 -26.469 1 90.12 195 PHE B CA 1
ATOM 6481 C C . PHE B 1 195 ? 10.703 -5.855 -27.516 1 90.12 195 PHE B C 1
ATOM 6483 O O . PHE B 1 195 ? 11.906 -5.773 -27.234 1 90.12 195 PHE B O 1
ATOM 6490 N N . TRP B 1 196 ? 10.25 -6.297 -28.641 1 88.56 196 TRP B N 1
ATOM 6491 C CA . TRP B 1 196 ? 11.203 -6.73 -29.656 1 88.56 196 TRP B CA 1
ATOM 6492 C C . TRP B 1 196 ? 12.031 -5.559 -30.156 1 88.56 196 TRP B C 1
ATOM 6494 O O . TRP B 1 196 ? 13.211 -5.723 -30.5 1 88.56 196 TRP B O 1
ATOM 6504 N N . VAL B 1 197 ? 11.445 -4.324 -30.109 1 82.5 197 VAL B N 1
ATOM 6505 C CA . VAL B 1 197 ? 12.211 -3.129 -30.422 1 82.5 197 VAL B CA 1
ATOM 6506 C C . VAL B 1 197 ? 13.305 -2.924 -29.375 1 82.5 197 VAL B C 1
ATOM 6508 O O . VAL B 1 197 ? 14.445 -2.611 -29.719 1 82.5 197 VAL B O 1
ATOM 6511 N N . GLN B 1 198 ? 12.977 -3.105 -28.141 1 87.5 198 GLN B N 1
ATOM 6512 C CA . GLN B 1 198 ? 13.945 -2.992 -27.062 1 87.5 198 GLN B CA 1
ATOM 6513 C C . GLN B 1 198 ? 15.016 -4.078 -27.156 1 87.5 198 GLN B C 1
ATOM 6515 O O . GLN B 1 198 ? 16.203 -3.82 -26.922 1 87.5 198 GLN B O 1
ATOM 6520 N N . PHE B 1 199 ? 14.586 -5.305 -27.516 1 91.75 199 PHE B N 1
ATOM 6521 C CA . PHE B 1 199 ? 15.492 -6.445 -27.656 1 91.75 199 PHE B CA 1
ATOM 6522 C C . PHE B 1 199 ? 16.547 -6.172 -28.719 1 91.75 199 PHE B C 1
ATOM 6524 O O . PHE B 1 199 ? 17.734 -6.391 -28.5 1 91.75 199 PHE B O 1
ATOM 6531 N N . GLN B 1 200 ? 16.094 -5.621 -29.812 1 87.81 200 GLN B N 1
ATOM 6532 C CA . GLN B 1 200 ? 17 -5.293 -30.906 1 87.81 200 GLN B CA 1
ATOM 6533 C C . GLN B 1 200 ? 17.969 -4.18 -30.516 1 87.81 200 GLN B C 1
ATOM 6535 O O . GLN B 1 200 ? 19.156 -4.223 -30.844 1 87.81 200 GLN B O 1
ATOM 6540 N N . HIS B 1 201 ? 17.422 -3.244 -29.812 1 82.31 201 HIS B N 1
ATOM 6541 C CA . HIS B 1 201 ? 18.25 -2.141 -29.344 1 82.31 201 HIS B CA 1
ATOM 6542 C C . HIS B 1 201 ? 19.375 -2.643 -28.438 1 82.31 201 HIS B C 1
ATOM 6544 O O . HIS B 1 201 ? 20.531 -2.225 -28.578 1 82.31 201 HIS B O 1
ATOM 6550 N N . VAL B 1 202 ? 19.109 -3.492 -27.5 1 87.12 202 VAL B N 1
ATOM 6551 C CA . VAL B 1 202 ? 20.062 -3.992 -26.516 1 87.12 202 VAL B CA 1
ATOM 6552 C C . VAL B 1 202 ? 21.109 -4.855 -27.203 1 87.12 202 VAL B C 1
ATOM 6554 O O . VAL B 1 202 ? 22.312 -4.723 -26.922 1 87.12 202 VAL B O 1
ATOM 6557 N N . PHE B 1 203 ? 20.781 -5.707 -28.109 1 87.62 203 PHE B N 1
ATOM 6558 C CA . PHE B 1 203 ? 21.719 -6.664 -28.688 1 87.62 203 PHE B CA 1
ATOM 6559 C C . PHE B 1 203 ? 22.391 -6.078 -29.922 1 87.62 203 PHE B C 1
ATOM 6561 O O . PHE B 1 203 ? 23.453 -6.551 -30.344 1 87.62 203 PHE B O 1
ATOM 6568 N N . SER B 1 204 ? 21.766 -5.074 -30.5 1 78.44 204 SER B N 1
ATOM 6569 C CA . SER B 1 204 ? 22.469 -4.355 -31.562 1 78.44 204 SER B CA 1
ATOM 6570 C C . SER B 1 204 ? 23.562 -3.457 -30.969 1 78.44 204 SER B C 1
ATOM 6572 O O . SER B 1 204 ? 24.641 -3.318 -31.562 1 78.44 204 SER B O 1
ATOM 6574 N N . GLY B 1 205 ? 23.219 -2.789 -29.844 1 62.25 205 GLY B N 1
ATOM 6575 C CA . GLY B 1 205 ? 24.188 -1.952 -29.156 1 62.25 205 GLY B CA 1
ATOM 6576 C C . GLY B 1 205 ? 25.344 -2.742 -28.562 1 62.25 205 GLY B C 1
ATOM 6577 O O . GLY B 1 205 ? 26.484 -2.273 -28.547 1 62.25 205 GLY B O 1
ATOM 6578 N N . ALA B 1 206 ? 25.141 -3.906 -28.047 1 52.72 206 ALA B N 1
ATOM 6579 C CA . ALA B 1 206 ? 26.156 -4.781 -27.469 1 52.72 206 ALA B CA 1
ATOM 6580 C C . ALA B 1 206 ? 27.125 -5.273 -28.531 1 52.72 206 ALA B C 1
ATOM 6582 O O . ALA B 1 206 ? 28.328 -5.43 -28.266 1 52.72 206 ALA B O 1
ATOM 6583 N N . SER B 1 207 ? 26.641 -5.582 -29.609 1 49.22 207 SER B N 1
ATOM 6584 C CA . SER B 1 207 ? 27.484 -6.02 -30.703 1 49.22 207 SER B CA 1
ATOM 6585 C C . SER B 1 207 ? 28.391 -4.891 -31.188 1 49.22 207 SER B C 1
ATOM 6587 O O . SER B 1 207 ? 29.547 -5.129 -31.578 1 49.22 207 SER B O 1
ATOM 6589 N N . ALA B 1 208 ? 27.938 -3.67 -31.016 1 44.44 208 ALA B N 1
ATOM 6590 C CA . ALA B 1 208 ? 28.719 -2.523 -31.453 1 44.44 208 ALA B CA 1
ATOM 6591 C C . ALA B 1 208 ? 29.875 -2.262 -30.5 1 44.44 208 ALA B C 1
ATOM 6593 O O . ALA B 1 208 ? 30.969 -1.861 -30.922 1 44.44 208 ALA B O 1
ATOM 6594 N N . SER B 1 209 ? 29.672 -2.441 -29.156 1 44.69 209 SER B N 1
ATOM 6595 C CA . SER B 1 209 ? 30.719 -2.207 -28.172 1 44.69 209 SER B CA 1
ATOM 6596 C C . SER B 1 209 ? 31.812 -3.266 -28.266 1 44.69 209 SER B C 1
ATOM 6598 O O . SER B 1 209 ? 32.969 -2.986 -27.984 1 44.69 209 SER B O 1
ATOM 6600 N N . VAL B 1 210 ? 31.531 -4.461 -28.609 1 42.94 210 VAL B N 1
ATOM 6601 C CA . VAL B 1 210 ? 32.531 -5.52 -28.734 1 42.94 210 VAL B CA 1
ATOM 6602 C C . VAL B 1 210 ? 33.438 -5.238 -29.922 1 42.94 210 VAL B C 1
ATOM 6604 O O . VAL B 1 210 ? 34.625 -5.555 -29.891 1 42.94 210 VAL B O 1
ATOM 6607 N N . GLN B 1 211 ? 33 -4.688 -31 1 39.81 211 GLN B N 1
ATOM 6608 C CA . GLN B 1 211 ? 33.844 -4.512 -32.188 1 39.81 211 GLN B CA 1
ATOM 6609 C C . GLN B 1 211 ? 34.844 -3.379 -31.969 1 39.81 211 GLN B C 1
ATOM 6611 O O . GLN B 1 211 ? 35.906 -3.391 -32.562 1 39.81 211 GLN B O 1
ATOM 6616 N N . ASP B 1 212 ? 34.531 -2.289 -31.344 1 37.34 212 ASP B N 1
ATOM 6617 C CA . ASP B 1 212 ? 35.469 -1.187 -31.234 1 37.34 212 ASP B CA 1
ATOM 6618 C C . ASP B 1 212 ? 36.438 -1.415 -30.062 1 37.34 212 ASP B C 1
ATOM 6620 O O . ASP B 1 212 ? 37.25 -0.545 -29.75 1 37.34 212 ASP B O 1
ATOM 6624 N N . ARG B 1 213 ? 36.125 -2.412 -29.188 1 38.81 213 ARG B N 1
ATOM 6625 C CA . ARG B 1 213 ? 37.062 -2.561 -28.062 1 38.81 213 ARG B CA 1
ATOM 6626 C C . ARG B 1 213 ? 38.375 -3.213 -28.5 1 38.81 213 ARG B C 1
ATOM 6628 O O . ARG B 1 213 ? 38.344 -4.195 -29.234 1 38.81 213 ARG B O 1
ATOM 6635 N N . HIS B 1 214 ? 39.5 -2.562 -28.406 1 34.22 214 HIS B N 1
ATOM 6636 C CA . HIS B 1 214 ? 40.781 -3.238 -28.188 1 34.22 214 HIS B CA 1
ATOM 6637 C C . HIS B 1 214 ? 40.625 -4.379 -27.188 1 34.22 214 HIS B C 1
ATOM 6639 O O . HIS B 1 214 ? 39.781 -4.316 -26.297 1 34.22 214 HIS B O 1
ATOM 6645 N N . PRO B 1 215 ? 41.188 -5.688 -27.219 1 35.22 215 PRO B N 1
ATOM 6646 C CA . PRO B 1 215 ? 41.062 -6.93 -26.453 1 35.22 215 PRO B CA 1
ATOM 6647 C C . PRO B 1 215 ? 41 -6.688 -24.953 1 35.22 215 PRO B C 1
ATOM 6649 O O . PRO B 1 215 ? 40.844 -7.633 -24.172 1 35.22 215 PRO B O 1
ATOM 6652 N N . GLN B 1 216 ? 41.688 -5.691 -24.312 1 32.12 216 GLN B N 1
ATOM 6653 C CA . GLN B 1 216 ? 42.031 -5.77 -22.906 1 32.12 216 GLN B CA 1
ATOM 6654 C C . GLN B 1 216 ? 40.812 -5.539 -22.016 1 32.12 216 GLN B C 1
ATOM 6656 O O . GLN B 1 216 ? 40.656 -6.199 -20.984 1 32.12 216 GLN B O 1
ATOM 6661 N N . ARG B 1 217 ? 40.531 -4.148 -21.5 1 34.09 217 ARG B N 1
ATOM 6662 C CA . ARG B 1 217 ? 39.688 -3.969 -20.328 1 34.09 217 ARG B CA 1
ATOM 6663 C C . ARG B 1 217 ? 38.219 -4.035 -20.703 1 34.09 217 ARG B C 1
ATOM 6665 O O . ARG B 1 217 ? 37.781 -3.316 -21.594 1 34.09 217 ARG B O 1
ATOM 6672 N N . PRO B 1 218 ? 37.594 -5.094 -20.391 1 33.44 218 PRO B N 1
ATOM 6673 C CA . PRO B 1 218 ? 36.125 -5.188 -20.609 1 33.44 218 PRO B CA 1
ATOM 6674 C C . PRO B 1 218 ? 35.406 -3.902 -20.234 1 33.44 218 PRO B C 1
ATOM 6676 O O . PRO B 1 218 ? 35.75 -3.25 -19.25 1 33.44 218 PRO B O 1
ATOM 6679 N N . PRO B 1 219 ? 34.875 -3.111 -21.188 1 34.28 219 PRO B N 1
ATOM 6680 C CA . PRO B 1 219 ? 34.25 -1.863 -20.766 1 34.28 219 PRO B CA 1
ATOM 6681 C C . PRO B 1 219 ? 33.406 -2.029 -19.484 1 34.28 219 PRO B C 1
ATOM 6683 O O . PRO B 1 219 ? 32.906 -3.117 -19.219 1 34.28 219 PRO B O 1
ATOM 6686 N N . ASP B 1 220 ? 33.844 -1.411 -18.406 1 32.38 220 ASP B N 1
ATOM 6687 C CA . ASP B 1 220 ? 33.094 -1.389 -17.156 1 32.38 220 ASP B CA 1
ATOM 6688 C C . ASP B 1 220 ? 31.609 -1.229 -17.406 1 32.38 220 ASP B C 1
ATOM 6690 O O . ASP B 1 220 ? 31.188 -0.275 -18.062 1 32.38 220 ASP B O 1
ATOM 6694 N N . PRO B 1 221 ? 30.984 -2.291 -17.469 1 32.38 221 PRO B N 1
ATOM 6695 C CA . PRO B 1 221 ? 29.531 -2.246 -17.703 1 32.38 221 PRO B CA 1
ATOM 6696 C C . PRO B 1 221 ? 28.875 -1.026 -17.078 1 32.38 221 PRO B C 1
ATOM 6698 O O . PRO B 1 221 ? 27.812 -0.579 -17.547 1 32.38 221 PRO B O 1
ATOM 6701 N N . ILE B 1 222 ? 29.422 -0.673 -15.891 1 33.69 222 ILE B N 1
ATOM 6702 C CA . ILE B 1 222 ? 28.859 0.508 -15.242 1 33.69 222 ILE B CA 1
ATOM 6703 C C . ILE B 1 222 ? 29.141 1.744 -16.094 1 33.69 222 ILE B C 1
ATOM 6705 O O . ILE B 1 222 ? 28.359 2.697 -16.078 1 33.69 222 ILE B O 1
ATOM 6709 N N . SER B 1 223 ? 30.297 1.772 -16.719 1 34.72 223 SER B N 1
ATOM 6710 C CA . SER B 1 223 ? 30.656 2.914 -17.547 1 34.72 223 SER B CA 1
ATOM 6711 C C . SER B 1 223 ? 29.672 3.105 -18.688 1 34.72 223 SER B C 1
ATOM 6713 O O . SER B 1 223 ? 29.562 4.199 -19.234 1 34.72 223 SER B O 1
ATOM 6715 N N . ILE B 1 224 ? 29.359 2.006 -19.281 1 33.81 224 ILE B N 1
ATOM 6716 C CA . ILE B 1 224 ? 28.281 2.047 -20.266 1 33.81 224 ILE B CA 1
ATOM 6717 C C . ILE B 1 224 ? 26.969 2.439 -19.594 1 33.81 224 ILE B C 1
ATOM 6719 O O . ILE B 1 224 ? 26.047 2.896 -20.25 1 33.81 224 ILE B O 1
ATOM 6723 N N . LEU B 1 225 ? 26.953 2.137 -18.344 1 34.34 225 LEU B N 1
ATOM 6724 C CA . LEU B 1 225 ? 25.75 2.242 -17.531 1 34.34 225 LEU B CA 1
ATOM 6725 C C . LEU B 1 225 ? 25.516 3.684 -17.094 1 34.34 225 LEU B C 1
ATOM 6727 O O . LEU B 1 225 ? 24.484 3.988 -16.469 1 34.34 225 LEU B O 1
ATOM 6731 N N . SER B 1 226 ? 26.656 4.484 -16.969 1 30.78 226 SER B N 1
ATOM 6732 C CA . SER B 1 226 ? 26.375 5.863 -16.578 1 30.78 226 SER B CA 1
ATOM 6733 C C . SER B 1 226 ? 25.609 6.594 -17.672 1 30.78 226 SER B C 1
ATOM 6735 O O . SER B 1 226 ? 26.047 6.633 -18.828 1 30.78 226 SER B O 1
ATOM 6737 N N . PRO B 1 227 ? 24.344 6.77 -17.5 1 30.77 227 PRO B N 1
ATOM 6738 C CA . PRO B 1 227 ? 23.75 7.598 -18.547 1 30.77 227 PRO B CA 1
ATOM 6739 C C . PRO B 1 227 ? 24.641 8.766 -18.953 1 30.77 227 PRO B C 1
ATOM 6741 O O . PRO B 1 227 ? 25.078 9.539 -18.109 1 30.77 227 PRO B O 1
ATOM 6744 N N . SER B 1 228 ? 25.609 8.609 -19.719 1 29.84 228 SER B N 1
ATOM 6745 C CA . SER B 1 228 ? 26.172 9.859 -20.203 1 29.84 228 SER B CA 1
ATOM 6746 C C . SER B 1 228 ? 25.078 10.867 -20.531 1 29.84 228 SER B C 1
ATOM 6748 O O . SER B 1 228 ? 23.938 10.492 -20.828 1 29.84 228 SER B O 1
ATOM 6750 N N . ALA B 1 229 ? 25.328 12.18 -20.125 1 31.59 229 ALA B N 1
ATOM 6751 C CA . ALA B 1 229 ? 24.5 13.32 -20.5 1 31.59 229 ALA B CA 1
ATOM 6752 C C . ALA B 1 229 ? 23.953 13.172 -21.906 1 31.59 229 ALA B C 1
ATOM 6754 O O . ALA B 1 229 ? 22.828 13.609 -22.203 1 31.59 229 ALA B O 1
ATOM 6755 N N . GLU B 1 230 ? 24.75 12.664 -22.797 1 31.86 230 GLU B N 1
ATOM 6756 C CA . GLU B 1 230 ? 24.438 12.547 -24.203 1 31.86 230 GLU B CA 1
ATOM 6757 C C . GLU B 1 230 ? 23.438 11.414 -24.469 1 31.86 230 GLU B C 1
ATOM 6759 O O . GLU B 1 230 ? 22.75 11.406 -25.484 1 31.86 230 GLU B O 1
ATOM 6764 N N . ASP B 1 231 ? 23.609 10.469 -23.75 1 32.19 231 ASP B N 1
ATOM 6765 C CA . ASP B 1 231 ? 22.734 9.312 -23.953 1 32.19 231 ASP B CA 1
ATOM 6766 C C . ASP B 1 231 ? 21.312 9.633 -23.5 1 32.19 231 ASP B C 1
ATOM 6768 O O . ASP B 1 231 ? 20.406 8.805 -23.656 1 32.19 231 ASP B O 1
ATOM 6772 N N . PHE B 1 232 ? 21.078 10.523 -22.641 1 30.89 232 PHE B N 1
ATOM 6773 C CA . PHE B 1 232 ? 19.781 11.18 -22.531 1 30.89 232 PHE B CA 1
ATOM 6774 C C . PHE B 1 232 ? 19.375 11.781 -23.875 1 30.89 232 PHE B C 1
ATOM 6776 O O . PHE B 1 232 ? 18.5 12.664 -23.922 1 30.89 232 PHE B O 1
ATOM 6783 N N . ASP B 1 233 ? 20.203 11.742 -24.875 1 30.47 233 ASP B N 1
ATOM 6784 C CA . ASP B 1 233 ? 19.734 12.242 -26.172 1 30.47 233 ASP B CA 1
ATOM 6785 C C . ASP B 1 233 ? 18.328 11.75 -26.469 1 30.47 233 ASP B C 1
ATOM 6787 O O . ASP B 1 233 ? 17.875 10.742 -25.906 1 30.47 233 ASP B O 1
ATOM 6791 N N . ARG B 1 234 ? 17.734 12.438 -27.578 1 31.34 234 ARG B N 1
ATOM 6792 C CA . ARG B 1 234 ? 16.359 12.484 -28.062 1 31.34 234 ARG B CA 1
ATOM 6793 C C . ARG B 1 234 ? 15.797 11.086 -28.266 1 31.34 234 ARG B C 1
ATOM 6795 O O . ARG B 1 234 ? 14.672 10.922 -28.734 1 31.34 234 ARG B O 1
ATOM 6802 N N . SER B 1 235 ? 16.5 10 -28.578 1 34.06 235 SER B N 1
ATOM 6803 C CA . SER B 1 235 ? 15.758 8.781 -28.891 1 34.06 235 SER B CA 1
ATOM 6804 C C . SER B 1 235 ? 15.078 8.219 -27.656 1 34.06 235 SER B C 1
ATOM 6806 O O . SER B 1 235 ? 15.633 8.281 -26.547 1 34.06 235 SER B O 1
ATOM 6808 N N . SER B 1 236 ? 13.633 7.887 -27.672 1 43.19 236 SER B N 1
ATOM 6809 C CA . SER B 1 236 ? 12.438 7.605 -26.891 1 43.19 236 SER B CA 1
ATOM 6810 C C . SER B 1 236 ? 12.711 6.527 -25.844 1 43.19 236 SER B C 1
ATOM 6812 O O . SER B 1 236 ? 12.148 6.566 -24.75 1 43.19 236 SER B O 1
ATOM 6814 N N . LEU B 1 237 ? 13.414 5.523 -26.344 1 51.22 237 LEU B N 1
ATOM 6815 C CA . LEU B 1 237 ? 13.555 4.414 -25.406 1 51.22 237 LEU B CA 1
ATOM 6816 C C . LEU B 1 237 ? 14.797 4.586 -24.547 1 51.22 237 LEU B C 1
ATOM 6818 O O . LEU B 1 237 ? 15.914 4.668 -25.062 1 51.22 237 LEU B O 1
ATOM 6822 N N . SER B 1 238 ? 14.625 4.957 -23.297 1 65.38 238 SER B N 1
ATOM 6823 C CA . SER B 1 238 ? 15.734 5.066 -22.359 1 65.38 238 SER B CA 1
ATOM 6824 C C . SER B 1 238 ? 16.578 3.793 -22.344 1 65.38 238 SER B C 1
ATOM 6826 O O . SER B 1 238 ? 16.047 2.686 -22.344 1 65.38 238 SER B O 1
ATOM 6828 N N . HIS B 1 239 ? 17.828 3.881 -22.938 1 75.38 239 HIS B N 1
ATOM 6829 C CA . HIS B 1 239 ? 18.781 2.785 -22.953 1 75.38 239 HIS B CA 1
ATOM 6830 C C . HIS B 1 239 ? 18.688 1.959 -21.672 1 75.38 239 HIS B C 1
ATOM 6832 O O . HIS B 1 239 ? 18.547 0.736 -21.719 1 75.38 239 HIS B O 1
ATOM 6838 N N . GLY B 1 240 ? 18.703 2.637 -20.578 1 79.06 240 GLY B N 1
ATOM 6839 C CA . GLY B 1 240 ? 18.625 1.942 -19.297 1 79.06 240 GLY B CA 1
ATOM 6840 C C . GLY B 1 240 ? 17.344 1.172 -19.109 1 79.06 240 GLY B C 1
ATOM 6841 O O . GLY B 1 240 ? 17.344 0.051 -18.594 1 79.06 240 GLY B O 1
ATOM 6842 N N . TYR B 1 241 ? 16.328 1.659 -19.625 1 83.5 241 TYR B N 1
ATOM 6843 C CA . TYR B 1 241 ? 15.023 1.002 -19.5 1 83.5 241 TYR B CA 1
ATOM 6844 C C . TYR B 1 241 ? 14.961 -0.239 -20.391 1 83.5 241 TYR B C 1
ATOM 6846 O O . TYR B 1 241 ? 14.406 -1.266 -19.984 1 83.5 241 TYR B O 1
ATOM 6854 N N . SER B 1 242 ? 15.555 -0.115 -21.547 1 87.5 242 SER B N 1
ATOM 6855 C CA . SER B 1 242 ? 15.547 -1.247 -22.469 1 87.5 242 SER B CA 1
ATOM 6856 C C . SER B 1 242 ? 16.359 -2.416 -21.906 1 87.5 242 SER B C 1
ATOM 6858 O O . SER B 1 242 ? 15.906 -3.562 -21.953 1 87.5 242 SER B O 1
ATOM 6860 N N . TYR B 1 243 ? 17.5 -2.098 -21.375 1 87.5 243 TYR B N 1
ATOM 6861 C CA . TYR B 1 243 ? 18.312 -3.146 -20.781 1 87.5 243 TYR B CA 1
ATOM 6862 C C . TYR B 1 243 ? 17.609 -3.783 -19.594 1 87.5 243 TYR B C 1
ATOM 6864 O O . TYR B 1 243 ? 17.609 -5.008 -19.453 1 87.5 243 TYR B O 1
ATOM 6872 N N . PHE B 1 244 ? 16.984 -2.932 -18.797 1 89.5 244 PHE B N 1
ATOM 6873 C CA . PHE B 1 244 ? 16.266 -3.414 -17.625 1 89.5 244 PHE B CA 1
ATOM 6874 C C . PHE B 1 244 ? 15.164 -4.387 -18.031 1 89.5 244 PHE B C 1
ATOM 6876 O O . PHE B 1 244 ? 15.055 -5.48 -17.469 1 89.5 244 PHE B O 1
ATOM 6883 N N . THR B 1 245 ? 14.43 -4.062 -19 1 93.06 245 THR B N 1
ATOM 6884 C CA . THR B 1 245 ? 13.266 -4.832 -19.438 1 93.06 245 THR B CA 1
ATOM 6885 C C . THR B 1 245 ? 13.695 -6.164 -20.047 1 93.06 245 THR B C 1
ATOM 6887 O O . THR B 1 245 ? 13.172 -7.219 -19.688 1 93.06 245 THR B O 1
ATOM 6890 N N . VAL B 1 246 ? 14.648 -6.086 -20.953 1 94.56 246 VAL B N 1
ATOM 6891 C CA . VAL B 1 246 ? 15.086 -7.293 -21.641 1 94.56 246 VAL B CA 1
ATOM 6892 C C . VAL B 1 246 ? 15.695 -8.266 -20.641 1 94.56 246 VAL B C 1
ATOM 6894 O O . VAL B 1 246 ? 15.359 -9.453 -20.641 1 94.56 246 VAL B O 1
ATOM 6897 N N . LEU B 1 247 ? 16.531 -7.801 -19.781 1 92.38 247 LEU B N 1
ATOM 6898 C CA . LEU B 1 247 ? 17.188 -8.648 -18.797 1 92.38 247 LEU B CA 1
ATOM 6899 C C . LEU B 1 247 ? 16.172 -9.281 -17.859 1 92.38 247 LEU B C 1
ATOM 6901 O O . LEU B 1 247 ? 16.297 -10.453 -17.5 1 92.38 247 LEU B O 1
ATOM 6905 N N . LEU B 1 248 ? 15.156 -8.586 -17.469 1 94.31 248 LEU B N 1
ATOM 6906 C CA . LEU B 1 248 ? 14.156 -9.125 -16.547 1 94.31 248 LEU B CA 1
ATOM 6907 C C . LEU B 1 248 ? 13.297 -10.18 -17.25 1 94.31 248 LEU B C 1
ATOM 6909 O O . LEU B 1 248 ? 12.945 -11.195 -16.641 1 94.31 248 LEU B O 1
ATOM 6913 N N . VAL B 1 249 ? 12.938 -9.844 -18.469 1 96.94 249 VAL B N 1
ATOM 6914 C CA . VAL B 1 249 ? 12.148 -10.828 -19.219 1 96.94 249 VAL B CA 1
ATOM 6915 C C . VAL B 1 249 ? 12.93 -12.141 -19.312 1 96.94 249 VAL B C 1
ATOM 6917 O O . VAL B 1 249 ? 12.359 -13.219 -19.109 1 96.94 249 VAL B O 1
ATOM 6920 N N . LEU B 1 250 ? 14.219 -12.047 -19.594 1 95.62 250 LEU B N 1
ATOM 6921 C CA . LEU B 1 250 ? 15.055 -13.242 -19.672 1 95.62 250 LEU B CA 1
ATOM 6922 C C . LEU B 1 250 ? 15.156 -13.914 -18.297 1 95.62 250 LEU B C 1
ATOM 6924 O O . LEU B 1 250 ? 15.109 -15.141 -18.203 1 95.62 250 LEU B O 1
ATOM 6928 N N . ALA B 1 251 ? 15.32 -13.125 -17.25 1 94.62 251 ALA B N 1
ATOM 6929 C CA . ALA B 1 251 ? 15.414 -13.664 -15.898 1 94.62 251 ALA B CA 1
ATOM 6930 C C . ALA B 1 251 ? 14.133 -14.391 -15.508 1 94.62 251 ALA B C 1
ATOM 6932 O O . ALA B 1 251 ? 14.18 -15.461 -14.898 1 94.62 251 ALA B O 1
ATOM 6933 N N . ILE B 1 252 ? 13 -13.844 -15.836 1 95.94 252 ILE B N 1
ATOM 6934 C CA . ILE B 1 252 ? 11.703 -14.43 -15.516 1 95.94 252 ILE B CA 1
ATOM 6935 C C . ILE B 1 252 ? 11.531 -15.742 -16.297 1 95.94 252 ILE B C 1
ATOM 6937 O O . ILE B 1 252 ? 11.094 -16.75 -15.727 1 95.94 252 ILE B O 1
ATOM 6941 N N . SER B 1 253 ? 11.867 -15.648 -17.547 1 94.62 253 SER B N 1
ATOM 6942 C CA . SER B 1 253 ? 11.797 -16.844 -18.375 1 94.62 253 SER B CA 1
ATOM 6943 C C . SER B 1 253 ? 12.664 -17.969 -17.812 1 94.62 253 SER B C 1
ATOM 6945 O O . SER B 1 253 ? 12.203 -19.094 -17.656 1 94.62 253 SER B O 1
ATOM 6947 N N . ALA B 1 254 ? 13.883 -17.656 -17.484 1 92.12 254 ALA B N 1
ATOM 6948 C CA . ALA B 1 254 ? 14.789 -18.641 -16.906 1 92.12 254 ALA B CA 1
ATOM 6949 C C . ALA B 1 254 ? 14.242 -19.188 -15.586 1 92.12 254 ALA B C 1
ATOM 6951 O O . ALA B 1 254 ? 14.312 -20.391 -15.328 1 92.12 254 ALA B O 1
ATOM 6952 N N . SER B 1 255 ? 13.703 -18.328 -14.781 1 92 255 SER B N 1
ATOM 6953 C CA . SER B 1 255 ? 13.141 -18.734 -13.5 1 92 255 SER B CA 1
ATOM 6954 C C . SER B 1 255 ? 11.977 -19.703 -13.688 1 92 255 SER B C 1
ATOM 6956 O O . SER B 1 255 ? 11.789 -20.625 -12.883 1 92 255 SER B O 1
ATOM 6958 N N . SER B 1 256 ? 11.172 -19.469 -14.688 1 90.25 256 SER B N 1
ATOM 6959 C CA . SER B 1 256 ? 9.992 -20.297 -14.93 1 90.25 256 SER B CA 1
ATOM 6960 C C . SER B 1 256 ? 10.391 -21.719 -15.328 1 90.25 256 SER B C 1
ATOM 6962 O O . SER B 1 256 ? 9.586 -22.641 -15.203 1 90.25 256 SER B O 1
ATOM 6964 N N . LEU B 1 257 ? 11.602 -21.828 -15.781 1 86.56 257 LEU B N 1
ATOM 6965 C CA . LEU B 1 257 ? 12.102 -23.125 -16.203 1 86.56 257 LEU B CA 1
ATOM 6966 C C . LEU B 1 257 ? 12.758 -23.859 -15.039 1 86.56 257 LEU B C 1
ATOM 6968 O O . LEU B 1 257 ? 12.969 -25.078 -15.102 1 86.56 257 LEU B O 1
ATOM 6972 N N . SER B 1 258 ? 13.031 -23.109 -13.992 1 83.06 258 SER B N 1
ATOM 6973 C CA . SER B 1 258 ? 13.742 -23.688 -12.859 1 83.06 258 SER B CA 1
ATOM 6974 C C . SER B 1 258 ? 12.797 -24.453 -11.945 1 83.06 258 SER B C 1
ATOM 6976 O O . SER B 1 258 ? 11.648 -24.062 -11.758 1 83.06 258 SER B O 1
ATOM 6978 N N . ARG B 1 259 ? 13.328 -25.547 -11.414 1 74.94 259 ARG B N 1
ATOM 6979 C CA . ARG B 1 259 ? 12.523 -26.359 -10.5 1 74.94 259 ARG B CA 1
ATOM 6980 C C . ARG B 1 259 ? 12.992 -26.172 -9.062 1 74.94 259 ARG B C 1
ATOM 6982 O O . ARG B 1 259 ? 12.281 -26.547 -8.125 1 74.94 259 ARG B O 1
ATOM 6989 N N . SER B 1 260 ? 14.164 -25.688 -8.961 1 75.31 260 SER B N 1
ATOM 6990 C CA . SER B 1 260 ? 14.703 -25.516 -7.613 1 75.31 260 SER B CA 1
ATOM 6991 C C . SER B 1 260 ? 15.539 -24.234 -7.523 1 75.31 260 SER B C 1
ATOM 6993 O O . SER B 1 260 ? 16.125 -23.797 -8.516 1 75.31 260 SER B O 1
ATOM 6995 N N . ALA B 1 261 ? 15.578 -23.734 -6.336 1 75.94 261 ALA B N 1
ATOM 6996 C CA . ALA B 1 261 ? 16.328 -22.516 -6.102 1 75.94 261 ALA B CA 1
A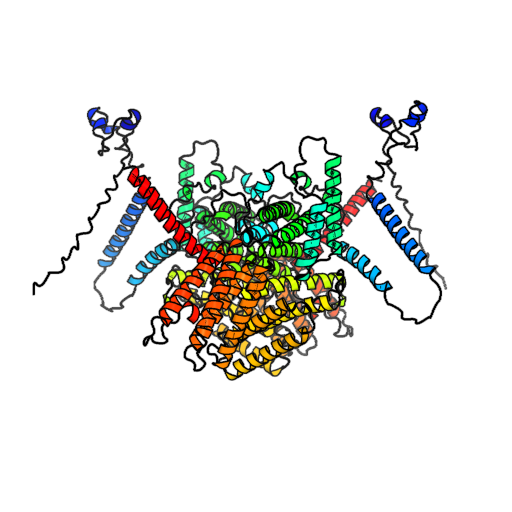TOM 6997 C C . ALA B 1 261 ? 17.828 -22.766 -6.234 1 75.94 261 ALA B C 1
ATOM 6999 O O . ALA B 1 261 ? 18.609 -21.828 -6.496 1 75.94 261 ALA B O 1
ATOM 7000 N N . ASP B 1 262 ? 18.219 -23.938 -6.117 1 70.62 262 ASP B N 1
ATOM 7001 C CA . ASP B 1 262 ? 19.656 -24.25 -6.105 1 70.62 262 ASP B CA 1
ATOM 7002 C C . ASP B 1 262 ? 20.109 -24.781 -7.465 1 70.62 262 ASP B C 1
ATOM 7004 O O . ASP B 1 262 ? 21.266 -25.156 -7.637 1 70.62 262 ASP B O 1
ATOM 7008 N N . SER B 1 263 ? 19.297 -24.672 -8.375 1 74.25 263 SER B N 1
ATOM 7009 C CA . SER B 1 263 ? 19.641 -25.188 -9.695 1 74.25 263 SER B CA 1
ATOM 7010 C C . SER B 1 263 ? 20.531 -24.203 -10.461 1 74.25 263 SER B C 1
ATOM 7012 O O . SER B 1 263 ? 20.578 -23.016 -10.125 1 74.25 263 SER B O 1
ATOM 7014 N N . VAL B 1 264 ? 21.188 -24.734 -11.414 1 77.12 264 VAL B N 1
ATOM 7015 C CA . VAL B 1 264 ? 22.031 -23.922 -12.281 1 77.12 264 VAL B CA 1
ATOM 7016 C C . VAL B 1 264 ? 21.188 -22.875 -13.016 1 77.12 264 VAL B C 1
ATOM 7018 O O . VAL B 1 264 ? 21.609 -21.734 -13.203 1 77.12 264 VAL B O 1
ATOM 7021 N N . ILE B 1 265 ? 20.016 -23.281 -13.32 1 81.31 265 ILE B N 1
ATOM 7022 C CA . ILE B 1 265 ? 19.109 -22.406 -14.039 1 81.31 265 ILE B CA 1
ATOM 7023 C C . ILE B 1 265 ? 18.688 -21.25 -13.141 1 81.31 265 ILE B C 1
ATOM 7025 O O . ILE B 1 265 ? 18.609 -20.094 -13.578 1 81.31 265 ILE B O 1
ATOM 7029 N N . SER B 1 266 ? 18.453 -21.562 -11.93 1 84 266 SER B N 1
ATOM 7030 C CA . SER B 1 266 ? 18.078 -20.531 -10.969 1 84 266 SER B CA 1
ATOM 7031 C C . SER B 1 266 ? 19.219 -19.547 -10.75 1 84 266 SER B C 1
ATOM 7033 O O . SER B 1 266 ? 18.969 -18.344 -10.609 1 84 266 SER B O 1
ATOM 7035 N N . ALA B 1 267 ? 20.375 -20.062 -10.766 1 83.56 267 ALA B N 1
ATOM 7036 C CA . ALA B 1 267 ? 21.547 -19.203 -10.609 1 83.56 267 ALA B CA 1
ATOM 7037 C C . ALA B 1 267 ? 21.688 -18.25 -11.797 1 83.56 267 ALA B C 1
ATOM 7039 O O . ALA B 1 267 ? 22.062 -17.094 -11.633 1 83.56 267 ALA B O 1
ATOM 7040 N N . GLN B 1 268 ? 21.406 -18.812 -12.945 1 84.44 268 GLN B N 1
ATOM 7041 C CA . GLN B 1 268 ? 21.469 -17.984 -14.141 1 84.44 268 GLN B CA 1
ATOM 7042 C C . GLN B 1 268 ? 20.375 -16.922 -14.117 1 84.44 268 GLN B C 1
ATOM 7044 O O . GLN B 1 268 ? 20.609 -15.781 -14.523 1 84.44 268 GLN B O 1
ATOM 7049 N N . ALA B 1 269 ? 19.188 -17.266 -13.695 1 89.69 269 ALA B N 1
ATOM 7050 C CA . ALA B 1 269 ? 18.094 -16.297 -13.57 1 89.69 269 ALA B CA 1
ATOM 7051 C C . ALA B 1 269 ? 18.453 -15.18 -12.602 1 89.69 269 ALA B C 1
ATOM 7053 O O . ALA B 1 269 ? 18.203 -14.008 -12.867 1 89.69 269 ALA B O 1
ATOM 7054 N N . GLU B 1 270 ? 19.094 -15.562 -11.516 1 85.56 270 GLU B N 1
ATOM 7055 C CA . GLU B 1 270 ? 19.516 -14.578 -10.516 1 85.56 270 GLU B CA 1
ATOM 7056 C C . GLU B 1 270 ? 20.578 -13.641 -11.07 1 85.56 270 GLU B C 1
ATOM 7058 O O . GLU B 1 270 ? 20.578 -12.445 -10.766 1 85.56 270 GLU B O 1
ATOM 7063 N N . ARG B 1 271 ? 21.438 -14.195 -11.812 1 82.94 271 ARG B N 1
ATOM 7064 C CA . ARG B 1 271 ? 22.469 -13.367 -12.438 1 82.94 271 ARG B CA 1
ATOM 7065 C C . ARG B 1 271 ? 21.859 -12.352 -13.391 1 82.94 271 ARG B C 1
ATOM 7067 O O . ARG B 1 271 ? 22.234 -11.18 -13.383 1 82.94 271 ARG B O 1
ATOM 7074 N N . LEU B 1 272 ? 20.984 -12.805 -14.211 1 87.69 272 LEU B N 1
ATOM 7075 C CA . LEU B 1 272 ? 20.297 -11.906 -15.141 1 87.69 272 LEU B CA 1
ATOM 7076 C C . LEU B 1 272 ? 19.547 -10.812 -14.391 1 87.69 272 LEU B C 1
ATOM 7078 O O . LEU B 1 272 ? 19.562 -9.656 -14.805 1 87.69 272 LEU B O 1
ATOM 7082 N N . PHE B 1 273 ? 18.953 -11.117 -13.336 1 88.62 273 PHE B N 1
ATOM 7083 C CA . PHE B 1 273 ? 18.219 -10.18 -12.5 1 88.62 273 PHE B CA 1
ATOM 7084 C C . PHE B 1 273 ? 19.156 -9.133 -11.914 1 88.62 273 PHE B C 1
ATOM 7086 O O . PHE B 1 273 ? 18.875 -7.934 -11.969 1 88.62 273 PHE B O 1
ATOM 7093 N N . ARG B 1 274 ? 20.188 -9.625 -11.398 1 78.81 274 ARG B N 1
ATOM 7094 C CA . ARG B 1 274 ? 21.172 -8.711 -10.82 1 78.81 274 ARG B CA 1
ATOM 7095 C C . ARG B 1 274 ? 21.703 -7.75 -11.875 1 78.81 274 ARG B C 1
ATOM 7097 O O . ARG B 1 274 ? 21.938 -6.57 -11.594 1 78.81 274 ARG B O 1
ATOM 7104 N N . ASN B 1 275 ? 21.938 -8.281 -13.039 1 81.06 275 ASN B N 1
ATOM 7105 C CA . ASN B 1 275 ? 22.375 -7.422 -14.141 1 81.06 275 ASN B CA 1
ATOM 7106 C C . ASN B 1 275 ? 21.312 -6.371 -14.469 1 81.06 275 ASN B C 1
ATOM 7108 O O . ASN B 1 275 ? 21.641 -5.234 -14.812 1 81.06 275 ASN B O 1
ATOM 7112 N N . ALA B 1 276 ? 20.062 -6.742 -14.391 1 84.56 276 ALA B N 1
ATOM 7113 C CA . ALA B 1 276 ? 18.969 -5.812 -14.664 1 84.56 276 ALA B CA 1
ATOM 7114 C C . ALA B 1 276 ? 18.953 -4.672 -13.648 1 84.56 276 ALA B C 1
ATOM 7116 O O . ALA B 1 276 ? 18.641 -3.529 -13.992 1 84.56 276 ALA B O 1
ATOM 7117 N N . LEU B 1 277 ? 19.297 -4.988 -12.406 1 77.06 277 LEU B N 1
ATOM 7118 C CA . LEU B 1 277 ? 19.219 -4.008 -11.328 1 77.06 277 LEU B CA 1
ATOM 7119 C C . LEU B 1 277 ? 20.25 -2.904 -11.531 1 77.06 277 LEU B C 1
ATOM 7121 O O . LEU B 1 277 ? 20.125 -1.816 -10.969 1 77.06 277 LEU B O 1
ATOM 7125 N N . ALA B 1 278 ? 21.219 -3.201 -12.273 1 70.69 278 ALA B N 1
ATOM 7126 C CA . ALA B 1 278 ? 22.203 -2.172 -12.594 1 70.69 278 ALA B CA 1
ATOM 7127 C C . ALA B 1 278 ? 21.562 -1.011 -13.344 1 70.69 278 ALA B C 1
ATOM 7129 O O . ALA B 1 278 ? 22.047 0.117 -13.305 1 70.69 278 ALA B O 1
ATOM 7130 N N . PHE B 1 279 ? 20.406 -1.304 -13.953 1 73.38 279 PHE B N 1
ATOM 7131 C CA . PHE B 1 279 ? 19.734 -0.29 -14.758 1 73.38 279 PHE B CA 1
ATOM 7132 C C . PHE B 1 279 ? 18.469 0.205 -14.062 1 73.38 279 PHE B C 1
ATOM 7134 O O . PHE B 1 279 ? 17.625 0.847 -14.688 1 73.38 279 PHE B O 1
ATOM 7141 N N . ARG B 1 280 ? 18.328 0.023 -12.789 1 75 280 ARG B N 1
ATOM 7142 C CA . ARG B 1 280 ? 17.078 0.254 -12.055 1 75 280 ARG B CA 1
ATOM 7143 C C . ARG B 1 280 ? 16.734 1.738 -12.023 1 75 280 ARG B C 1
ATOM 7145 O O . ARG B 1 280 ? 15.555 2.104 -12.023 1 75 280 ARG B O 1
ATOM 7152 N N . GLU B 1 281 ? 17.688 2.604 -12.023 1 67.56 281 GLU B N 1
ATOM 7153 C CA . GLU B 1 281 ? 17.422 4.035 -11.906 1 67.56 281 GLU B CA 1
ATOM 7154 C C . GLU B 1 281 ? 16.734 4.578 -13.156 1 67.56 281 GLU B C 1
ATOM 7156 O O . GLU B 1 281 ? 15.992 5.555 -13.078 1 67.56 281 GLU B O 1
ATOM 7161 N N . SER B 1 282 ? 16.969 3.887 -14.211 1 69.88 282 SER B N 1
ATOM 7162 C CA . SER B 1 282 ? 16.375 4.32 -15.469 1 69.88 282 SER B CA 1
ATOM 7163 C C . SER B 1 282 ? 15.008 3.686 -15.688 1 69.88 282 SER B C 1
ATOM 7165 O O . SER B 1 282 ? 14.242 4.117 -16.547 1 69.88 282 SER B O 1
ATOM 7167 N N . ALA B 1 283 ? 14.758 2.773 -14.883 1 78.25 283 ALA B N 1
ATOM 7168 C CA . ALA B 1 283 ? 13.555 1.992 -15.156 1 78.25 283 ALA B CA 1
ATOM 7169 C C . ALA B 1 283 ? 12.492 2.229 -14.086 1 78.25 283 ALA B C 1
ATOM 7171 O O . ALA B 1 283 ? 11.305 2.311 -14.391 1 78.25 283 ALA B O 1
ATOM 7172 N N . ILE B 1 284 ? 12.93 2.283 -12.914 1 76.5 284 ILE B N 1
ATOM 7173 C CA . ILE B 1 284 ? 11.977 2.461 -11.82 1 76.5 284 ILE B CA 1
ATOM 7174 C C . ILE B 1 284 ? 11.789 3.947 -11.531 1 76.5 284 ILE B C 1
ATOM 7176 O O . ILE B 1 284 ? 12.398 4.488 -10.602 1 76.5 284 ILE B O 1
ATOM 7180 N N . ILE B 1 285 ? 10.984 4.562 -12.273 1 67.31 285 ILE B N 1
ATOM 7181 C CA . ILE B 1 285 ? 10.719 5.996 -12.219 1 67.31 285 ILE B CA 1
ATOM 7182 C C . ILE B 1 285 ? 9.344 6.238 -11.594 1 67.31 285 ILE B C 1
ATOM 7184 O O . ILE B 1 285 ? 8.352 5.652 -12.023 1 67.31 285 ILE B O 1
ATOM 7188 N N . PRO B 1 286 ? 9.352 7.078 -10.586 1 64.44 286 PRO B N 1
ATOM 7189 C CA . PRO B 1 286 ? 8.055 7.359 -9.977 1 64.44 286 PRO B CA 1
ATOM 7190 C C . PRO B 1 286 ? 7.133 8.164 -10.891 1 64.44 286 PRO B C 1
ATOM 7192 O O . PRO B 1 286 ? 7.609 8.898 -11.758 1 64.44 286 PRO B O 1
ATOM 7195 N N . SER B 1 287 ? 5.891 7.98 -10.688 1 63.44 287 SER B N 1
ATOM 7196 C CA . SER B 1 287 ? 4.836 8.773 -11.312 1 63.44 287 SER B CA 1
ATOM 7197 C C . SER B 1 287 ? 4.895 8.664 -12.836 1 63.44 287 SER B C 1
ATOM 7199 O O . SER B 1 287 ? 4.703 9.664 -13.539 1 63.44 287 SER B O 1
ATOM 7201 N N . ASN B 1 288 ? 5.387 7.535 -13.266 1 72 288 ASN B N 1
ATOM 7202 C CA . ASN B 1 288 ? 5.449 7.23 -14.695 1 72 288 ASN 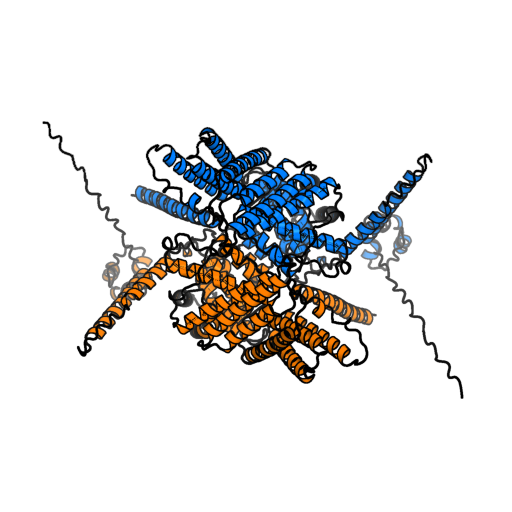B CA 1
ATOM 7203 C C . ASN B 1 288 ? 4.953 5.82 -14.984 1 72 288 ASN B C 1
ATOM 7205 O O . ASN B 1 288 ? 5.133 4.91 -14.172 1 72 288 ASN B O 1
ATOM 7209 N N . ILE B 1 289 ? 4.367 5.684 -16.156 1 81.12 289 ILE B N 1
ATOM 7210 C CA . ILE B 1 289 ? 3.824 4.383 -16.531 1 81.12 289 ILE B CA 1
ATOM 7211 C C . ILE B 1 289 ? 4.961 3.375 -16.688 1 81.12 289 ILE B C 1
ATOM 7213 O O . ILE B 1 289 ? 4.801 2.193 -16.375 1 81.12 289 ILE B O 1
ATOM 7217 N N . ILE B 1 290 ? 6.16 3.865 -17.141 1 80.62 290 ILE B N 1
ATOM 7218 C CA . ILE B 1 290 ? 7.34 3.016 -17.281 1 80.62 290 ILE B CA 1
ATOM 7219 C C . ILE B 1 290 ? 7.711 2.436 -15.914 1 80.62 290 ILE B C 1
ATOM 7221 O O . ILE B 1 290 ? 8.109 1.271 -15.82 1 80.62 290 ILE B O 1
ATOM 7225 N N . GLY B 1 291 ? 7.57 3.273 -14.938 1 81.81 291 GLY B N 1
ATOM 7226 C CA . GLY B 1 291 ? 7.836 2.803 -13.586 1 81.81 291 GLY B CA 1
ATOM 7227 C C . GLY B 1 291 ? 6.906 1.688 -13.148 1 81.81 291 GLY B C 1
ATOM 7228 O O . GLY B 1 291 ? 7.344 0.719 -12.523 1 81.81 291 GLY B O 1
ATOM 7229 N N . VAL B 1 292 ? 5.609 1.809 -13.469 1 87.88 292 VAL B N 1
ATOM 7230 C CA . VAL B 1 292 ? 4.629 0.783 -13.125 1 87.88 292 VAL B CA 1
ATOM 7231 C C . VAL B 1 292 ? 4.961 -0.515 -13.859 1 87.88 292 VAL B C 1
ATOM 7233 O O . VAL B 1 292 ? 4.906 -1.599 -13.273 1 87.88 292 VAL B O 1
ATOM 7236 N N . GLN B 1 293 ? 5.324 -0.384 -15.109 1 89.88 293 GLN B N 1
ATOM 7237 C CA . GLN B 1 293 ? 5.695 -1.553 -15.898 1 89.88 293 GLN B CA 1
ATOM 7238 C C . GLN B 1 293 ? 6.922 -2.246 -15.312 1 89.88 293 GLN B C 1
ATOM 7240 O O . GLN B 1 293 ? 6.969 -3.477 -15.242 1 89.88 293 GLN B O 1
ATOM 7245 N N . SER B 1 294 ? 7.863 -1.489 -14.984 1 86.69 294 SER B N 1
ATOM 7246 C CA . SER B 1 294 ? 9.078 -2.037 -14.383 1 86.69 294 SER B CA 1
ATOM 7247 C C . SER B 1 294 ? 8.766 -2.777 -13.086 1 86.69 294 SER B C 1
ATOM 7249 O O . SER B 1 294 ? 9.32 -3.846 -12.82 1 86.69 294 SER B O 1
ATOM 7251 N N . ILE B 1 295 ? 7.898 -2.221 -12.266 1 88.12 295 ILE B N 1
ATOM 7252 C CA . ILE B 1 295 ? 7.5 -2.857 -11.016 1 88.12 295 ILE B CA 1
ATOM 7253 C C . ILE B 1 295 ? 6.777 -4.168 -11.312 1 88.12 295 ILE B C 1
ATOM 7255 O O . ILE B 1 295 ? 6.949 -5.156 -10.594 1 88.12 295 ILE B O 1
ATOM 7259 N N . LEU B 1 296 ? 6.004 -4.164 -12.328 1 93.56 296 LEU B N 1
ATOM 7260 C CA . LEU B 1 296 ? 5.289 -5.379 -12.711 1 93.56 296 LEU B CA 1
ATOM 7261 C C . LEU B 1 296 ? 6.266 -6.484 -13.094 1 93.56 296 LEU B C 1
ATOM 7263 O O . LEU B 1 296 ? 6.066 -7.648 -12.742 1 93.56 296 LEU B O 1
ATOM 7267 N N . PHE B 1 297 ? 7.32 -6.125 -13.844 1 92.88 297 PHE B N 1
ATOM 7268 C CA . PHE B 1 297 ? 8.344 -7.109 -14.164 1 92.88 297 PHE B CA 1
ATOM 7269 C C . PHE B 1 297 ? 9 -7.645 -12.898 1 92.88 297 PHE B C 1
ATOM 7271 O O . PHE B 1 297 ? 9.25 -8.844 -12.781 1 92.88 297 PHE B O 1
ATOM 7278 N N . LEU B 1 298 ? 9.227 -6.801 -12.023 1 89.44 298 LEU B N 1
ATOM 7279 C CA . LEU B 1 298 ? 9.844 -7.207 -10.766 1 89.44 298 LEU B CA 1
ATOM 7280 C C . LEU B 1 298 ? 8.906 -8.117 -9.969 1 89.44 298 LEU B C 1
ATOM 7282 O O . LEU B 1 298 ? 9.352 -9.078 -9.344 1 89.44 298 LEU B O 1
ATOM 7286 N N . ILE B 1 299 ? 7.637 -7.793 -9.93 1 91.88 299 ILE B N 1
ATOM 7287 C CA . ILE B 1 299 ? 6.66 -8.625 -9.234 1 91.88 299 ILE B CA 1
ATOM 7288 C C . ILE B 1 299 ? 6.645 -10.023 -9.844 1 91.88 299 ILE B C 1
ATOM 7290 O O . ILE B 1 299 ? 6.648 -11.023 -9.125 1 91.88 299 ILE B O 1
ATOM 7294 N N . GLN B 1 300 ? 6.664 -10.086 -11.156 1 94.56 300 GLN B N 1
ATOM 7295 C CA . GLN B 1 300 ? 6.68 -11.383 -11.82 1 94.56 300 GLN B CA 1
ATOM 7296 C C . GLN B 1 300 ? 7.902 -12.195 -11.406 1 94.56 300 GLN B C 1
ATOM 7298 O O . GLN B 1 300 ? 7.793 -13.398 -11.133 1 94.56 300 GLN B O 1
ATOM 7303 N N . PHE B 1 301 ? 9.023 -11.547 -11.414 1 91.81 301 PHE B N 1
ATOM 7304 C CA . PHE B 1 301 ? 10.242 -12.234 -10.992 1 91.81 301 PHE B CA 1
ATOM 7305 C C . PHE B 1 301 ? 10.148 -12.68 -9.539 1 91.81 301 PHE B C 1
ATOM 7307 O O . PHE B 1 301 ? 10.531 -13.797 -9.195 1 91.81 301 PHE B O 1
ATOM 7314 N N . ALA B 1 302 ? 9.609 -11.797 -8.727 1 89.31 302 ALA B N 1
ATOM 7315 C CA . ALA B 1 302 ? 9.508 -12.062 -7.293 1 89.31 302 ALA B CA 1
ATOM 7316 C C . ALA B 1 302 ? 8.578 -13.25 -7.02 1 89.31 302 ALA B C 1
ATOM 7318 O O . ALA B 1 302 ? 8.812 -14.023 -6.086 1 89.31 302 ALA B O 1
ATOM 7319 N N . THR B 1 303 ? 7.512 -13.352 -7.746 1 92.44 303 THR B N 1
ATOM 7320 C CA . THR B 1 303 ? 6.551 -14.422 -7.527 1 92.44 303 THR B CA 1
ATOM 7321 C C . THR B 1 303 ? 7.172 -15.781 -7.863 1 92.44 303 THR B C 1
ATOM 7323 O O . THR B 1 303 ? 6.77 -16.797 -7.305 1 92.44 303 THR B O 1
ATOM 7326 N N . LEU B 1 304 ? 8.125 -15.75 -8.766 1 91 304 LEU B N 1
ATOM 7327 C CA . LEU B 1 304 ? 8.828 -16.969 -9.133 1 91 304 LEU B CA 1
ATOM 7328 C C . LEU B 1 304 ? 10 -17.219 -8.188 1 91 304 LEU B C 1
ATOM 7330 O O . LEU B 1 304 ? 10.414 -18.375 -8 1 91 304 LEU B O 1
ATOM 7334 N N . ASN B 1 305 ? 10.523 -16.156 -7.609 1 87.44 305 ASN B N 1
ATOM 7335 C CA . ASN B 1 305 ? 11.695 -16.234 -6.75 1 87.44 305 ASN B CA 1
ATOM 7336 C C . ASN B 1 305 ? 11.461 -15.531 -5.418 1 87.44 305 ASN B C 1
ATOM 7338 O O . ASN B 1 305 ? 12.156 -14.562 -5.094 1 87.44 305 ASN B O 1
AT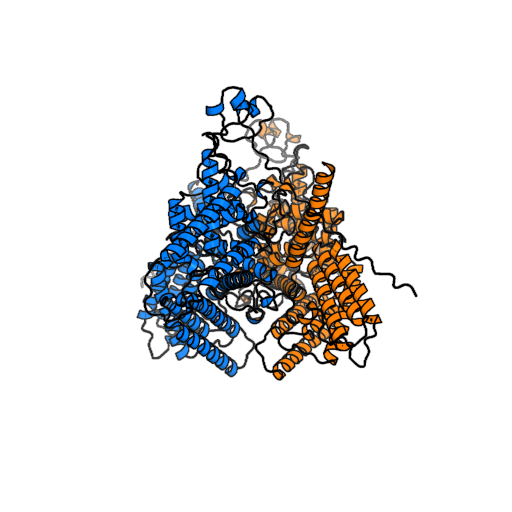OM 7342 N N . PRO B 1 306 ? 10.562 -16.062 -4.609 1 85.94 306 PRO B N 1
ATOM 7343 C CA . PRO B 1 306 ? 10.188 -15.391 -3.365 1 85.94 306 PRO B CA 1
ATOM 7344 C C . PRO B 1 306 ? 11.328 -15.328 -2.357 1 85.94 306 PRO B C 1
ATOM 7346 O O . PRO B 1 306 ? 11.297 -14.523 -1.428 1 85.94 306 PRO B O 1
ATOM 7349 N N . SER B 1 307 ? 12.312 -16.125 -2.547 1 77.81 307 SER B N 1
ATOM 7350 C CA . SER B 1 307 ? 13.453 -16.094 -1.636 1 77.81 307 SER B CA 1
ATOM 7351 C C . SER B 1 307 ? 14.352 -14.898 -1.907 1 77.81 307 SER B C 1
ATOM 7353 O O . SER B 1 307 ? 15.117 -14.477 -1.036 1 77.81 307 SER B O 1
ATOM 7355 N N . LEU B 1 308 ? 14.203 -14.383 -3.166 1 76.81 308 LEU B N 1
ATOM 7356 C CA . LEU B 1 308 ? 15.047 -13.258 -3.555 1 76.81 308 LEU B CA 1
ATOM 7357 C C . LEU B 1 308 ? 14.32 -11.93 -3.338 1 76.81 308 LEU B C 1
ATOM 7359 O O . LEU B 1 308 ? 14.914 -10.961 -2.859 1 76.81 308 LEU B O 1
ATOM 7363 N N . LEU B 1 309 ? 13.094 -11.859 -3.727 1 80.25 309 LEU B N 1
ATOM 7364 C CA . LEU B 1 309 ? 12.281 -10.648 -3.631 1 80.25 309 LEU B CA 1
ATOM 7365 C C . LEU B 1 309 ? 10.914 -10.961 -3.037 1 80.25 309 LEU B C 1
ATOM 7367 O O . LEU B 1 309 ? 10.297 -11.969 -3.383 1 80.25 309 LEU B O 1
ATOM 7371 N N . ASP B 1 310 ? 10.477 -10.109 -2.168 1 80.75 310 ASP B N 1
ATOM 7372 C CA . ASP B 1 310 ? 9.148 -10.258 -1.584 1 80.75 310 ASP B CA 1
ATOM 7373 C C . ASP B 1 310 ? 8.086 -9.57 -2.447 1 80.75 310 ASP B C 1
ATOM 7375 O O . ASP B 1 310 ? 8 -8.344 -2.475 1 80.75 310 ASP B O 1
ATOM 7379 N N . ALA B 1 311 ? 7.289 -10.281 -3.029 1 87.62 311 ALA B N 1
ATOM 7380 C CA . ALA B 1 311 ? 6.281 -9.781 -3.955 1 87.62 311 ALA B CA 1
ATOM 7381 C C . ALA B 1 311 ? 5.227 -8.953 -3.223 1 87.62 311 ALA B C 1
ATOM 7383 O O . ALA B 1 311 ? 4.637 -8.031 -3.799 1 87.62 311 ALA B O 1
ATOM 7384 N N . TRP B 1 312 ? 4.965 -9.203 -1.905 1 88.69 312 TRP B N 1
ATOM 7385 C CA . TRP B 1 312 ? 3.947 -8.5 -1.129 1 88.69 312 TRP B CA 1
ATOM 7386 C C . TRP B 1 312 ? 4.211 -6.996 -1.121 1 88.69 312 TRP B C 1
ATOM 7388 O O . TRP B 1 312 ? 3.316 -6.203 -1.421 1 88.69 312 TRP B O 1
ATOM 7398 N N . TYR B 1 313 ? 5.406 -6.602 -0.906 1 83.25 313 TYR B N 1
ATOM 7399 C CA . TYR B 1 313 ? 5.77 -5.191 -0.817 1 83.25 313 TYR B CA 1
ATOM 7400 C C . TYR B 1 313 ? 5.816 -4.555 -2.199 1 83.25 313 TYR B C 1
ATOM 7402 O O . TYR B 1 313 ? 5.398 -3.406 -2.373 1 83.25 313 TYR B O 1
ATOM 7410 N N . LEU B 1 314 ? 6.32 -5.332 -3.197 1 85.12 314 LEU B N 1
ATOM 7411 C CA . LEU B 1 314 ? 6.387 -4.809 -4.559 1 85.12 314 LEU B CA 1
ATOM 7412 C C . LEU B 1 314 ? 4.988 -4.512 -5.098 1 85.12 314 LEU B C 1
ATOM 7414 O O . LEU B 1 314 ? 4.777 -3.492 -5.754 1 85.12 314 LEU B O 1
ATOM 7418 N N . ILE B 1 315 ? 4.102 -5.383 -4.809 1 91.31 315 ILE B N 1
ATOM 7419 C CA . ILE B 1 315 ? 2.719 -5.195 -5.238 1 91.31 315 ILE B CA 1
ATOM 7420 C C . ILE B 1 315 ? 2.145 -3.938 -4.59 1 91.31 315 ILE B C 1
ATOM 7422 O O . ILE B 1 315 ? 1.451 -3.154 -5.246 1 91.31 315 ILE B O 1
ATOM 7426 N N . GLY B 1 316 ? 2.449 -3.746 -3.328 1 88.75 316 GLY B N 1
ATOM 7427 C CA . GLY B 1 316 ? 2.01 -2.537 -2.65 1 88.75 316 GLY B CA 1
ATOM 7428 C C . GLY B 1 316 ? 2.502 -1.267 -3.316 1 88.75 316 GLY B C 1
ATOM 7429 O O . GLY B 1 316 ? 1.727 -0.333 -3.533 1 88.75 316 GLY B O 1
ATOM 7430 N N . VAL B 1 317 ? 3.756 -1.239 -3.621 1 84.44 317 VAL B N 1
ATOM 7431 C CA . VAL B 1 317 ? 4.336 -0.079 -4.289 1 84.44 317 VAL B CA 1
ATOM 7432 C C . VAL B 1 317 ? 3.674 0.123 -5.648 1 84.44 317 VAL B C 1
ATOM 7434 O O . VAL B 1 317 ? 3.355 1.252 -6.031 1 84.44 317 VAL B O 1
ATOM 7437 N N . GLY B 1 318 ? 3.537 -0.982 -6.375 1 88.12 318 GLY B N 1
ATOM 7438 C CA . GLY B 1 318 ? 2.867 -0.898 -7.664 1 88.12 318 GLY B CA 1
ATOM 7439 C C . GLY B 1 318 ? 1.476 -0.303 -7.574 1 88.12 318 GLY B C 1
ATOM 7440 O O . GLY B 1 318 ? 1.095 0.527 -8.406 1 88.12 318 GLY B O 1
ATOM 7441 N N . MET B 1 319 ? 0.713 -0.688 -6.594 1 92.56 319 MET B N 1
ATOM 7442 C CA . MET B 1 319 ? -0.643 -0.179 -6.406 1 92.56 319 MET B CA 1
ATOM 7443 C C . MET B 1 319 ? -0.624 1.312 -6.086 1 92.56 319 MET B C 1
ATOM 7445 O O . MET B 1 319 ? -1.424 2.078 -6.629 1 92.56 319 MET B O 1
ATOM 7449 N N . ARG B 1 320 ? 0.276 1.748 -5.215 1 88 320 ARG B N 1
ATOM 7450 C CA . ARG B 1 320 ? 0.39 3.158 -4.859 1 88 320 ARG B CA 1
ATOM 7451 C C . ARG B 1 320 ? 0.769 4 -6.074 1 88 320 ARG B C 1
ATOM 7453 O O . ARG B 1 320 ? 0.291 5.125 -6.227 1 88 320 ARG B O 1
ATOM 7460 N N . MET B 1 321 ? 1.635 3.455 -6.898 1 85.25 321 MET B N 1
ATOM 7461 C CA . MET B 1 321 ? 2.021 4.156 -8.117 1 85.25 321 MET B CA 1
ATOM 7462 C C . MET B 1 321 ? 0.828 4.312 -9.055 1 85.25 321 MET B C 1
ATOM 7464 O O . MET B 1 321 ? 0.65 5.367 -9.672 1 85.25 321 MET B O 1
ATOM 7468 N N . CYS B 1 322 ? 0.055 3.266 -9.148 1 91.06 322 CYS B N 1
ATOM 7469 C CA . CYS B 1 322 ? -1.124 3.314 -10.008 1 91.06 322 CYS B CA 1
ATOM 7470 C C . CYS B 1 322 ? -2.1 4.383 -9.531 1 91.06 322 CYS B C 1
ATOM 7472 O O . CYS B 1 322 ? -2.623 5.156 -10.344 1 91.06 322 CYS B O 1
ATOM 7474 N N . VAL B 1 323 ? -2.328 4.48 -8.266 1 89.88 323 VAL B N 1
ATOM 7475 C CA . VAL B 1 323 ? -3.262 5.453 -7.711 1 89.88 323 VAL B CA 1
ATOM 7476 C C . VAL B 1 323 ? -2.701 6.863 -7.887 1 89.88 323 VAL B C 1
ATOM 7478 O O . VAL B 1 323 ? -3.438 7.793 -8.227 1 89.88 323 VAL B O 1
ATOM 7481 N N . ASP B 1 324 ? -1.389 6.961 -7.652 1 83.5 324 ASP B N 1
ATOM 7482 C CA . ASP B 1 324 ? -0.715 8.25 -7.82 1 83.5 324 ASP B CA 1
ATOM 7483 C C . ASP B 1 324 ? -0.876 8.766 -9.25 1 83.5 324 ASP B C 1
ATOM 7485 O O . ASP B 1 324 ? -1.01 9.977 -9.461 1 83.5 324 ASP B O 1
ATOM 7489 N N . LEU B 1 325 ? -0.934 7.805 -10.195 1 83.19 325 LEU B N 1
ATOM 7490 C CA . LEU B 1 325 ? -1.044 8.148 -11.609 1 83.19 325 LEU B CA 1
ATOM 7491 C C . LEU B 1 325 ? -2.506 8.211 -12.039 1 83.19 325 LEU B C 1
ATOM 7493 O O . LEU B 1 325 ? -2.805 8.547 -13.188 1 83.19 325 LEU B O 1
ATOM 7497 N N . GLY B 1 326 ? -3.393 7.875 -11.18 1 87.5 326 GLY B N 1
ATOM 7498 C CA . GLY B 1 326 ? -4.812 7.898 -11.484 1 87.5 326 GLY B CA 1
ATOM 7499 C C . GLY B 1 326 ? -5.246 6.754 -12.383 1 87.5 326 GLY B C 1
ATOM 7500 O O . GLY B 1 326 ? -6.258 6.852 -13.078 1 87.5 326 GLY B O 1
ATOM 7501 N N . LEU B 1 327 ? -4.484 5.613 -12.383 1 92.06 327 LEU B N 1
ATOM 7502 C CA . LEU B 1 327 ? -4.793 4.5 -13.273 1 92.06 327 LEU B CA 1
ATOM 7503 C C . LEU B 1 327 ? -6.023 3.74 -12.789 1 92.06 327 LEU B C 1
ATOM 7505 O O . LEU B 1 327 ? -6.594 2.939 -13.531 1 92.06 327 LEU B O 1
ATOM 7509 N N . HIS B 1 328 ? -6.484 3.982 -11.57 1 92.31 328 HIS B N 1
ATOM 7510 C CA . HIS B 1 328 ? -7.648 3.287 -11.031 1 92.31 328 HIS B CA 1
ATOM 7511 C C . HIS B 1 328 ? -8.945 3.922 -11.523 1 92.31 328 HIS B C 1
ATOM 7513 O O . HIS B 1 328 ? -10.039 3.467 -11.172 1 92.31 328 HIS B O 1
ATOM 7519 N N . GLN B 1 329 ? -8.766 5.02 -12.297 1 88.69 329 GLN B N 1
ATOM 7520 C CA . GLN B 1 329 ? -9.906 5.695 -12.914 1 88.69 329 GLN B CA 1
ATOM 7521 C C . GLN B 1 329 ? -9.625 6.008 -14.383 1 88.69 329 GLN B C 1
ATOM 7523 O O . GLN B 1 329 ? -8.57 6.535 -14.719 1 88.69 329 GLN B O 1
ATOM 7528 N N . ASP B 1 330 ? -10.578 5.621 -15.18 1 88.88 330 ASP B N 1
ATOM 7529 C CA . ASP B 1 330 ? -10.469 6.047 -16.562 1 88.88 330 ASP B CA 1
ATOM 7530 C C . ASP B 1 330 ? -10.648 7.559 -16.703 1 88.88 330 ASP B C 1
ATOM 7532 O O . ASP B 1 330 ? -11.516 8.141 -16.031 1 88.88 330 ASP B O 1
ATOM 7536 N N . PRO B 1 331 ? -9.742 8.141 -17.453 1 80.81 331 PRO B N 1
ATOM 7537 C CA . PRO B 1 331 ? -9.953 9.57 -17.688 1 80.81 331 PRO B CA 1
ATOM 7538 C C . PRO B 1 331 ? -11.297 9.867 -18.344 1 80.81 331 PRO B C 1
ATOM 7540 O O . PRO B 1 331 ? -11.75 9.109 -19.203 1 80.81 331 PRO B O 1
ATOM 7543 N N . GLN B 1 332 ? -11.938 10.906 -17.797 1 76.81 332 GLN B N 1
ATOM 7544 C CA . GLN B 1 332 ? -13.211 11.32 -18.375 1 76.81 332 GLN B CA 1
ATOM 7545 C C . GLN B 1 332 ? -13.086 12.664 -19.078 1 76.81 332 GLN B C 1
ATOM 7547 O O . GLN B 1 332 ? -12.508 13.609 -18.531 1 76.81 332 GLN B O 1
ATOM 7552 N N . PRO B 1 333 ? -13.602 12.805 -20.281 1 77.31 333 PRO B N 1
ATOM 7553 C CA . PRO B 1 333 ? -14.172 11.734 -21.094 1 77.31 333 PRO B CA 1
ATOM 7554 C C . PRO B 1 333 ? -13.117 10.797 -21.656 1 77.31 333 PRO B C 1
ATOM 7556 O O . PRO B 1 333 ? -11.969 11.203 -21.875 1 77.31 333 PRO B O 1
ATOM 7559 N N . THR B 1 334 ? -13.469 9.617 -21.891 1 81.62 334 THR B N 1
ATOM 7560 C CA . THR B 1 334 ? -12.523 8.586 -22.312 1 81.62 334 THR B CA 1
ATOM 7561 C C . THR B 1 334 ? -11.93 8.938 -23.672 1 81.62 334 THR B C 1
ATOM 7563 O O . THR B 1 334 ? -10.805 8.531 -23.984 1 81.62 334 THR B O 1
ATOM 7566 N N . ASP B 1 335 ? -12.648 9.727 -24.438 1 81.38 335 ASP B N 1
ATOM 7567 C CA . ASP B 1 335 ? -12.227 10.062 -25.797 1 81.38 335 ASP B CA 1
ATOM 7568 C C . ASP B 1 335 ? -11.117 11.125 -25.766 1 81.38 335 ASP B C 1
ATOM 7570 O O . ASP B 1 335 ? -10.477 11.375 -26.797 1 81.38 335 ASP B O 1
ATOM 7574 N N . SER B 1 336 ? -10.852 11.664 -24.609 1 76.19 336 SER B N 1
ATOM 7575 C CA . SER B 1 336 ? -9.828 12.695 -24.5 1 76.19 336 SER B CA 1
ATOM 7576 C C . SER B 1 336 ? -8.43 12.094 -24.516 1 76.19 336 SER B C 1
ATOM 7578 O O . SER B 1 336 ? -7.438 12.797 -24.719 1 76.19 336 SER B O 1
ATOM 7580 N N . VAL B 1 337 ? -8.336 10.781 -24.422 1 79.06 337 VAL B N 1
ATOM 7581 C CA . VAL B 1 337 ? -7.051 10.102 -24.344 1 79.06 337 VAL B CA 1
ATOM 7582 C C . VAL B 1 337 ? -6.871 9.203 -25.562 1 79.06 337 VAL B C 1
ATOM 7584 O O . VAL B 1 337 ? -7.84 8.617 -26.062 1 79.06 337 VAL B O 1
ATOM 7587 N N . GLU B 1 338 ? -5.664 9.164 -26.016 1 79.62 338 GLU B N 1
ATOM 7588 C CA . GLU B 1 338 ? -5.344 8.273 -27.125 1 79.62 338 GLU B CA 1
ATOM 7589 C C . GLU B 1 338 ? -5.711 6.828 -26.797 1 79.62 338 GLU B C 1
ATOM 7591 O O . GLU B 1 338 ? -5.504 6.367 -25.672 1 79.62 338 GLU B O 1
ATOM 7596 N N . VAL B 1 339 ? -6.242 6.18 -27.766 1 83.44 339 VAL B N 1
ATOM 7597 C CA . VAL B 1 339 ? -6.762 4.824 -27.609 1 83.44 339 VAL B CA 1
ATOM 7598 C C . VAL B 1 339 ? -5.645 3.9 -27.125 1 83.44 339 VAL B C 1
ATOM 7600 O O . VAL B 1 339 ? -5.859 3.062 -26.234 1 83.44 339 VAL B O 1
ATOM 7603 N N . SER B 1 340 ? -4.484 3.979 -27.641 1 82.12 340 SER B N 1
ATOM 7604 C CA . SER B 1 340 ? -3.361 3.127 -27.266 1 82.12 340 SER B CA 1
ATOM 7605 C C . SER B 1 340 ? -2.941 3.377 -25.828 1 82.12 340 SER B C 1
ATOM 7607 O O . SER B 1 340 ? -2.621 2.438 -25.094 1 82.12 340 SER B O 1
ATOM 7609 N N . LEU B 1 341 ? -2.908 4.625 -25.516 1 84.06 341 LEU B N 1
ATOM 7610 C CA . LEU B 1 341 ? -2.553 4.973 -24.141 1 84.06 341 LEU B CA 1
ATOM 7611 C C . LEU B 1 341 ? -3.607 4.473 -23.172 1 84.06 341 LEU B C 1
ATOM 7613 O O . LEU B 1 341 ? -3.273 3.971 -22.094 1 84.06 341 LEU B O 1
ATOM 7617 N N . LEU B 1 342 ? -4.824 4.664 -23.547 1 88.31 342 LEU B N 1
ATOM 7618 C CA . LEU B 1 342 ? -5.91 4.184 -22.703 1 88.31 342 LEU B CA 1
ATOM 7619 C C . LEU B 1 342 ? -5.809 2.676 -22.484 1 88.31 342 LEU B C 1
ATOM 7621 O O . LEU B 1 342 ? -5.988 2.188 -21.375 1 88.31 342 LEU B O 1
ATOM 7625 N N . GLU B 1 343 ? -5.465 1.951 -23.562 1 89.31 343 GLU B N 1
ATOM 7626 C CA . GLU B 1 343 ? -5.285 0.504 -23.484 1 89.31 343 GLU B CA 1
ATOM 7627 C C . GLU B 1 343 ? -4.133 0.14 -22.547 1 89.31 343 GLU B C 1
ATOM 7629 O O . GLU B 1 343 ? -4.254 -0.77 -21.734 1 89.31 343 GLU B O 1
ATOM 7634 N N . THR B 1 344 ? -3.062 0.844 -22.688 1 88.25 344 THR B N 1
ATOM 7635 C CA . THR B 1 344 ? -1.896 0.586 -21.844 1 88.25 344 THR B CA 1
ATOM 7636 C C . THR B 1 344 ? -2.217 0.846 -20.375 1 88.25 344 THR B C 1
ATOM 7638 O O . THR B 1 344 ? -1.841 0.059 -19.5 1 88.25 344 THR B O 1
ATOM 7641 N N . ARG B 1 345 ? -2.932 1.947 -20.125 1 90.88 345 ARG B N 1
ATOM 7642 C CA . ARG B 1 345 ? -3.332 2.295 -18.766 1 90.88 345 ARG B CA 1
ATOM 7643 C C . ARG B 1 345 ? -4.168 1.184 -18.141 1 90.88 345 ARG B C 1
ATOM 7645 O O . ARG B 1 345 ? -3.92 0.781 -17.016 1 90.88 345 ARG B O 1
ATOM 7652 N N . ARG B 1 346 ? -5.059 0.712 -18.906 1 94.44 346 ARG B N 1
ATOM 7653 C CA . ARG B 1 346 ? -5.973 -0.312 -18.406 1 94.44 346 ARG B CA 1
ATOM 7654 C C . ARG B 1 346 ? -5.242 -1.63 -18.188 1 94.44 346 ARG B C 1
ATOM 7656 O O . ARG B 1 346 ? -5.469 -2.301 -17.172 1 94.44 346 ARG B O 1
ATOM 7663 N N . ARG B 1 347 ? -4.352 -2.002 -19.062 1 95 347 ARG B N 1
ATOM 7664 C CA . ARG B 1 347 ? -3.586 -3.236 -18.922 1 95 347 ARG B CA 1
ATOM 7665 C C . ARG B 1 347 ? -2.689 -3.184 -17.688 1 95 347 ARG B C 1
ATOM 7667 O O . ARG B 1 347 ? -2.588 -4.164 -16.938 1 95 347 ARG B O 1
ATOM 7674 N N . LEU B 1 348 ? -2.064 -2.039 -17.5 1 94.94 348 LEU B N 1
ATOM 7675 C CA . LEU B 1 348 ? -1.202 -1.875 -16.328 1 94.94 348 LEU B CA 1
ATOM 7676 C C . LEU B 1 348 ? -2.008 -1.967 -15.039 1 94.94 348 LEU B C 1
ATOM 7678 O O . LEU B 1 348 ? -1.646 -2.715 -14.133 1 94.94 348 LEU B O 1
ATOM 7682 N N . TRP B 1 349 ? -3.1 -1.291 -14.977 1 97.06 349 TRP B N 1
ATOM 7683 C CA . TRP B 1 349 ? -3.932 -1.286 -13.773 1 97.06 349 TRP B CA 1
ATOM 7684 C C . TRP B 1 349 ? -4.395 -2.697 -13.43 1 97.06 349 TRP B C 1
ATOM 7686 O O . TRP B 1 349 ? -4.207 -3.158 -12.297 1 97.06 349 TRP B O 1
ATOM 7696 N N . TRP B 1 350 ? -4.961 -3.34 -14.383 1 97.75 350 TRP B N 1
ATOM 7697 C CA . TRP B 1 350 ? -5.59 -4.625 -14.109 1 97.75 350 TRP B CA 1
ATOM 7698 C C . TRP B 1 350 ? -4.539 -5.695 -13.828 1 97.75 350 TRP B C 1
ATOM 7700 O O . TRP B 1 350 ? -4.816 -6.676 -13.133 1 97.75 350 TRP B O 1
ATOM 7710 N N . SER B 1 351 ? -3.336 -5.512 -14.359 1 97.38 351 SER B N 1
ATOM 7711 C CA . SER B 1 351 ? -2.262 -6.434 -14.008 1 97.38 351 SER B CA 1
ATOM 7712 C C . SER B 1 351 ? -1.844 -6.273 -12.555 1 97.38 351 SER B C 1
ATOM 7714 O O . SER B 1 351 ? -1.649 -7.262 -11.844 1 97.38 351 SER B O 1
ATOM 7716 N N . VAL B 1 352 ? -1.688 -5.02 -12.086 1 96.75 352 VAL B N 1
ATOM 7717 C CA . VAL B 1 352 ? -1.368 -4.785 -10.68 1 96.75 352 VAL B CA 1
ATOM 7718 C C . VAL B 1 352 ? -2.516 -5.273 -9.805 1 96.75 352 VAL B C 1
ATOM 7720 O O . VAL B 1 352 ? -2.287 -5.887 -8.758 1 96.75 352 VAL B O 1
ATOM 7723 N N . TYR B 1 353 ? -3.713 -5.031 -10.258 1 97.88 353 TYR B N 1
ATOM 7724 C CA . TYR B 1 353 ? -4.902 -5.512 -9.57 1 97.88 353 TYR B CA 1
ATOM 7725 C C . TYR B 1 353 ? -4.867 -7.027 -9.406 1 97.88 353 TYR B C 1
ATOM 7727 O O . TYR B 1 353 ? -5.16 -7.551 -8.328 1 97.88 353 TYR B O 1
ATOM 7735 N N . ALA B 1 354 ? -4.531 -7.684 -10.484 1 97.31 354 ALA B N 1
ATOM 7736 C CA . ALA B 1 354 ? -4.504 -9.141 -10.477 1 97.31 354 ALA B CA 1
ATOM 7737 C C . ALA B 1 354 ? -3.488 -9.672 -9.469 1 97.31 354 ALA B C 1
ATOM 7739 O O . ALA B 1 354 ? -3.762 -10.625 -8.742 1 97.31 354 ALA B O 1
ATOM 7740 N N . PHE B 1 355 ? -2.375 -9.078 -9.422 1 96.62 355 PHE B N 1
ATOM 7741 C CA . PHE B 1 355 ? -1.353 -9.492 -8.477 1 96.62 355 PHE B CA 1
ATOM 7742 C C . PHE B 1 355 ? -1.812 -9.242 -7.043 1 96.62 355 PHE B C 1
ATOM 7744 O O . PHE B 1 355 ? -1.608 -10.078 -6.164 1 96.62 355 PHE B O 1
ATOM 7751 N N . ASP B 1 356 ? -2.41 -8.102 -6.789 1 96.75 356 ASP B N 1
ATOM 7752 C CA . ASP B 1 356 ? -2.871 -7.773 -5.445 1 96.75 356 ASP B CA 1
ATOM 7753 C C . ASP B 1 356 ? -3.92 -8.773 -4.965 1 96.75 356 ASP B C 1
ATOM 7755 O O . ASP B 1 356 ? -3.828 -9.289 -3.846 1 96.75 356 ASP B O 1
ATOM 7759 N N . ARG B 1 357 ? -4.891 -8.984 -5.816 1 97.06 357 ARG B N 1
ATOM 7760 C CA . ARG B 1 357 ? -5.973 -9.867 -5.41 1 97.06 357 ARG B CA 1
ATOM 7761 C C . ARG B 1 357 ? -5.473 -11.305 -5.246 1 97.06 357 ARG B C 1
ATOM 7763 O O . ARG B 1 357 ? -5.848 -11.992 -4.293 1 97.06 357 ARG B O 1
ATOM 7770 N N . SER B 1 358 ? -4.621 -11.758 -6.184 1 94.94 358 SER B N 1
ATOM 7771 C CA . SER B 1 358 ? -4.082 -13.102 -6.074 1 94.94 358 SER B CA 1
ATOM 7772 C C . SER B 1 358 ? -3.309 -13.289 -4.773 1 94.94 358 SER B C 1
ATOM 7774 O O . SER B 1 358 ? -3.48 -14.289 -4.078 1 94.94 358 SER B O 1
ATOM 7776 N N . MET B 1 359 ? -2.506 -12.305 -4.441 1 94.62 359 MET B N 1
ATOM 7777 C CA . MET B 1 359 ? -1.681 -12.383 -3.24 1 94.62 359 MET B CA 1
ATOM 7778 C C . MET B 1 359 ? -2.533 -12.234 -1.985 1 94.62 359 MET B C 1
ATOM 7780 O O . MET B 1 359 ? -2.41 -13.023 -1.046 1 94.62 359 MET B O 1
ATOM 7784 N N . SER B 1 360 ? -3.391 -11.234 -1.956 1 94.69 360 SER B N 1
ATOM 7785 C CA . SER B 1 360 ? -4.203 -10.953 -0.778 1 94.69 360 SER B CA 1
ATOM 7786 C C . SER B 1 360 ? -5.148 -12.109 -0.464 1 94.69 360 SER B C 1
ATOM 7788 O O . SER B 1 360 ? -5.184 -12.594 0.667 1 94.69 360 SER B O 1
ATOM 7790 N N . LEU B 1 361 ? -5.863 -12.625 -1.426 1 93.88 361 LEU B N 1
ATOM 7791 C CA . LEU B 1 361 ? -6.809 -13.719 -1.22 1 93.88 361 LEU B CA 1
ATOM 7792 C C . LEU B 1 361 ? -6.078 -15.016 -0.895 1 93.88 361 LEU B C 1
ATOM 7794 O O . LEU B 1 361 ? -6.527 -15.789 -0.045 1 93.88 361 LEU B O 1
ATOM 7798 N N . GLY B 1 362 ? -4.965 -15.211 -1.62 1 91.19 362 GLY B N 1
ATOM 7799 C CA . GLY B 1 362 ? -4.191 -16.422 -1.363 1 91.19 362 GLY B CA 1
ATOM 7800 C C . GLY B 1 362 ? -3.625 -16.469 0.044 1 91.19 362 GLY B C 1
ATOM 7801 O O . GLY B 1 362 ? -3.508 -17.547 0.627 1 91.19 362 GLY B O 1
ATOM 7802 N N . CYS B 1 363 ? -3.348 -15.328 0.623 1 90.81 363 CYS B N 1
ATOM 7803 C CA . CYS B 1 363 ? -2.736 -15.25 1.945 1 90.81 363 CYS B CA 1
ATOM 7804 C C . CYS B 1 363 ? -3.77 -14.891 3.004 1 90.81 363 CYS B C 1
ATOM 7806 O O . CYS B 1 363 ? -3.443 -14.789 4.188 1 90.81 363 CYS B O 1
ATOM 7808 N N . GLY B 1 364 ? -4.988 -14.719 2.6 1 90.75 364 GLY B N 1
ATOM 7809 C CA . GLY B 1 364 ? -6.016 -14.297 3.535 1 90.75 364 GLY B CA 1
ATOM 7810 C C . GLY B 1 364 ? -5.789 -12.898 4.082 1 90.75 364 GLY B C 1
ATOM 7811 O O . GLY B 1 364 ? -6.102 -12.625 5.242 1 90.75 364 GLY B O 1
ATOM 7812 N N . ARG B 1 365 ? -5.148 -12.07 3.307 1 91.69 365 ARG B N 1
ATOM 7813 C CA . ARG B 1 365 ? -4.863 -10.695 3.699 1 91.69 365 ARG B CA 1
ATOM 7814 C C . ARG B 1 365 ? -5.875 -9.734 3.084 1 91.69 365 ARG B C 1
ATOM 7816 O O . ARG B 1 365 ? -6.539 -10.07 2.1 1 91.69 365 ARG B O 1
ATOM 7823 N N . PRO B 1 366 ? -6.012 -8.555 3.711 1 92.31 366 PRO B N 1
ATOM 7824 C CA . PRO B 1 366 ? -6.914 -7.57 3.105 1 92.31 366 PRO B CA 1
ATOM 7825 C C . PRO B 1 366 ? -6.43 -7.086 1.741 1 92.31 366 PRO B C 1
ATOM 7827 O O . PRO B 1 366 ? -5.223 -6.969 1.517 1 92.31 366 PRO B O 1
ATOM 7830 N N . THR B 1 367 ? -7.418 -6.848 0.941 1 94 367 THR B N 1
ATOM 7831 C CA . THR B 1 367 ? -7.086 -6.277 -0.359 1 94 367 THR B CA 1
ATOM 7832 C C . THR B 1 367 ? -6.695 -4.809 -0.219 1 94 367 THR B C 1
ATOM 7834 O O . THR B 1 367 ? -7.117 -4.133 0.724 1 94 367 THR B O 1
ATOM 7837 N N . GLU B 1 368 ? -5.883 -4.27 -1.043 1 92.25 368 GLU B N 1
ATOM 7838 C CA . GLU B 1 368 ? -5.344 -2.918 -0.912 1 92.25 368 GLU B CA 1
ATOM 7839 C C . GLU B 1 368 ? -6.43 -1.867 -1.129 1 92.25 368 GLU B C 1
ATOM 7841 O O . GLU B 1 368 ? -6.656 -1.014 -0.269 1 92.25 368 GLU B O 1
ATOM 7846 N N . ILE B 1 369 ? -6.945 -1.697 -2.293 1 91.12 369 ILE B N 1
ATOM 7847 C CA . ILE B 1 369 ? -7.977 -0.705 -2.576 1 91.12 369 ILE B CA 1
ATOM 7848 C C . ILE B 1 369 ? -9.32 -1.401 -2.779 1 91.12 369 ILE B C 1
ATOM 7850 O O . ILE B 1 369 ? -9.383 -2.494 -3.348 1 91.12 369 ILE B O 1
ATOM 7854 N N . SER B 1 370 ? -10.297 -0.737 -2.287 1 89.94 370 SER B N 1
ATOM 7855 C CA . SER B 1 370 ? -11.641 -1.291 -2.43 1 89.94 370 SER B CA 1
ATOM 7856 C C . SER B 1 370 ? -12.094 -1.277 -3.885 1 89.94 370 SER B C 1
ATOM 7858 O O . SER B 1 370 ? -11.781 -0.345 -4.629 1 89.94 370 SER B O 1
ATOM 7860 N N . ASP B 1 371 ? -12.844 -2.301 -4.234 1 89.94 371 ASP B N 1
ATOM 7861 C CA . ASP B 1 371 ? -13.359 -2.396 -5.598 1 89.94 371 ASP B CA 1
ATOM 7862 C C . ASP B 1 371 ? -14.281 -1.224 -5.922 1 89.94 371 ASP B C 1
ATOM 7864 O O . ASP B 1 371 ? -14.375 -0.798 -7.074 1 89.94 371 ASP B O 1
ATOM 7868 N N . SER B 1 372 ? -14.914 -0.657 -4.93 1 85 372 SER B N 1
ATOM 7869 C CA . SER B 1 372 ? -15.836 0.454 -5.141 1 85 372 SER B CA 1
ATOM 7870 C C . SER B 1 372 ? -15.094 1.715 -5.57 1 85 372 SER B C 1
ATOM 7872 O O . SER B 1 372 ? -15.688 2.623 -6.152 1 85 372 SER B O 1
ATOM 7874 N N . ALA B 1 373 ? -13.828 1.774 -5.285 1 87.81 373 ALA B N 1
ATOM 7875 C CA . ALA B 1 373 ? -13.023 2.945 -5.633 1 87.81 373 ALA B CA 1
ATOM 7876 C C . ALA B 1 373 ? -12.461 2.822 -7.043 1 87.81 373 ALA B C 1
ATOM 7878 O O . ALA B 1 373 ? -11.852 3.764 -7.559 1 87.81 373 ALA B O 1
ATOM 7879 N N . ILE B 1 374 ? -12.664 1.664 -7.688 1 91.94 374 ILE B N 1
ATOM 7880 C CA . ILE B 1 374 ? -12.086 1.383 -9 1 91.94 374 ILE B CA 1
ATOM 7881 C C . ILE B 1 374 ? -13.094 1.718 -10.094 1 91.94 374 ILE B C 1
ATOM 7883 O O . ILE B 1 374 ? -14.219 1.208 -10.086 1 91.94 374 ILE B O 1
ATOM 7887 N N . ASN B 1 375 ? -12.773 2.611 -10.969 1 88.69 375 ASN B N 1
ATOM 7888 C CA . ASN B 1 375 ? -13.594 2.961 -12.125 1 88.69 375 ASN B CA 1
ATOM 7889 C C . ASN B 1 375 ? -12.812 2.854 -13.43 1 88.69 375 ASN B C 1
ATOM 7891 O O . ASN B 1 375 ? -12.594 3.855 -14.117 1 88.69 375 ASN B O 1
ATOM 7895 N N . VAL B 1 376 ? -12.438 1.626 -13.758 1 94.38 376 VAL B N 1
ATOM 7896 C CA . VAL B 1 376 ? -11.633 1.33 -14.938 1 94.38 376 VAL B CA 1
ATOM 7897 C C . VAL B 1 376 ? -12.258 0.165 -15.703 1 94.38 376 VAL B C 1
ATOM 7899 O O . VAL B 1 376 ? -12.578 -0.87 -15.117 1 94.38 376 VAL B O 1
ATOM 7902 N N . SER B 1 377 ? -12.445 0.35 -16.953 1 95.5 377 SER B N 1
ATOM 7903 C CA . SER B 1 377 ? -12.906 -0.752 -17.781 1 95.5 377 SER B CA 1
ATOM 7904 C C . SER B 1 377 ? -11.789 -1.757 -18.047 1 95.5 377 SER B C 1
ATOM 7906 O O . SER B 1 377 ? -10.609 -1.408 -18 1 95.5 377 SER B O 1
ATOM 7908 N N . LEU B 1 378 ? -12.164 -3.025 -18.312 1 96.5 378 LEU B N 1
ATOM 7909 C CA . LEU B 1 378 ? -11.172 -4.035 -18.672 1 96.5 378 LEU B CA 1
ATOM 7910 C C . LEU B 1 378 ? -10.508 -3.693 -20 1 96.5 378 LEU B C 1
ATOM 7912 O O . LEU B 1 378 ? -11.125 -3.055 -20.859 1 96.5 378 LEU B O 1
ATOM 7916 N N . PRO B 1 379 ? -9.273 -4.055 -20.141 1 94.31 379 PRO B N 1
ATOM 7917 C CA . PRO B 1 379 ? -8.609 -3.824 -21.438 1 94.31 379 PRO B CA 1
ATOM 7918 C C . PRO B 1 379 ? -9.258 -4.598 -22.578 1 94.31 379 PRO B C 1
ATOM 7920 O O . PRO B 1 379 ? -9.906 -5.617 -22.344 1 94.31 379 PRO B O 1
ATOM 7923 N N . THR B 1 380 ? -9.102 -4.133 -23.766 1 91.75 380 THR B N 1
ATOM 7924 C CA . THR B 1 380 ? -9.656 -4.801 -24.938 1 91.75 380 THR B CA 1
ATOM 7925 C C . THR B 1 380 ? -8.695 -5.871 -25.453 1 91.75 380 THR B C 1
ATOM 7927 O O . THR B 1 380 ? -9.125 -6.867 -26.047 1 91.75 380 THR B O 1
ATOM 7930 N N . PHE B 1 381 ? -7.461 -5.707 -25.281 1 90.06 381 PHE B N 1
ATOM 7931 C CA . PHE B 1 381 ? -6.379 -6.566 -25.734 1 90.06 381 PHE B CA 1
ATOM 7932 C C . PHE B 1 381 ? -6.391 -6.676 -27.266 1 90.06 381 PHE B C 1
ATOM 7934 O O . PHE B 1 381 ? -6.074 -7.734 -27.812 1 90.06 381 PHE B O 1
ATOM 7941 N N . ARG B 1 382 ? -6.859 -5.734 -27.875 1 82 382 ARG B N 1
ATOM 7942 C CA . ARG B 1 382 ? -6.938 -5.742 -29.328 1 82 382 ARG B CA 1
ATOM 7943 C C . ARG B 1 382 ? -5.859 -4.852 -29.938 1 82 382 ARG B C 1
ATOM 7945 O O . ARG B 1 382 ? -5.633 -4.883 -31.141 1 82 382 ARG B O 1
ATOM 7952 N N . ILE B 1 383 ? -5.215 -4.234 -29.047 1 73.56 383 ILE B N 1
ATOM 7953 C CA . ILE B 1 383 ? -4.207 -3.293 -29.516 1 73.56 383 ILE B CA 1
ATOM 7954 C C . ILE B 1 383 ? -2.812 -3.818 -29.188 1 73.56 383 ILE B C 1
ATOM 7956 O O . ILE B 1 383 ? -2.521 -4.137 -28.031 1 73.56 383 ILE B O 1
ATOM 7960 N N . GLU B 1 384 ? -1.918 -3.996 -30.141 1 64.56 384 GLU B N 1
ATOM 7961 C CA . GLU B 1 384 ? -0.494 -4.273 -29.984 1 64.56 384 GLU B CA 1
ATOM 7962 C C . GLU B 1 384 ? -0.261 -5.707 -29.516 1 64.56 384 GLU B C 1
ATOM 7964 O O . GLU B 1 384 ? 0.766 -6.004 -28.906 1 64.56 384 GLU B O 1
ATOM 7969 N N . ILE B 1 385 ? -1.353 -6.562 -29.578 1 70.38 385 ILE B N 1
ATOM 7970 C CA . ILE B 1 385 ? -1.197 -7.969 -29.219 1 70.38 385 ILE B CA 1
ATOM 7971 C C . ILE B 1 385 ? -1.875 -8.844 -30.266 1 70.38 385 ILE B C 1
ATOM 7973 O O . ILE B 1 385 ? -3.033 -8.609 -30.625 1 70.38 385 ILE B O 1
ATOM 7977 N N . PRO B 1 386 ? -1.072 -9.641 -30.812 1 76.12 386 PRO B N 1
ATOM 7978 C CA . PRO B 1 386 ? -1.689 -10.562 -31.766 1 76.12 386 PRO B CA 1
ATOM 7979 C C . PRO B 1 386 ? -2.473 -11.688 -31.094 1 76.12 386 PRO B C 1
ATOM 7981 O O . PRO B 1 386 ? -2.156 -12.867 -31.266 1 76.12 386 PRO B O 1
ATOM 7984 N N . ALA B 1 387 ? -3.465 -11.289 -30.359 1 81.5 387 ALA B N 1
ATOM 7985 C CA . ALA B 1 387 ? -4.215 -12.32 -29.641 1 81.5 387 ALA B CA 1
ATOM 7986 C C . ALA B 1 387 ? -5.496 -12.688 -30.391 1 81.5 387 ALA B C 1
ATOM 7988 O O . ALA B 1 387 ? -6.156 -11.82 -30.969 1 81.5 387 ALA B O 1
ATOM 7989 N N . THR B 1 388 ? -5.777 -13.93 -30.422 1 85.88 388 THR B N 1
ATOM 7990 C CA . THR B 1 388 ? -7.02 -14.43 -31 1 85.88 388 THR B CA 1
ATOM 7991 C C . THR B 1 388 ? -8.203 -14.102 -30.094 1 85.88 388 THR B C 1
ATOM 7993 O O . THR B 1 388 ? -8.031 -13.812 -28.906 1 85.88 388 THR B O 1
ATOM 7996 N N . PRO B 1 389 ? -9.367 -14.109 -30.609 1 87.94 389 PRO B N 1
ATOM 7997 C CA . PRO B 1 389 ? -10.547 -13.82 -29.781 1 87.94 389 PRO B CA 1
ATOM 7998 C C . PRO B 1 389 ? -10.68 -14.758 -28.594 1 87.94 389 PRO B C 1
ATOM 8000 O O . PRO B 1 389 ? -11.109 -14.336 -27.516 1 87.94 389 PRO B O 1
ATOM 8003 N N . ILE B 1 390 ? -10.297 -15.969 -28.812 1 88.62 390 ILE B N 1
ATOM 8004 C CA . ILE B 1 390 ? -10.406 -16.938 -27.719 1 88.62 390 ILE B CA 1
ATOM 8005 C C . ILE B 1 390 ? -9.391 -16.609 -26.625 1 88.62 390 ILE B C 1
ATOM 8007 O O . ILE B 1 390 ? -9.68 -16.75 -25.438 1 88.62 390 ILE B O 1
ATOM 8011 N N . GLN B 1 391 ? -8.219 -16.234 -27.078 1 87.94 391 GLN B N 1
ATOM 8012 C CA . GLN B 1 391 ? -7.203 -15.836 -26.125 1 87.94 391 GLN B CA 1
ATOM 8013 C C . GLN B 1 391 ? -7.637 -14.602 -25.344 1 87.94 391 GLN B C 1
ATOM 8015 O O . GLN B 1 391 ? -7.465 -14.531 -24.125 1 87.94 391 GLN B O 1
ATOM 8020 N N . ILE B 1 392 ? -8.219 -13.664 -26.062 1 91.06 392 ILE B N 1
ATOM 8021 C CA . ILE B 1 392 ? -8.703 -12.438 -25.438 1 91.06 392 ILE B CA 1
ATOM 8022 C C . ILE B 1 392 ? -9.789 -12.766 -24.422 1 91.06 392 ILE B C 1
ATOM 8024 O O . ILE B 1 392 ? -9.789 -12.234 -23.312 1 91.06 392 ILE B O 1
ATOM 8028 N N . HIS B 1 393 ? -10.672 -13.617 -24.828 1 91.5 393 HIS B N 1
ATOM 8029 C CA . HIS B 1 393 ? -11.719 -14.047 -23.906 1 91.5 393 HIS B CA 1
ATOM 8030 C C . HIS B 1 393 ? -11.133 -14.688 -22.656 1 91.5 393 HIS B C 1
ATOM 8032 O O . HIS B 1 393 ? -11.633 -14.477 -21.562 1 91.5 393 HIS B O 1
ATOM 8038 N N . GLY B 1 394 ? -10.125 -15.461 -22.859 1 90.62 394 GLY B N 1
ATOM 8039 C CA . GLY B 1 394 ? -9.43 -16.062 -21.719 1 90.62 394 GLY B CA 1
ATOM 8040 C C . GLY B 1 394 ? -8.82 -15.039 -20.781 1 90.62 394 GLY B C 1
ATOM 8041 O O . GLY B 1 394 ? -8.93 -15.156 -19.562 1 90.62 394 GLY B O 1
ATOM 8042 N N . TYR B 1 395 ? -8.188 -14.023 -21.359 1 90.81 395 TYR B N 1
ATOM 8043 C CA . TYR B 1 395 ? -7.617 -12.953 -20.562 1 90.81 395 TYR B CA 1
ATOM 8044 C C . TYR B 1 395 ? -8.695 -12.273 -19.719 1 90.81 395 TYR B C 1
ATOM 8046 O O . TYR B 1 395 ? -8.516 -12.094 -18.516 1 90.81 395 TYR B O 1
ATOM 8054 N N . LEU B 1 396 ? -9.766 -11.938 -20.312 1 94.06 396 LEU B N 1
ATOM 8055 C CA . LEU B 1 396 ? -10.836 -11.195 -19.672 1 94.06 396 LEU B CA 1
ATOM 8056 C C . LEU B 1 396 ? -11.469 -12.008 -18.547 1 94.06 396 LEU B C 1
ATOM 8058 O O . LEU B 1 396 ? -11.766 -11.477 -17.484 1 94.06 396 LEU B O 1
ATOM 8062 N N . GLN B 1 397 ? -11.648 -13.289 -18.797 1 93.81 397 GLN B N 1
ATOM 8063 C CA . GLN B 1 397 ? -12.297 -14.133 -17.797 1 93.81 397 GLN B CA 1
ATOM 8064 C C . GLN B 1 397 ? -11.422 -14.289 -16.562 1 93.81 397 GLN B C 1
ATOM 8066 O O . GLN B 1 397 ? -11.938 -14.43 -15.445 1 93.81 397 GLN B O 1
ATOM 8071 N N . ARG B 1 398 ? -10.172 -14.25 -16.766 1 93 398 ARG B N 1
ATOM 8072 C CA . ARG B 1 398 ? -9.289 -14.328 -15.602 1 93 398 ARG B CA 1
ATOM 8073 C C . ARG B 1 398 ? -9.477 -13.117 -14.695 1 93 398 ARG B C 1
ATOM 8075 O O . ARG B 1 398 ? -9.57 -13.258 -13.477 1 93 398 ARG B O 1
ATOM 8082 N N . TYR B 1 399 ? -9.523 -11.953 -15.305 1 95.62 399 TYR B N 1
ATOM 8083 C CA . TYR B 1 399 ? -9.734 -10.742 -14.516 1 95.62 399 TYR B CA 1
ATOM 8084 C C . TYR B 1 399 ? -11.109 -10.742 -13.867 1 95.62 399 TYR B C 1
ATOM 8086 O O . TYR B 1 399 ? -11.258 -10.328 -12.711 1 95.62 399 TYR B O 1
ATOM 8094 N N . ARG B 1 400 ? -12.078 -11.211 -14.57 1 96.62 400 ARG B N 1
ATOM 8095 C CA . ARG B 1 400 ? -13.43 -11.258 -14.031 1 96.62 400 ARG B CA 1
ATOM 8096 C C . ARG B 1 400 ? -13.516 -12.227 -12.852 1 96.62 400 ARG B C 1
ATOM 8098 O O . ARG B 1 400 ? -14.227 -11.969 -11.875 1 96.62 400 ARG B O 1
ATOM 8105 N N . ALA B 1 401 ? -12.82 -13.359 -12.977 1 96.56 401 ALA B N 1
ATOM 8106 C CA . ALA B 1 401 ? -12.773 -14.305 -11.859 1 96.56 401 ALA B CA 1
ATOM 8107 C C . ALA B 1 401 ? -12.219 -13.633 -10.602 1 96.56 401 ALA B C 1
ATOM 8109 O O . ALA B 1 401 ? -12.758 -13.805 -9.508 1 96.56 401 ALA B O 1
ATOM 8110 N N . LEU B 1 402 ? -11.164 -12.875 -10.789 1 96.81 402 LEU B N 1
ATOM 8111 C CA . LEU B 1 402 ? -10.531 -12.203 -9.656 1 96.81 402 LEU B CA 1
ATOM 8112 C C . LEU B 1 402 ? -11.445 -11.133 -9.078 1 96.81 402 LEU B C 1
ATOM 8114 O O . LEU B 1 402 ? -11.477 -10.93 -7.863 1 96.81 402 LEU B O 1
ATOM 8118 N N . GLN B 1 403 ? -12.188 -10.438 -9.914 1 97.06 403 GLN B N 1
ATOM 8119 C CA . GLN B 1 403 ? -13.148 -9.445 -9.445 1 97.06 403 GLN B CA 1
ATOM 8120 C C . GLN B 1 403 ? -14.219 -10.094 -8.57 1 97.06 403 GLN B C 1
ATOM 8122 O O . GLN B 1 403 ? -14.562 -9.57 -7.512 1 97.06 403 GLN B O 1
ATOM 8127 N N . ILE B 1 404 ? -14.719 -11.234 -9.039 1 97.62 404 ILE B N 1
ATOM 8128 C CA . ILE B 1 404 ? -15.766 -11.93 -8.297 1 97.62 404 ILE B CA 1
ATOM 8129 C C . ILE B 1 404 ? -15.203 -12.453 -6.98 1 97.62 404 ILE B C 1
ATOM 8131 O O . ILE B 1 404 ? -15.852 -12.336 -5.934 1 97.62 404 ILE B O 1
ATOM 8135 N N . GLN B 1 405 ? -14.023 -13.031 -7.078 1 97.56 405 GLN B N 1
ATOM 8136 C CA . GLN B 1 405 ? -13.398 -13.531 -5.859 1 97.56 405 GLN B CA 1
ATOM 8137 C C . GLN B 1 405 ? -13.141 -12.406 -4.863 1 97.56 405 GLN B C 1
ATOM 8139 O O . GLN B 1 405 ? -13.312 -12.586 -3.656 1 97.56 405 GLN B O 1
ATOM 8144 N N . SER B 1 406 ? -12.68 -11.25 -5.367 1 96.5 406 SER B N 1
ATOM 8145 C CA . SER B 1 406 ? -12.484 -10.078 -4.52 1 96.5 406 SER B CA 1
ATOM 8146 C C . SER B 1 406 ? -13.797 -9.648 -3.857 1 96.5 406 SER B C 1
ATOM 8148 O O . SER B 1 406 ? -13.82 -9.352 -2.662 1 96.5 406 SER B O 1
ATOM 8150 N N . GLU B 1 407 ? -14.82 -9.633 -4.574 1 94.94 407 GLU B N 1
ATOM 8151 C CA . GLU B 1 407 ? -16.125 -9.273 -4.047 1 94.94 407 GLU B CA 1
ATOM 8152 C C . GLU B 1 407 ? -16.578 -10.25 -2.971 1 94.94 407 GLU B C 1
ATOM 8154 O O . GLU B 1 407 ? -17.109 -9.844 -1.932 1 94.94 407 GLU B O 1
ATOM 8159 N N . ILE B 1 408 ? -16.406 -11.508 -3.24 1 95.56 408 ILE B N 1
ATOM 8160 C CA . ILE B 1 408 ? -16.766 -12.531 -2.273 1 95.56 408 ILE B CA 1
ATOM 8161 C C . ILE B 1 408 ? -15.984 -12.32 -0.978 1 95.56 408 ILE B C 1
ATOM 8163 O O . ILE B 1 408 ? -16.578 -12.281 0.106 1 95.56 408 ILE B O 1
ATOM 8167 N N . TYR B 1 409 ? -14.703 -12.18 -1.141 1 94.44 409 TYR B N 1
ATOM 8168 C CA . TYR B 1 409 ? -13.82 -12.07 0.014 1 94.44 409 TYR B CA 1
ATOM 8169 C C . TYR B 1 409 ? -14.18 -10.859 0.863 1 94.44 409 TYR B C 1
ATOM 8171 O O . TYR B 1 409 ? -14.32 -10.969 2.084 1 94.44 409 TYR B O 1
ATOM 8179 N N . ASN B 1 410 ? -14.367 -9.719 0.26 1 89.88 410 ASN B N 1
ATOM 8180 C CA . ASN B 1 410 ? -14.625 -8.469 0.975 1 89.88 410 ASN B CA 1
ATOM 8181 C C . ASN B 1 410 ? -16.031 -8.445 1.561 1 89.88 410 ASN B C 1
ATOM 8183 O O . ASN B 1 410 ? -16.234 -7.953 2.672 1 89.88 410 ASN B O 1
ATOM 8187 N N . SER B 1 411 ? -17.016 -8.977 0.846 1 89.69 411 SER B N 1
ATOM 8188 C CA . SER B 1 411 ? -18.391 -8.992 1.328 1 89.69 411 SER B CA 1
ATOM 8189 C C . SER B 1 411 ? -18.547 -9.891 2.551 1 89.69 411 SER B C 1
ATOM 8191 O O . SER B 1 411 ? -19.312 -9.586 3.465 1 89.69 411 SER B O 1
ATOM 8193 N N . LEU B 1 412 ? -17.812 -10.969 2.531 1 89.94 412 LEU B N 1
ATOM 8194 C CA . LEU B 1 412 ? -17.969 -11.945 3.6 1 89.94 412 LEU B CA 1
ATOM 8195 C C . LEU B 1 412 ? -17.125 -11.578 4.809 1 89.94 412 LEU B C 1
ATOM 8197 O O . LEU B 1 412 ? -17.281 -12.164 5.883 1 89.94 412 LEU B O 1
ATOM 8201 N N . SER B 1 413 ? -16.234 -10.633 4.66 1 82.5 413 SER B N 1
ATOM 8202 C CA . SER B 1 413 ? -15.422 -10.164 5.777 1 82.5 413 SER B CA 1
ATOM 8203 C C . SER B 1 413 ? -16.125 -9.055 6.551 1 82.5 413 SER B C 1
ATOM 8205 O O . SER B 1 413 ? -15.68 -8.656 7.625 1 82.5 413 SER B O 1
ATOM 8207 N N . ASN B 1 414 ? -17.234 -8.586 6.086 1 75.19 414 ASN B N 1
ATOM 8208 C CA . ASN B 1 414 ? -17.984 -7.5 6.715 1 75.19 414 ASN B CA 1
ATOM 8209 C C . ASN B 1 414 ? -18.844 -8.008 7.867 1 75.19 414 ASN B C 1
ATOM 8211 O O . ASN B 1 414 ? -19.5 -9.047 7.746 1 75.19 414 ASN B O 1
ATOM 8215 N N . THR B 1 415 ? -18.641 -7.551 9.141 1 66 415 THR B N 1
ATOM 8216 C CA . THR B 1 415 ? -19.359 -8 10.328 1 66 415 THR B CA 1
ATOM 8217 C C . THR B 1 415 ? -20.688 -7.27 10.461 1 66 415 THR B C 1
ATOM 8219 O O . THR B 1 415 ? -21.5 -7.598 11.336 1 66 415 THR B O 1
ATOM 8222 N N . ALA B 1 416 ? -20.938 -6.262 9.719 1 55.94 416 ALA B N 1
ATOM 8223 C CA . ALA B 1 416 ? -22.016 -5.34 10.055 1 55.94 416 ALA B CA 1
ATOM 8224 C C . ALA B 1 416 ? -23.375 -6.043 10.016 1 55.94 416 ALA B C 1
ATOM 8226 O O . ALA B 1 416 ? -24.328 -5.625 10.688 1 55.94 416 ALA B O 1
ATOM 8227 N N . SER B 1 417 ? -23.5 -7.152 9.156 1 59.75 417 SER B N 1
ATOM 8228 C CA . SER B 1 417 ? -24.906 -7.496 9.039 1 59.75 417 SER B CA 1
ATOM 8229 C C . SER B 1 417 ? -25.297 -8.578 10.039 1 59.75 417 SER B C 1
ATOM 8231 O O . SER B 1 417 ? -24.734 -9.68 10.031 1 59.75 417 SER B O 1
ATOM 8233 N N . THR B 1 418 ? -25.828 -8.164 11.148 1 63.69 418 THR B N 1
ATOM 8234 C CA . THR B 1 418 ? -26.359 -9.078 12.156 1 63.69 418 THR B CA 1
ATOM 8235 C C . THR B 1 418 ? -27.562 -9.836 11.609 1 63.69 418 THR B C 1
ATOM 8237 O O . THR B 1 418 ? -28.062 -10.766 12.242 1 63.69 418 THR B O 1
ATOM 8240 N N . ASN B 1 419 ? -27.844 -9.508 10.461 1 79.31 419 ASN B N 1
ATOM 8241 C CA . ASN B 1 419 ? -29.031 -10.172 9.93 1 79.31 419 ASN B CA 1
ATOM 8242 C C . ASN B 1 419 ? -28.656 -11.391 9.086 1 79.31 419 ASN B C 1
ATOM 8244 O O . ASN B 1 419 ? -28.125 -11.25 7.988 1 79.31 419 ASN B O 1
ATOM 8248 N N . MET B 1 420 ? -28.953 -12.539 9.555 1 82.5 420 MET B N 1
ATOM 8249 C CA . MET B 1 420 ? -28.625 -13.82 8.938 1 82.5 420 MET B CA 1
ATOM 8250 C C . MET B 1 420 ? -29.297 -13.961 7.578 1 82.5 420 MET B C 1
ATOM 8252 O O . MET B 1 420 ? -28.703 -14.531 6.652 1 82.5 420 MET B O 1
ATOM 8256 N N . THR B 1 421 ? -30.469 -13.477 7.496 1 84 421 THR B N 1
ATOM 8257 C CA . THR B 1 421 ? -31.188 -13.57 6.234 1 84 421 THR B CA 1
ATOM 8258 C C . THR B 1 421 ? -30.5 -12.758 5.148 1 84 421 THR B C 1
ATOM 8260 O O . THR B 1 421 ? -30.359 -13.219 4.012 1 84 421 THR B O 1
ATOM 8263 N N . LEU B 1 422 ? -30.078 -11.633 5.516 1 82.88 422 LEU B N 1
ATOM 8264 C CA . LEU B 1 422 ? -29.375 -10.781 4.562 1 82.88 422 LEU B CA 1
ATOM 8265 C C . LEU B 1 422 ? -28.031 -11.391 4.176 1 82.88 422 LEU B C 1
ATOM 8267 O O . LEU B 1 422 ? -27.594 -11.273 3.027 1 82.88 422 LEU B O 1
ATOM 8271 N N . ALA B 1 423 ? -27.391 -12.031 5.121 1 87.25 423 ALA B N 1
ATOM 8272 C CA . ALA B 1 423 ? -26.109 -12.695 4.859 1 87.25 423 ALA B CA 1
ATOM 8273 C C . ALA B 1 423 ? -26.281 -13.836 3.863 1 87.25 423 ALA B C 1
ATOM 8275 O O . ALA B 1 423 ? -25.5 -13.977 2.928 1 87.25 423 ALA B O 1
ATOM 8276 N N . ARG B 1 424 ? -27.344 -14.609 3.98 1 89.81 424 ARG B N 1
ATOM 8277 C CA . ARG B 1 424 ? -27.594 -15.742 3.098 1 89.81 424 ARG B CA 1
ATOM 8278 C C . ARG B 1 424 ? -27.969 -15.273 1.697 1 89.81 424 ARG B C 1
ATOM 8280 O O . ARG B 1 424 ? -27.609 -15.898 0.704 1 89.81 424 ARG B O 1
ATOM 8287 N N . GLU B 1 425 ? -28.719 -14.211 1.686 1 90.38 425 GLU B N 1
ATOM 8288 C CA . GLU B 1 425 ? -29.062 -13.641 0.385 1 90.38 425 GLU B CA 1
ATOM 8289 C C . GLU B 1 425 ? -27.812 -13.164 -0.359 1 90.38 425 GLU B C 1
ATOM 8291 O O . GLU B 1 425 ? -27.703 -13.344 -1.573 1 90.38 425 GLU B O 1
ATOM 8296 N N . THR B 1 426 ? -26.922 -12.547 0.338 1 90.5 426 THR B N 1
ATOM 8297 C CA . THR B 1 426 ? -25.672 -12.086 -0.25 1 90.5 426 THR B CA 1
ATOM 8298 C C . THR B 1 426 ? -24.859 -13.266 -0.796 1 90.5 426 THR B C 1
ATOM 8300 O O . THR B 1 426 ? -24.328 -13.188 -1.9 1 90.5 426 THR B O 1
ATOM 8303 N N . ILE B 1 427 ? -24.812 -14.352 -0.07 1 92.62 427 ILE B N 1
ATOM 8304 C CA . ILE B 1 427 ? -24.062 -15.531 -0.473 1 92.62 427 ILE B CA 1
ATOM 8305 C C . ILE B 1 427 ? -24.688 -16.141 -1.728 1 92.62 427 ILE B C 1
ATOM 8307 O O . ILE B 1 427 ? -23.969 -16.547 -2.645 1 92.62 427 ILE B O 1
ATOM 8311 N N . MET B 1 428 ? -26 -16.156 -1.762 1 94.12 428 MET B N 1
ATOM 8312 C CA . MET B 1 428 ? -26.688 -16.703 -2.924 1 94.12 428 MET B CA 1
ATOM 8313 C C . MET B 1 428 ? -26.422 -15.852 -4.164 1 94.12 428 MET B C 1
ATOM 8315 O O . MET B 1 428 ? -26.219 -16.391 -5.254 1 94.12 428 MET B O 1
ATOM 8319 N N . GLN B 1 429 ? -26.422 -14.562 -3.959 1 95.06 429 GLN B N 1
ATOM 8320 C CA . GLN B 1 429 ? -26.141 -13.672 -5.078 1 95.06 429 GLN B CA 1
ATOM 8321 C C . GLN B 1 429 ? -24.719 -13.867 -5.598 1 95.06 429 GLN B C 1
ATOM 8323 O O . GLN B 1 429 ? -24.5 -13.906 -6.809 1 95.06 429 GLN B O 1
ATOM 8328 N N . LEU B 1 430 ? -23.797 -13.969 -4.719 1 96.31 430 LEU B N 1
ATOM 8329 C CA . LEU B 1 430 ? -22.391 -14.164 -5.094 1 96.31 430 LEU B CA 1
ATOM 8330 C C . LEU B 1 430 ? -22.188 -15.523 -5.746 1 96.31 430 LEU B C 1
ATOM 8332 O O . LEU B 1 430 ? -21.406 -15.656 -6.684 1 96.31 430 LEU B O 1
ATOM 8336 N N . SER B 1 431 ? -22.906 -16.531 -5.289 1 96.81 431 SE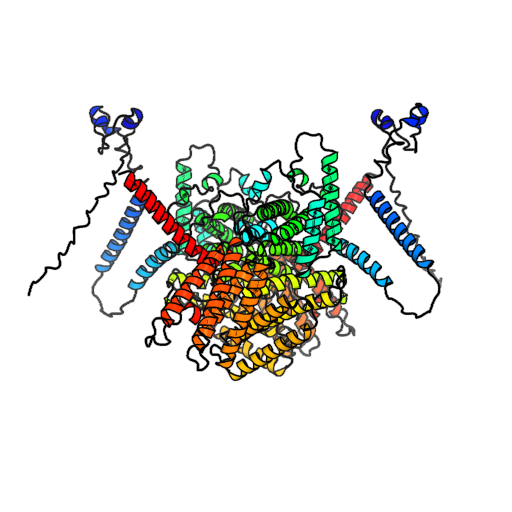R B N 1
ATOM 8337 C CA . SER B 1 431 ? -22.844 -17.859 -5.883 1 96.81 431 SER B CA 1
ATOM 8338 C C . SER B 1 431 ? -23.359 -17.859 -7.32 1 96.81 431 SER B C 1
ATOM 8340 O O . SER B 1 431 ? -22.797 -18.516 -8.188 1 96.81 431 SER B O 1
ATOM 8342 N N . ARG B 1 432 ? -24.375 -17.125 -7.52 1 97.31 432 ARG B N 1
ATOM 8343 C CA . ARG B 1 432 ? -24.938 -17 -8.867 1 97.31 432 ARG B CA 1
ATOM 8344 C C . ARG B 1 432 ? -23.938 -16.312 -9.805 1 97.31 432 ARG B C 1
ATOM 8346 O O . ARG B 1 432 ? -23.797 -16.734 -10.953 1 97.31 432 ARG B O 1
ATOM 8353 N N . LYS B 1 433 ? -23.328 -15.289 -9.305 1 97.25 433 LYS B N 1
ATOM 8354 C CA . LYS B 1 433 ? -22.328 -14.586 -10.102 1 97.25 433 LYS B CA 1
ATOM 8355 C C . LYS B 1 433 ? -21.188 -15.523 -10.484 1 97.25 433 LYS B C 1
ATOM 8357 O O . LYS B 1 433 ? -20.719 -15.5 -11.625 1 97.25 433 LYS B O 1
ATOM 8362 N N . LEU B 1 434 ? -20.703 -16.312 -9.539 1 97.69 434 LEU B N 1
ATOM 8363 C CA . LEU B 1 434 ? -19.609 -17.25 -9.766 1 97.69 434 LEU B CA 1
ATOM 8364 C C . LEU B 1 434 ? -20.016 -18.328 -10.766 1 97.69 434 LEU B C 1
ATOM 8366 O O . LEU B 1 434 ? -19.234 -18.703 -11.648 1 97.69 434 LEU B O 1
ATOM 8370 N N . SER B 1 435 ? -21.234 -18.781 -10.633 1 97 435 SER B N 1
ATOM 8371 C CA . SER B 1 435 ? -21.734 -19.797 -11.555 1 97 435 SER B CA 1
ATOM 8372 C C . SER B 1 435 ? -21.891 -19.25 -12.961 1 97 435 SER B C 1
ATOM 8374 O O . SER B 1 435 ? -21.609 -19.938 -13.945 1 97 435 SER B O 1
ATOM 8376 N N . ALA B 1 436 ? -22.359 -18.047 -13.039 1 97.38 436 ALA B N 1
ATOM 8377 C CA . ALA B 1 436 ? -22.484 -17.406 -14.344 1 97.38 436 ALA B CA 1
ATOM 8378 C C . ALA B 1 436 ? -21.109 -17.266 -15.008 1 97.38 436 ALA B C 1
ATOM 8380 O O . ALA B 1 436 ? -20.984 -17.422 -16.219 1 97.38 436 ALA B O 1
ATOM 8381 N N . TRP B 1 437 ? -20.141 -16.906 -14.258 1 97.19 437 TRP B N 1
ATOM 8382 C CA . TRP B 1 437 ? -18.781 -16.812 -14.773 1 97.19 437 TRP B CA 1
ATOM 8383 C C . TRP B 1 437 ? -18.297 -18.156 -15.289 1 97.19 437 TRP B C 1
ATOM 8385 O O . TRP B 1 437 ? -17.656 -18.234 -16.344 1 97.19 437 TRP B O 1
ATOM 8395 N N . LYS B 1 438 ? -18.5 -19.266 -14.539 1 96 438 LYS B N 1
ATOM 8396 C CA . LYS B 1 438 ? -18.094 -20.609 -14.961 1 96 438 LYS B CA 1
ATOM 8397 C C . LYS B 1 438 ? -18.734 -21 -16.281 1 96 438 LYS B C 1
ATOM 8399 O O . LYS B 1 438 ? -18.078 -21.547 -17.172 1 96 438 LYS B O 1
ATOM 8404 N N . GLU B 1 439 ? -19.984 -20.656 -16.422 1 95.44 439 GLU B N 1
ATOM 8405 C CA . GLU B 1 439 ? -20.719 -20.953 -17.641 1 95.44 439 GLU B CA 1
ATOM 8406 C C . GLU B 1 439 ? -20.172 -20.172 -18.828 1 95.44 439 GLU B C 1
ATOM 8408 O O . GLU B 1 439 ? -20.016 -20.719 -19.922 1 95.44 439 GLU B O 1
ATOM 8413 N N . ALA B 1 440 ? -19.859 -18.969 -18.609 1 94.06 440 ALA B N 1
ATOM 8414 C CA . ALA B 1 440 ? -19.328 -18.109 -19.672 1 94.06 440 ALA B CA 1
ATOM 8415 C C . ALA B 1 440 ? -17.938 -18.547 -20.078 1 94.06 440 ALA B C 1
ATOM 8417 O O . ALA B 1 440 ? -17.484 -18.25 -21.188 1 94.06 440 ALA B O 1
ATOM 8418 N N . SER B 1 441 ? -17.234 -19.266 -19.188 1 93.06 441 SER B N 1
ATOM 8419 C CA . SER B 1 441 ? -15.852 -19.656 -19.438 1 93.06 441 SER B CA 1
ATOM 8420 C C . SER B 1 441 ? -15.758 -21.078 -19.969 1 93.06 441 SER B C 1
ATOM 8422 O O . SER B 1 441 ? -14.664 -21.594 -20.219 1 93.06 441 SER B O 1
ATOM 8424 N N . SER B 1 442 ? -16.844 -21.766 -20.25 1 89.38 442 SER B N 1
ATOM 8425 C CA . SER B 1 442 ? -16.891 -23.188 -20.578 1 89.38 442 SER B CA 1
ATOM 8426 C C . SER B 1 442 ? -16.234 -23.469 -21.922 1 89.38 442 SER B C 1
ATOM 8428 O O . SER B 1 442 ? -15.703 -24.562 -22.141 1 89.38 442 SER B O 1
ATOM 8430 N N . GLN B 1 443 ? -16.094 -22.5 -22.812 1 86.06 443 GLN B N 1
ATOM 8431 C CA . GLN B 1 443 ? -15.578 -22.719 -24.156 1 86.06 443 GLN B CA 1
ATOM 8432 C C . GLN B 1 443 ? -14.078 -22.453 -24.219 1 86.06 443 GLN B C 1
ATOM 8434 O O . GLN B 1 443 ? -13.445 -22.703 -25.25 1 86.06 443 GLN B O 1
ATOM 8439 N N . LEU B 1 444 ? -13.531 -22.125 -23.156 1 86.88 444 LEU B N 1
ATOM 8440 C CA . LEU B 1 444 ? -12.125 -21.75 -23.172 1 86.88 444 LEU B CA 1
ATOM 8441 C C . LEU B 1 444 ? -11.234 -22.984 -23.047 1 86.88 444 LEU B C 1
ATOM 8443 O O . LEU B 1 444 ? -11.562 -23.922 -22.312 1 86.88 444 LEU B O 1
ATOM 8447 N N . PRO B 1 445 ? -10.125 -22.984 -23.734 1 79.25 445 PRO B N 1
ATOM 8448 C CA . PRO B 1 445 ? -9.25 -24.156 -23.766 1 79.25 445 PRO B CA 1
ATOM 8449 C C . PRO B 1 445 ? -8.484 -24.359 -22.453 1 79.25 445 PRO B C 1
ATOM 8451 O O . PRO B 1 445 ? -8.023 -25.453 -22.172 1 79.25 445 PRO B O 1
ATOM 8454 N N . THR B 1 446 ? -8.125 -23.391 -21.672 1 77.75 446 THR B N 1
ATOM 8455 C CA . THR B 1 446 ? -7.355 -23.484 -20.438 1 77.75 446 THR B CA 1
ATOM 8456 C C . THR B 1 446 ? -8.234 -23.984 -19.297 1 77.75 446 THR B C 1
ATOM 8458 O O . THR B 1 446 ? -8.398 -23.297 -18.281 1 77.75 446 THR B O 1
ATOM 8461 N N . ARG B 1 447 ? -8.523 -25.219 -19.297 1 79.56 447 ARG B N 1
ATOM 8462 C CA . ARG B 1 447 ? -9.516 -25.797 -18.406 1 79.56 447 ARG B CA 1
ATOM 8463 C C . ARG B 1 447 ? -8.969 -25.906 -16.984 1 79.56 447 ARG B C 1
ATOM 8465 O O . ARG B 1 447 ? -9.68 -25.641 -16.016 1 79.56 447 ARG B O 1
ATOM 8472 N N . THR B 1 448 ? -7.719 -26.219 -16.906 1 84.12 448 THR B N 1
ATOM 8473 C CA . THR B 1 448 ? -7.133 -26.438 -15.594 1 84.12 448 THR B CA 1
ATOM 8474 C C . THR B 1 448 ? -7.105 -25.141 -14.789 1 84.12 448 THR B C 1
ATOM 8476 O O . THR B 1 448 ? -7.488 -25.109 -13.617 1 84.12 448 THR B O 1
ATOM 8479 N N . LEU B 1 449 ? -6.672 -24.062 -15.383 1 85.06 449 LEU B N 1
ATOM 8480 C CA . LEU B 1 449 ? -6.582 -22.766 -14.695 1 85.06 449 LEU B CA 1
ATOM 8481 C C . LEU B 1 449 ? -7.969 -22.234 -14.359 1 85.06 449 LEU B C 1
ATOM 8483 O O . LEU B 1 449 ? -8.18 -21.688 -13.273 1 85.06 449 LEU B O 1
ATOM 8487 N N . LEU B 1 450 ? -8.906 -22.453 -15.25 1 90.44 450 LEU B N 1
ATOM 8488 C CA . LEU B 1 450 ? -10.273 -22 -15.031 1 90.44 450 LEU B CA 1
ATOM 8489 C C . LEU B 1 450 ? -10.93 -22.766 -13.883 1 90.44 450 LEU B C 1
ATOM 8491 O O . LEU B 1 450 ? -11.641 -22.172 -13.062 1 90.44 450 LEU B O 1
ATOM 8495 N N . GLU B 1 451 ? -10.633 -24.031 -13.891 1 93.31 451 GLU B N 1
ATOM 8496 C CA . GLU B 1 451 ? -11.18 -24.859 -12.82 1 93.31 451 GLU B CA 1
ATOM 8497 C C . GLU B 1 451 ? -10.586 -24.469 -11.469 1 93.31 451 GLU B C 1
ATOM 8499 O O . GLU B 1 451 ? -11.281 -24.484 -10.445 1 93.31 451 GLU B O 1
ATOM 8504 N N . SER B 1 452 ? -9.328 -24.172 -11.477 1 93.75 452 SER B N 1
ATOM 8505 C CA . SER B 1 452 ? -8.703 -23.75 -10.234 1 93.75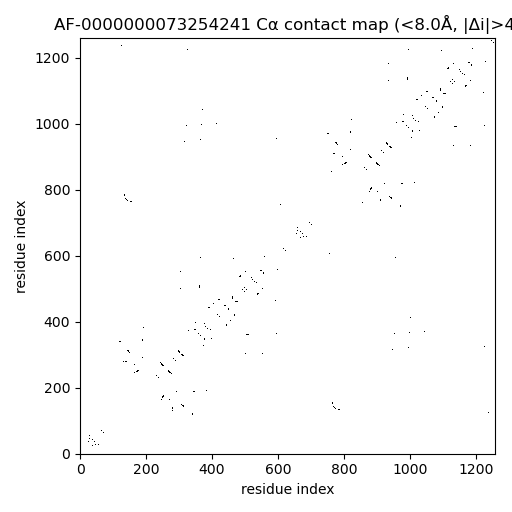 452 SER B CA 1
ATOM 8506 C C . SER B 1 452 ? -9.336 -22.453 -9.711 1 93.75 452 SER B C 1
ATOM 8508 O O . SER B 1 452 ? -9.547 -22.312 -8.5 1 93.75 452 SER B O 1
ATOM 8510 N N . GLU B 1 453 ? -9.641 -21.516 -10.586 1 94.94 453 GLU B N 1
ATOM 8511 C CA . GLU B 1 453 ? -10.281 -20.266 -10.188 1 94.94 453 GLU B CA 1
ATOM 8512 C C . GLU B 1 453 ? -11.695 -20.516 -9.656 1 94.94 453 GLU B C 1
ATOM 8514 O O . GLU B 1 453 ? -12.133 -19.859 -8.711 1 94.94 453 GLU B O 1
ATOM 8519 N N . TRP B 1 454 ? -12.375 -21.438 -10.328 1 96.31 454 TRP B N 1
ATOM 8520 C CA . TRP B 1 454 ? -13.711 -21.812 -9.875 1 96.31 454 TRP B CA 1
ATOM 8521 C C . TRP B 1 454 ? -13.672 -22.391 -8.469 1 96.31 454 TRP B C 1
ATOM 8523 O O . TRP B 1 454 ? -14.438 -21.969 -7.598 1 96.31 454 TRP B O 1
ATOM 8533 N N . LEU B 1 455 ? -12.82 -23.297 -8.258 1 97.31 455 LEU B N 1
ATOM 8534 C CA . LEU B 1 455 ? -12.727 -23.953 -6.961 1 97.31 455 LEU B CA 1
ATOM 8535 C C . LEU B 1 455 ? -12.289 -22.984 -5.879 1 97.31 455 LEU B C 1
ATOM 8537 O O . LEU B 1 455 ? -12.781 -23.031 -4.746 1 97.31 455 LEU B O 1
ATOM 8541 N N . MET B 1 456 ? -11.359 -22.109 -6.223 1 97.25 456 MET B N 1
ATOM 8542 C CA . MET B 1 456 ? -10.969 -21.062 -5.285 1 97.25 456 MET B CA 1
ATOM 8543 C C . MET B 1 456 ? -12.164 -20.188 -4.902 1 97.25 456 MET B C 1
ATOM 8545 O O . MET B 1 456 ? -12.359 -19.875 -3.729 1 97.25 456 MET B O 1
ATOM 8549 N N . GLY B 1 457 ? -12.961 -19.844 -5.875 1 97.75 457 GLY B N 1
ATOM 8550 C CA . GLY B 1 457 ? -14.164 -19.062 -5.617 1 97.75 457 GLY B CA 1
ATOM 8551 C C . GLY B 1 457 ? -15.148 -19.781 -4.715 1 97.75 457 GLY B C 1
ATOM 8552 O O . GLY B 1 457 ? -15.727 -19.172 -3.814 1 97.75 457 GLY B O 1
ATOM 8553 N N . ARG B 1 458 ? -15.289 -21.062 -4.98 1 97.69 458 ARG B N 1
ATOM 8554 C CA . ARG B 1 458 ? -16.203 -21.859 -4.172 1 97.69 458 ARG B CA 1
ATOM 8555 C C . ARG B 1 458 ? -15.727 -21.953 -2.729 1 97.69 458 ARG B C 1
ATOM 8557 O O . ARG B 1 458 ? -16.531 -21.859 -1.795 1 97.69 458 ARG B O 1
ATOM 8564 N N . MET B 1 459 ? -14.469 -22.141 -2.539 1 97.44 459 MET B N 1
ATOM 8565 C CA . MET B 1 459 ? -13.914 -22.203 -1.189 1 97.44 459 MET B CA 1
ATOM 8566 C C . MET B 1 459 ? -14.086 -20.875 -0.463 1 97.44 459 MET B C 1
ATOM 8568 O O . MET B 1 459 ? -14.461 -20.844 0.711 1 97.44 459 MET B O 1
ATOM 8572 N N . LEU B 1 460 ? -13.82 -19.766 -1.153 1 96.69 460 LEU B N 1
ATOM 8573 C CA . LEU B 1 460 ? -13.992 -18.453 -0.56 1 96.69 460 LEU B CA 1
ATOM 8574 C C . LEU B 1 460 ? -15.445 -18.234 -0.146 1 96.69 460 LEU B C 1
ATOM 8576 O O . LEU B 1 460 ? -15.711 -17.609 0.888 1 96.69 460 LEU B O 1
ATOM 8580 N N . LEU B 1 461 ? -16.344 -18.781 -0.914 1 96.5 461 LEU B N 1
ATOM 8581 C CA . LEU B 1 461 ? -17.781 -18.594 -0.687 1 96.5 461 LEU B CA 1
ATOM 8582 C C . LEU B 1 461 ? -18.25 -19.422 0.506 1 96.5 461 LEU B C 1
ATOM 8584 O O . LEU B 1 461 ? -19.094 -18.969 1.284 1 96.5 461 LEU B O 1
ATOM 8588 N N . LEU B 1 462 ? -17.656 -20.578 0.677 1 95.69 462 LEU B N 1
ATOM 8589 C CA . LEU B 1 462 ? -18.25 -21.562 1.592 1 95.69 462 LEU B CA 1
ATOM 8590 C C . LEU B 1 462 ? -17.453 -21.609 2.898 1 95.69 462 LEU B C 1
ATOM 8592 O O . LEU B 1 462 ? -17.938 -22.172 3.887 1 95.69 462 LEU B O 1
ATOM 8596 N N . ARG B 1 463 ? -16.312 -21.047 2.949 1 93.5 463 ARG B N 1
ATOM 8597 C CA . ARG B 1 463 ? -15.5 -21.078 4.16 1 93.5 463 ARG B CA 1
ATOM 8598 C C . ARG B 1 463 ? -16.203 -20.375 5.312 1 93.5 463 ARG B C 1
ATOM 8600 O O . ARG B 1 463 ? -17.062 -19.516 5.09 1 93.5 463 ARG B O 1
ATOM 8607 N N . PRO B 1 464 ? -15.859 -20.766 6.559 1 89.88 464 PRO B N 1
ATOM 8608 C CA . PRO B 1 464 ? -16.359 -19.969 7.68 1 89.88 464 PRO B CA 1
ATOM 8609 C C . PRO B 1 464 ? -15.844 -18.531 7.66 1 89.88 464 PRO B C 1
ATOM 8611 O O . PRO B 1 464 ? -14.672 -18.297 7.367 1 89.88 464 PRO B O 1
ATOM 8614 N N . CYS B 1 465 ? -16.703 -17.625 7.801 1 88.25 465 CYS B N 1
ATOM 8615 C CA . CYS B 1 465 ? -16.328 -16.219 7.738 1 88.25 465 CYS B CA 1
ATOM 8616 C C . CYS B 1 465 ? -17.062 -15.414 8.812 1 88.25 465 CYS B C 1
ATOM 8618 O O . CYS B 1 465 ? -17.906 -15.953 9.523 1 88.25 465 CYS B O 1
ATOM 8620 N N . ARG B 1 466 ? -16.781 -14.25 8.977 1 82.19 466 ARG B N 1
ATOM 8621 C CA . ARG B 1 466 ? -17.344 -13.391 10.016 1 82.19 466 ARG B CA 1
ATOM 8622 C C . ARG B 1 466 ? -18.828 -13.172 9.797 1 82.19 466 ARG B C 1
ATOM 8624 O O . ARG B 1 466 ? -19.609 -13.133 10.758 1 82.19 466 ARG B O 1
ATOM 8631 N N . LEU B 1 467 ? -19.234 -13.031 8.539 1 84.5 467 LEU B N 1
ATOM 8632 C CA . LEU B 1 467 ? -20.641 -12.805 8.219 1 84.5 467 LEU B CA 1
ATOM 8633 C C . LEU B 1 467 ? -21.484 -14.031 8.555 1 84.5 467 LEU B C 1
ATOM 8635 O O . LEU B 1 467 ? -22.625 -13.898 9.008 1 84.5 467 LEU B O 1
ATOM 8639 N N . LEU B 1 468 ? -20.922 -15.18 8.273 1 87 468 LEU B N 1
ATOM 8640 C CA . LEU B 1 468 ? -21.594 -16.453 8.516 1 87 468 LEU B CA 1
ATOM 8641 C C . LEU B 1 468 ? -20.609 -17.484 9.07 1 87 468 LEU B C 1
ATOM 8643 O O . LEU B 1 468 ? -20.141 -18.344 8.336 1 87 468 LEU B O 1
ATOM 8647 N N . PRO B 1 469 ? -20.422 -17.453 10.367 1 83.62 469 PRO B N 1
ATOM 8648 C CA . PRO B 1 469 ? -19.422 -18.328 10.969 1 83.62 469 PRO B CA 1
ATOM 8649 C C . PRO B 1 469 ? -19.859 -19.797 10.961 1 83.62 469 PRO B C 1
ATOM 8651 O O . PRO B 1 469 ? -19 -20.688 10.938 1 83.62 469 PRO B O 1
ATOM 8654 N N . GLU B 1 470 ? -21.156 -20.031 11.016 1 84.94 470 GLU B N 1
ATOM 8655 C CA . GLU B 1 470 ? -21.656 -21.406 11.008 1 84.94 470 GLU B CA 1
ATOM 8656 C C . GLU B 1 470 ? -22.219 -21.781 9.641 1 84.94 470 GLU B C 1
ATOM 8658 O O . GLU B 1 470 ? -22.984 -21.031 9.047 1 84.94 470 GLU B O 1
ATOM 8663 N N . ARG B 1 471 ? -21.75 -22.922 9.188 1 90.81 471 ARG B N 1
ATOM 8664 C CA . ARG B 1 471 ? -22.188 -23.391 7.883 1 90.81 471 ARG B CA 1
ATOM 8665 C C . ARG B 1 471 ? -23 -24.688 8.008 1 90.81 471 ARG B C 1
ATOM 8667 O O . ARG B 1 471 ? -22.844 -25.422 8.984 1 90.81 471 ARG B O 1
ATOM 8674 N N . THR B 1 472 ? -23.922 -24.859 7.031 1 90.69 472 THR B N 1
ATOM 8675 C CA . THR B 1 472 ? -24.719 -26.078 7.023 1 90.69 472 THR B CA 1
ATOM 8676 C C . THR B 1 472 ? -23.859 -27.281 6.629 1 90.69 472 THR B C 1
ATOM 8678 O O . THR B 1 472 ? -22.797 -27.125 6.023 1 90.69 472 THR B O 1
ATOM 8681 N N . MET B 1 473 ? -24.344 -28.5 6.891 1 89.56 473 MET B N 1
ATOM 8682 C CA . MET B 1 473 ? -23.609 -29.734 6.566 1 89.56 473 MET B CA 1
ATOM 8683 C C . MET B 1 473 ? -23.438 -29.875 5.059 1 89.56 473 MET B C 1
ATOM 8685 O O . MET B 1 473 ? -22.406 -30.359 4.598 1 89.56 473 MET B O 1
ATOM 8689 N N . ASP B 1 474 ? -24.391 -29.422 4.336 1 91.31 474 ASP B N 1
ATOM 8690 C CA . ASP B 1 474 ? -24.297 -29.484 2.879 1 91.31 474 ASP B CA 1
ATOM 8691 C C . ASP B 1 474 ? -23.203 -28.547 2.352 1 91.31 474 ASP B C 1
ATOM 8693 O O . ASP B 1 474 ? -22.469 -28.906 1.427 1 91.31 474 ASP B O 1
ATOM 8697 N N . GLU B 1 475 ? -23.188 -27.406 2.914 1 93.62 475 GLU B N 1
ATOM 8698 C CA . GLU B 1 475 ? -22.156 -26.438 2.514 1 93.62 475 GLU B CA 1
ATOM 8699 C C . GLU B 1 475 ? -20.766 -26.922 2.875 1 93.62 475 GLU B C 1
ATOM 8701 O O . GLU B 1 475 ? -19.812 -26.734 2.109 1 93.62 475 GLU B O 1
ATOM 8706 N N . LEU B 1 476 ? -20.641 -27.562 4.008 1 92.69 476 LEU B N 1
ATOM 8707 C CA . LEU B 1 476 ? -19.359 -28.094 4.449 1 92.69 476 LEU B CA 1
ATOM 8708 C C . LEU B 1 476 ? -18.922 -29.25 3.553 1 92.69 476 LEU B C 1
ATOM 8710 O O . LEU B 1 476 ? -17.734 -29.406 3.287 1 92.69 476 LEU B O 1
ATOM 8714 N N . ASN B 1 477 ? -19.875 -30.031 3.148 1 92.25 477 ASN B N 1
ATOM 8715 C CA . ASN B 1 477 ? -19.562 -31.109 2.215 1 92.25 477 ASN B CA 1
ATOM 8716 C C . ASN B 1 477 ? -19.047 -30.562 0.882 1 92.25 477 ASN B C 1
ATOM 8718 O O . ASN B 1 477 ? -18.094 -31.094 0.317 1 92.25 477 ASN B O 1
ATOM 8722 N N . GLU B 1 478 ? -19.719 -29.578 0.389 1 95.19 478 GLU B N 1
ATOM 8723 C CA . GLU B 1 478 ? -19.266 -28.938 -0.844 1 95.19 478 GLU B CA 1
ATOM 8724 C C . GLU B 1 478 ? -17.891 -28.312 -0.668 1 95.19 478 GLU B C 1
ATOM 8726 O O . GLU B 1 478 ? -17.078 -28.328 -1.588 1 95.19 478 GLU B O 1
ATOM 8731 N N . LEU B 1 479 ? -17.719 -27.688 0.469 1 95.5 479 LEU B N 1
ATOM 8732 C CA . LEU B 1 479 ? -16.422 -27.094 0.791 1 95.5 479 LEU B CA 1
ATOM 8733 C C . LEU B 1 479 ? -15.312 -28.141 0.767 1 95.5 479 LEU B C 1
ATOM 8735 O O . LEU B 1 479 ? -14.234 -27.906 0.217 1 95.5 479 LEU B O 1
ATOM 8739 N N . TRP B 1 480 ? -15.578 -29.328 1.317 1 93.06 480 TRP B N 1
ATOM 8740 C CA . TRP B 1 480 ? -14.641 -30.438 1.311 1 93.06 480 TRP B CA 1
ATOM 8741 C C . TRP B 1 480 ? -14.281 -30.844 -0.116 1 93.06 480 TRP B C 1
ATOM 8743 O O . TRP B 1 480 ? -13.102 -30.953 -0.457 1 93.06 480 TRP B O 1
ATOM 8753 N N . HIS B 1 481 ? -15.219 -30.984 -0.918 1 93.94 481 HIS B N 1
ATOM 8754 C CA . HIS B 1 481 ? -14.984 -31.422 -2.289 1 93.94 481 HIS B CA 1
ATOM 8755 C C . HIS B 1 481 ? -14.242 -30.359 -3.092 1 93.94 481 HIS B C 1
ATOM 8757 O O . HIS B 1 481 ? -13.406 -30.688 -3.939 1 93.94 481 HIS B O 1
ATOM 8763 N N . SER B 1 482 ? -14.594 -29.109 -2.867 1 96.5 482 SER B N 1
ATOM 8764 C CA . SER B 1 482 ? -13.883 -28.016 -3.531 1 96.5 482 SER B CA 1
ATOM 8765 C C . SER B 1 482 ? -12.414 -27.984 -3.123 1 96.5 482 SER B C 1
ATOM 8767 O O . SER B 1 482 ? -11.539 -27.766 -3.963 1 96.5 482 SER B O 1
ATOM 8769 N N . ALA B 1 483 ? -12.18 -28.203 -1.864 1 96.5 483 ALA B N 1
ATOM 8770 C CA . ALA B 1 483 ? -10.812 -28.188 -1.353 1 96.5 483 ALA B CA 1
ATOM 8771 C C . ALA B 1 483 ? -9.992 -29.328 -1.929 1 96.5 483 ALA B C 1
ATOM 8773 O O . ALA B 1 483 ? -8.875 -29.125 -2.404 1 96.5 483 ALA B O 1
ATOM 8774 N N . ILE B 1 484 ? -10.578 -30.562 -1.94 1 94.75 484 ILE B N 1
ATOM 8775 C CA . ILE B 1 484 ? -9.891 -31.734 -2.463 1 94.75 484 ILE B CA 1
ATOM 8776 C C . ILE B 1 484 ? -9.641 -31.562 -3.959 1 94.75 484 ILE B C 1
ATOM 8778 O O . ILE B 1 484 ? -8.57 -31.906 -4.461 1 94.75 484 ILE B O 1
ATOM 8782 N N . GLY B 1 485 ? -10.656 -31.062 -4.594 1 95.5 485 GLY B N 1
ATOM 8783 C CA . GLY B 1 485 ? -10.477 -30.781 -6.012 1 95.5 485 GLY B CA 1
ATOM 8784 C C . GLY B 1 485 ? -9.367 -29.797 -6.289 1 95.5 485 GLY B C 1
ATOM 8785 O O . GLY B 1 485 ? -8.594 -29.969 -7.23 1 95.5 485 GLY B O 1
ATOM 8786 N N . PHE B 1 486 ? -9.297 -28.75 -5.555 1 97.31 486 PHE B N 1
ATOM 8787 C CA . PHE B 1 486 ? -8.281 -27.719 -5.707 1 97.31 486 PHE B CA 1
ATOM 8788 C C . PHE B 1 486 ? -6.887 -28.281 -5.477 1 97.31 486 PHE B C 1
ATOM 8790 O O . PHE B 1 486 ? -5.969 -28.031 -6.262 1 97.31 486 PHE B O 1
ATOM 8797 N N . ILE B 1 487 ? -6.715 -29.062 -4.398 1 96.44 487 ILE B N 1
ATOM 8798 C CA . ILE B 1 487 ? -5.434 -29.672 -4.07 1 96.44 487 ILE B CA 1
ATOM 8799 C C . ILE B 1 487 ? -5.012 -30.625 -5.188 1 96.44 487 ILE B C 1
ATOM 8801 O O . ILE B 1 487 ? -3.846 -30.641 -5.582 1 96.44 487 ILE B O 1
ATOM 8805 N N . GLY B 1 488 ? -5.949 -31.391 -5.676 1 94.69 488 GLY B N 1
ATOM 8806 C CA . GLY B 1 488 ? -5.652 -32.281 -6.781 1 94.69 488 GLY B CA 1
ATOM 8807 C C . GLY B 1 488 ? -5.164 -31.562 -8.023 1 94.69 488 GLY B C 1
ATOM 8808 O O . GLY B 1 488 ? -4.215 -32 -8.672 1 94.69 488 GLY B O 1
ATOM 8809 N N . LEU B 1 489 ? -5.789 -30.516 -8.32 1 94.81 489 LEU B N 1
ATOM 8810 C CA . LEU B 1 489 ? -5.398 -29.719 -9.484 1 94.81 489 LEU B CA 1
ATOM 8811 C C . LEU B 1 489 ? -4.004 -29.141 -9.289 1 94.81 489 LEU B C 1
ATOM 8813 O O . LEU B 1 489 ? -3.199 -29.125 -10.227 1 94.81 489 LEU B O 1
ATOM 8817 N N . TYR B 1 490 ? -3.705 -28.594 -8.148 1 94.94 490 TYR B N 1
ATOM 8818 C CA . TYR B 1 490 ? -2.408 -27.984 -7.879 1 94.94 490 TYR B CA 1
ATOM 8819 C C . TYR B 1 490 ? -1.304 -29.047 -7.875 1 94.94 490 TYR B C 1
ATOM 8821 O O . TYR B 1 490 ? -0.158 -28.75 -8.219 1 94.94 490 TYR B O 1
ATOM 8829 N N . ARG B 1 491 ? -1.62 -30.234 -7.457 1 93.56 491 ARG B N 1
ATOM 8830 C CA . ARG B 1 491 ? -0.641 -31.312 -7.547 1 93.56 491 ARG B CA 1
ATOM 8831 C C . ARG B 1 491 ? -0.187 -31.516 -8.992 1 93.56 491 ARG B C 1
ATOM 8833 O O . ARG B 1 491 ? 1.011 -31.641 -9.258 1 93.56 491 ARG B O 1
ATOM 8840 N N . VAL B 1 492 ? -1.13 -31.516 -9.852 1 91.88 492 VAL B N 1
ATOM 8841 C CA . VAL B 1 492 ? -0.823 -31.688 -11.266 1 91.88 492 VAL B CA 1
ATOM 8842 C C . VAL B 1 492 ? 0.03 -30.516 -11.75 1 91.88 492 VAL B C 1
ATOM 8844 O O . VAL B 1 492 ? 0.997 -30.703 -12.492 1 91.88 492 VAL B O 1
ATOM 8847 N N . LEU B 1 493 ? -0.32 -29.328 -11.367 1 91.12 493 LEU B N 1
ATOM 8848 C CA . LEU B 1 493 ? 0.414 -28.141 -11.781 1 91.12 493 LEU B CA 1
ATOM 8849 C C . LEU B 1 493 ? 1.851 -28.188 -11.273 1 91.12 493 LEU B C 1
ATOM 8851 O O . LEU B 1 493 ? 2.775 -27.766 -11.969 1 91.12 493 LEU B O 1
ATOM 8855 N N . VAL B 1 494 ? 2.045 -28.641 -10.094 1 91.5 494 VAL B N 1
ATOM 8856 C CA . VAL B 1 494 ? 3.381 -28.734 -9.516 1 91.5 494 VAL B CA 1
ATOM 8857 C C . VAL B 1 494 ? 4.184 -29.812 -10.242 1 91.5 494 VAL B C 1
ATOM 8859 O O . VAL B 1 494 ? 5.363 -29.609 -10.547 1 91.5 494 VAL B O 1
ATOM 8862 N N . GLU B 1 495 ? 3.561 -30.922 -10.531 1 89.56 495 GLU B N 1
ATOM 8863 C CA . GLU B 1 495 ? 4.227 -32.031 -11.227 1 89.56 495 GLU B CA 1
ATOM 8864 C C . GLU B 1 495 ? 4.672 -31.609 -12.625 1 89.56 495 GLU B C 1
ATOM 8866 O O . GLU B 1 495 ? 5.723 -32.031 -13.102 1 89.56 495 GLU B O 1
ATOM 8871 N N . THR B 1 496 ? 3.912 -30.703 -13.234 1 87.12 496 THR B N 1
ATOM 8872 C CA . THR B 1 496 ? 4.234 -30.25 -14.586 1 87.12 496 THR B CA 1
ATOM 8873 C C . THR B 1 496 ? 5.055 -28.969 -14.547 1 87.12 496 THR B C 1
ATOM 8875 O O . THR B 1 496 ? 5.305 -28.359 -15.586 1 87.12 496 THR B O 1
ATOM 8878 N N . ASN B 1 497 ? 5.43 -28.469 -13.414 1 86.25 497 ASN B N 1
ATOM 8879 C CA . ASN B 1 497 ? 6.199 -27.25 -13.211 1 86.25 497 ASN B CA 1
ATOM 8880 C C . ASN B 1 497 ? 5.508 -26.031 -13.828 1 86.25 497 ASN B C 1
ATOM 8882 O O . ASN B 1 497 ? 6.145 -25.234 -14.508 1 86.25 497 ASN B O 1
ATOM 8886 N N . SER B 1 498 ? 4.184 -25.984 -13.57 1 86.62 498 SER B N 1
ATOM 8887 C CA . SER B 1 498 ? 3.393 -24.922 -14.18 1 86.62 498 SER B CA 1
ATOM 8888 C C . SER B 1 498 ? 2.945 -23.891 -13.141 1 86.62 498 SER B C 1
ATOM 8890 O O . SER B 1 498 ? 1.942 -23.203 -13.336 1 86.62 498 SER B O 1
ATOM 8892 N N . ILE B 1 499 ? 3.609 -23.859 -12 1 89.06 499 ILE B N 1
ATOM 8893 C CA . ILE B 1 499 ? 3.309 -22.875 -10.969 1 89.06 499 ILE B CA 1
ATOM 8894 C C . ILE B 1 499 ? 4.188 -21.641 -11.156 1 89.06 499 ILE B C 1
ATOM 8896 O O . ILE B 1 499 ? 5.414 -21.734 -11.062 1 89.06 499 ILE B O 1
ATOM 8900 N N . PHE B 1 500 ? 3.504 -20.516 -11.32 1 85.19 500 PHE B N 1
ATOM 8901 C CA . PHE B 1 500 ? 4.262 -19.297 -11.586 1 85.19 500 PHE B CA 1
ATOM 8902 C C . PHE B 1 500 ? 4.25 -18.375 -10.367 1 85.19 500 PHE B C 1
ATOM 8904 O O . PHE B 1 500 ? 5.031 -17.422 -10.297 1 85.19 500 PHE B O 1
ATOM 8911 N N . TYR B 1 501 ? 3.424 -18.609 -9.492 1 90.25 501 TYR B N 1
ATOM 8912 C CA . TYR B 1 501 ? 3.367 -17.859 -8.25 1 90.25 501 TYR B CA 1
ATOM 8913 C C . TYR B 1 501 ? 3.654 -18.75 -7.051 1 90.25 501 TYR B C 1
ATOM 8915 O O . TYR B 1 501 ? 2.736 -19.141 -6.328 1 90.25 501 TYR B O 1
ATOM 8923 N N . VAL B 1 502 ? 4.867 -18.922 -6.832 1 91.12 502 VAL B N 1
ATOM 8924 C CA . VAL B 1 502 ? 5.316 -19.969 -5.922 1 91.12 502 VAL B CA 1
ATOM 8925 C C . VAL B 1 502 ? 4.812 -19.688 -4.512 1 91.12 502 VAL B C 1
ATOM 8927 O O . VAL B 1 502 ? 4.172 -20.531 -3.889 1 91.12 502 VAL B O 1
ATOM 8930 N N . GLN B 1 503 ? 5.094 -18.5 -3.977 1 91 503 GLN B N 1
ATOM 8931 C CA . GLN B 1 503 ? 4.664 -18.156 -2.625 1 91 503 GLN B CA 1
ATOM 8932 C C . GLN B 1 503 ? 3.145 -18.219 -2.496 1 91 503 GLN B C 1
ATOM 8934 O O . GLN B 1 503 ? 2.625 -18.797 -1.531 1 91 503 GLN B O 1
ATOM 8939 N N . VAL B 1 504 ? 2.447 -17.625 -3.406 1 93.31 504 VAL B N 1
ATOM 8940 C CA . VAL B 1 504 ? 0.988 -17.594 -3.383 1 93.31 504 VAL B CA 1
ATOM 8941 C C . VAL B 1 504 ? 0.438 -19.031 -3.422 1 93.31 504 VAL B C 1
ATOM 8943 O O . VAL B 1 504 ? -0.502 -19.359 -2.697 1 93.31 504 VAL B O 1
ATOM 8946 N N . ALA B 1 505 ? 1.034 -19.828 -4.297 1 94.19 505 ALA B N 1
ATOM 8947 C CA . ALA B 1 505 ? 0.596 -21.203 -4.418 1 94.19 505 ALA B CA 1
ATOM 8948 C C . ALA B 1 505 ? 0.787 -21.969 -3.105 1 94.19 505 ALA B C 1
ATOM 8950 O O . ALA B 1 505 ? -0.096 -22.703 -2.678 1 94.19 505 ALA B O 1
ATOM 8951 N N . CYS B 1 506 ? 1.922 -21.75 -2.502 1 93.62 506 CYS B N 1
ATOM 8952 C CA . CYS B 1 506 ? 2.209 -22.406 -1.226 1 93.62 506 CYS B CA 1
ATOM 8953 C C . CYS B 1 506 ? 1.199 -21.984 -0.164 1 93.62 506 CYS B C 1
ATOM 8955 O O . CYS B 1 506 ? 0.661 -22.828 0.553 1 93.62 506 CYS B O 1
ATOM 8957 N N . GLU B 1 507 ? 0.949 -20.75 -0.1 1 94.06 507 GLU B N 1
ATOM 8958 C CA . GLU B 1 507 ? 0.016 -20.219 0.883 1 94.06 507 GLU B CA 1
ATOM 8959 C C . GLU B 1 507 ? -1.408 -20.688 0.615 1 94.06 507 GLU B C 1
ATOM 8961 O O . GLU B 1 507 ? -2.139 -21.031 1.545 1 94.06 507 GLU B O 1
ATOM 8966 N N . LYS B 1 508 ? -1.806 -20.703 -0.608 1 94.75 508 LYS B N 1
ATOM 8967 C CA . LYS B 1 508 ? -3.141 -21.156 -0.986 1 94.75 508 LYS B CA 1
ATOM 8968 C C . LYS B 1 508 ? -3.346 -22.625 -0.607 1 94.75 508 LYS B C 1
ATOM 8970 O O . LYS B 1 508 ? -4.406 -22.984 -0.1 1 94.75 508 LYS B O 1
ATOM 8975 N N . VAL B 1 509 ? -2.355 -23.406 -0.918 1 96.31 509 VAL B N 1
ATOM 8976 C CA . VAL B 1 509 ? -2.475 -24.828 -0.654 1 96.31 509 VAL B CA 1
ATOM 8977 C C . VAL B 1 509 ? -2.512 -25.078 0.852 1 96.31 509 VAL B C 1
ATOM 8979 O O . VAL B 1 509 ? -3.266 -25.922 1.33 1 96.31 509 VAL B O 1
ATOM 8982 N N . TYR B 1 510 ? -1.668 -24.375 1.578 1 95.69 510 TYR B N 1
ATOM 8983 C CA . TYR B 1 510 ? -1.713 -24.469 3.033 1 95.69 510 TYR B CA 1
ATOM 8984 C C . TYR B 1 510 ? -3.1 -24.125 3.561 1 95.69 510 TYR B C 1
ATOM 8986 O O . TYR B 1 510 ? -3.676 -24.875 4.355 1 95.69 510 TYR B O 1
ATOM 8994 N N . TRP B 1 511 ? -3.572 -23.031 3.156 1 95 511 TRP B N 1
ATOM 8995 C CA . TRP B 1 511 ? -4.898 -22.578 3.559 1 95 511 TRP B CA 1
ATOM 8996 C C . TRP B 1 511 ? -5.965 -23.594 3.152 1 95 511 TRP B C 1
ATOM 8998 O O . TRP B 1 511 ? -6.891 -23.859 3.92 1 95 511 TRP B O 1
ATOM 9008 N N . THR B 1 512 ? -5.891 -24.109 1.935 1 96.38 512 THR B N 1
ATOM 9009 C CA . THR B 1 512 ? -6.828 -25.109 1.45 1 96.38 512 THR B CA 1
ATOM 9010 C C . THR B 1 512 ? -6.773 -26.375 2.32 1 96.38 512 THR B C 1
ATOM 9012 O O . THR B 1 512 ? -7.805 -27 2.582 1 96.38 512 THR B O 1
ATOM 9015 N N . GLY B 1 513 ? -5.535 -26.719 2.703 1 94.12 513 GLY B N 1
ATOM 9016 C CA . GLY B 1 513 ? -5.398 -27.828 3.641 1 94.12 513 GLY B CA 1
ATOM 9017 C C . GLY B 1 513 ? -6.137 -27.609 4.945 1 94.12 513 GLY B C 1
ATOM 9018 O O . GLY B 1 513 ? -6.789 -28.516 5.465 1 94.12 513 GLY B O 1
ATOM 9019 N N . LEU B 1 514 ? -6.055 -26.391 5.445 1 93.06 514 LEU B N 1
ATOM 9020 C CA . LEU B 1 514 ? -6.773 -26.047 6.668 1 93.06 514 LEU B CA 1
ATOM 9021 C C . LEU B 1 514 ? -8.281 -26.156 6.465 1 93.06 514 LEU B C 1
ATOM 9023 O O . LEU B 1 514 ? -8.992 -26.656 7.332 1 93.06 514 LEU B O 1
ATOM 9027 N N . ILE B 1 515 ? -8.719 -25.703 5.336 1 93.81 515 ILE B N 1
ATOM 9028 C CA . ILE B 1 515 ? -10.133 -25.719 4.992 1 93.81 515 ILE B CA 1
ATOM 9029 C C . ILE B 1 515 ? -10.617 -27.172 4.918 1 93.81 515 ILE B C 1
ATOM 9031 O O . ILE B 1 515 ? -11.703 -27.5 5.41 1 93.81 515 ILE B O 1
ATOM 9035 N N . ALA B 1 516 ? -9.836 -28 4.281 1 92.94 516 ALA B N 1
ATOM 9036 C CA . ALA B 1 516 ? -10.18 -29.422 4.164 1 92.94 516 ALA B CA 1
ATOM 9037 C C . ALA B 1 516 ? -10.266 -30.078 5.539 1 92.94 516 ALA B C 1
ATOM 9039 O O . ALA B 1 516 ? -11.203 -30.828 5.82 1 92.94 516 ALA B O 1
ATOM 9040 N N . LEU B 1 517 ? -9.32 -29.766 6.387 1 89.31 517 LEU B N 1
ATOM 9041 C CA . LEU B 1 517 ? -9.297 -30.328 7.73 1 89.31 517 LEU B CA 1
ATOM 9042 C C . LEU B 1 517 ? -10.484 -29.828 8.547 1 89.31 517 LEU B C 1
ATOM 9044 O O . LEU B 1 517 ? -11.07 -30.578 9.328 1 89.31 517 LEU B O 1
ATOM 9048 N N . TYR B 1 518 ? -10.758 -28.578 8.391 1 89.5 518 TYR B N 1
ATOM 9049 C CA . TYR B 1 518 ? -11.906 -28 9.078 1 89.5 518 TYR B CA 1
ATOM 9050 C C . TYR B 1 518 ? -13.195 -28.688 8.664 1 89.5 518 TYR B C 1
ATOM 9052 O O . TYR B 1 518 ? -14.016 -29.047 9.508 1 89.5 518 TYR B O 1
ATOM 9060 N N . SER B 1 519 ? -13.406 -28.812 7.398 1 89.94 519 SER B N 1
ATOM 9061 C CA . SER B 1 519 ? -14.594 -29.469 6.879 1 89.94 519 SER B CA 1
ATOM 9062 C C . SER B 1 519 ? -14.672 -30.922 7.34 1 89.94 519 SER B C 1
ATOM 9064 O O . SER B 1 519 ? -15.742 -31.406 7.723 1 89.94 519 SER B O 1
ATOM 9066 N N . PHE B 1 520 ? -13.594 -31.547 7.293 1 85.12 520 PHE B N 1
ATOM 9067 C CA . PHE B 1 520 ? -13.531 -32.938 7.73 1 85.12 520 PHE B CA 1
ATOM 9068 C C . PHE B 1 520 ? -13.914 -33.062 9.203 1 85.12 520 PHE B C 1
ATOM 9070 O O . PHE B 1 520 ? -14.656 -33.969 9.578 1 85.12 520 PHE B O 1
ATOM 9077 N N . TRP B 1 521 ? -13.344 -32.156 9.992 1 82 521 TRP B N 1
ATOM 9078 C CA . TRP B 1 521 ? -13.609 -32.156 11.422 1 82 521 TRP B CA 1
ATOM 9079 C C . TRP B 1 521 ? -15.102 -32 11.703 1 82 521 TRP B C 1
ATOM 9081 O O . TRP B 1 521 ? -15.641 -32.656 12.594 1 82 521 TRP B O 1
ATOM 9091 N N . SER B 1 522 ? -15.734 -31.219 10.961 1 81.31 522 SER B N 1
ATOM 9092 C CA . SER B 1 522 ? -17.156 -30.953 11.148 1 81.31 522 SER B CA 1
ATOM 9093 C C . SER B 1 522 ? -18.016 -32.094 10.609 1 81.31 522 SER B C 1
ATOM 9095 O O . SER B 1 522 ? -19.094 -32.375 11.141 1 81.31 522 SER B O 1
ATOM 9097 N N . LEU B 1 523 ? -17.609 -32.75 9.609 1 84.12 523 LEU B N 1
ATOM 9098 C CA . LEU B 1 523 ? -18.375 -33.781 8.914 1 84.12 523 LEU B CA 1
ATOM 9099 C C . LEU B 1 523 ? -18.156 -35.125 9.562 1 84.12 523 LEU B C 1
ATOM 9101 O O . LEU B 1 523 ? -18.938 -36.062 9.336 1 84.12 523 LEU B O 1
ATOM 9105 N N . ARG B 1 524 ? -17.141 -35.281 10.289 1 77.31 524 ARG B N 1
ATOM 9106 C CA . ARG B 1 524 ? -16.781 -36.594 10.852 1 77.31 524 ARG B CA 1
ATOM 9107 C C . ARG B 1 524 ? -17.891 -37.125 11.727 1 77.31 524 ARG B C 1
ATOM 9109 O O . ARG B 1 524 ? -18.031 -38.344 11.875 1 77.31 524 ARG B O 1
ATOM 9116 N N . THR B 1 525 ? -18.547 -36.188 12.328 1 70.06 525 THR B N 1
ATOM 9117 C CA . THR B 1 525 ? -19.625 -36.625 13.219 1 70.06 525 THR B CA 1
ATOM 9118 C C . THR B 1 525 ? -20.906 -36.875 12.43 1 70.06 525 THR B C 1
ATOM 9120 O O . THR B 1 525 ? -21.891 -37.344 12.984 1 70.06 525 THR B O 1
ATOM 9123 N N . GLY B 1 526 ? -20.812 -36.688 11.109 1 66 526 GLY B N 1
ATOM 9124 C CA . GLY B 1 526 ? -22.031 -36.844 10.32 1 66 526 GLY B CA 1
ATOM 9125 C C . GLY B 1 526 ? -22.234 -38.25 9.805 1 66 526 GLY B C 1
ATOM 9126 O O . GLY B 1 526 ? -21.391 -39.125 9.984 1 66 526 GLY B O 1
ATOM 9127 N N . PRO B 1 527 ? -23.469 -38.531 9.336 1 60.09 527 PRO B N 1
ATOM 9128 C CA . PRO B 1 527 ? -23.875 -39.875 8.93 1 60.09 527 PRO B CA 1
ATOM 9129 C C . PRO B 1 527 ? -23.031 -40.438 7.785 1 60.09 527 PRO B C 1
ATOM 9131 O O . PRO B 1 527 ? -22.875 -41.656 7.66 1 60.09 527 PRO B O 1
ATOM 9134 N N . ASP B 1 528 ? -22.656 -39.562 6.812 1 57.88 528 ASP B N 1
ATOM 9135 C CA . ASP B 1 528 ? -21.953 -40.031 5.629 1 57.88 528 ASP B CA 1
ATOM 9136 C C . ASP B 1 528 ? -20.453 -40.188 5.902 1 57.88 528 ASP B C 1
ATOM 9138 O O . ASP B 1 528 ? -19.688 -40.531 5.004 1 57.88 528 ASP B O 1
ATOM 9142 N N . ASN B 1 529 ? -19.984 -40.812 6.914 1 55.06 529 ASN B N 1
ATOM 9143 C CA . ASN B 1 529 ? -18.625 -41.062 7.387 1 55.06 529 ASN B CA 1
ATOM 9144 C C . ASN B 1 529 ? -17.594 -40.719 6.32 1 55.06 529 ASN B C 1
ATOM 9146 O O . ASN B 1 529 ? -17.547 -41.344 5.266 1 55.06 529 ASN B O 1
ATOM 9150 N N . LEU B 1 530 ? -17.312 -39.344 6.066 1 59.62 530 LEU B N 1
ATOM 9151 C CA . LEU B 1 530 ? -16.203 -39.125 5.145 1 59.62 530 LEU B CA 1
ATOM 9152 C C . LEU B 1 530 ? -15.078 -40.125 5.383 1 59.62 530 LEU B C 1
ATOM 9154 O O . LEU B 1 530 ? -14.641 -40.312 6.52 1 59.62 530 LEU B O 1
ATOM 9158 N N . ARG B 1 531 ? -15.062 -41.188 4.484 1 58.22 531 ARG B N 1
ATOM 9159 C CA . ARG B 1 531 ? -14.086 -42.281 4.582 1 58.22 531 ARG B CA 1
ATOM 9160 C C . ARG B 1 531 ? -12.703 -41.75 4.945 1 58.22 531 ARG B C 1
ATOM 9162 O O . ARG B 1 531 ? -12.25 -40.75 4.383 1 58.22 531 ARG B O 1
ATOM 9169 N N . THR B 1 532 ? -12.234 -42.125 6.105 1 58.28 532 THR B N 1
ATOM 9170 C CA . THR B 1 532 ? -10.898 -41.875 6.633 1 58.28 532 THR B CA 1
ATOM 9171 C C . THR B 1 532 ? -9.867 -41.875 5.508 1 58.28 532 THR B C 1
ATOM 9173 O O . THR B 1 532 ? -8.883 -41.125 5.562 1 58.28 532 THR B O 1
ATOM 9176 N N . LEU B 1 533 ? -10.172 -42.625 4.445 1 60.47 533 LEU B N 1
ATOM 9177 C CA . LEU B 1 533 ? -9.188 -42.75 3.373 1 60.47 533 LEU B CA 1
ATOM 9178 C C . LEU B 1 533 ? -9.055 -41.438 2.605 1 60.47 533 LEU B C 1
ATOM 9180 O O . LEU B 1 533 ? -7.953 -41.031 2.209 1 60.47 533 LEU B O 1
ATOM 9184 N N . ASN B 1 534 ? -10.008 -40.719 2.539 1 76.56 534 ASN B N 1
ATOM 9185 C CA . ASN B 1 534 ? -9.977 -39.5 1.769 1 76.56 534 ASN B CA 1
ATOM 9186 C C . ASN B 1 534 ? -9.141 -38.406 2.459 1 76.56 534 ASN B C 1
ATOM 9188 O O . ASN B 1 534 ? -8.5 -37.594 1.796 1 76.56 534 ASN B O 1
ATOM 9192 N N . ILE B 1 535 ? -8.961 -38.531 3.646 1 79.56 535 ILE B N 1
ATOM 9193 C CA . ILE B 1 535 ? -8.18 -37.562 4.383 1 79.56 535 ILE B CA 1
ATOM 9194 C C . ILE B 1 535 ? -6.691 -37.812 4.168 1 79.56 535 ILE B C 1
ATOM 9196 O O . ILE B 1 535 ? -5.902 -36.875 4.062 1 79.56 535 ILE B O 1
ATOM 9200 N N . TRP B 1 536 ? -6.305 -39.094 4.043 1 82.25 536 TRP B N 1
ATOM 9201 C CA . TRP B 1 536 ? -4.891 -39.438 3.871 1 82.25 536 TRP B CA 1
ATOM 9202 C C . TRP B 1 536 ? -4.391 -38.969 2.508 1 82.25 536 TRP B C 1
ATOM 9204 O O . TRP B 1 536 ? -3.275 -38.438 2.393 1 82.25 536 TRP B O 1
ATOM 9214 N N . VAL B 1 537 ? -5.195 -39.219 1.553 1 84.31 537 VAL B N 1
ATOM 9215 C CA . VAL B 1 537 ? -4.812 -38.781 0.212 1 84.31 537 VAL B CA 1
ATOM 9216 C C . VAL B 1 537 ? -4.664 -37.25 0.18 1 84.31 537 VAL B C 1
ATOM 9218 O O . VAL B 1 537 ? -3.711 -36.719 -0.401 1 84.31 537 VAL B O 1
ATOM 9221 N N . MET B 1 538 ? -5.582 -36.594 0.769 1 89.06 538 MET B N 1
ATOM 9222 C CA . MET B 1 538 ? -5.543 -35.156 0.821 1 89.06 538 MET B CA 1
ATOM 9223 C C . MET B 1 538 ? -4.285 -34.656 1.534 1 89.06 538 MET B C 1
ATOM 9225 O O . MET B 1 538 ? -3.627 -33.719 1.074 1 89.06 538 MET B O 1
ATOM 9229 N N . VAL B 1 539 ? -3.926 -35.281 2.6 1 89.19 539 VAL B N 1
ATOM 9230 C CA . VAL B 1 539 ? -2.758 -34.906 3.385 1 89.19 539 VAL B CA 1
ATOM 9231 C C . VAL B 1 539 ? -1.486 -35.156 2.58 1 89.19 539 VAL B C 1
ATOM 9233 O O . VAL B 1 539 ? -0.59 -34.312 2.533 1 89.19 539 VAL B O 1
ATOM 9236 N N . ARG B 1 540 ? -1.449 -36.312 1.99 1 89.56 540 ARG B N 1
ATOM 9237 C CA . ARG B 1 540 ? -0.285 -36.656 1.191 1 89.56 540 ARG B CA 1
ATOM 9238 C C . ARG B 1 540 ? -0.075 -35.688 0.044 1 89.56 540 ARG B C 1
ATOM 9240 O O . ARG B 1 540 ? 1.047 -35.25 -0.2 1 89.56 540 ARG B O 1
ATOM 9247 N N . ASP B 1 541 ? -1.147 -35.406 -0.66 1 92.94 541 ASP B N 1
ATOM 9248 C CA . ASP B 1 541 ? -1.052 -34.5 -1.783 1 92.94 541 ASP B CA 1
ATOM 9249 C C . ASP B 1 541 ? -0.652 -33.094 -1.312 1 92.94 541 ASP B C 1
ATOM 9251 O O . ASP B 1 541 ? 0.172 -32.438 -1.945 1 92.94 541 ASP B O 1
ATOM 9255 N N . THR B 1 542 ? -1.273 -32.594 -0.249 1 95 542 THR B N 1
ATOM 9256 C CA . THR B 1 542 ? -0.945 -31.297 0.299 1 95 542 THR B CA 1
ATOM 9257 C C . THR B 1 542 ? 0.528 -31.219 0.691 1 95 542 THR B C 1
ATOM 9259 O O . THR B 1 542 ? 1.223 -30.266 0.347 1 95 542 THR B O 1
ATOM 9262 N N . MET B 1 543 ? 1.015 -32.281 1.333 1 93 543 MET B N 1
ATOM 9263 C CA . MET B 1 543 ? 2.408 -32.312 1.767 1 93 543 MET B CA 1
ATOM 9264 C C . MET B 1 543 ? 3.35 -32.375 0.568 1 93 543 MET B C 1
ATOM 9266 O O . MET B 1 543 ? 4.402 -31.734 0.574 1 93 543 MET B O 1
ATOM 9270 N N . PHE B 1 544 ? 2.977 -33.156 -0.361 1 93.25 544 PHE B N 1
ATOM 9271 C CA . PHE B 1 544 ? 3.779 -33.25 -1.574 1 93.25 544 PHE B CA 1
ATOM 9272 C C . PHE B 1 544 ? 3.953 -31.859 -2.213 1 93.25 544 PHE B C 1
ATOM 9274 O O . PHE B 1 544 ? 5.062 -31.484 -2.586 1 93.25 544 PHE B O 1
ATOM 9281 N N . ILE B 1 545 ? 2.871 -31.109 -2.377 1 95.88 545 ILE B N 1
ATOM 9282 C CA . ILE B 1 545 ? 2.893 -29.797 -3.008 1 95.88 545 ILE B CA 1
ATOM 9283 C C . ILE B 1 545 ? 3.746 -28.844 -2.18 1 95.88 545 ILE B C 1
ATOM 9285 O O . ILE B 1 545 ? 4.625 -28.156 -2.715 1 95.88 545 ILE B O 1
ATOM 9289 N N . LEU B 1 546 ? 3.484 -28.766 -0.863 1 94.62 546 LEU B N 1
ATOM 9290 C CA . LEU B 1 546 ? 4.211 -27.859 0.017 1 94.62 546 LEU B CA 1
ATOM 9291 C C . LEU B 1 546 ? 5.703 -28.156 0.001 1 94.62 546 LEU B C 1
ATOM 9293 O O . LEU B 1 546 ? 6.527 -27.25 -0.08 1 94.62 546 LEU B O 1
ATOM 9297 N N . ARG B 1 547 ? 6.09 -29.422 -0.005 1 91.69 547 ARG B N 1
ATOM 9298 C CA . ARG B 1 547 ? 7.492 -29.812 -0.028 1 91.69 547 ARG B CA 1
ATOM 9299 C C . ARG B 1 547 ? 8.148 -29.438 -1.355 1 91.69 547 ARG B C 1
ATOM 9301 O O . ARG B 1 547 ? 9.273 -28.938 -1.381 1 91.69 547 ARG B O 1
ATOM 9308 N N . SER B 1 548 ? 7.422 -29.719 -2.379 1 91.44 548 SER B N 1
ATOM 9309 C CA . SER B 1 548 ? 7.949 -29.406 -3.703 1 91.44 548 SER B CA 1
ATOM 9310 C C . SER B 1 548 ? 8.188 -27.922 -3.865 1 91.44 548 SER B C 1
ATOM 9312 O O . SER B 1 548 ? 9.234 -27.5 -4.367 1 91.44 548 SER B O 1
ATOM 9314 N N . LEU B 1 549 ? 7.223 -27.141 -3.467 1 91.44 549 LEU B N 1
ATOM 9315 C CA . LEU B 1 549 ? 7.32 -25.688 -3.631 1 91.44 549 LEU B CA 1
ATOM 9316 C C . LEU B 1 549 ? 8.328 -25.094 -2.646 1 91.44 549 LEU B C 1
ATOM 9318 O O . LEU B 1 549 ? 8.898 -24.031 -2.902 1 91.44 549 LEU B O 1
ATOM 9322 N N . SER B 1 550 ? 8.539 -25.781 -1.521 1 89.19 550 SER B N 1
ATOM 9323 C CA . SER B 1 550 ? 9.477 -25.297 -0.505 1 89.19 550 SER B CA 1
ATOM 9324 C C . SER B 1 550 ? 10.906 -25.328 -1.02 1 89.19 550 SER B C 1
ATOM 9326 O O . SER B 1 550 ? 11.789 -24.672 -0.455 1 89.19 550 SER B O 1
ATOM 9328 N N . GLU B 1 551 ? 11.156 -26 -2.066 1 86.44 551 GLU B N 1
ATOM 9329 C CA . GLU B 1 551 ? 12.477 -26.031 -2.689 1 86.44 551 GLU B CA 1
ATOM 9330 C C . GLU B 1 551 ? 12.812 -24.672 -3.311 1 86.44 551 GLU B C 1
ATOM 9332 O O . GLU B 1 551 ? 13.984 -24.328 -3.479 1 86.44 551 GLU B O 1
ATOM 9337 N N . ARG B 1 552 ? 11.758 -23.953 -3.58 1 86.12 552 ARG B N 1
ATOM 9338 C CA . ARG B 1 552 ? 11.953 -22.656 -4.215 1 86.12 552 ARG B CA 1
ATOM 9339 C C . ARG B 1 552 ? 11.734 -21.516 -3.221 1 86.12 552 ARG B C 1
ATOM 9341 O O . ARG B 1 552 ? 12.117 -20.375 -3.48 1 86.12 552 ARG B O 1
ATOM 9348 N N . TRP B 1 553 ? 11.188 -21.812 -2.156 1 88.12 553 TRP B N 1
ATOM 9349 C CA . TRP B 1 553 ? 10.844 -20.812 -1.153 1 88.12 553 TRP B CA 1
ATOM 9350 C C . TRP B 1 553 ? 11.078 -21.344 0.255 1 88.12 553 TRP B C 1
ATOM 9352 O O . TRP B 1 553 ? 10.289 -22.156 0.758 1 88.12 553 TRP B O 1
ATOM 9362 N N . GLU B 1 554 ? 12.031 -20.859 0.889 1 80.06 554 GLU B N 1
ATOM 9363 C CA . GLU B 1 554 ? 12.484 -21.391 2.168 1 80.06 554 GLU B CA 1
ATOM 9364 C C . GLU B 1 554 ? 11.383 -21.328 3.219 1 80.06 554 GLU B C 1
ATOM 9366 O O . GLU B 1 554 ? 11.258 -22.234 4.047 1 80.06 554 GLU B O 1
ATOM 9371 N N . GLN B 1 555 ? 10.586 -20.312 3.266 1 85.69 555 GLN B N 1
ATOM 9372 C CA . GLN B 1 555 ? 9.523 -20.188 4.258 1 85.69 555 GLN B CA 1
ATOM 9373 C C . GLN B 1 555 ? 8.43 -21.234 4.039 1 85.69 555 GLN B C 1
ATOM 9375 O O . GLN B 1 555 ? 7.625 -21.5 4.934 1 85.69 555 GLN B O 1
ATOM 9380 N N . GLY B 1 556 ? 8.422 -21.797 2.832 1 87.88 556 GLY B N 1
ATOM 9381 C CA . GLY B 1 556 ? 7.504 -22.891 2.572 1 87.88 556 GLY B CA 1
ATOM 9382 C C . GLY B 1 556 ? 7.754 -24.094 3.453 1 87.88 556 GLY B C 1
ATOM 9383 O O . GLY B 1 556 ? 6.832 -24.859 3.746 1 87.88 556 GLY B O 1
ATOM 9384 N N . LYS B 1 557 ? 8.977 -24.234 3.891 1 86.44 557 LYS B N 1
ATOM 9385 C CA . LYS B 1 557 ? 9.312 -25.344 4.789 1 86.44 557 LYS B CA 1
ATOM 9386 C C . LYS B 1 557 ? 8.594 -25.203 6.129 1 86.44 557 LYS B C 1
ATOM 9388 O O . LYS B 1 557 ? 8.203 -26.203 6.734 1 86.44 557 LYS B O 1
ATOM 9393 N N . LEU B 1 558 ? 8.461 -24.016 6.484 1 87.44 558 LEU B N 1
ATOM 9394 C CA . LEU B 1 558 ? 7.742 -23.75 7.723 1 87.44 558 LEU B CA 1
ATOM 9395 C C . LEU B 1 558 ? 6.273 -24.141 7.598 1 87.44 558 LEU B C 1
ATOM 9397 O O . LEU B 1 558 ? 5.695 -24.703 8.523 1 87.44 558 LEU B O 1
ATOM 9401 N N . LEU B 1 559 ? 5.688 -23.828 6.465 1 90.56 559 LEU B N 1
ATOM 9402 C CA . LEU B 1 559 ? 4.297 -24.188 6.234 1 90.56 559 LEU B CA 1
ATOM 9403 C C . LEU B 1 559 ? 4.129 -25.703 6.211 1 90.56 559 LEU B C 1
ATOM 9405 O O . LEU B 1 559 ? 3.137 -26.234 6.723 1 90.56 559 LEU B O 1
ATOM 9409 N N . CYS B 1 560 ? 5.148 -26.344 5.656 1 89.69 560 CYS B N 1
ATOM 9410 C CA . CYS B 1 560 ? 5.152 -27.812 5.637 1 89.69 560 CYS B CA 1
ATOM 9411 C C . CYS B 1 560 ? 5.18 -28.375 7.051 1 89.69 560 CYS B C 1
ATOM 9413 O O . CYS B 1 560 ? 4.391 -29.25 7.391 1 89.69 560 CYS B O 1
ATOM 9415 N N . SER B 1 561 ? 6.023 -27.844 7.836 1 88.38 561 SER B N 1
ATOM 9416 C CA . SER B 1 561 ? 6.172 -28.328 9.211 1 88.38 561 SER B CA 1
ATOM 9417 C C . SER B 1 561 ? 4.922 -28.031 10.031 1 88.38 561 SER B C 1
ATOM 9419 O O . SER B 1 561 ? 4.488 -28.859 10.828 1 88.38 561 SER B O 1
ATOM 9421 N N . ARG B 1 562 ? 4.375 -26.922 9.828 1 88.88 562 ARG B N 1
ATOM 9422 C CA . ARG B 1 562 ? 3.176 -26.531 10.562 1 88.88 562 ARG B CA 1
ATOM 9423 C C . ARG B 1 562 ? 1.988 -27.406 10.172 1 88.88 562 ARG B C 1
ATOM 9425 O O . ARG B 1 562 ? 1.187 -27.797 11.031 1 88.88 562 ARG B O 1
ATOM 9432 N N . PHE B 1 563 ? 1.894 -27.656 8.914 1 91.75 563 PHE B N 1
ATOM 9433 C CA . PHE B 1 563 ? 0.802 -28.516 8.453 1 91.75 563 PHE B CA 1
ATOM 9434 C C . PHE B 1 563 ? 0.958 -29.938 8.992 1 91.75 563 PHE B C 1
ATOM 9436 O O . PHE B 1 563 ? -0.022 -30.562 9.398 1 91.75 563 PHE B O 1
ATOM 9443 N N . ASP B 1 564 ? 2.154 -30.391 8.984 1 87.12 564 ASP B N 1
ATOM 9444 C CA . ASP B 1 564 ? 2.447 -31.719 9.508 1 87.12 564 ASP B CA 1
ATOM 9445 C C . ASP B 1 564 ? 2.098 -31.828 10.984 1 87.12 564 ASP B C 1
ATOM 9447 O O . ASP B 1 564 ? 1.51 -32.812 11.43 1 87.12 564 ASP B O 1
ATOM 9451 N N . SER B 1 565 ? 2.486 -30.797 11.719 1 86.06 565 SER B N 1
ATOM 9452 C CA . SER B 1 565 ? 2.182 -30.766 13.141 1 86.06 565 SER B CA 1
ATOM 9453 C C . SER B 1 565 ? 0.677 -30.734 13.383 1 86.06 565 SER B C 1
ATOM 9455 O O . SER B 1 565 ? 0.182 -31.359 14.32 1 86.06 565 SER B O 1
ATOM 9457 N N . LEU B 1 566 ? 0.024 -30 12.625 1 86.44 566 LEU B N 1
ATOM 9458 C CA . LEU B 1 566 ? -1.426 -29.891 12.75 1 86.44 566 LEU B CA 1
ATOM 9459 C C . LEU B 1 566 ? -2.098 -31.219 12.43 1 86.44 566 LEU B C 1
ATOM 9461 O O . LEU B 1 566 ? -3.01 -31.641 13.141 1 86.44 566 LEU B O 1
ATOM 9465 N N . MET B 1 567 ? -1.651 -31.859 11.383 1 83.5 567 MET B N 1
ATOM 9466 C CA . MET B 1 567 ? -2.213 -33.125 10.977 1 83.5 567 MET B CA 1
ATOM 9467 C C . MET B 1 567 ? -1.974 -34.188 12.039 1 83.5 567 MET B C 1
ATOM 9469 O O . MET B 1 567 ? -2.848 -35.031 12.305 1 83.5 567 MET B O 1
ATOM 9473 N N . THR B 1 568 ? -0.794 -34.125 12.602 1 81.12 568 THR B N 1
ATOM 9474 C CA . THR B 1 568 ? -0.47 -35.062 13.664 1 81.12 568 THR B CA 1
ATOM 9475 C C . THR B 1 568 ? -1.406 -34.875 14.852 1 81.12 568 THR B C 1
ATOM 9477 O O . THR B 1 568 ? -1.902 -35.844 15.422 1 81.12 568 THR B O 1
ATOM 9480 N N . LYS B 1 569 ? -1.667 -33.688 15.125 1 79.88 569 LYS B N 1
ATOM 9481 C CA . LYS B 1 569 ? -2.57 -33.375 16.234 1 79.88 569 LYS B CA 1
ATOM 9482 C C . LYS B 1 569 ? -3.992 -33.844 15.914 1 79.88 569 LYS B C 1
ATOM 9484 O O . LYS B 1 569 ? -4.68 -34.375 16.781 1 79.88 569 LYS B O 1
ATOM 9489 N N . VAL B 1 570 ? -4.434 -33.625 14.727 1 79.06 570 VAL B N 1
ATOM 9490 C CA . VAL B 1 570 ? -5.777 -34 14.312 1 79.06 570 VAL B CA 1
ATOM 9491 C C . VAL B 1 570 ? -5.918 -35.531 14.328 1 79.06 570 VAL B C 1
ATOM 9493 O O . VAL B 1 570 ? -6.922 -36.062 14.805 1 79.06 570 VAL B O 1
ATOM 9496 N N . LEU B 1 571 ? -4.914 -36.25 13.891 1 74.38 571 LEU B N 1
ATOM 9497 C CA . LEU B 1 571 ? -4.941 -37.719 13.836 1 74.38 571 LEU B CA 1
ATOM 9498 C C . LEU B 1 571 ? -4.871 -38.312 15.234 1 74.38 571 LEU B C 1
ATOM 9500 O O . LEU B 1 571 ? -5.492 -39.344 15.508 1 74.38 571 LEU B O 1
ATOM 9504 N N . GLU B 1 572 ? -4.129 -37.656 16.078 1 74.62 572 GLU B N 1
ATOM 9505 C CA . GLU B 1 572 ? -4.062 -38.094 17.469 1 74.62 572 GLU B CA 1
ATOM 9506 C C . GLU B 1 572 ? -5.422 -37.969 18.156 1 74.62 572 GLU B C 1
ATOM 9508 O O . GLU B 1 572 ? -5.828 -38.875 18.891 1 74.62 572 GLU B O 1
ATOM 9513 N N . ILE B 1 573 ? -6.012 -36.938 17.859 1 72.44 573 ILE B N 1
ATOM 9514 C CA . ILE B 1 573 ? -7.324 -36.688 18.453 1 72.44 573 ILE B CA 1
ATOM 9515 C C . ILE B 1 573 ? -8.336 -37.688 17.891 1 72.44 573 ILE B C 1
ATOM 9517 O O . ILE B 1 573 ? -9.172 -38.219 18.625 1 72.44 573 ILE B O 1
ATOM 9521 N N . MET B 1 574 ? -8.281 -38 16.641 1 69.81 574 MET B N 1
ATOM 9522 C CA . MET B 1 574 ? -9.211 -38.938 16 1 69.81 574 MET B CA 1
ATOM 9523 C C . MET B 1 574 ? -8.945 -40.344 16.453 1 69.81 574 MET B C 1
ATOM 9525 O O . MET B 1 574 ? -9.875 -41.156 16.562 1 69.81 574 MET B O 1
ATOM 9529 N N . GLY B 1 575 ? -7.613 -40.719 16.406 1 63.72 575 GLY B N 1
ATOM 9530 C CA . GLY B 1 575 ? -7.266 -42.062 16.875 1 63.72 575 GLY B CA 1
ATOM 9531 C C . GLY B 1 575 ? -7.633 -42.312 18.328 1 63.72 575 GLY B C 1
ATOM 9532 O O . GLY B 1 575 ? -7.922 -43.438 18.719 1 63.72 575 GLY B O 1
ATOM 9533 N N . THR B 1 576 ? -7.262 -41.281 19.078 1 57 576 THR B N 1
ATOM 9534 C CA . THR B 1 576 ? -7.707 -41.438 20.469 1 57 576 THR B CA 1
ATOM 9535 C C . THR B 1 576 ? -9.234 -41.375 20.547 1 57 576 THR B C 1
ATOM 9537 O O . THR B 1 576 ? -9.852 -40.406 20.156 1 57 576 THR B O 1
ATOM 9540 N N . ASN B 1 577 ? -9.93 -42.375 19.922 1 47.12 577 ASN B N 1
ATOM 9541 C CA . ASN B 1 577 ? -11.359 -42.656 19.797 1 47.12 577 ASN B CA 1
ATOM 9542 C C . ASN B 1 577 ? -12.172 -41.844 20.797 1 47.12 577 ASN B C 1
ATOM 9544 O O . ASN B 1 577 ? -13.398 -41.906 20.812 1 47.12 577 ASN B O 1
ATOM 9548 N N . HIS B 1 578 ? -12.008 -42.25 22.266 1 43.69 578 HIS B N 1
ATOM 9549 C CA . HIS B 1 578 ? -13.156 -42.094 23.156 1 43.69 578 HIS B CA 1
ATOM 9550 C C . HIS B 1 578 ? -13.758 -40.688 23.016 1 43.69 578 HIS B C 1
ATOM 9552 O O . HIS B 1 578 ? -13.211 -39.844 22.297 1 43.69 578 HIS B O 1
ATOM 9558 N N . ASP B 1 579 ? -14.602 -40.25 24.109 1 40.16 579 ASP B N 1
ATOM 9559 C CA . ASP B 1 579 ? -15.492 -39.156 24.453 1 40.16 579 ASP B CA 1
ATOM 9560 C C . ASP B 1 579 ? -14.805 -37.781 24.281 1 40.16 579 ASP B C 1
ATOM 9562 O O . ASP B 1 579 ? -14.664 -37.031 25.234 1 40.16 579 ASP B O 1
ATOM 9566 N N . VAL B 1 580 ? -13.867 -37.75 23.5 1 43.59 580 VAL B N 1
ATOM 9567 C CA . VAL B 1 580 ? -13.195 -36.438 23.578 1 43.59 580 VAL B CA 1
ATOM 9568 C C . VAL B 1 580 ? -14.156 -35.344 23.141 1 43.59 580 VAL B C 1
ATOM 9570 O O . VAL B 1 580 ? -14.727 -35.406 22.047 1 43.59 580 VAL B O 1
ATOM 9573 N N . ASP B 1 581 ? -14.75 -34.656 23.938 1 42.16 581 ASP B N 1
ATOM 9574 C CA . ASP B 1 581 ? -15.555 -33.438 23.844 1 42.16 581 ASP B CA 1
ATOM 9575 C C . ASP B 1 581 ? -15.07 -32.562 22.703 1 42.16 581 ASP B C 1
ATOM 9577 O O . ASP B 1 581 ? -13.875 -32.531 22.391 1 42.16 581 ASP B O 1
ATOM 9581 N N . VAL B 1 582 ? -15.867 -32.25 21.688 1 46.78 582 VAL B N 1
ATOM 9582 C CA . VAL B 1 582 ? -15.828 -31.281 20.578 1 46.78 582 VAL B CA 1
ATOM 9583 C C . VAL B 1 582 ? -14.773 -30.219 20.859 1 46.78 582 VAL B C 1
ATOM 9585 O O . VAL B 1 582 ? -14.375 -29.484 19.953 1 46.78 582 VAL B O 1
ATOM 9588 N N . SER B 1 583 ? -14.469 -29.953 22.156 1 47.38 583 SER B N 1
ATOM 9589 C CA . SER B 1 583 ? -13.797 -28.719 22.562 1 47.38 583 SER B CA 1
ATOM 9590 C C . SER B 1 583 ? -12.359 -28.672 22.062 1 47.38 583 SER B C 1
ATOM 9592 O O . SER B 1 583 ? -11.727 -27.625 22.062 1 47.38 583 SER B O 1
ATOM 9594 N N . GLU B 1 584 ? -11.789 -29.828 21.391 1 58.34 584 GLU B N 1
ATOM 9595 C CA . GLU B 1 584 ? -10.336 -29.75 21.266 1 58.34 584 GLU B CA 1
ATOM 9596 C C . GLU B 1 584 ? -9.93 -29.469 19.828 1 58.34 584 GLU B C 1
ATOM 9598 O O . GLU B 1 584 ? -8.938 -30.016 19.344 1 58.34 584 GLU B O 1
ATOM 9603 N N . ILE B 1 585 ? -10.727 -28.797 18.953 1 66.94 585 ILE B N 1
ATOM 9604 C CA . ILE B 1 585 ? -10.273 -28.375 17.641 1 66.94 585 ILE B CA 1
ATOM 9605 C C . ILE B 1 585 ? -9.008 -27.516 17.781 1 66.94 585 ILE B C 1
ATOM 9607 O O . ILE B 1 585 ? -8.945 -26.641 18.641 1 66.94 585 ILE B O 1
ATOM 9611 N N . PRO B 1 586 ? -7.984 -28.016 17.031 1 74.44 586 PRO B N 1
ATOM 9612 C CA . PRO B 1 586 ? -6.789 -27.172 17.094 1 74.44 586 PRO B CA 1
ATOM 9613 C C . PRO B 1 586 ? -7.094 -25.703 16.891 1 74.44 586 PRO B C 1
ATOM 9615 O O . PRO B 1 586 ? -7.984 -25.359 16.094 1 74.44 586 PRO B O 1
ATOM 9618 N N . THR B 1 587 ? -6.508 -24.906 17.641 1 73.69 587 THR B N 1
ATOM 9619 C CA . THR B 1 587 ? -6.738 -23.469 17.656 1 73.69 587 THR B CA 1
ATOM 9620 C C . THR B 1 587 ? -6.656 -22.891 16.25 1 73.69 587 THR B C 1
ATOM 9622 O O . THR B 1 587 ? -7.395 -21.969 15.906 1 73.69 587 THR B O 1
ATOM 9625 N N . ALA B 1 588 ? -5.844 -23.547 15.438 1 76.56 588 ALA B N 1
ATOM 9626 C CA . ALA B 1 588 ? -5.66 -23.047 14.078 1 76.56 588 ALA B CA 1
ATOM 9627 C C . ALA B 1 588 ? -6.938 -23.203 13.258 1 76.56 588 ALA B C 1
ATOM 9629 O O . ALA B 1 588 ? -7.211 -22.406 12.359 1 76.56 588 ALA B O 1
ATOM 9630 N N . LEU B 1 589 ? -7.68 -24.203 13.578 1 80.5 589 LEU B N 1
ATOM 9631 C CA . LEU B 1 589 ? -8.906 -24.453 12.836 1 80.5 589 LEU B CA 1
ATOM 9632 C C . LEU B 1 589 ? -10.07 -23.656 13.414 1 80.5 589 LEU B C 1
ATOM 9634 O O . LEU B 1 589 ? -11.016 -23.328 12.695 1 80.5 589 LEU B O 1
ATOM 9638 N N . GLN B 1 590 ? -9.992 -23.297 14.688 1 78 590 GLN B N 1
ATOM 9639 C CA . GLN B 1 590 ? -11.039 -22.516 15.344 1 78 590 GLN B CA 1
ATOM 9640 C C . GLN B 1 590 ? -11.047 -21.078 14.844 1 78 590 GLN B C 1
ATOM 9642 O O . GLN B 1 590 ? -12.109 -20.453 14.766 1 78 590 GLN B O 1
ATOM 9647 N N . SER B 1 591 ? -9.891 -20.594 14.469 1 78.12 591 SER B N 1
ATOM 9648 C CA . SER B 1 591 ? -9.773 -19.188 14.078 1 78.12 591 SER B CA 1
ATOM 9649 C C . SER B 1 591 ? -9.688 -19.047 12.562 1 78.12 591 SER B C 1
ATOM 9651 O O . SER B 1 591 ? -9.086 -18.109 12.055 1 78.12 591 SER B O 1
ATOM 9653 N N . LEU B 1 592 ? -10.281 -20.016 11.875 1 84.56 592 LEU B N 1
ATOM 9654 C CA . LEU B 1 592 ? -10.195 -20 10.414 1 84.56 592 LEU B CA 1
ATOM 9655 C C . LEU B 1 592 ? -10.945 -18.812 9.836 1 84.56 592 LEU B C 1
ATOM 9657 O O . LEU B 1 592 ? -10.609 -18.328 8.75 1 84.56 592 LEU B O 1
ATOM 9661 N N . ASP B 1 593 ? -12.016 -18.312 10.539 1 81.75 593 ASP B N 1
ATOM 9662 C CA . ASP B 1 593 ? -12.789 -17.172 10.078 1 81.75 593 ASP B CA 1
ATOM 9663 C C . ASP B 1 593 ? -11.953 -15.891 10.109 1 81.75 593 ASP B C 1
ATOM 9665 O O . ASP B 1 593 ? -12.289 -14.914 9.438 1 81.75 593 ASP B O 1
ATOM 9669 N N . GLN B 1 594 ? -10.852 -15.938 10.773 1 78.75 594 GLN B N 1
ATOM 9670 C CA . GLN B 1 594 ? -9.969 -14.781 10.875 1 78.75 594 GLN B CA 1
ATOM 9671 C C . GLN B 1 594 ? -8.578 -15.102 10.344 1 78.75 594 GLN B C 1
ATOM 9673 O O . GLN B 1 594 ? -7.59 -14.492 10.766 1 78.75 594 GLN B O 1
ATOM 9678 N N . TYR B 1 595 ? -8.539 -16.016 9.508 1 83.12 595 TYR B N 1
ATOM 9679 C CA . TYR B 1 595 ? -7.238 -16.469 9.039 1 83.12 595 TYR B CA 1
ATOM 9680 C C . TYR B 1 595 ? -6.531 -15.383 8.242 1 83.12 595 TYR B C 1
ATOM 9682 O O . TYR B 1 595 ? -7.141 -14.734 7.383 1 83.12 595 TYR B O 1
ATOM 9690 N N . THR B 1 596 ? -5.316 -15.125 8.586 1 81.94 596 THR B N 1
ATOM 9691 C CA . THR B 1 596 ? -4.352 -14.32 7.84 1 81.94 596 THR B CA 1
ATOM 9692 C C . THR B 1 596 ? -2.965 -14.953 7.895 1 81.94 596 THR B C 1
ATOM 9694 O O . THR B 1 596 ? -2.541 -15.445 8.945 1 81.94 596 THR B O 1
ATOM 9697 N N . SER B 1 597 ? -2.422 -15.031 6.691 1 84.06 597 SER B N 1
ATOM 9698 C CA . SER B 1 597 ? -1.089 -15.625 6.66 1 84.06 597 SER B CA 1
ATOM 9699 C C . SER B 1 597 ? -0.094 -14.797 7.465 1 84.06 597 SER B C 1
ATOM 9701 O O . SER B 1 597 ? 0.031 -13.594 7.254 1 84.06 597 SER B O 1
ATOM 9703 N N . LEU B 1 598 ? 0.552 -15.453 8.391 1 71 598 LEU B N 1
ATOM 9704 C CA . LEU B 1 598 ? 1.579 -14.828 9.211 1 71 598 LEU B CA 1
ATOM 9705 C C . LEU B 1 598 ? 2.914 -15.547 9.055 1 71 598 LEU B C 1
ATOM 9707 O O . LEU B 1 598 ? 3.643 -15.727 10.039 1 71 598 LEU B O 1
ATOM 9711 N N . THR B 1 599 ? 3.102 -15.992 7.875 1 73.69 599 THR B N 1
ATOM 9712 C CA . THR B 1 599 ? 4.285 -16.781 7.578 1 73.69 599 THR B CA 1
ATOM 9713 C C . THR B 1 599 ? 5.559 -16.016 7.938 1 73.69 599 THR B C 1
ATOM 9715 O O . THR B 1 599 ? 6.531 -16.609 8.414 1 73.69 599 THR B O 1
ATOM 9718 N N . THR B 1 600 ? 5.473 -14.797 7.742 1 69.81 600 THR B N 1
ATOM 9719 C CA . THR B 1 600 ? 6.637 -13.977 8.047 1 69.81 600 THR B CA 1
ATOM 9720 C C . THR B 1 600 ? 6.926 -13.984 9.547 1 69.81 600 THR B C 1
ATOM 9722 O O . THR B 1 600 ? 8.086 -14.055 9.961 1 69.81 600 THR B O 1
ATOM 9725 N N . ILE B 1 601 ? 5.879 -13.898 10.328 1 66.81 601 ILE B N 1
ATOM 9726 C CA . ILE B 1 601 ? 6.023 -13.938 11.781 1 66.81 601 ILE B CA 1
ATOM 9727 C C . ILE B 1 601 ? 6.512 -15.312 12.219 1 66.81 601 ILE B C 1
ATOM 9729 O O . ILE B 1 601 ? 7.402 -15.43 13.062 1 66.81 601 ILE B O 1
ATOM 9733 N N . TRP B 1 602 ? 5.965 -16.312 11.578 1 70.69 602 TRP B N 1
ATOM 9734 C CA . TRP B 1 602 ? 6.352 -17.672 11.922 1 70.69 602 TRP B CA 1
ATOM 9735 C C . TRP B 1 602 ? 7.812 -17.938 11.57 1 70.69 602 TRP B C 1
ATOM 9737 O O . TRP B 1 602 ? 8.523 -18.625 12.312 1 70.69 602 TRP B O 1
ATOM 9747 N N . ALA B 1 603 ? 8.18 -17.406 10.5 1 70.19 603 ALA B N 1
ATOM 9748 C CA . ALA B 1 603 ? 9.562 -17.578 10.055 1 70.19 603 ALA B CA 1
ATOM 9749 C C . ALA B 1 603 ? 10.523 -16.859 10.992 1 70.19 603 ALA B C 1
ATOM 9751 O O . ALA B 1 603 ? 11.602 -17.375 11.305 1 70.19 603 ALA B O 1
ATOM 9752 N N . SER B 1 604 ? 10.133 -15.742 11.414 1 65.25 604 SER B N 1
ATOM 9753 C CA . SER B 1 604 ? 10.961 -14.984 12.352 1 65.25 604 SER B CA 1
ATOM 9754 C C . SER B 1 604 ? 11.07 -15.695 13.695 1 65.25 604 SER B C 1
ATOM 9756 O O . SER B 1 604 ? 12.141 -15.727 14.305 1 65.25 604 SER B O 1
ATOM 9758 N N . ALA B 1 605 ? 9.945 -16.281 14.117 1 65.38 605 ALA B N 1
ATOM 9759 C CA . ALA B 1 605 ? 9.93 -17.031 15.367 1 65.38 605 ALA B CA 1
ATOM 9760 C C . ALA B 1 605 ? 10.781 -18.281 15.273 1 65.38 605 ALA B C 1
ATOM 9762 O O . ALA B 1 605 ? 11.477 -18.641 16.234 1 65.38 605 ALA B O 1
ATOM 9763 N N . ALA B 1 606 ? 10.758 -18.922 14.109 1 66.5 606 ALA B N 1
ATOM 9764 C CA . ALA B 1 606 ? 11.539 -20.141 13.898 1 66.5 606 ALA B CA 1
ATOM 9765 C C . ALA B 1 606 ? 13.031 -19.844 13.883 1 66.5 606 ALA B C 1
ATOM 9767 O O . ALA B 1 606 ? 13.836 -20.625 14.391 1 66.5 606 ALA B O 1
ATOM 9768 N N . ARG B 1 607 ? 13.352 -18.812 13.312 1 61.34 607 ARG B N 1
ATOM 9769 C CA . ARG B 1 607 ? 14.75 -18.391 13.281 1 61.34 607 ARG B CA 1
ATOM 9770 C C . ARG B 1 607 ? 15.273 -18.125 14.688 1 61.34 607 ARG B C 1
ATOM 9772 O O . ARG B 1 607 ? 16.406 -18.453 15.008 1 61.34 607 ARG B O 1
ATOM 9779 N N . ASP B 1 608 ? 14.414 -17.547 15.5 1 56.66 608 ASP B N 1
ATOM 9780 C CA . ASP B 1 608 ? 14.781 -17.266 16.891 1 56.66 608 ASP B CA 1
ATOM 9781 C C . ASP B 1 608 ? 14.961 -18.547 17.688 1 56.66 608 ASP B C 1
ATOM 9783 O O . ASP B 1 608 ? 15.859 -18.656 18.516 1 56.66 608 ASP B O 1
ATOM 9787 N N . GLU B 1 609 ? 14.055 -19.453 17.312 1 55.69 609 GLU B N 1
ATOM 9788 C CA . GLU B 1 609 ? 14.172 -20.75 17.969 1 55.69 609 GLU B CA 1
ATOM 9789 C C . GLU B 1 609 ? 15.43 -21.484 17.531 1 55.69 609 GLU B C 1
ATOM 9791 O O . GLU B 1 609 ? 16.109 -22.109 18.344 1 55.69 609 GLU B O 1
ATOM 9796 N N . ASP B 1 610 ? 15.656 -21.375 16.234 1 52.62 610 ASP B N 1
ATOM 9797 C CA . ASP B 1 610 ? 16.859 -22.016 15.703 1 52.62 610 ASP B CA 1
ATOM 9798 C C . ASP B 1 610 ? 18.125 -21.344 16.25 1 52.62 610 ASP B C 1
ATOM 9800 O O . ASP B 1 610 ? 19.094 -22.016 16.562 1 52.62 610 ASP B O 1
ATOM 9804 N N . GLN B 1 611 ? 18.031 -20.047 16.234 1 48 611 GLN B N 1
ATOM 9805 C CA . GLN B 1 611 ? 19.172 -19.328 16.781 1 48 611 GLN B CA 1
ATOM 9806 C C . GLN B 1 611 ? 19.328 -19.625 18.281 1 48 611 GLN B C 1
ATOM 9808 O O . GLN B 1 611 ? 20.453 -19.75 18.766 1 48 611 GLN B O 1
ATOM 9813 N N . THR B 1 612 ? 18.141 -19.641 18.859 1 47.34 612 THR B N 1
ATOM 9814 C CA . THR B 1 612 ? 18.188 -20.047 20.266 1 47.34 612 THR B CA 1
ATOM 9815 C C . THR B 1 612 ? 18.672 -21.484 20.391 1 47.34 612 THR B C 1
ATOM 9817 O O . THR B 1 612 ? 19.422 -21.812 21.312 1 47.34 612 THR B O 1
ATOM 9820 N N . ASN B 1 613 ? 18.156 -22.234 19.375 1 46.88 613 ASN B N 1
ATOM 9821 C CA . ASN B 1 613 ? 18.625 -23.609 19.406 1 46.88 613 ASN B CA 1
ATOM 9822 C C . ASN B 1 613 ? 20.094 -23.703 18.953 1 46.88 613 ASN B C 1
ATOM 9824 O O . ASN B 1 613 ? 20.859 -24.5 19.5 1 46.88 613 ASN B O 1
ATOM 9828 N N . VAL B 1 614 ? 20.375 -23.078 17.859 1 42.78 614 VAL B N 1
ATOM 9829 C CA . VAL B 1 614 ? 21.766 -23.062 17.438 1 42.78 614 VAL B CA 1
ATOM 9830 C C . VAL B 1 614 ? 22.625 -22.406 18.5 1 42.78 614 VAL B C 1
ATOM 9832 O O . VAL B 1 614 ? 23.719 -22.891 18.828 1 42.78 614 VAL B O 1
ATOM 9835 N N . THR B 1 615 ? 22.125 -21.344 18.891 1 40.38 615 THR B N 1
ATOM 9836 C CA . THR B 1 615 ? 22.828 -20.75 20.016 1 40.38 615 THR B CA 1
ATOM 9837 C C . THR B 1 615 ? 22.828 -21.688 21.219 1 40.38 615 THR B C 1
ATOM 9839 O O . THR B 1 615 ? 23.812 -21.75 21.969 1 40.38 615 THR B O 1
ATOM 9842 N N . CYS B 1 616 ? 21.734 -22.391 21.281 1 38.88 616 CYS B N 1
ATOM 9843 C CA . CYS B 1 616 ? 21.781 -23.422 22.297 1 38.88 616 CYS B CA 1
ATOM 9844 C C . CYS B 1 616 ? 22.734 -24.547 21.891 1 38.88 616 CYS B C 1
ATOM 9846 O O . CYS B 1 616 ? 23.5 -25.047 22.719 1 38.88 616 CYS B O 1
ATOM 9848 N N . GLN B 1 617 ? 22.641 -25 20.672 1 38.66 617 GLN B N 1
ATOM 9849 C CA . GLN B 1 617 ? 23.625 -26 20.266 1 38.66 617 GLN B CA 1
ATOM 9850 C C . GLN B 1 617 ? 25.016 -25.391 20.156 1 38.66 617 GLN B C 1
ATOM 9852 O O . GLN B 1 617 ? 26 -25.984 20.594 1 38.66 617 GLN B O 1
ATOM 9857 N N . GLU B 1 618 ? 25.109 -24.312 19.469 1 37.38 618 GLU B N 1
ATOM 9858 C CA . GLU B 1 618 ? 26.406 -23.656 19.484 1 37.38 618 GLU B CA 1
ATOM 9859 C C . GLU B 1 618 ? 26.766 -23.188 20.906 1 37.38 618 GLU B C 1
ATOM 9861 O O . GLU B 1 618 ? 27.922 -23.312 21.328 1 37.38 618 GLU B O 1
ATOM 9866 N N . THR B 1 619 ? 25.75 -22.812 21.531 1 35.94 619 THR B N 1
ATOM 9867 C CA . THR B 1 619 ? 26.031 -22.688 22.969 1 35.94 619 THR B CA 1
ATOM 9868 C C . THR B 1 619 ? 26.281 -24.047 23.578 1 35.94 619 THR B C 1
ATOM 9870 O O . THR B 1 619 ? 27.156 -24.203 24.438 1 35.94 619 THR B O 1
ATOM 9873 N N . ASN B 1 620 ? 25.578 -25 23.078 1 36.19 620 ASN B N 1
ATOM 9874 C CA . ASN B 1 620 ? 25.984 -26.328 23.531 1 36.19 620 ASN B CA 1
ATOM 9875 C C . ASN B 1 620 ? 27.312 -26.75 22.906 1 36.19 620 ASN B C 1
ATOM 9877 O O . ASN B 1 620 ? 28.172 -27.297 23.578 1 36.19 620 ASN B O 1
ATOM 9881 N N . THR B 1 621 ? 27.484 -26.641 21.625 1 36.28 621 THR B N 1
ATOM 9882 C CA . THR B 1 621 ? 28.797 -26.953 21.109 1 36.28 621 THR B CA 1
ATOM 9883 C C . THR B 1 621 ? 29.844 -25.953 21.625 1 36.28 621 THR B C 1
ATOM 9885 O O . THR B 1 621 ? 30.953 -26.344 21.984 1 36.28 621 THR B O 1
ATOM 9888 N N . LEU B 1 622 ? 29.469 -24.734 21.641 1 32.03 622 LEU B N 1
ATOM 9889 C CA . LEU B 1 622 ? 30.391 -23.844 22.328 1 32.03 622 LEU B CA 1
ATOM 9890 C C . LEU B 1 622 ? 30.453 -24.172 23.828 1 32.03 622 LEU B C 1
ATOM 9892 O O . LEU B 1 622 ? 31.531 -24.172 24.422 1 32.03 622 LEU B O 1
ATOM 9896 N N . ARG B 1 623 ? 29.406 -24.609 24.297 1 31.55 623 ARG B N 1
ATOM 9897 C CA . ARG B 1 623 ? 29.5 -25.234 25.625 1 31.55 623 ARG B CA 1
ATOM 9898 C C . ARG B 1 623 ? 30.297 -26.531 25.562 1 31.55 623 ARG B C 1
ATOM 9900 O O . ARG B 1 623 ? 31.141 -26.781 26.406 1 31.55 623 ARG B O 1
ATOM 9907 N N . LYS B 1 624 ? 30.016 -27.266 24.594 1 35.19 624 LYS B N 1
ATOM 9908 C CA . LYS B 1 624 ? 30.844 -28.453 24.516 1 35.19 624 LYS B CA 1
ATOM 9909 C C . LYS B 1 624 ? 32.312 -28.094 24.219 1 35.19 624 LYS B C 1
ATOM 9911 O O . LYS B 1 624 ? 33.219 -28.641 24.828 1 35.19 624 LYS B O 1
ATOM 9916 N N . LEU B 1 625 ? 32.438 -27.25 23.266 1 31.98 625 LEU B N 1
ATOM 9917 C CA . LEU B 1 625 ? 33.812 -26.875 23.062 1 31.98 625 LEU B CA 1
ATOM 9918 C C . LEU B 1 625 ? 34.375 -26.172 24.297 1 31.98 625 LEU B C 1
ATOM 9920 O O . LEU B 1 625 ? 35.531 -26.422 24.672 1 31.98 625 LEU B O 1
ATOM 9924 N N . ILE B 1 626 ? 33.469 -25.438 24.859 1 32.5 626 ILE B N 1
ATOM 9925 C CA . ILE B 1 626 ? 33.938 -24.875 26.109 1 32.5 626 ILE B CA 1
ATOM 9926 C C . ILE B 1 626 ? 34.094 -25.984 27.141 1 32.5 626 ILE B C 1
ATOM 9928 O O . ILE B 1 626 ? 35.062 -26.016 27.891 1 32.5 626 ILE B O 1
ATOM 9932 N N . VAL B 1 627 ? 33.25 -26.922 27.062 1 31.62 627 VAL B N 1
ATOM 9933 C CA . VAL B 1 627 ? 33.5 -28.062 27.938 1 31.62 627 VAL B CA 1
ATOM 9934 C C . VAL B 1 627 ? 34.75 -28.828 27.5 1 31.62 627 VAL B C 1
ATOM 9936 O O . VAL B 1 627 ? 35.531 -29.234 28.344 1 31.62 627 VAL B O 1
ATOM 9939 N N . ASP B 1 628 ? 34.875 -29.062 26.281 1 32.72 628 ASP B N 1
ATOM 9940 C CA . ASP B 1 628 ? 36.094 -29.797 25.953 1 32.72 628 ASP B CA 1
ATOM 9941 C C . ASP B 1 628 ? 37.344 -28.969 26.219 1 32.72 628 ASP B C 1
ATOM 9943 O O . ASP B 1 628 ? 38.438 -29.5 26.344 1 32.72 628 ASP B O 1
ATOM 9947 N N . MET B 1 629 ? 37.125 -27.688 26.156 1 27.31 629 MET B N 1
ATOM 9948 C CA . MET B 1 629 ? 38.312 -26.938 26.562 1 27.31 629 MET B CA 1
ATOM 9949 C C . MET B 1 629 ? 38.531 -27.031 28.078 1 27.31 629 MET B C 1
ATOM 9951 O O . MET B 1 629 ? 39.562 -26.625 28.594 1 27.31 629 MET B O 1
ATOM 9955 N N . ILE B 1 630 ? 37.562 -27.609 28.812 1 26.44 630 ILE B N 1
ATOM 9956 C CA . ILE B 1 630 ? 38.031 -28.062 30.109 1 26.44 630 ILE B CA 1
ATOM 9957 C C . ILE B 1 630 ? 38.531 -29.516 30 1 26.44 630 ILE B C 1
ATOM 9959 O O . ILE B 1 630 ? 37.875 -30.359 29.391 1 26.44 630 ILE B O 1
#

InterPro domains:
  IPR001138 Zn(2)Cys(6) fungal-type DNA-binding domain [PF00172] (26-63)
  IPR001138 Zn(2)Cys(6) fungal-type DNA-binding domain [PS00463] (26-56)
  IPR001138 Zn(2)Cys(6) fungal-type DNA-binding domain [PS50048] (26-58)
  IPR001138 Zn(2)Cys(6) fungal-type DNA-binding domain [SM00066] (21-67)
  IPR001138 Zn(2)Cys(6) fungal-type DNA-binding domain [cd00067] (23-57)
  IPR007219 Xylanolytic transcriptional activator, regulatory domain [PF04082] (177-438)
  IPR007219 Xylanolytic transcriptional activator, regulatory domain [SM00906] (311-385)
  IPR036864 Zn(2)-C6 fungal-type DNA-binding domain superfamily [G3DSA:4.10.240.10] (19-60)
  IPR036864 Zn(2)-C6 fungal-type DNA-binding domain superfamily [SSF57701] (21-57)

Radius of gyration: 35.99 Å; Cα contacts (8 Å, |Δi|>4): 1495; chains: 2; bounding box: 92×121×123 Å

Secondary structure (DSSP, 8-state):
-----------------------PPPPHHHHHTT------SSS-HHHHHTT-GGG-HHHHTTSSSTT-HHHHHHHHHHHHHHHHHHHHHHGGGS------------THHHHHHHHHHHHHHSS--------TTS-SPPHHHHHHHHHBSS---SGGGGT-TTS-SS--HHHHHHHHHHHHHHTGGG---S-HHHHHHHHHHHHHHHHHHHHT--SSS---HHHHHS--TTTTSS-SS-HHHHHHHHHHHHHHHHHHH-S-TTSHHHHHHHHHHHHHHTTHHHH--TTSHHHHHHHHHHHHHHHH-TTTB-HHHHHHHHHHHHHHTTTTB--SSGGGS-HHHHHHHHHHHHHHHHHHHHHHHHHTPPPSS-GGG-B-PPP---SS----HHHHHHHHHHHHHHHHHHHHHHHHT------HHHHHHHHHHHHHHHHHHHHHTTT-S-HHHHHHHHHHHHHHHHS--SS-----HHHHHHHHHHHHHHHHHHHHHHHTT--S-HHHHHHHHHHHHHHHHHHHHHHTTSTT---HHHHHHHHHHHHHHHHHHHTT-THHHHHHHHHHHHHHHHHHHHHS-S---GGG--HHHHTGGG----HHHHHHHHHHHHHHHHHHHHHHHHHHHHHHH-/-----------------------PPPPHHHHHTT------SSS-HHHHHTT-GGG-HHHHTTSSSTT-HHHHHHHHHHHHHHHHHHHHHHTTSS------------THHHHHHHHHHHHHHSS--------TTS-SPPHHHHHHHHHBSS---STHHHH-TTS-SS--HHHHHHHHHHHHHHTGGG---S-HHHHHHHHHHHHHHHHHHHHSS-SSS---HHHHHS--TTTTSS-SS-HHHHHHHHHHHHHHHHHHH-S-TTSHHHHHHHHHHHHHHTTHHHH--TTSHHHHHHHHHHHHHHHH-TTTB-HHHHHHHHHHHHHHTTTTB--SSGGGS-HHHHHHHHHHHHHHHHHHHHHHHHHTPPPSS-GGG-B-PPP---SS----HHHHHHHHHHHHHHHHHHHHHHHHT------HHHHHHHHHHHHHHHHHHHHHTTT-S-HHHHHHHHHHHHHHHHS--SS-----HHHHHHHHHHHHHHHHHHHHHHHTT--S-HHHHHHHHHHHHHHHHHHHHHHTTSTT---HHHHHHHHHHHHHHHHHHHTT-THHHHHHHHHHHHHHHHHHHHHS-S---GGG--HHHHTGGG----HHHHHHHHHHHHHHHHHHHHHHHHHHHHHHH-

pLDDT: mean 70.49, std 24.33, range [20.44, 97.88]

Foldseek 3Di:
DDPPPDPPPVPDDPPPPPPPPPPADAWPVCVVVVHDFPNDPPATPVCVVVVNSVVTCSNVPPVVVVVPVVVVVVVVVVVVVVVVVVVVVVVVPDDDPDCPPPVPVPPVQVVQVVVLVVVLLVQPPVVPVPQPPPPDDAPLNVLQVQFFLDPLVLVVLQPVQPDDLDDDLVLLVVLLVLLVVFPCLQAVQDFPVVLVVLSCVLVVVVVVVVVPDDPDRDPRVVNVLNCDPCVSPDDRDNNLLSLLVSLLSSLLSLLLVDQFCPDPSVVVSSSSNSSSSSSRNSQCDALHLSNLVSLLSVLLNCLSFVNGTHNQSSLVVSQVRLVSNPLLAQDPPNVVDDPSVLLSSQSSNLSSVLSQLLQCLLQVHDGDDDPVSGHHDHHQCPRSDPDDPLSSLVNVLSSLLSVLLNCLQVVQQDQPDPDLVVLVVVLVVSVVSLVVSLVSCVPHPPVLVSLLSSLSSLLSSLFQANSHNDHDLVSLVSNLVSLLVNLVSLLVCSVVSSDSRLVSSLSNLLLSLLSNLLSLLVCCPPPVNPPPVSNVVSLVSSLVSLVSSCSSPVLSVVSSVVSVVLVVVSVVVVVVVDPPDSPPRPPCSVCSNNGGRPSVVSVVVVVVVVCVVVCVVCVVVVVVVVVVVD/DPPPDPPPPPPDDPPPPPPPPPPADAWPVCVVVVHDFPLDPPATPVCVVVVNSVVTCSNVPPVVVVVVVVVVVVVVVVVVVVVVVVVVVVVPPDDDPDCPPPVPVPPVQVVQQVVLVVVLLVQPPVPPVPQPPPPDDDPLNVLQVQFFQDPLVLVVLQPVQPDDLDDDLVLLVVLLVLLVVFPCLQAVQDFPVVLVVLSCVLVVVVVVVVVPDDPPRDPRVVNVVNCDPCQSPSDRDNNLLSLLVSLLSSLLSLLLVDQFCPDPSVVVSSSSNSSSSSSSNVQCHALHLSNLVSLLSVLLNCLSFVNGTHNQSSLVVSQVRLVSNPLLAQDPPNVVDDPSVLLSSQSSNLSSVLSQLLQCLLQVHDGDDDPVSGHHDHHQCPHSDPDDPLSSLVNVLSSLLSVLLNVLQVVQQDLPDPDLVVLVVVLVVSVVSLVVSLVSCVPHPPVLVSLLSSLSSLLSSLFQANNHNDHDLVSLVSNLVSLLVNLVSLLVCSVVSSDSRLVSSLSNLLLSLLSNLLSLLVCCPPPVNPPPVSNVVSLVSSLVSLVSSCSSPVLSVVSSVVSVVLVVVSVVVVVVPDPPPSPPRPPCSVCSNNGGRPSVVSVVVVVVVVCVVVCVVCVVVVVVVVVVVD

Sequence (1260 aa):
MAQTRPHDPQGPLRNVSLRVSQVFSACSFCKSRKIKCDGATPACGRCVRSGRQETCSLMTDTSSRARDYHTFLLQRIANAKRRLAENQARHDNRTPSSHVQHQQPKAQESSMIDSLVNDIEALPIIPCSYASDTGGPTLSTLVLATAGTDQISIHQAQQDEMTPCLPKESTALSLAKHYFDNVYPRLPFFSIQGFWVQFQHVFSGASASVQDRHPQRPPDPISILSPSAEDFDRSSLSHGYSYFTVLLVLAISASSLSRSADSVISAQAERLFRNALAFRESAIIPSNIIGVQSILFLIQFATLNPSLLDAWYLIGVGMRMCVDLGLHQDPQPTDSVEVSLLETRRRLWWSVYAFDRSMSLGCGRPTEISDSAINVSLPTFRIEIPATPIQIHGYLQRYRALQIQSEIYNSLSNTASTNMTLARETIMQLSRKLSAWKEASSQLPTRTLLESEWLMGRMLLLRPCRLLPERTMDELNELWHSAIGFIGLYRVLVETNSIFYVQVACEKVYWTGLIALYSFWSLRTGPDNLRTLNIWVMVRDTMFILRSLSERWEQGKLLCSRFDSLMTKVLEIMGTNHDVDVSEIPTALQSLDQYTSLTTIWASAARDEDQTNVTCQETNTLRKLIVDMIMAQTRPHDPQGPLRNVSLRVSQVFSACSFCKSRKIKCDGATPACGRCVRSGRQETCSLMTDTSSRARDYHTFLLQRIANAKRRLAENQARHDNRTPSSHVQHQQPKAQESSMIDSLVNDIEALPIIPCSYASDTGGPTLSTLVLATAGTDQISIHQAQQDEMTPCLPKESTALSLAKHYFDNVYPRLPFFSIQGFWVQFQHVFSGASASVQDRHPQRPPDPISILSPSAEDFDRSSLSHGYSYFTVLLVLAISASSLSRSADSVISAQAERLFRNALAFRESAIIPSNIIGVQSILFLIQFATLNPSLLDAWYLIGVGMRMCVDLGLHQDPQPTDSVEVSLLETRRRLWWSVYAFDRSMSLGCGRPTEISDSAINVSLPTFRIEIPATPIQIHGYLQRYRALQIQSEIYNSLSNTASTNMTLARETIMQLSRKLSAWKEASSQLPTRTLLESEWLMGRMLLLRPCRLLPERTMDELNELWHSAIGFIGLYRVLVETNSIFYVQVACEKVYWTGLIALYSFWSLRTGPDNLRTLNIWVMVRDTMFILRSLSERWEQGKLLCSRFDSLMTKVLEIMGTNHDVDVSEIPTALQSLDQYTSLTTIWASAARDEDQTNVTCQETNTLRKLIVDMI

Nearest PDB structures (foldseek):
  6w2v-assembly1_A  TM=4.264E-01  e=4.457E+00  synthetic construct
  4tql-assembly1_A  TM=1.237E-01  e=8.269E+00  synthetic construct
  6w2v-assembly1_A  TM=3.877E-01  e=3.723E+00  synthetic construct
  4tql-assembly1_A  TM=1.237E-01  e=8.512E+00  synthetic construct

Solvent-accessible surface area (backbone atoms only — not comparable to full-atom values): 68493 Å² total; per-residue (Å²): 137,83,79,78,76,81,78,76,80,69,70,78,78,76,78,73,74,78,77,75,77,76,80,65,73,54,34,64,65,31,58,73,67,74,44,93,48,76,53,41,82,53,32,25,64,61,34,48,74,70,70,38,38,91,73,23,50,58,52,74,44,68,68,64,58,61,66,40,56,65,58,43,50,50,44,49,52,48,48,51,49,46,49,51,51,48,51,55,51,59,64,59,68,65,81,85,70,87,73,80,74,74,78,69,84,62,72,70,57,62,61,51,50,57,46,35,55,44,40,61,58,55,35,74,64,62,72,66,77,70,61,74,79,56,58,20,47,42,31,29,45,2,48,47,3,51,10,27,63,38,62,49,32,63,61,53,64,66,64,58,76,83,62,72,78,63,74,58,66,70,59,48,50,52,30,45,50,49,24,59,70,68,52,35,71,77,56,70,49,69,46,60,65,60,46,53,54,31,46,48,50,49,59,54,52,52,55,54,58,61,69,73,50,73,94,73,76,72,75,54,64,61,68,76,54,44,74,45,83,67,66,69,41,88,68,69,68,51,64,39,28,29,45,24,50,49,29,40,48,39,16,37,27,35,36,61,70,36,78,33,56,83,34,70,46,25,49,51,16,50,49,28,38,55,49,17,55,73,22,27,76,59,24,32,37,81,81,38,71,61,15,47,53,43,41,50,53,50,30,53,38,10,26,56,31,42,47,49,21,31,35,74,53,37,44,50,52,39,48,52,42,34,52,47,61,43,41,44,39,58,64,82,64,61,81,80,46,57,68,60,57,52,41,46,42,26,25,44,37,52,47,49,48,49,50,41,48,51,44,16,62,30,32,41,44,72,50,52,61,58,73,59,69,50,52,56,69,80,55,76,60,70,70,68,42,97,56,51,71,66,55,40,50,50,50,53,48,53,56,50,50,50,51,52,40,50,48,44,52,56,61,38,43,30,63,79,58,83,44,64,67,60,46,52,50,50,52,51,53,51,49,49,53,52,50,51,51,53,62,74,49,66,84,49,84,63,52,67,65,52,48,46,53,49,27,50,42,48,37,61,66,50,47,51,22,60,43,46,61,76,73,56,71,67,47,37,52,51,32,30,51,29,30,52,51,39,52,53,51,50,42,52,33,55,75,67,58,66,67,62,40,44,58,42,50,45,38,33,49,52,51,36,50,48,50,32,52,45,29,47,63,66,40,56,81,40,91,75,50,69,57,71,64,59,54,51,54,51,49,52,49,48,49,50,45,28,54,55,51,20,50,40,24,66,68,34,48,52,54,41,52,51,49,51,53,51,49,51,51,53,49,48,56,62,66,50,68,67,88,67,64,84,79,71,62,55,68,73,59,70,44,49,51,68,48,54,58,44,63,63,51,51,48,53,52,48,50,48,49,44,45,49,40,42,46,40,39,45,42,38,46,47,38,41,49,50,44,65,70,93,128,85,76,78,76,80,79,75,80,70,72,77,77,77,76,74,72,76,77,74,76,77,79,69,73,51,33,63,65,28,56,75,66,74,44,94,48,74,55,40,80,53,31,26,63,60,34,49,73,71,71,37,38,89,72,23,50,57,51,76,45,68,68,63,60,61,69,41,54,63,59,46,52,51,45,50,51,50,48,50,49,46,50,51,49,48,52,55,52,58,64,62,68,66,80,83,70,86,72,80,72,75,77,69,85,60,72,69,56,60,60,51,50,58,48,34,55,44,40,60,54,55,34,73,64,64,72,66,76,70,61,76,79,54,58,19,46,43,31,30,44,3,48,49,4,52,10,29,63,36,64,49,34,63,58,53,62,66,65,59,74,83,63,72,77,64,73,57,67,71,58,49,50,53,30,44,52,50,22,59,72,66,52,36,72,77,58,70,47,68,45,60,64,60,46,53,55,31,46,49,51,49,57,53,51,51,56,52,56,61,68,74,48,71,94,73,75,71,76,53,65,61,67,74,55,46,75,46,83,65,67,69,41,88,68,66,68,51,62,39,29,31,46,24,51,49,29,39,48,38,14,37,29,35,37,60,71,35,79,32,56,83,34,71,47,25,50,50,16,50,48,28,38,55,50,17,55,74,24,26,77,59,24,32,38,80,82,38,71,61,15,46,52,44,42,51,54,50,32,54,37,10,26,55,31,40,46,50,21,32,35,72,51,35,45,50,54,39,49,52,44,35,51,47,62,41,39,44,39,58,62,84,62,62,83,79,45,56,68,59,58,51,41,45,42,26,25,44,38,53,46,50,48,48,52,42,48,51,44,15,62,30,34,42,42,72,49,54,62,56,72,58,71,50,52,57,68,80,55,76,59,71,70,68,43,98,56,50,71,64,54,40,50,51,50,53,49,54,54,50,50,50,52,52,40,49,49,45,52,57,61,38,43,30,61,82,58,83,42,63,68,61,46,52,52,52,51,52,54,53,49,50,52,54,49,51,49,53,60,72,49,67,84,49,85,64,50,68,65,52,47,45,53,50,27,52,40,48,36,63,66,50,46,50,21,61,44,48,62,75,72,53,72,67,46,35,52,51,32,30,52,30,30,51,50,40,52,54,53,49,40,52,30,54,75,66,58,65,66,62,41,44,59,43,50,46,39,33,48,52,51,36,50,48,50,32,51,45,28,46,64,66,40,56,81,40,89,76,49,69,58,71,64,60,54,52,55,50,49,51,50,50,48,52,45,29,54,55,51,20,50,39,23,66,67,34,47,53,53,41,50,50,50,52,53,50,49,51,51,54,48,49,55,61,66,52,63,70,89,67,64,85,82,72,62,54,66,72,57,71,44,49,52,69,48,53,58,41,62,63,52,51,47,54,52,47,48,50,47,44,45,50,40,42,44,41,41,45,42,38,45,48,39,42,51,50,45,63,71,94